Protein 3SZE (pdb70)

Structure (mmCIF, N/CA/C/O backbone):
data_3SZE
#
_entry.id   3SZE
#
_cell.length_a   88.340
_cell.length_b   88.340
_cell.length_c   311.533
_cell.angle_alpha   90.00
_cell.angle_beta   90.00
_cell.angle_gamma   90.00
#
_symmetry.space_group_name_H-M   'P 43 21 2'
#
loop_
_entity.id
_entity.type
_entity.pdbx_description
1 polymer 'Serine protease espP'
2 water water
#
loop_
_atom_site.group_PDB
_atom_site.id
_atom_site.type_symbol
_atom_site.label_atom_id
_atom_site.label_alt_id
_atom_site.label_comp_id
_atom_site.label_asym_id
_atom_site.label_entity_id
_atom_site.label_seq_id
_atom_site.pdbx_PDB_ins_code
_atom_site.Cartn_x
_atom_site.Cartn_y
_atom_site.Cartn_z
_atom_site.occupancy
_atom_site.B_iso_or_equiv
_atom_site.auth_seq_id
_atom_site.auth_comp_id
_atom_site.auth_asym_id
_atom_site.auth_atom_id
_atom_site.pdbx_PDB_model_num
ATOM 1 N N . SER A 1 1 ? -72.606 -8.077 19.728 1.00 25.12 56 SER A N 1
ATOM 2 C CA . SER A 1 1 ? -71.425 -8.342 18.862 1.00 25.21 56 SER A CA 1
ATOM 3 C C . SER A 1 1 ? -71.601 -9.581 17.954 1.00 26.09 56 SER A C 1
ATOM 4 O O . SER A 1 1 ? -70.637 -10.308 17.713 1.00 26.54 56 SER A O 1
ATOM 7 N N . GLN A 1 2 ? -72.824 -9.820 17.468 1.00 26.32 57 GLN A N 1
ATOM 8 C CA . GLN A 1 2 ? -73.074 -10.824 16.422 1.00 27.01 57 GLN A CA 1
ATOM 9 C C . GLN A 1 2 ? -73.130 -10.147 15.041 1.00 26.24 57 GLN A C 1
ATOM 10 O O . GLN A 1 2 ? -74.158 -9.591 14.648 1.00 25.94 57 GLN A O 1
ATOM 16 N N . MET A 1 3 ? -72.025 -10.236 14.304 1.00 25.73 58 MET A N 1
ATOM 17 C CA . MET A 1 3 ? -71.806 -9.419 13.108 1.00 25.06 58 MET A CA 1
ATOM 18 C C . MET A 1 3 ? -72.090 -10.200 11.833 1.00 25.69 58 MET A C 1
ATOM 19 O O . MET A 1 3 ? -71.532 -11.268 11.630 1.00 26.40 58 MET A O 1
ATOM 24 N N . ASP A 1 4 ? -72.959 -9.664 10.977 1.00 25.50 59 ASP A N 1
ATOM 25 C CA . ASP A 1 4 ? -73.264 -10.312 9.716 1.00 26.19 59 ASP A CA 1
ATOM 26 C C . ASP A 1 4 ? -72.178 -9.945 8.718 1.00 25.63 59 ASP A C 1
ATOM 27 O O . ASP A 1 4 ? -72.168 -8.856 8.156 1.00 25.36 59 ASP A O 1
ATOM 32 N N . ILE A 1 5 ? -71.262 -10.873 8.501 1.00 25.76 60 ILE A N 1
ATOM 33 C CA . ILE A 1 5 ? -70.127 -10.625 7.635 1.00 25.46 60 ILE A CA 1
ATOM 34 C C . ILE A 1 5 ? -70.384 -11.145 6.216 1.00 26.21 60 ILE A C 1
ATOM 35 O O . ILE A 1 5 ? -69.441 -11.388 5.459 1.00 26.39 60 ILE A O 1
ATOM 40 N N . SER A 1 6 ? -71.658 -11.302 5.860 1.00 26.58 61 SER A N 1
ATOM 41 C CA . SER A 1 6 ? -72.027 -11.777 4.530 1.00 27.82 61 SER A CA 1
ATOM 42 C C . SER A 1 6 ? -71.556 -10.822 3.452 1.00 27.25 61 SER A C 1
ATOM 43 O O . SER A 1 6 ? -71.024 -11.249 2.437 1.00 27.90 61 SER A O 1
ATOM 46 N N . ASN A 1 7 ? -71.768 -9.531 3.677 1.00 26.43 62 ASN A N 1
ATOM 47 C CA . ASN A 1 7 ? -71.385 -8.511 2.713 1.00 26.43 62 ASN A CA 1
ATOM 48 C C . ASN A 1 7 ? -70.494 -7.417 3.307 1.00 25.18 62 ASN A C 1
ATOM 49 O O . ASN A 1 7 ? -70.166 -6.466 2.612 1.00 24.98 62 ASN A O 1
ATOM 54 N N . PHE A 1 8 ? -70.105 -7.556 4.579 1.00 24.43 63 PHE A N 1
ATOM 55 C CA . PHE A 1 8 ? -69.173 -6.630 5.229 1.00 23.31 63 PHE A CA 1
ATOM 56 C C . PHE A 1 8 ? -68.101 -7.393 5.987 1.00 23.05 63 PHE A C 1
ATOM 57 O O . PHE A 1 8 ? -68.268 -8.578 6.279 1.00 23.58 63 PHE A O 1
ATOM 65 N N . TYR A 1 9 ? -67.006 -6.701 6.302 1.00 22.02 64 TYR A N 1
ATOM 66 C CA . TYR A 1 9 ? -65.892 -7.301 7.023 1.00 21.78 64 TYR A CA 1
ATOM 67 C C . TYR A 1 9 ? -66.080 -7.112 8.520 1.00 21.01 64 TYR A C 1
ATOM 68 O O . TYR A 1 9 ? -66.712 -6.141 8.960 1.00 20.36 64 TYR A O 1
ATOM 77 N N . ILE A 1 10 ? -65.517 -8.032 9.304 1.00 20.84 65 ILE A N 1
ATOM 78 C CA . ILE A 1 10 ? -65.529 -7.909 10.765 1.00 20.17 65 ILE A CA 1
ATOM 79 C C . ILE A 1 10 ? -64.848 -6.592 11.165 1.00 19.30 65 ILE A C 1
ATOM 80 O O . ILE A 1 10 ? -65.306 -5.881 12.055 1.00 18.37 65 ILE A O 1
ATOM 85 N N . ARG A 1 11 ? -63.758 -6.269 10.479 1.00 19.41 66 ARG A N 1
ATOM 86 C CA . ARG A 1 11 ? -63.027 -5.050 10.759 1.00 19.04 66 ARG A CA 1
ATOM 87 C C . ARG A 1 11 ? -63.850 -3.781 10.513 1.00 18.58 66 ARG A C 1
ATOM 88 O O . ARG A 1 11 ? -63.591 -2.753 11.146 1.00 17.92 66 ARG A O 1
ATOM 96 N N . ASP A 1 12 ? -64.837 -3.839 9.620 1.00 19.05 67 ASP A N 1
ATOM 97 C CA . ASP A 1 12 ? -65.719 -2.677 9.406 1.00 18.83 67 ASP A CA 1
ATOM 98 C C . ASP A 1 12 ? -66.491 -2.339 10.668 1.00 18.34 67 ASP A C 1
ATOM 99 O O . ASP A 1 12 ? -66.552 -1.180 11.083 1.00 18.00 67 ASP A O 1
ATOM 104 N N . TYR A 1 13 ? -67.058 -3.365 11.289 1.00 18.77 68 TYR A N 1
ATOM 105 C CA . TYR A 1 13 ? -67.827 -3.190 12.521 1.00 18.69 68 TYR A CA 1
ATOM 106 C C . TYR A 1 13 ? -66.939 -2.727 13.681 1.00 18.30 68 TYR A C 1
ATOM 107 O O . TYR A 1 13 ? -67.412 -2.054 14.597 1.00 17.88 68 TYR A O 1
ATOM 116 N N . MET A 1 14 ? -65.661 -3.101 13.646 1.00 18.45 69 MET A N 1
ATOM 117 C CA . MET A 1 14 ? -64.705 -2.681 14.670 1.00 18.42 69 MET A CA 1
ATOM 118 C C . MET A 1 14 ? -64.270 -1.215 14.469 1.00 18.21 69 MET A C 1
ATOM 119 O O . MET A 1 14 ? -64.328 -0.400 15.401 1.00 18.01 69 MET A O 1
ATOM 124 N N . ASP A 1 15 ? -63.831 -0.903 13.250 1.00 18.37 70 ASP A N 1
ATOM 125 C CA . ASP A 1 15 ? -63.485 0.453 12.846 1.00 18.28 70 ASP A CA 1
ATOM 126 C C . ASP A 1 15 ? -64.595 1.447 13.225 1.00 18.11 70 ASP A C 1
ATOM 127 O O . ASP A 1 15 ? -64.323 2.544 13.717 1.00 17.83 70 ASP A O 1
ATOM 132 N N . PHE A 1 16 ? -65.840 1.035 12.996 1.00 18.53 71 PHE A N 1
ATOM 133 C CA . PHE A 1 16 ? -67.026 1.827 13.305 1.00 18.19 71 PHE A CA 1
ATOM 134 C C . PHE A 1 16 ? -67.033 2.248 14.768 1.00 17.77 71 PHE A C 1
ATOM 135 O O . PHE A 1 16 ? -67.130 3.440 15.087 1.00 17.26 71 PHE A O 1
ATOM 143 N N . ALA A 1 17 ? -66.933 1.260 15.653 1.00 17.66 72 ALA A N 1
ATOM 144 C CA . ALA A 1 17 ? -66.957 1.515 17.092 1.00 17.55 72 ALA A CA 1
ATOM 145 C C . ALA A 1 17 ? -65.718 2.262 17.561 1.00 17.35 72 ALA A C 1
ATOM 146 O O . ALA A 1 17 ? -65.790 3.015 18.529 1.00 17.08 72 ALA A O 1
ATOM 148 N N . GLN A 1 18 ? -64.592 2.063 16.877 1.00 17.50 73 GLN A N 1
ATOM 149 C CA . GLN A 1 18 ? -63.300 2.554 17.375 1.00 17.68 73 GLN A CA 1
ATOM 150 C C . GLN A 1 18 ? -62.828 3.848 16.717 1.00 17.87 73 GLN A C 1
ATOM 151 O O . GLN A 1 18 ? -61.713 4.294 16.962 1.00 18.09 73 GLN A O 1
ATOM 157 N N . ASN A 1 19 ? -63.690 4.461 15.909 1.00 18.11 74 ASN A N 1
ATOM 158 C CA . ASN A 1 19 ? -63.335 5.662 15.141 1.00 18.59 74 ASN A CA 1
ATOM 159 C C . ASN A 1 19 ? -62.049 5.523 14.336 1.00 19.03 74 ASN A C 1
ATOM 160 O O . ASN A 1 19 ? -61.281 6.468 14.211 1.00 19.47 74 ASN A O 1
ATOM 165 N N . LYS A 1 20 ? -61.833 4.336 13.784 1.00 19.25 75 LYS A N 1
ATOM 166 C CA . LYS A 1 20 ? -60.698 4.083 12.908 1.00 19.67 75 LYS A CA 1
ATOM 167 C C . LYS A 1 20 ? -61.220 3.854 11.483 1.00 19.92 75 LYS A C 1
ATOM 168 O O . LYS A 1 20 ? -62.434 3.822 11.253 1.00 19.79 75 LYS A O 1
ATOM 174 N N . GLY A 1 21 ? -60.301 3.730 10.532 1.00 19.98 76 GLY A N 1
ATOM 175 C CA . GLY A 1 21 ? -60.657 3.597 9.134 1.00 20.46 76 GLY A CA 1
ATOM 176 C C . GLY A 1 21 ? -61.375 4.819 8.586 1.00 20.71 76 GLY A C 1
ATOM 177 O O . GLY A 1 21 ? -60.931 5.957 8.775 1.00 21.19 76 GLY A O 1
ATOM 178 N N . ILE A 1 22 ? -62.492 4.576 7.906 1.00 20.78 77 ILE A N 1
ATOM 179 C CA . ILE A 1 22 ? -63.313 5.644 7.338 1.00 21.12 77 ILE A CA 1
ATOM 180 C C . ILE A 1 22 ? -64.225 6.318 8.377 1.00 20.92 77 ILE A C 1
ATOM 181 O O . ILE A 1 22 ? -64.838 7.336 8.091 1.00 21.17 77 ILE A O 1
ATOM 186 N N . PHE A 1 23 ? -64.299 5.759 9.583 1.00 20.73 78 PHE A N 1
ATOM 187 C CA . PHE A 1 23 ? -65.267 6.204 10.590 1.00 20.57 78 PHE A CA 1
ATOM 188 C C . PHE A 1 23 ? -64.688 7.246 11.552 1.00 20.71 78 PHE A C 1
ATOM 189 O O . PHE A 1 23 ? -64.856 7.154 12.775 1.00 20.32 78 PHE A O 1
ATOM 197 N N . GLN A 1 24 ? -64.031 8.256 10.990 1.00 21.40 79 GLN A N 1
ATOM 198 C CA . GLN A 1 24 ? -63.453 9.334 11.787 1.00 21.55 79 GLN A CA 1
ATOM 199 C C . GLN A 1 24 ? -64.558 10.189 12.400 1.00 21.52 79 GLN A C 1
ATOM 200 O O . GLN A 1 24 ? -65.534 10.527 11.731 1.00 21.85 79 GLN A O 1
ATOM 206 N N . ALA A 1 25 ? -64.399 10.512 13.681 1.00 21.04 80 ALA A N 1
ATOM 207 C CA . ALA A 1 25 ? -65.309 11.410 14.391 1.00 21.13 80 ALA A CA 1
ATOM 208 C C . ALA A 1 25 ? -65.568 12.675 13.565 1.00 21.92 80 ALA A C 1
ATOM 209 O O . ALA A 1 25 ? -64.625 13.321 13.112 1.00 22.48 80 ALA A O 1
ATOM 211 N N . GLY A 1 26 ? -66.843 12.999 13.353 1.00 22.17 81 GLY A N 1
ATOM 212 C CA . GLY A 1 26 ? -67.235 14.206 12.634 1.00 23.26 81 GLY A CA 1
ATOM 213 C C . GLY A 1 26 ? -67.402 14.037 11.136 1.00 23.95 81 GLY A C 1
ATOM 214 O O . GLY A 1 26 ? -67.993 14.898 10.475 1.00 24.83 81 GLY A O 1
ATOM 215 N N . ALA A 1 27 ? -66.896 12.934 10.587 1.00 23.61 82 ALA A N 1
ATOM 216 C CA . ALA A 1 27 ? -66.911 12.745 9.139 1.00 24.56 82 ALA A CA 1
ATOM 217 C C . ALA A 1 27 ? -68.333 12.542 8.640 1.00 25.20 82 ALA A C 1
ATOM 218 O O . ALA A 1 27 ? -69.152 11.897 9.296 1.00 24.66 82 ALA A O 1
ATOM 220 N N . THR A 1 28 ? -68.606 13.121 7.479 1.00 26.64 83 THR A N 1
ATOM 221 C CA . THR A 1 28 ? -69.876 12.987 6.801 1.00 27.37 83 THR A CA 1
ATOM 222 C C . THR A 1 28 ? -69.648 12.315 5.433 1.00 28.28 83 THR A C 1
ATOM 223 O O . THR A 1 28 ? -68.504 12.204 4.950 1.00 28.04 83 THR A O 1
ATOM 227 N N . ASN A 1 29 ? -70.745 11.871 4.819 1.00 28.88 84 ASN A N 1
ATOM 228 C CA . ASN A 1 29 ? -70.705 11.161 3.540 1.00 29.54 84 ASN A CA 1
ATOM 229 C C . ASN A 1 29 ? -69.799 9.916 3.556 1.00 28.31 84 ASN A C 1
ATOM 230 O O . ASN A 1 29 ? -69.100 9.621 2.588 1.00 28.68 84 ASN A O 1
ATOM 235 N N . ILE A 1 30 ? -69.830 9.181 4.667 1.00 26.78 85 ILE A N 1
ATOM 236 C CA . ILE A 1 30 ? -69.089 7.924 4.776 1.00 25.46 85 ILE A CA 1
ATOM 237 C C . ILE A 1 30 ? -69.798 6.858 3.947 1.00 25.65 85 ILE A C 1
ATOM 238 O O . ILE A 1 30 ? -71.037 6.750 3.969 1.00 25.51 85 ILE A O 1
ATOM 243 N N . GLU A 1 31 ? -69.007 6.082 3.211 1.00 25.67 86 GLU A N 1
ATOM 244 C CA . GLU A 1 31 ? -69.516 4.963 2.424 1.00 26.11 86 GLU A CA 1
ATOM 245 C C . GLU A 1 31 ? -68.762 3.697 2.780 1.00 25.02 86 GLU A C 1
ATOM 246 O O . GLU A 1 31 ? -67.549 3.643 2.635 1.00 25.00 86 GLU A O 1
ATOM 252 N N . ILE A 1 32 ? -69.477 2.679 3.243 1.00 24.65 87 ILE A N 1
ATOM 253 C CA . ILE A 1 32 ? -68.856 1.392 3.550 1.00 23.91 87 ILE A CA 1
ATOM 254 C C . ILE A 1 32 ? -68.835 0.593 2.251 1.00 24.89 87 ILE A C 1
ATOM 255 O O . ILE A 1 32 ? -69.872 0.423 1.595 1.00 25.66 87 ILE A O 1
ATOM 260 N N . VAL A 1 33 ? -67.645 0.136 1.869 1.00 24.86 88 VAL A N 1
ATOM 261 C CA . VAL A 1 33 ? -67.479 -0.662 0.671 1.00 25.70 88 VAL A CA 1
ATOM 262 C C . VAL A 1 33 ? -67.830 -2.096 1.014 1.00 25.97 88 VAL A C 1
ATOM 263 O O . VAL A 1 33 ? -67.160 -2.717 1.834 1.00 26.14 88 VAL A O 1
ATOM 267 N N . LYS A 1 34 ? -68.883 -2.612 0.392 1.00 26.64 89 LYS A N 1
ATOM 268 C CA . LYS A 1 34 ? -69.320 -3.981 0.626 1.00 26.87 89 LYS A CA 1
ATOM 269 C C . LYS A 1 34 ? -68.362 -4.985 -0.004 1.00 27.53 89 LYS A C 1
ATOM 270 O O . LYS A 1 34 ? -67.555 -4.637 -0.869 1.00 27.98 89 LYS A O 1
ATOM 276 N N . LYS A 1 35 ? -68.481 -6.239 0.427 1.00 27.77 90 LYS A N 1
ATOM 277 C CA . LYS A 1 35 ? -67.715 -7.346 -0.143 1.00 28.58 90 LYS A CA 1
ATOM 278 C C . LYS A 1 35 ? -68.064 -7.596 -1.610 1.00 29.71 90 LYS A C 1
ATOM 279 O O . LYS A 1 35 ? -67.265 -8.167 -2.336 1.00 30.29 90 LYS A O 1
ATOM 285 N N . ASP A 1 36 ? -69.248 -7.166 -2.044 1.00 30.10 91 ASP A N 1
ATOM 286 C CA . ASP A 1 36 ? -69.635 -7.283 -3.447 1.00 31.43 91 ASP A CA 1
ATOM 287 C C . ASP A 1 36 ? -69.194 -6.107 -4.325 1.00 31.62 91 ASP A C 1
ATOM 288 O O . ASP A 1 36 ? -69.510 -6.081 -5.500 1.00 32.86 91 ASP A O 1
ATOM 293 N N . GLY A 1 37 ? -68.493 -5.126 -3.758 1.00 30.93 92 GLY A N 1
ATOM 294 C CA . GLY A 1 37 ? -67.953 -3.999 -4.537 1.00 31.22 92 GLY A CA 1
ATOM 295 C C . GLY A 1 37 ? -68.797 -2.730 -4.501 1.00 31.38 92 GLY A C 1
ATOM 296 O O . GLY A 1 37 ? -68.281 -1.638 -4.734 1.00 31.47 92 GLY A O 1
ATOM 297 N N . SER A 1 38 ? -70.092 -2.865 -4.220 1.00 31.45 93 SER A N 1
ATOM 298 C CA . SER A 1 38 ? -70.976 -1.712 -4.096 1.00 31.67 93 SER A CA 1
ATOM 299 C C . SER A 1 38 ? -70.763 -1.008 -2.753 1.00 30.35 93 SER A C 1
ATOM 300 O O . SER A 1 38 ? -69.899 -1.383 -1.960 1.00 29.27 93 SER A O 1
ATOM 303 N N . THR A 1 39 ? -71.561 0.021 -2.508 1.00 30.60 94 THR A N 1
ATOM 304 C CA . THR A 1 39 ? -71.342 0.937 -1.398 1.00 29.15 94 THR A CA 1
ATOM 305 C C . THR A 1 39 ? -72.591 1.075 -0.531 1.00 28.55 94 THR A C 1
ATOM 306 O O . THR A 1 39 ? -73.706 1.030 -1.046 1.00 29.58 94 THR A O 1
ATOM 310 N N . LEU A 1 40 ? -72.395 1.219 0.781 1.00 26.67 95 LEU A N 1
ATOM 311 C CA . LEU A 1 40 ? -73.484 1.537 1.706 1.00 25.92 95 LEU A CA 1
ATOM 312 C C . LEU A 1 40 ? -73.260 2.913 2.311 1.00 25.10 95 LEU A C 1
ATOM 313 O O . LEU A 1 40 ? -72.310 3.108 3.056 1.00 23.72 95 LEU A O 1
ATOM 318 N N . LYS A 1 41 ? -74.145 3.858 1.996 1.00 25.73 96 LYS A N 1
ATOM 319 C CA . LYS A 1 41 ? -74.086 5.196 2.577 1.00 25.40 96 LYS A CA 1
ATOM 320 C C . LYS A 1 41 ? -74.582 5.166 4.012 1.00 24.00 96 LYS A C 1
ATOM 321 O O . LYS A 1 41 ? -75.652 4.648 4.283 1.00 23.94 96 LYS A O 1
ATOM 327 N N . LEU A 1 42 ? -73.811 5.731 4.928 1.00 22.83 97 LEU A N 1
ATOM 328 C CA . LEU A 1 42 ? -74.288 5.919 6.288 1.00 22.26 97 LEU A CA 1
ATOM 329 C C . LEU A 1 42 ? -75.377 7.008 6.297 1.00 23.04 97 LEU A C 1
ATOM 330 O O . LEU A 1 42 ? -75.490 7.780 5.349 1.00 23.74 97 LEU A O 1
ATOM 335 N N . PRO A 1 43 ? -76.200 7.047 7.356 1.00 22.77 98 PRO A N 1
ATOM 336 C CA . PRO A 1 43 ? -77.150 8.135 7.531 1.00 23.98 98 PRO A CA 1
ATOM 337 C C . PRO A 1 43 ? -76.474 9.506 7.561 1.00 24.14 98 PRO A C 1
ATOM 338 O O . PRO A 1 43 ? -75.308 9.607 7.916 1.00 22.92 98 PRO A O 1
ATOM 342 N N . GLU A 1 44 ? -77.205 10.552 7.199 1.00 25.95 99 GLU A N 1
ATOM 343 C CA . GLU A 1 44 ? -76.634 11.906 7.152 1.00 26.83 99 GLU A CA 1
ATOM 344 C C . GLU A 1 44 ? -76.485 12.526 8.527 1.00 26.01 99 GLU A C 1
ATOM 345 O O . GLU A 1 44 ? -77.350 13.265 8.969 1.00 26.74 99 GLU A O 1
ATOM 351 N N . VAL A 1 45 ? -75.377 12.213 9.188 1.00 24.92 100 VAL A N 1
ATOM 352 C CA . VAL A 1 45 ? -75.025 12.821 10.463 1.00 24.60 100 VAL A CA 1
ATOM 353 C C . VAL A 1 45 ? -73.510 12.885 10.574 1.00 24.14 100 VAL A C 1
ATOM 354 O O . VAL A 1 45 ? -72.818 12.013 10.053 1.00 23.55 100 VAL A O 1
ATOM 358 N N . PRO A 1 46 ? -72.980 13.914 11.255 1.00 24.41 101 PRO A N 1
ATOM 359 C CA . PRO A 1 46 ? -71.564 13.817 11.606 1.00 23.36 101 PRO A CA 1
ATOM 360 C C . PRO A 1 46 ? -71.359 12.546 12.401 1.00 22.04 101 PRO A C 1
ATOM 361 O O . PRO A 1 46 ? -72.099 12.302 13.335 1.00 21.73 101 PRO A O 1
ATOM 365 N N . PHE A 1 47 ? -70.384 11.730 12.021 1.00 21.59 102 PHE A N 1
ATOM 366 C CA . PHE A 1 47 ? -70.158 10.471 12.709 1.00 20.67 102 PHE A CA 1
ATOM 367 C C . PHE A 1 47 ? -69.815 10.722 14.186 1.00 20.27 102 PHE A C 1
ATOM 368 O O . PHE A 1 47 ? -69.072 11.657 14.497 1.00 20.55 102 PHE A O 1
ATOM 376 N N . PRO A 1 48 ? -70.366 9.895 15.097 1.00 19.83 103 PRO A N 1
ATOM 377 C CA . PRO A 1 48 ? -70.149 10.122 16.521 1.00 19.59 103 PRO A CA 1
ATOM 378 C C . PRO A 1 48 ? -68.734 9.842 16.984 1.00 19.31 103 PRO A C 1
ATOM 379 O O . PRO A 1 48 ? -68.070 8.957 16.458 1.00 18.49 103 PRO A O 1
ATOM 383 N N . ASP A 1 49 ? -68.287 10.613 17.969 1.00 19.91 104 ASP A N 1
ATOM 384 C CA . ASP A 1 49 ? -67.066 10.303 18.684 1.00 19.60 104 ASP A CA 1
ATOM 385 C C . ASP A 1 49 ? -67.400 9.316 19.798 1.00 19.13 104 ASP A C 1
ATOM 386 O O . ASP A 1 49 ? -68.102 9.655 20.744 1.00 19.38 104 ASP A O 1
ATOM 391 N N . PHE A 1 50 ? -66.873 8.106 19.687 1.00 18.76 105 PHE A N 1
ATOM 392 C CA . PHE A 1 50 ? -67.153 7.037 20.630 1.00 18.43 105 PHE A CA 1
ATOM 393 C C . PHE A 1 50 ? -66.155 6.985 21.792 1.00 18.24 105 PHE A C 1
ATOM 394 O O . PHE A 1 50 ? -66.136 6.018 22.555 1.00 18.01 105 PHE A O 1
ATOM 402 N N . SER A 1 51 ? -65.349 8.028 21.961 1.00 18.36 106 SER A N 1
ATOM 403 C CA . SER A 1 51 ? -64.385 8.057 23.068 1.00 18.57 106 SER A CA 1
ATOM 404 C C . SER A 1 51 ? -65.016 8.008 24.478 1.00 18.30 106 SER A C 1
ATOM 405 O O . SER A 1 51 ? -64.358 7.568 25.424 1.00 18.76 106 SER A O 1
ATOM 408 N N . PRO A 1 52 ? -66.283 8.446 24.636 1.00 17.95 107 PRO A N 1
ATOM 409 C CA . PRO A 1 52 ? -66.942 8.183 25.930 1.00 17.96 107 PRO A CA 1
ATOM 410 C C . PRO A 1 52 ? -67.092 6.708 26.308 1.00 17.59 107 PRO A C 1
ATOM 411 O O . PRO A 1 52 ? -67.261 6.401 27.484 1.00 18.38 107 PRO A O 1
ATOM 415 N N . VAL A 1 53 ? -67.067 5.807 25.337 1.00 17.01 108 VAL A N 1
ATOM 416 C CA . VAL A 1 53 ? -67.251 4.392 25.629 1.00 16.83 108 VAL A CA 1
ATOM 417 C C . VAL A 1 53 ? -65.965 3.829 26.247 1.00 16.90 108 VAL A C 1
ATOM 418 O O . VAL A 1 53 ? -64.875 3.994 25.701 1.00 16.16 108 VAL A O 1
ATOM 422 N N . ALA A 1 54 ? -66.112 3.185 27.399 1.00 17.01 109 ALA A N 1
ATOM 423 C CA . ALA A 1 54 ? -64.997 2.589 28.105 1.00 17.50 109 ALA A CA 1
ATOM 424 C C . ALA A 1 54 ? -64.354 1.465 27.285 1.00 17.35 109 ALA A C 1
ATOM 425 O O . ALA A 1 54 ? -65.007 0.822 26.455 1.00 17.07 109 ALA A O 1
ATOM 427 N N . ASN A 1 55 ? -63.074 1.230 27.540 1.00 17.55 110 ASN A N 1
ATOM 428 C CA . ASN A 1 55 ? -62.309 0.181 26.855 1.00 17.98 110 ASN A CA 1
ATOM 429 C C . ASN A 1 55 ? -63.079 -1.131 26.683 1.00 18.39 110 ASN A C 1
ATOM 430 O O . ASN A 1 55 ? -63.029 -1.710 25.608 1.00 18.49 110 ASN A O 1
ATOM 435 N N . LYS A 1 56 ? -63.801 -1.566 27.722 1.00 18.83 111 LYS A N 1
ATOM 436 C CA . LYS A 1 56 ? -64.580 -2.819 27.697 1.00 19.50 111 LYS A CA 1
ATOM 437 C C . LYS A 1 56 ? -66.000 -2.691 27.123 1.00 19.21 111 LYS A C 1
ATOM 438 O O . LYS A 1 56 ? -66.700 -3.698 26.964 1.00 19.84 111 LYS A O 1
ATOM 444 N N . GLY A 1 57 ? -66.448 -1.470 26.848 1.00 18.47 112 GLY A N 1
ATOM 445 C CA . GLY A 1 57 ? -67.724 -1.264 26.154 1.00 18.27 112 GLY A CA 1
ATOM 446 C C . GLY A 1 57 ? -68.984 -1.151 27.006 1.00 18.53 112 GLY A C 1
ATOM 447 O O . GLY A 1 57 ? -69.938 -0.494 26.605 1.00 18.07 112 GLY A O 1
ATOM 448 N N . SER A 1 58 ? -68.994 -1.777 28.180 1.00 19.47 113 SER A N 1
ATOM 449 C CA . SER A 1 58 ? -70.216 -1.913 28.973 1.00 20.04 113 SER A CA 1
ATOM 450 C C . SER A 1 58 ? -70.498 -0.716 29.885 1.00 19.85 113 SER A C 1
ATOM 451 O O . SER A 1 58 ? -71.534 -0.646 30.543 1.00 20.35 113 SER A O 1
ATOM 454 N N . THR A 1 59 ? -69.590 0.245 29.877 1.00 19.33 114 THR A N 1
ATOM 455 C CA . THR A 1 59 ? -69.663 1.422 30.725 1.00 19.15 114 THR A CA 1
ATOM 456 C C . THR A 1 59 ? -69.372 2.622 29.835 1.00 18.39 114 THR A C 1
ATOM 457 O O . THR A 1 59 ? -68.594 2.503 28.886 1.00 18.07 114 THR A O 1
ATOM 461 N N . THR A 1 60 ? -69.988 3.766 30.122 1.00 18.07 115 THR A N 1
ATOM 462 C CA . THR A 1 60 ? -69.771 4.967 29.312 1.00 17.59 115 THR A CA 1
ATOM 463 C C . THR A 1 60 ? -69.639 6.211 30.174 1.00 17.89 115 THR A C 1
ATOM 464 O O . THR A 1 60 ? -70.457 6.434 31.080 1.00 18.81 115 THR A O 1
ATOM 468 N N . SER A 1 61 ? -68.638 7.032 29.867 1.00 17.34 116 SER A N 1
ATOM 469 C CA . SER A 1 61 ? -68.394 8.267 30.612 1.00 17.58 116 SER A CA 1
ATOM 470 C C . SER A 1 61 ? -69.457 9.318 30.308 1.00 17.46 116 SER A C 1
ATOM 471 O O . SER A 1 61 ? -69.849 9.503 29.156 1.00 16.80 116 SER A O 1
ATOM 474 N N . ILE A 1 62 ? -69.915 9.997 31.356 1.00 17.88 117 ILE A N 1
ATOM 475 C CA . ILE A 1 62 ? -70.814 11.130 31.207 1.00 18.31 117 ILE A CA 1
ATOM 476 C C . ILE A 1 62 ? -70.127 12.392 31.726 1.00 18.83 117 ILE A C 1
ATOM 477 O O . ILE A 1 62 ? -70.784 13.375 32.062 1.00 19.21 117 ILE A O 1
ATOM 482 N N . GLY A 1 63 ? -68.797 12.360 31.777 1.00 18.67 118 GLY A N 1
ATOM 483 C CA . GLY A 1 63 ? -68.024 13.522 32.175 1.00 19.40 118 GLY A CA 1
ATOM 484 C C . GLY A 1 63 ? -67.507 13.434 33.594 1.00 19.96 118 GLY A C 1
ATOM 485 O O . GLY A 1 63 ? -68.162 12.889 34.481 1.00 20.12 118 GLY A O 1
ATOM 486 N N . GLY A 1 64 ? -66.306 13.961 33.797 1.00 20.39 119 GLY A N 1
ATOM 487 C CA . GLY A 1 64 ? -65.699 14.028 35.119 1.00 21.28 119 GLY A CA 1
ATOM 488 C C . GLY A 1 64 ? -65.492 12.666 35.739 1.00 21.09 119 GLY A C 1
ATOM 489 O O . GLY A 1 64 ? -64.918 11.783 35.116 1.00 20.92 119 GLY A O 1
ATOM 490 N N . ALA A 1 65 ? -65.971 12.499 36.967 1.00 21.63 120 ALA A N 1
ATOM 491 C CA . ALA A 1 65 ? -65.812 11.242 37.684 1.00 21.88 120 ALA A CA 1
ATOM 492 C C . ALA A 1 65 ? -67.093 10.440 37.623 1.00 21.49 120 ALA A C 1
ATOM 493 O O . ALA A 1 65 ? -67.417 9.740 38.571 1.00 22.24 120 ALA A O 1
ATOM 495 N N . TYR A 1 66 ? -67.822 10.533 36.517 1.00 20.64 121 TYR A N 1
ATOM 496 C CA . TYR A 1 66 ? -69.108 9.867 36.418 1.00 20.83 121 TYR A CA 1
ATOM 497 C C . TYR A 1 66 ? -69.241 9.057 35.135 1.00 20.46 121 TYR A C 1
ATOM 498 O O . TYR A 1 66 ? -68.767 9.458 34.074 1.00 20.24 121 TYR A O 1
ATOM 507 N N . SER A 1 67 ? -69.881 7.901 35.251 1.00 20.90 122 SER A N 1
ATOM 508 C CA . SER A 1 67 ? -70.109 7.027 34.112 1.00 20.50 122 SER A CA 1
ATOM 509 C C . SER A 1 67 ? -71.458 6.353 34.309 1.00 21.03 122 SER A C 1
ATOM 510 O O . SER A 1 67 ? -71.978 6.343 35.413 1.00 22.38 122 SER A O 1
ATOM 513 N N . ILE A 1 68 ? -72.021 5.794 33.245 1.00 20.82 123 ILE A N 1
ATOM 514 C CA . ILE A 1 68 ? -73.326 5.133 33.327 1.00 20.97 123 ILE A CA 1
ATOM 515 C C . ILE A 1 68 ? -73.226 3.711 32.802 1.00 21.12 123 ILE A C 1
ATOM 516 O O . ILE A 1 68 ? -72.354 3.406 31.994 1.00 20.64 123 ILE A O 1
ATOM 521 N N . THR A 1 69 ? -74.123 2.847 33.275 1.00 22.13 124 THR A N 1
ATOM 522 C CA . THR A 1 69 ? -74.106 1.433 32.900 1.00 22.32 124 THR A CA 1
ATOM 523 C C . THR A 1 69 ? -75.448 0.750 33.227 1.00 23.40 124 THR A C 1
ATOM 524 O O . THR A 1 69 ? -76.467 1.431 33.414 1.00 23.18 124 THR A O 1
ATOM 528 N N . ALA A 1 70 ? -75.437 -0.586 33.279 1.00 24.10 125 ALA A N 1
ATOM 529 C CA . ALA A 1 70 ? -76.624 -1.371 33.613 1.00 25.53 125 ALA A CA 1
ATOM 530 C C . ALA A 1 70 ? -76.546 -1.910 35.035 1.00 27.02 125 ALA A C 1
ATOM 531 O O . ALA A 1 70 ? -75.581 -2.581 35.404 1.00 27.36 125 ALA A O 1
ATOM 533 N N . THR A 1 71 ? -77.589 -1.647 35.818 1.00 28.24 126 THR A N 1
ATOM 534 C CA . THR A 1 71 ? -77.661 -2.119 37.198 1.00 29.82 126 THR A CA 1
ATOM 535 C C . THR A 1 71 ? -77.369 -3.614 37.330 1.00 31.20 126 THR A C 1
ATOM 536 O O . THR A 1 71 ? -76.668 -4.022 38.252 1.00 32.20 126 THR A O 1
ATOM 540 N N . HIS A 1 72 ? -77.880 -4.422 36.404 1.00 31.93 127 HIS A N 1
ATOM 541 C CA . HIS A 1 72 ? -77.795 -5.875 36.541 1.00 33.59 127 HIS A CA 1
ATOM 542 C C . HIS A 1 72 ? -76.423 -6.459 36.172 1.00 33.85 127 HIS A C 1
ATOM 543 O O . HIS A 1 72 ? -76.192 -7.644 36.391 1.00 35.29 127 HIS A O 1
ATOM 550 N N . ASN A 1 73 ? -75.515 -5.652 35.619 1.00 33.17 128 ASN A N 1
ATOM 551 C CA . ASN A 1 73 ? -74.085 -6.029 35.589 1.00 33.35 128 ASN A CA 1
ATOM 552 C C . ASN A 1 73 ? -73.573 -6.315 37.005 1.00 35.06 128 ASN A C 1
ATOM 553 O O . ASN A 1 73 ? -72.793 -7.245 37.213 1.00 35.76 128 ASN A O 1
ATOM 558 N N . THR A 1 74 ? -74.029 -5.494 37.958 1.00 35.73 129 THR A N 1
ATOM 559 C CA . THR A 1 74 ? -73.640 -5.545 39.373 1.00 37.12 129 THR A CA 1
ATOM 560 C C . THR A 1 74 ? -72.535 -4.544 39.679 1.00 36.59 129 THR A C 1
ATOM 561 O O . THR A 1 74 ? -71.709 -4.207 38.820 1.00 35.37 129 THR A O 1
ATOM 565 N N . LYS A 1 75 ? -72.553 -4.087 40.928 1.00 37.80 130 LYS A N 1
ATOM 566 C CA . LYS A 1 75 ? -71.506 -3.259 41.534 1.00 37.84 130 LYS A CA 1
ATOM 567 C C . LYS A 1 75 ? -70.117 -3.897 41.394 1.00 38.11 130 LYS A C 1
ATOM 568 O O . LYS A 1 75 ? -69.125 -3.194 41.215 1.00 37.63 130 LYS A O 1
ATOM 574 N N . ASN A 1 76 ? -70.069 -5.228 41.471 1.00 39.30 131 ASN A N 1
ATOM 575 C CA . ASN A 1 76 ? -68.820 -5.999 41.512 1.00 39.96 131 ASN A CA 1
ATOM 576 C C . ASN A 1 76 ? -68.254 -6.418 40.164 1.00 38.73 131 ASN A C 1
ATOM 577 O O . ASN A 1 76 ? -67.134 -6.939 40.101 1.00 39.08 131 ASN A O 1
ATOM 582 N N . HIS A 1 77 ? -69.011 -6.208 39.093 1.00 37.17 132 HIS A N 1
ATOM 583 C CA . HIS A 1 77 ? -68.583 -6.683 37.784 1.00 36.17 132 HIS A CA 1
ATOM 584 C C . HIS A 1 77 ? -67.191 -6.162 37.458 1.00 35.08 132 HIS A C 1
ATOM 585 O O . HIS A 1 77 ? -66.848 -5.039 37.830 1.00 34.52 132 HIS A O 1
ATOM 592 N N . HIS A 1 78 ? -66.387 -6.977 36.780 1.00 34.91 133 HIS A N 1
ATOM 593 C CA . HIS A 1 78 ? -65.015 -6.583 36.447 1.00 34.31 133 HIS A CA 1
ATOM 594 C C . HIS A 1 78 ? -64.964 -5.353 35.529 1.00 32.20 133 HIS A C 1
ATOM 595 O O . HIS A 1 78 ? -63.984 -4.606 35.564 1.00 32.10 133 HIS A O 1
ATOM 602 N N . SER A 1 79 ? -66.008 -5.144 34.720 1.00 30.61 134 SER A N 1
ATOM 603 C CA . SER A 1 79 ? -66.097 -3.956 33.855 1.00 28.62 134 SER A CA 1
ATOM 604 C C . SER A 1 79 ? -66.765 -2.747 34.518 1.00 27.84 134 SER A C 1
ATOM 605 O O . SER A 1 79 ? -66.808 -1.674 33.919 1.00 26.43 134 SER A O 1
ATOM 608 N N . VAL A 1 80 ? -67.298 -2.924 35.727 1.00 28.26 135 VAL A N 1
ATOM 609 C CA . VAL A 1 80 ? -67.928 -1.832 36.470 1.00 28.01 135 VAL A CA 1
ATOM 610 C C . VAL A 1 80 ? -67.082 -1.355 37.665 1.00 28.43 135 VAL A C 1
ATOM 611 O O . VAL A 1 80 ? -66.879 -0.150 37.841 1.00 27.52 135 VAL A O 1
ATOM 615 N N . ALA A 1 81 ? -66.603 -2.298 38.476 1.00 29.44 136 ALA A N 1
ATOM 616 C CA . ALA A 1 81 ? -65.833 -1.972 39.686 1.00 30.24 136 ALA A CA 1
ATOM 617 C C . ALA A 1 81 ? -64.530 -1.283 39.315 1.00 29.62 136 ALA A C 1
ATOM 618 O O . ALA A 1 81 ? -64.077 -0.378 40.020 1.00 29.85 136 ALA A O 1
ATOM 620 N N . THR A 1 82 ? -63.940 -1.729 38.205 1.00 28.86 137 THR A N 1
ATOM 621 C CA . THR A 1 82 ? -62.830 -1.043 37.562 1.00 27.81 137 THR A CA 1
ATOM 622 C C . THR A 1 82 ? -63.241 -0.718 36.131 1.00 26.09 137 THR A C 1
ATOM 623 O O . THR A 1 82 ? -63.792 -1.565 35.429 1.00 25.78 137 THR A O 1
ATOM 627 N N . GLN A 1 83 ? -62.997 0.524 35.724 1.00 24.87 138 GLN A N 1
ATOM 628 C CA . GLN A 1 83 ? -63.367 1.009 34.398 1.00 23.43 138 GLN A CA 1
ATOM 629 C C . GLN A 1 83 ? -62.171 1.738 33.783 1.00 22.64 138 GLN A C 1
ATOM 630 O O . GLN A 1 83 ? -61.544 2.575 34.439 1.00 22.98 138 GLN A O 1
ATOM 636 N N . ASN A 1 84 ? -61.872 1.425 32.526 1.00 21.82 139 ASN A N 1
ATOM 637 C CA . ASN A 1 84 ? -60.701 1.964 31.847 1.00 21.98 139 ASN A CA 1
ATOM 638 C C . ASN A 1 84 ? -61.024 2.794 30.611 1.00 21.03 139 ASN A C 1
ATOM 639 O O . ASN A 1 84 ? -61.923 2.456 29.844 1.00 20.65 139 ASN A O 1
ATOM 644 N N . TRP A 1 85 ? -60.271 3.878 30.440 1.00 20.87 140 TRP A N 1
ATOM 645 C CA . TRP A 1 85 ? -60.238 4.641 29.199 1.00 20.02 140 TRP A CA 1
ATOM 646 C C . TRP A 1 85 ? -58.776 4.919 28.884 1.00 20.37 140 TRP A C 1
ATOM 647 O O . TRP A 1 85 ? -58.045 5.422 29.733 1.00 20.54 140 TRP A O 1
ATOM 658 N N . GLY A 1 86 ? -58.352 4.578 27.669 1.00 20.12 141 GLY A N 1
ATOM 659 C CA . GLY A 1 86 ? -56.959 4.711 27.277 1.00 20.64 141 GLY A CA 1
ATOM 660 C C . GLY A 1 86 ? -56.071 3.922 28.221 1.00 21.64 141 GLY A C 1
ATOM 661 O O . GLY A 1 86 ? -56.379 2.773 28.558 1.00 21.44 141 GLY A O 1
ATOM 662 N N . ASN A 1 87 ? -54.992 4.561 28.670 1.00 22.34 142 ASN A N 1
ATOM 663 C CA . ASN A 1 87 ? -54.066 3.962 29.619 1.00 23.77 142 ASN A CA 1
ATOM 664 C C . ASN A 1 87 ? -54.457 4.162 31.104 1.00 24.39 142 ASN A C 1
ATOM 665 O O . ASN A 1 87 ? -53.680 3.829 31.996 1.00 25.73 142 ASN A O 1
ATOM 670 N N . SER A 1 88 ? -55.647 4.694 31.376 1.00 23.68 143 SER A N 1
ATOM 671 C CA . SER A 1 88 ? -56.023 5.047 32.746 1.00 24.22 143 SER A CA 1
ATOM 672 C C . SER A 1 88 ? -57.007 4.059 33.364 1.00 24.06 143 SER A C 1
ATOM 673 O O . SER A 1 88 ? -57.926 3.600 32.699 1.00 22.92 143 SER A O 1
ATOM 676 N N . THR A 1 89 ? -56.798 3.761 34.648 1.00 25.11 144 THR A N 1
ATOM 677 C CA . THR A 1 89 ? -57.674 2.887 35.441 1.00 25.68 144 THR A CA 1
ATOM 678 C C . THR A 1 89 ? -58.483 3.723 36.435 1.00 25.77 144 THR A C 1
ATOM 679 O O . THR A 1 89 ? -57.929 4.598 37.112 1.00 26.38 144 THR A O 1
ATOM 683 N N . TYR A 1 90 ? -59.783 3.450 36.524 1.00 25.23 145 TYR A N 1
ATOM 684 C CA . TYR A 1 90 ? -60.677 4.187 37.429 1.00 25.33 145 TYR A CA 1
ATOM 685 C C . TYR A 1 90 ? -61.466 3.178 38.257 1.00 25.92 145 TYR A C 1
ATOM 686 O O . TYR A 1 90 ? -61.992 2.217 37.700 1.00 25.78 145 TYR A O 1
ATOM 695 N N . LYS A 1 91 ? -61.525 3.388 39.573 1.00 26.94 146 LYS A N 1
ATOM 696 C CA . LYS A 1 91 ? -62.309 2.550 40.480 1.00 28.17 146 LYS A CA 1
ATOM 697 C C . LYS A 1 91 ? -63.653 3.192 40.787 1.00 27.76 146 LYS A C 1
ATOM 698 O O . LYS A 1 91 ? -63.723 4.395 41.014 1.00 27.40 146 LYS A O 1
ATOM 704 N N . GLN A 1 92 ? -64.712 2.384 40.817 1.00 27.91 147 GLN A N 1
ATOM 705 C CA . GLN A 1 92 ? -66.026 2.835 41.284 1.00 27.98 147 GLN A CA 1
ATOM 706 C C . GLN A 1 92 ? -66.003 2.998 42.801 1.00 29.52 147 GLN A C 1
ATOM 707 O O . GLN A 1 92 ? -65.509 2.121 43.507 1.00 30.44 147 GLN A O 1
ATOM 713 N N . THR A 1 93 ? -66.538 4.115 43.299 1.00 29.72 148 THR A N 1
ATOM 714 C CA . THR A 1 93 ? -66.579 4.390 44.737 1.00 31.10 148 THR A CA 1
ATOM 715 C C . THR A 1 93 ? -67.938 4.016 45.300 1.00 32.03 148 THR A C 1
ATOM 716 O O . THR A 1 93 ? -68.036 3.516 46.417 1.00 33.26 148 THR A O 1
ATOM 720 N N . ASP A 1 94 ? -68.979 4.366 44.552 1.00 31.56 149 ASP A N 1
ATOM 721 C CA . ASP A 1 94 ? -70.261 3.664 44.589 1.00 32.42 149 ASP A CA 1
ATOM 722 C C . ASP A 1 94 ? -71.107 4.136 43.398 1.00 31.27 149 ASP A C 1
ATOM 723 O O . ASP A 1 94 ? -70.565 4.666 42.419 1.00 30.14 149 ASP A O 1
ATOM 728 N N . TRP A 1 95 ? -72.416 3.910 43.464 1.00 31.68 150 TRP A N 1
ATOM 729 C CA . TRP A 1 95 ? -73.292 4.246 42.364 1.00 30.72 150 TRP A CA 1
ATOM 730 C C . TRP A 1 95 ? -74.712 4.501 42.851 1.00 31.45 150 TRP A C 1
ATOM 731 O O . TRP A 1 95 ? -75.016 4.297 44.020 1.00 32.51 150 TRP A O 1
ATOM 742 N N . ASN A 1 96 ? -75.559 4.959 41.941 1.00 31.09 151 ASN A N 1
ATOM 743 C CA . ASN A 1 96 ? -76.959 5.228 42.219 1.00 31.77 151 ASN A CA 1
ATOM 744 C C . ASN A 1 96 ? -77.762 4.561 41.108 1.00 31.36 151 ASN A C 1
ATOM 745 O O . ASN A 1 96 ? -77.482 4.763 39.927 1.00 30.26 151 ASN A O 1
ATOM 750 N N . THR A 1 97 ? -78.744 3.748 41.470 1.00 32.44 152 THR A N 1
ATOM 751 C CA . THR A 1 97 ? -79.499 2.994 40.472 1.00 32.45 152 THR A CA 1
ATOM 752 C C . THR A 1 97 ? -80.992 3.322 40.495 1.00 33.40 152 THR A C 1
ATOM 753 O O . THR A 1 97 ? -81.571 3.527 41.561 1.00 34.83 152 THR A O 1
ATOM 757 N N . SER A 1 98 ? -81.601 3.348 39.310 1.00 33.03 153 SER A N 1
ATOM 758 C CA . SER A 1 98 ? -83.033 3.594 39.161 1.00 34.04 153 SER A CA 1
ATOM 759 C C . SER A 1 98 ? -83.689 2.552 38.237 1.00 34.59 153 SER A C 1
ATOM 760 O O . SER A 1 98 ? -83.067 2.085 37.281 1.00 33.97 153 SER A O 1
ATOM 763 N N . HIS A 1 99 ? -84.941 2.197 38.532 1.00 36.13 154 HIS A N 1
ATOM 764 C CA . HIS A 1 99 ? -85.696 1.199 37.757 1.00 36.79 154 HIS A CA 1
ATOM 765 C C . HIS A 1 99 ? -85.897 1.697 36.322 1.00 35.30 154 HIS A C 1
ATOM 766 O O . HIS A 1 99 ? -86.047 2.900 36.105 1.00 34.73 154 HIS A O 1
ATOM 773 N N . PRO A 1 100 ? -85.880 0.785 35.330 1.00 34.60 155 PRO A N 1
ATOM 774 C CA . PRO A 1 100 ? -85.660 -0.668 35.394 1.00 34.63 155 PRO A CA 1
ATOM 775 C C . PRO A 1 100 ? -84.220 -1.167 35.593 1.00 33.62 155 PRO A C 1
ATOM 776 O O . PRO A 1 100 ? -84.023 -2.106 36.368 1.00 34.80 155 PRO A O 1
ATOM 780 N N . ASP A 1 101 ? -83.230 -0.579 34.924 1.00 31.73 156 ASP A N 1
ATOM 781 C CA . ASP A 1 101 ? -81.864 -1.130 34.974 1.00 30.72 156 ASP A CA 1
ATOM 782 C C . ASP A 1 101 ? -80.755 -0.091 34.788 1.00 29.10 156 ASP A C 1
ATOM 783 O O . ASP A 1 101 ? -79.643 -0.424 34.371 1.00 28.14 156 ASP A O 1
ATOM 788 N N . PHE A 1 102 ? -81.047 1.158 35.128 1.00 28.53 157 PHE A N 1
ATOM 789 C CA . PHE A 1 102 ? -80.135 2.266 34.870 1.00 26.98 157 PHE A CA 1
ATOM 790 C C . PHE A 1 102 ? -79.222 2.498 36.073 1.00 26.53 157 PHE A C 1
ATOM 791 O O . PHE A 1 102 ? -79.694 2.578 37.200 1.00 27.38 157 PHE A O 1
ATOM 799 N N . ALA A 1 103 ? -77.918 2.599 35.830 1.00 25.11 158 ALA A N 1
ATOM 800 C CA . ALA A 1 103 ? -76.954 2.838 36.895 1.00 24.81 158 ALA A CA 1
ATOM 801 C C . ALA A 1 103 ? -76.019 3.970 36.518 1.00 23.67 158 ALA A C 1
ATOM 802 O O . ALA A 1 103 ? -75.595 4.084 35.360 1.00 22.94 158 ALA A O 1
ATOM 804 N N . VAL A 1 104 ? -75.710 4.811 37.505 1.00 23.84 159 VAL A N 1
ATOM 805 C CA . VAL A 1 104 ? -74.738 5.888 37.355 1.00 22.76 159 VAL A CA 1
ATOM 806 C C . VAL A 1 104 ? -73.653 5.644 38.390 1.00 23.23 159 VAL A C 1
ATOM 807 O O . VAL A 1 104 ? -73.956 5.513 39.570 1.00 24.20 159 VAL A O 1
ATOM 811 N N . SER A 1 105 ? -72.399 5.574 37.945 1.00 22.60 160 SER A N 1
ATOM 812 C CA . SER A 1 105 ? -71.269 5.276 38.812 1.00 22.87 160 SER A CA 1
ATOM 813 C C . SER A 1 105 ? -70.493 6.533 39.163 1.00 22.78 160 SER A C 1
ATOM 814 O O . SER A 1 105 ? -70.256 7.376 38.305 1.00 21.54 160 SER A O 1
ATOM 817 N N . ARG A 1 106 ? -70.090 6.633 40.429 1.00 23.56 161 ARG A N 1
ATOM 818 C CA . ARG A 1 106 ? -69.099 7.611 40.865 1.00 23.66 161 ARG A CA 1
ATOM 819 C C . ARG A 1 106 ? -67.713 6.934 40.839 1.00 23.71 161 ARG A C 1
ATOM 820 O O . ARG A 1 106 ? -67.498 5.907 41.482 1.00 24.34 161 ARG A O 1
ATOM 828 N N . LEU A 1 107 ? -66.799 7.527 40.077 1.00 23.16 162 LEU A N 1
ATOM 829 C CA . LEU A 1 107 ? -65.433 7.039 39.898 1.00 23.31 162 LEU A CA 1
ATOM 830 C C . LEU A 1 107 ? -64.518 7.750 40.890 1.00 24.29 162 LEU A C 1
ATOM 831 O O . LEU A 1 107 ? -64.906 8.771 41.459 1.00 24.78 162 LEU A O 1
ATOM 836 N N . ASP A 1 108 ? -63.313 7.215 41.096 1.00 24.54 163 ASP A N 1
ATOM 837 C CA . ASP A 1 108 ? -62.374 7.802 42.047 1.00 25.61 163 ASP A CA 1
ATOM 838 C C . ASP A 1 108 ? -61.514 8.916 41.433 1.00 25.50 163 ASP A C 1
ATOM 839 O O . ASP A 1 108 ? -60.810 9.621 42.154 1.00 26.66 163 ASP A O 1
ATOM 844 N N . LYS A 1 109 ? -61.567 9.083 40.113 1.00 24.61 164 LYS A N 1
ATOM 845 C CA . LYS A 1 109 ? -60.791 10.129 39.437 1.00 24.61 164 LYS A CA 1
ATOM 846 C C . LYS A 1 109 ? -61.524 10.744 38.260 1.00 23.09 164 LYS A C 1
ATOM 847 O O . LYS A 1 109 ? -62.400 10.123 37.661 1.00 22.17 164 LYS A O 1
ATOM 853 N N . PHE A 1 110 ? -61.151 11.976 37.938 1.00 23.07 165 PHE A N 1
ATOM 854 C CA . PHE A 1 110 ? -61.677 12.655 36.758 1.00 22.09 165 PHE A CA 1
ATOM 855 C C . PHE A 1 110 ? -61.100 11.984 35.506 1.00 21.29 165 PHE A C 1
ATOM 856 O O . PHE A 1 110 ? -59.876 11.833 35.375 1.00 21.37 165 PHE A O 1
ATOM 864 N N . VAL A 1 111 ? -61.982 11.560 34.605 1.00 20.26 166 VAL A N 1
ATOM 865 C CA . VAL A 1 111 ? -61.560 10.864 33.401 1.00 19.72 166 VAL A CA 1
ATOM 866 C C . VAL A 1 111 ? -60.988 11.884 32.417 1.00 19.73 166 VAL A C 1
ATOM 867 O O . VAL A 1 111 ? -61.704 12.774 31.967 1.00 19.66 166 VAL A O 1
ATOM 871 N N . VAL A 1 112 ? -59.695 11.757 32.106 1.00 19.93 167 VAL A N 1
ATOM 872 C CA . VAL A 1 112 ? -59.021 12.681 31.186 1.00 19.97 167 VAL A CA 1
ATOM 873 C C . VAL A 1 112 ? -59.136 12.303 29.701 1.00 19.16 167 VAL A C 1
ATOM 874 O O . VAL A 1 112 ? -58.985 13.158 28.828 1.00 18.84 167 VAL A O 1
ATOM 878 N N . GLU A 1 113 ? -59.435 11.039 29.418 1.00 18.58 168 GLU A N 1
ATOM 879 C CA . GLU A 1 113 ? -59.453 10.531 28.033 1.00 18.19 168 GLU A CA 1
ATOM 880 C C . GLU A 1 113 ? -60.587 11.079 27.152 1.00 18.01 168 GLU A C 1
ATOM 881 O O . GLU A 1 113 ? -60.490 11.032 25.930 1.00 17.74 168 GLU A O 1
ATOM 887 N N . THR A 1 114 ? -61.655 11.583 27.769 1.00 18.40 169 THR A N 1
ATOM 888 C CA . THR A 1 114 ? -62.833 11.973 27.024 1.00 18.44 169 THR A CA 1
ATOM 889 C C . THR A 1 114 ? -63.658 12.975 27.801 1.00 19.53 169 THR A C 1
ATOM 890 O O . THR A 1 114 ? -63.711 12.919 29.025 1.00 20.34 169 THR A O 1
ATOM 894 N N . ARG A 1 115 ? -64.311 13.890 27.090 1.00 20.07 170 ARG A N 1
ATOM 895 C CA . ARG A 1 115 ? -65.242 14.807 27.729 1.00 20.86 170 ARG A CA 1
ATOM 896 C C . ARG A 1 115 ? -66.478 14.060 28.213 1.00 20.67 170 ARG A C 1
ATOM 897 O O . ARG A 1 115 ? -67.241 14.588 29.023 1.00 21.64 170 ARG A O 1
ATOM 905 N N . GLY A 1 116 ? -66.680 12.844 27.708 1.00 20.21 171 GLY A N 1
ATOM 906 C CA . GLY A 1 116 ? -67.879 12.064 27.987 1.00 20.26 171 GLY A CA 1
ATOM 907 C C . GLY A 1 116 ? -69.099 12.501 27.187 1.00 20.51 171 GLY A C 1
ATOM 908 O O . GLY A 1 116 ? -69.073 13.524 26.505 1.00 21.08 171 GLY A O 1
ATOM 909 N N . ALA A 1 117 ? -70.165 11.703 27.250 1.00 20.65 172 ALA A N 1
ATOM 910 C CA . ALA A 1 117 ? -71.476 12.123 26.759 1.00 21.05 172 ALA A CA 1
ATOM 911 C C . ALA A 1 117 ? -72.201 12.768 27.939 1.00 21.84 172 ALA A C 1
ATOM 912 O O . ALA A 1 117 ? -72.881 12.087 28.712 1.00 21.96 172 ALA A O 1
ATOM 914 N N . THR A 1 118 ? -72.022 14.082 28.074 1.00 22.64 173 THR A N 1
ATOM 915 C CA . THR A 1 118 ? -72.470 14.839 29.254 1.00 23.51 173 THR A CA 1
ATOM 916 C C . THR A 1 118 ? -73.980 14.915 29.384 1.00 24.06 173 THR A C 1
ATOM 917 O O . THR A 1 118 ? -74.496 15.004 30.488 1.00 24.64 173 THR A O 1
ATOM 921 N N . GLU A 1 119 ? -74.676 14.875 28.253 1.00 24.27 174 GLU A N 1
ATOM 922 C CA . GLU A 1 119 ? -76.116 15.087 28.211 1.00 25.19 174 GLU A CA 1
ATOM 923 C C . GLU A 1 119 ? -76.876 13.878 27.680 1.00 24.71 174 GLU A C 1
ATOM 924 O O . GLU A 1 119 ? -76.382 13.145 26.824 1.00 24.02 174 GLU A O 1
ATOM 930 N N . GLY A 1 120 ? -78.092 13.703 28.190 1.00 25.35 175 GLY A N 1
ATOM 931 C CA . GLY A 1 120 ? -78.995 12.660 27.734 1.00 25.30 175 GLY A CA 1
ATOM 932 C C . GLY A 1 120 ? -80.028 13.169 26.754 1.00 25.97 175 GLY A C 1
ATOM 933 O O . GLY A 1 120 ? -80.212 14.377 26.597 1.00 26.75 175 GLY A O 1
ATOM 934 N N . ALA A 1 121 ? -80.705 12.237 26.095 1.00 25.83 176 ALA A N 1
ATOM 935 C CA . ALA A 1 121 ? -81.838 12.569 25.249 1.00 26.81 176 ALA A CA 1
ATOM 936 C C . ALA A 1 121 ? -83.048 12.908 26.121 1.00 27.70 176 ALA A C 1
ATOM 937 O O . ALA A 1 121 ? -83.192 12.401 27.227 1.00 26.90 176 ALA A O 1
ATOM 939 N N . ASP A 1 122 ? -83.916 13.773 25.610 1.00 29.28 177 ASP A N 1
ATOM 940 C CA . ASP A 1 122 ? -85.159 14.087 26.292 1.00 30.61 177 ASP A CA 1
ATOM 941 C C . ASP A 1 122 ? -86.160 12.959 26.024 1.00 31.25 177 ASP A C 1
ATOM 942 O O . ASP A 1 122 ? -86.883 12.960 25.023 1.00 32.31 177 ASP A O 1
ATOM 947 N N . ILE A 1 123 ? -86.184 11.994 26.937 1.00 30.82 178 ILE A N 1
ATOM 948 C CA . ILE A 1 123 ? -87.052 10.824 26.823 1.00 31.13 178 ILE A CA 1
ATOM 949 C C . ILE A 1 123 ? -88.536 11.137 26.955 1.00 32.55 178 ILE A C 1
ATOM 950 O O . ILE A 1 123 ? -89.368 10.283 26.664 1.00 33.21 178 ILE A O 1
ATOM 955 N N . SER A 1 124 ? -88.870 12.346 27.403 1.00 33.31 179 SER A N 1
ATOM 956 C CA . SER A 1 124 ? -90.278 12.767 27.510 1.00 34.97 179 SER A CA 1
ATOM 957 C C . SER A 1 124 ? -90.873 13.287 26.190 1.00 35.65 179 SER A C 1
ATOM 958 O O . SER A 1 124 ? -92.046 13.653 26.142 1.00 37.23 179 SER A O 1
ATOM 961 N N . LEU A 1 125 ? -90.061 13.338 25.135 1.00 34.67 180 LEU A N 1
ATOM 962 C CA . LEU A 1 125 ? -90.546 13.646 23.793 1.00 35.41 180 LEU A CA 1
ATOM 963 C C . LEU A 1 125 ? -91.409 12.500 23.257 1.00 35.91 180 LEU A C 1
ATOM 964 O O . LEU A 1 125 ? -91.121 11.326 23.488 1.00 34.67 180 LEU A O 1
ATOM 969 N N . SER A 1 126 ? -92.475 12.851 22.547 1.00 37.71 181 SER A N 1
ATOM 970 C CA . SER A 1 126 ? -93.312 11.856 21.887 1.00 38.79 181 SER A CA 1
ATOM 971 C C . SER A 1 126 ? -92.585 11.254 20.679 1.00 37.96 181 SER A C 1
ATOM 972 O O . SER A 1 126 ? -91.599 11.805 20.197 1.00 36.62 181 SER A O 1
ATOM 975 N N . LYS A 1 127 ? -93.095 10.122 20.204 1.00 38.71 182 LYS A N 1
ATOM 976 C CA . LYS A 1 127 ? -92.635 9.499 18.959 1.00 38.56 182 LYS A CA 1
ATOM 977 C C . LYS A 1 127 ? -92.288 10.542 17.893 1.00 38.47 182 LYS A C 1
ATOM 978 O O . LYS A 1 127 ? -91.170 10.581 17.386 1.00 36.63 182 LYS A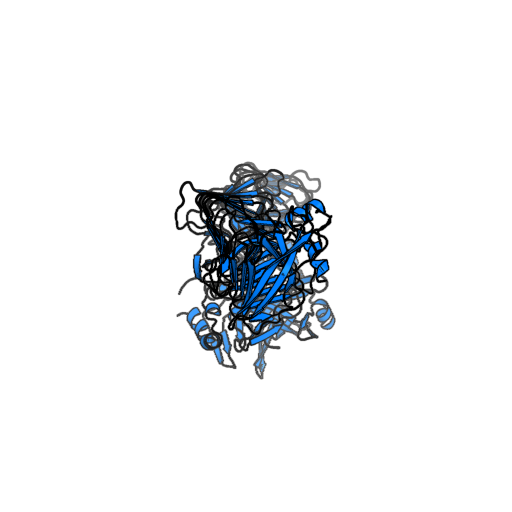 O 1
ATOM 984 N N . GLN A 1 128 ? -93.261 11.394 17.579 1.00 40.06 183 GLN A N 1
ATOM 985 C CA . GLN A 1 128 ? -93.130 12.349 16.485 1.00 40.83 183 GLN A CA 1
ATOM 986 C C . GLN A 1 128 ? -92.098 13.423 16.808 1.00 39.48 183 GLN A C 1
ATOM 987 O O . GLN A 1 128 ? -91.285 13.775 15.957 1.00 38.48 183 GLN A O 1
ATOM 993 N N . GLN A 1 129 ? -92.135 13.938 18.036 1.00 39.13 184 GLN A N 1
ATOM 994 C CA . GLN A 1 129 ? -91.171 14.952 18.475 1.00 38.23 184 GLN A CA 1
ATOM 995 C C . GLN A 1 129 ? -89.744 14.402 18.410 1.00 36.23 184 GLN A C 1
ATOM 996 O O . GLN A 1 129 ? -88.812 15.097 17.989 1.00 35.55 184 GLN A O 1
ATOM 1002 N N . ALA A 1 130 ? -89.595 13.140 18.808 1.00 35.21 185 ALA A N 1
ATOM 1003 C CA . ALA A 1 130 ? -88.304 12.471 18.822 1.00 33.46 185 ALA A CA 1
ATOM 1004 C C . ALA A 1 130 ? -87.766 12.295 17.404 1.00 33.34 185 ALA A C 1
ATOM 1005 O O . ALA A 1 130 ? -86.572 12.463 17.160 1.00 32.25 185 ALA A O 1
ATOM 1007 N N . LEU A 1 131 ? -88.655 11.966 16.477 1.00 34.51 186 LEU A N 1
ATOM 1008 C CA . LEU A 1 131 ? -88.276 11.799 15.080 1.00 34.74 186 LEU A CA 1
ATOM 1009 C C . LEU A 1 131 ? -87.746 13.109 14.501 1.00 35.27 186 LEU A C 1
ATOM 1010 O O . LEU A 1 131 ? -86.770 13.101 13.757 1.00 34.33 186 LEU A O 1
ATOM 1015 N N . GLU A 1 132 ? -88.387 14.224 14.863 1.00 36.89 187 GLU A N 1
ATOM 1016 C CA . GLU A 1 132 ? -87.983 15.559 14.400 1.00 37.42 187 GLU A CA 1
ATOM 1017 C C . GLU A 1 132 ? -86.657 16.001 15.033 1.00 35.65 187 GLU A C 1
ATOM 1018 O O . GLU A 1 132 ? -85.785 16.535 14.352 1.00 35.16 187 GLU A O 1
ATOM 1024 N N . ARG A 1 133 ? -86.523 15.770 16.335 1.00 34.58 188 ARG A N 1
ATOM 1025 C CA . ARG A 1 133 ? -85.339 16.173 17.101 1.00 33.22 188 ARG A CA 1
ATOM 1026 C C . ARG A 1 133 ? -84.111 15.295 16.816 1.00 31.36 188 ARG A C 1
ATOM 1027 O O . ARG A 1 133 ? -82.986 15.794 16.738 1.00 30.41 188 ARG A O 1
ATOM 1035 N N . TYR A 1 134 ? -84.332 13.990 16.680 1.00 30.56 189 TYR A N 1
ATOM 1036 C CA . TYR A 1 134 ? -83.239 13.033 16.574 1.00 28.98 189 TYR A CA 1
ATOM 1037 C C . TYR A 1 134 ? -83.156 12.282 15.243 1.00 28.90 189 TYR A C 1
ATOM 1038 O O . TYR A 1 134 ? -82.186 11.570 14.999 1.00 27.78 189 TYR A O 1
ATOM 1047 N N . GLY A 1 135 ? -84.155 12.437 14.380 1.00 30.22 190 GLY A N 1
ATOM 1048 C CA . GLY A 1 135 ? -84.174 11.716 13.111 1.00 30.20 190 GLY A CA 1
ATOM 1049 C C . GLY A 1 135 ? -83.017 12.100 12.216 1.00 29.61 190 GLY A C 1
ATOM 1050 O O . GLY A 1 135 ? -82.473 13.200 12.325 1.00 29.56 190 GLY A O 1
ATOM 1051 N N . VAL A 1 136 ? -82.642 11.173 11.339 1.00 29.22 191 VAL A N 1
ATOM 1052 C CA . VAL A 1 136 ? -81.542 11.370 10.399 1.00 28.93 191 VAL A CA 1
ATOM 1053 C C . VAL A 1 136 ? -81.918 10.732 9.063 1.00 29.77 191 VAL A C 1
ATOM 1054 O O . VAL A 1 136 ? -82.656 9.745 9.026 1.00 30.03 191 VAL A O 1
ATOM 1058 N N . ASN A 1 137 ? -81.432 11.313 7.970 1.00 30.29 192 ASN A N 1
ATOM 1059 C CA . ASN A 1 137 ? -81.740 10.807 6.638 1.00 31.33 192 ASN A CA 1
ATOM 1060 C C . ASN A 1 137 ? -81.014 9.511 6.318 1.00 30.12 192 ASN A C 1
ATOM 1061 O O . ASN A 1 137 ? -79.803 9.409 6.505 1.00 29.00 192 ASN A O 1
ATOM 1066 N N . TYR A 1 138 ? -81.761 8.526 5.831 1.00 30.38 193 TYR A N 1
ATOM 1067 C CA . TYR A 1 138 ? -81.181 7.246 5.440 1.00 29.94 193 TYR A CA 1
ATOM 1068 C C . TYR A 1 138 ? -81.991 6.672 4.289 1.00 31.38 193 TYR A C 1
ATOM 1069 O O . TYR A 1 138 ? -83.208 6.512 4.385 1.00 32.56 193 TYR A O 1
ATOM 1078 N N . LYS A 1 139 ? -81.314 6.395 3.186 1.00 31.75 194 LYS A N 1
ATOM 1079 C CA . LYS A 1 139 ? -81.987 5.963 1.965 1.00 33.75 194 LYS A CA 1
ATOM 1080 C C . LYS A 1 139 ? -83.169 6.877 1.648 1.00 35.60 194 LYS A C 1
ATOM 1081 O O . LYS A 1 139 ? -84.247 6.413 1.294 1.00 36.93 194 LYS A O 1
ATOM 1087 N N . GLY A 1 140 ? -82.947 8.180 1.789 1.00 36.34 195 GLY A N 1
ATOM 1088 C CA . GLY A 1 140 ? -83.929 9.183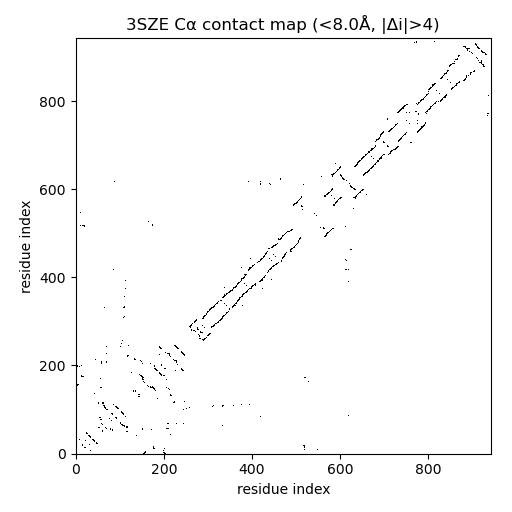 1.405 1.00 38.93 195 GLY A CA 1
ATOM 1089 C C . GLY A 1 140 ? -85.147 9.274 2.305 1.00 40.03 195 GLY A C 1
ATOM 1090 O O . GLY A 1 140 ? -86.240 9.590 1.838 1.00 42.07 195 GLY A O 1
ATOM 1091 N N . GLU A 1 141 ? -84.972 8.995 3.595 1.00 39.12 196 GLU A N 1
ATOM 1092 C CA . GLU A 1 141 ? -86.060 9.163 4.563 1.00 39.56 196 GLU A CA 1
ATOM 1093 C C . GLU A 1 141 ? -85.515 9.490 5.945 1.00 37.79 196 GLU A C 1
ATOM 1094 O O . GLU A 1 141 ? -84.452 9.010 6.331 1.00 36.29 196 GLU A O 1
ATOM 1100 N N . LYS A 1 142 ? -86.258 10.315 6.674 1.00 38.31 197 LYS A N 1
ATOM 1101 C CA . LYS A 1 142 ? -85.965 10.613 8.071 1.00 37.03 197 LYS A CA 1
ATOM 1102 C C . LYS A 1 142 ? -86.379 9.434 8.930 1.00 35.88 197 LYS A C 1
ATOM 1103 O O . LYS A 1 142 ? -87.549 9.066 8.963 1.00 36.94 197 LYS A O 1
ATOM 1109 N N . LYS A 1 143 ? -85.418 8.844 9.624 1.00 33.84 198 LYS A N 1
ATOM 1110 C CA . LYS A 1 143 ? -85.689 7.688 10.464 1.00 32.89 198 LYS A CA 1
ATOM 1111 C C . LYS A 1 143 ? -85.078 7.900 11.826 1.00 30.92 198 LYS A C 1
ATOM 1112 O O . LYS A 1 143 ? -84.039 8.549 11.948 1.00 29.61 198 LYS A O 1
ATOM 1118 N N . LEU A 1 144 ? -85.719 7.346 12.849 1.00 30.42 199 LEU A N 1
ATOM 1119 C CA . LEU A 1 144 ? -85.191 7.417 14.207 1.00 29.08 199 LEU A CA 1
ATOM 1120 C C . LEU A 1 144 ? -84.100 6.365 14.322 1.00 27.35 199 LEU A C 1
ATOM 1121 O O . LEU A 1 144 ? -84.341 5.248 14.783 1.00 27.29 199 LEU A O 1
ATOM 1126 N N . ILE A 1 145 ? -82.905 6.736 13.863 1.00 26.20 200 ILE A N 1
ATOM 1127 C CA . ILE A 1 145 ? -81.741 5.864 13.856 1.00 24.79 200 ILE A CA 1
ATOM 1128 C C . ILE A 1 145 ? -80.747 6.267 14.944 1.00 23.49 200 ILE A C 1
ATOM 1129 O O . ILE A 1 145 ? -80.403 7.444 15.090 1.00 22.77 200 ILE A O 1
ATOM 1134 N N . ALA A 1 146 ? -80.287 5.274 15.697 1.00 22.86 201 ALA A N 1
ATOM 1135 C CA . ALA A 1 146 ? -79.290 5.472 16.736 1.00 22.15 201 ALA A CA 1
ATOM 1136 C C . ALA A 1 146 ? -77.978 4.745 16.395 1.00 21.67 201 ALA A C 1
ATOM 1137 O O . ALA A 1 146 ? -77.949 3.857 15.538 1.00 21.40 201 ALA A O 1
ATOM 1139 N N . PHE A 1 147 ? -76.905 5.142 17.082 1.00 21.21 202 PHE A N 1
ATOM 1140 C CA . PHE A 1 147 ? -75.557 4.603 16.895 1.00 20.42 202 PHE A CA 1
ATOM 1141 C C . PHE A 1 147 ? -75.074 4.038 18.228 1.00 20.25 202 PHE A C 1
ATOM 1142 O O . PHE A 1 147 ? -75.380 4.590 19.281 1.00 20.45 202 PHE A O 1
ATOM 1150 N N . ARG A 1 148 ? -74.298 2.961 18.201 1.00 20.11 203 ARG A N 1
ATOM 1151 C CA . ARG A 1 148 ? -73.778 2.406 19.450 1.00 20.10 203 ARG A CA 1
ATOM 1152 C C . ARG A 1 148 ? -72.585 1.495 19.239 1.00 19.85 203 ARG A C 1
ATOM 1153 O O . ARG A 1 148 ? -72.271 1.126 18.114 1.00 19.76 203 ARG A O 1
ATOM 1161 N N . ALA A 1 149 ? -71.925 1.161 20.346 1.00 19.91 204 ALA A N 1
ATOM 1162 C CA . ALA A 1 149 ? -70.744 0.298 20.353 1.00 19.85 204 ALA A CA 1
ATOM 1163 C C . ALA A 1 149 ? -70.704 -0.511 21.646 1.00 20.35 204 ALA A C 1
ATOM 1164 O O . ALA A 1 149 ? -71.224 -0.076 22.679 1.00 20.37 204 ALA A O 1
ATOM 1166 N N . GLY A 1 150 ? -70.078 -1.681 21.580 1.00 20.49 205 GLY A N 1
ATOM 1167 C CA . GLY A 1 150 ? -69.877 -2.517 22.757 1.00 21.01 205 GLY A CA 1
ATOM 1168 C C . GLY A 1 150 ? -68.979 -3.688 22.420 1.00 21.34 205 GLY A C 1
ATOM 1169 O O . GLY A 1 150 ? -68.570 -3.849 21.274 1.00 21.26 205 GLY A O 1
ATOM 1170 N N . SER A 1 151 ? -68.662 -4.508 23.409 1.00 21.89 206 SER A N 1
ATOM 1171 C CA . SER A 1 151 ? -67.874 -5.700 23.140 1.00 22.69 206 SER A CA 1
ATOM 1172 C C . SER A 1 151 ? -68.362 -6.894 23.965 1.00 23.50 206 SER A C 1
ATOM 1173 O O . SER A 1 151 ? -67.635 -7.478 24.765 1.00 23.78 206 SER A O 1
ATOM 1176 N N . GLY A 1 152 ? -69.630 -7.237 23.737 1.00 23.84 207 GLY A N 1
ATOM 1177 C CA . GLY A 1 152 ? -70.200 -8.505 24.190 1.00 25.10 207 GLY A CA 1
ATOM 1178 C C . GLY A 1 152 ? -69.558 -9.645 23.429 1.00 25.69 207 GLY A C 1
ATOM 1179 O O . GLY A 1 152 ? -68.839 -9.416 22.460 1.00 25.13 207 GLY A O 1
ATOM 1180 N N . VAL A 1 153 ? -69.812 -10.874 23.862 1.00 27.20 208 VAL A N 1
ATOM 1181 C CA . VAL A 1 153 ? -69.202 -12.047 23.235 1.00 28.19 208 VAL A CA 1
ATOM 1182 C C . VAL A 1 153 ? -69.318 -11.959 21.705 1.00 27.93 208 VAL A C 1
ATOM 1183 O O . VAL A 1 153 ? -70.405 -11.712 21.169 1.00 27.88 208 VAL A O 1
ATOM 1187 N N . VAL A 1 154 ? -68.191 -12.142 21.016 1.00 27.77 209 VAL A N 1
ATOM 1188 C CA . VAL A 1 154 ? -68.159 -12.031 19.564 1.00 27.37 209 VAL A CA 1
ATOM 1189 C C . VAL A 1 154 ? -68.633 -13.311 18.881 1.00 28.50 209 VAL A C 1
ATOM 1190 O O . VAL A 1 154 ? -68.250 -14.413 19.267 1.00 29.38 209 VAL A O 1
ATOM 1194 N N . SER A 1 155 ? -69.491 -13.140 17.878 1.00 28.46 210 SER A N 1
ATOM 1195 C CA . SER A 1 155 ? -69.788 -14.193 16.898 1.00 29.78 210 SER A CA 1
ATOM 1196 C C . SER A 1 155 ? -70.008 -13.538 15.533 1.00 28.92 210 SER A C 1
ATOM 1197 O O . SER A 1 155 ? -70.212 -12.320 15.455 1.00 27.75 210 SER A O 1
ATOM 1200 N N . VAL A 1 156 ? -69.934 -14.335 14.470 1.00 29.58 211 VAL A N 1
ATOM 1201 C CA . VAL A 1 156 ? -70.110 -13.824 13.106 1.00 29.33 211 VAL A CA 1
ATOM 1202 C C . VAL A 1 156 ? -71.113 -14.669 12.341 1.00 30.72 211 VAL A C 1
ATOM 1203 O O . VAL A 1 156 ? -71.227 -15.880 12.567 1.00 32.02 211 VAL A O 1
ATOM 1207 N N . LYS A 1 157 ? -71.845 -14.022 11.442 1.00 30.74 212 LYS A N 1
ATOM 1208 C CA . LYS A 1 157 ? -72.887 -14.688 10.678 1.00 32.15 212 LYS A CA 1
ATOM 1209 C C . LYS A 1 157 ? -72.644 -14.494 9.201 1.00 32.29 212 LYS A C 1
ATOM 1210 O O . LYS A 1 157 ? -72.519 -13.371 8.731 1.00 31.09 212 LYS A O 1
ATOM 1216 N N . LYS A 1 158 ? -72.564 -15.598 8.472 1.00 34.00 213 LYS A N 1
ATOM 1217 C CA . LYS A 1 158 ? -72.378 -15.546 7.039 1.00 34.55 213 LYS A CA 1
ATOM 1218 C C . LYS A 1 158 ? -73.476 -16.374 6.368 1.00 36.27 213 LYS A C 1
ATOM 1219 O O . LYS A 1 158 ? -73.464 -17.607 6.416 1.00 37.19 213 LYS A O 1
ATOM 1225 N N . ASN A 1 159 ? -74.437 -15.671 5.769 1.00 36.52 214 ASN A N 1
ATOM 1226 C CA . ASN A 1 159 ? -75.524 -16.287 5.018 1.00 38.18 214 ASN A CA 1
ATOM 1227 C C . ASN A 1 159 ? -76.260 -17.353 5.831 1.00 39.62 214 ASN A C 1
ATOM 1228 O O . ASN A 1 159 ? -76.610 -18.408 5.304 1.00 41.45 214 ASN A O 1
ATOM 1233 N N . GLY A 1 160 ? -76.478 -17.080 7.115 1.00 39.31 215 GLY A N 1
ATOM 1234 C CA . GLY A 1 160 ? -77.160 -18.023 8.009 1.00 40.61 215 GLY A CA 1
ATOM 1235 C C . GLY A 1 160 ? -76.259 -18.740 9.005 1.00 40.90 215 GLY A C 1
ATOM 1236 O O . GLY A 1 160 ? -76.601 -18.853 10.176 1.00 41.18 215 GLY A O 1
ATOM 1237 N N . ARG A 1 161 ? -75.116 -19.239 8.538 1.00 41.33 216 ARG A N 1
ATOM 1238 C CA . ARG A 1 161 ? -74.151 -19.937 9.398 1.00 41.64 216 ARG A CA 1
ATOM 1239 C C . ARG A 1 161 ? -73.505 -19.009 10.420 1.00 39.75 216 ARG A C 1
ATOM 1240 O O . ARG A 1 161 ? -72.823 -18.054 10.054 1.00 38.42 216 ARG A O 1
ATOM 1248 N N . ILE A 1 162 ? -73.706 -19.321 11.697 1.00 39.79 217 ILE A N 1
ATOM 1249 C CA . ILE A 1 162 ? -73.078 -18.601 12.791 1.00 38.31 217 ILE A CA 1
ATOM 1250 C C . ILE A 1 162 ? -71.798 -19.300 13.241 1.00 38.32 217 ILE A C 1
ATOM 1251 O O . ILE A 1 162 ? -71.769 -20.512 13.405 1.00 39.61 217 ILE A O 1
ATOM 1256 N N . THR A 1 163 ? -70.739 -18.520 13.429 1.00 36.71 218 THR A N 1
ATOM 1257 C CA . THR A 1 163 ? -69.517 -19.012 14.052 1.00 36.89 218 THR A CA 1
ATOM 1258 C C . THR A 1 163 ? -69.256 -18.207 15.323 1.00 35.65 218 THR A C 1
ATOM 1259 O O . THR A 1 163 ? -69.076 -16.987 15.265 1.00 34.08 218 THR A O 1
ATOM 1263 N N . PRO A 1 164 ? -69.255 -18.882 16.480 1.00 36.31 219 PRO A N 1
ATOM 1264 C CA . PRO A 1 164 ? -69.067 -18.187 17.736 1.00 35.63 219 PRO A CA 1
ATOM 1265 C C . PRO A 1 164 ? -67.593 -18.118 18.117 1.00 35.42 219 PRO A C 1
ATOM 1266 O O . PRO A 1 164 ? -66.825 -19.011 17.767 1.00 36.56 219 PRO A O 1
ATOM 1270 N N . PHE A 1 165 ? -67.207 -17.067 18.827 1.00 34.16 220 PHE A N 1
ATOM 1271 C CA . PHE A 1 165 ? -65.884 -17.001 19.433 1.00 34.49 220 PHE A CA 1
ATOM 1272 C C . PHE A 1 165 ? -66.089 -16.800 20.936 1.00 34.79 220 PHE A C 1
ATOM 1273 O O . PHE A 1 165 ? -66.014 -15.687 21.453 1.00 33.59 220 PHE A O 1
ATOM 1281 N N . ASN A 1 166 ? -66.348 -17.907 21.626 1.00 36.75 221 ASN A N 1
ATOM 1282 C CA . ASN A 1 166 ? -66.929 -17.883 22.971 1.00 37.51 221 ASN A CA 1
ATOM 1283 C C . ASN A 1 166 ? -66.079 -17.214 24.041 1.00 37.45 221 ASN A C 1
ATOM 1284 O O . ASN A 1 166 ? -66.615 -16.711 25.026 1.00 37.43 221 ASN A O 1
ATOM 1289 N N . GLU A 1 167 ? -64.764 -17.212 23.859 1.00 37.81 222 GLU A N 1
ATOM 1290 C CA . GLU A 1 167 ? -63.872 -16.598 24.838 1.00 37.88 222 GLU A CA 1
ATOM 1291 C C . GLU A 1 167 ? -63.836 -15.081 24.703 1.00 35.59 222 GLU A C 1
ATOM 1292 O O . GLU A 1 167 ? -63.484 -14.385 25.653 1.00 35.67 222 GLU A O 1
ATOM 1298 N N . VAL A 1 168 ? -64.226 -14.576 23.535 1.00 33.82 223 VAL A N 1
ATOM 1299 C CA . VAL A 1 168 ? -63.995 -13.182 23.163 1.00 31.64 223 VAL A CA 1
ATOM 1300 C C . VAL A 1 168 ? -65.089 -12.201 23.622 1.00 30.24 223 VAL A C 1
ATOM 1301 O O . VAL A 1 168 ? -65.920 -11.759 22.827 1.00 29.43 223 VAL A O 1
ATOM 1305 N N . SER A 1 169 ? -65.066 -11.836 24.900 1.00 30.09 224 SER A N 1
ATOM 1306 C CA . SER A 1 169 ? -65.968 -10.799 25.424 1.00 28.89 224 SER A CA 1
ATOM 1307 C C . SER A 1 169 ? -65.186 -9.770 26.230 1.00 27.87 224 SER A C 1
ATOM 1308 O O . SER A 1 169 ? -64.187 -10.096 26.855 1.00 28.73 224 SER A O 1
ATOM 1311 N N . TYR A 1 170 ? -65.643 -8.523 26.206 1.00 26.39 225 TYR A N 1
ATOM 1312 C CA . TYR A 1 170 ? -64.961 -7.420 26.902 1.00 25.85 225 TYR A CA 1
ATOM 1313 C C . TYR A 1 170 ? -63.510 -7.214 26.437 1.00 25.85 225 TYR A C 1
ATOM 1314 O O . TYR A 1 170 ? -62.664 -6.738 27.202 1.00 26.39 225 TYR A O 1
ATOM 1323 N N . LYS A 1 171 ? -63.239 -7.588 25.188 1.00 25.63 226 LYS A N 1
ATOM 1324 C CA . LYS A 1 171 ? -61.940 -7.403 24.576 1.00 25.36 226 LYS A CA 1
ATOM 1325 C C . LYS A 1 171 ? -61.941 -6.008 23.986 1.00 23.93 226 LYS A C 1
ATOM 1326 O O . LYS A 1 171 ? -62.671 -5.739 23.026 1.00 23.04 226 LYS A O 1
ATOM 1332 N N . PRO A 1 172 ? -61.146 -5.102 24.575 1.00 23.49 227 PRO A N 1
ATOM 1333 C CA . PRO A 1 172 ? -61.106 -3.728 24.076 1.00 22.29 227 PRO A CA 1
ATOM 1334 C C . PRO A 1 172 ? -60.848 -3.653 22.577 1.00 21.79 227 PRO A C 1
ATOM 1335 O O . PRO A 1 172 ? -61.489 -2.858 21.875 1.00 20.88 227 PRO A O 1
ATOM 1339 N N . GLU A 1 173 ? -59.929 -4.493 22.100 1.00 22.30 228 GLU A N 1
ATOM 1340 C CA . GLU A 1 173 ? -59.560 -4.517 20.690 1.00 22.05 228 GLU A CA 1
ATOM 1341 C C . GLU A 1 173 ? -60.755 -4.859 19.816 1.00 21.32 228 GLU A C 1
ATOM 1342 O O . GLU A 1 173 ? -60.819 -4.426 18.671 1.00 20.80 228 GLU A O 1
ATOM 1348 N N . MET A 1 174 ? -61.694 -5.635 20.358 1.00 21.37 229 MET A N 1
ATOM 1349 C CA . MET A 1 174 ? -62.873 -6.086 19.601 1.00 21.43 229 MET A CA 1
ATOM 1350 C C . MET A 1 174 ? -64.106 -5.176 19.707 1.00 20.16 229 MET A C 1
ATOM 1351 O O . MET A 1 174 ? -65.161 -5.521 19.179 1.00 19.92 229 MET A O 1
ATOM 1356 N N . LEU A 1 175 ? -63.979 -4.025 20.363 1.00 19.35 230 LEU A N 1
ATOM 1357 C CA . LEU A 1 175 ? -65.092 -3.079 20.435 1.00 18.76 230 LEU A CA 1
ATOM 1358 C C . LEU A 1 175 ? -65.693 -2.884 19.038 1.00 18.31 230 LEU A C 1
ATOM 1359 O O . LEU A 1 175 ? -64.979 -2.603 18.065 1.00 17.83 230 LEU A O 1
ATOM 1364 N N . ASN A 1 176 ? -67.006 -3.053 18.953 1.00 18.04 231 ASN A N 1
ATOM 1365 C CA . ASN A 1 176 ? -67.684 -3.108 17.671 1.00 18.30 231 ASN A CA 1
ATOM 1366 C C . ASN A 1 176 ? -69.074 -2.534 17.797 1.00 18.51 231 ASN A C 1
ATOM 1367 O O . ASN A 1 176 ? -69.624 -2.470 18.893 1.00 19.42 231 ASN A O 1
ATOM 1372 N N . GLY A 1 177 ? -69.647 -2.111 16.681 1.00 18.46 232 GLY A N 1
ATOM 1373 C CA . GLY A 1 177 ? -70.932 -1.456 16.725 1.00 18.21 232 GLY A CA 1
ATOM 1374 C C . GLY A 1 177 ? -71.596 -1.311 15.385 1.00 18.32 232 GLY A C 1
ATOM 1375 O O . GLY A 1 177 ? -71.195 -1.935 14.413 1.00 18.49 232 GLY A O 1
ATOM 1376 N N . SER A 1 178 ? -72.599 -0.438 15.346 1.00 18.46 233 SER A N 1
ATOM 1377 C CA . SER A 1 178 ? -73.618 -0.458 14.304 1.00 19.08 233 SER A CA 1
ATOM 1378 C C . SER A 1 178 ? -74.460 0.797 14.426 1.00 19.06 233 SER A C 1
ATOM 1379 O O . SER A 1 178 ? -74.481 1.431 15.490 1.00 19.02 233 SER A O 1
ATOM 1382 N N . PHE A 1 179 ? -75.152 1.162 13.353 1.00 19.06 234 PHE A N 1
ATOM 1383 C CA . PHE A 1 179 ? -76.286 2.064 13.483 1.00 19.33 234 PHE A CA 1
ATOM 1384 C C . PHE A 1 179 ? -77.550 1.220 13.399 1.00 20.01 234 PHE A C 1
ATOM 1385 O O . PHE A 1 179 ? -77.617 0.266 12.629 1.00 20.15 234 PHE A O 1
ATOM 1393 N N . VAL A 1 180 ? -78.527 1.564 14.232 1.00 20.59 235 VAL A N 1
ATOM 1394 C CA . VAL A 1 180 ? -79.707 0.746 14.460 1.00 21.67 235 VAL A CA 1
ATOM 1395 C C . VAL A 1 180 ? -80.959 1.607 14.405 1.00 22.89 235 VAL A C 1
ATOM 1396 O O . VAL A 1 180 ? -80.898 2.832 14.552 1.00 22.53 235 VAL A O 1
ATOM 1400 N N . HIS A 1 181 ? -82.100 0.960 14.193 1.00 24.56 236 HIS A N 1
ATOM 1401 C CA . HIS A 1 181 ? -83.380 1.655 14.156 1.00 25.68 236 HIS A CA 1
ATOM 1402 C C . HIS A 1 181 ? -84.087 1.492 15.490 1.00 26.17 236 HIS A C 1
ATOM 1403 O O . HIS A 1 181 ? -84.127 0.395 16.042 1.00 26.22 236 HIS A O 1
ATOM 1410 N N . ILE A 1 182 ? -84.635 2.587 16.008 1.00 26.50 237 ILE A N 1
ATOM 1411 C CA . ILE A 1 182 ? -85.447 2.532 17.211 1.00 27.10 237 ILE A CA 1
ATOM 1412 C C . ILE A 1 182 ? -86.865 2.211 16.799 1.00 28.55 237 ILE A C 1
ATOM 1413 O O . ILE A 1 182 ? -87.563 3.079 16.288 1.00 29.47 237 ILE A O 1
ATOM 1418 N N . ASP A 1 183 ? -87.272 0.959 17.000 1.00 29.36 238 ASP A N 1
ATOM 1419 C CA . ASP A 1 183 ? -88.653 0.524 16.734 1.00 31.16 238 ASP A CA 1
ATOM 1420 C C . ASP A 1 183 ? -89.639 1.076 17.768 1.00 32.09 238 ASP A C 1
ATOM 1421 O O . ASP A 1 183 ? -90.775 1.393 17.433 1.00 33.23 238 ASP A O 1
ATOM 1426 N N . ASP A 1 184 ? -89.202 1.174 19.024 1.00 31.61 239 ASP A N 1
ATOM 1427 C CA . ASP A 1 184 ? -90.056 1.655 20.109 1.00 32.16 239 ASP A CA 1
ATOM 1428 C C . ASP A 1 184 ? -89.306 2.722 20.894 1.00 30.96 239 ASP A C 1
ATOM 1429 O O . ASP A 1 184 ? -88.247 2.443 21.463 1.00 29.57 239 ASP A O 1
ATOM 1434 N N . TRP A 1 185 ? -89.858 3.936 20.912 1.00 31.33 240 TRP A N 1
ATOM 1435 C CA . TRP A 1 185 ? -89.254 5.071 21.604 1.00 30.51 240 TRP A CA 1
ATOM 1436 C C . TRP A 1 185 ? -89.996 5.401 22.887 1.00 31.29 240 TRP A C 1
ATOM 1437 O O . TRP A 1 185 ? -89.377 5.571 23.932 1.00 31.04 240 TRP A O 1
ATOM 1448 N N . SER A 1 186 ? -91.317 5.506 22.805 1.00 33.07 241 SER A N 1
ATOM 1449 C CA . SER A 1 186 ? -92.130 5.963 23.943 1.00 34.04 241 SER A CA 1
ATOM 1450 C C . SER A 1 186 ? -92.560 4.839 24.887 1.00 34.70 241 SER A C 1
ATOM 1451 O O . SER A 1 186 ? -93.108 5.103 25.959 1.00 35.87 241 SER A O 1
ATOM 1454 N N . GLY A 1 187 ? -92.324 3.592 24.492 1.00 34.49 242 GLY A N 1
ATOM 1455 C CA . GLY A 1 187 ? -92.593 2.452 25.360 1.00 34.85 242 GLY A CA 1
ATOM 1456 C C . GLY A 1 187 ? -91.718 2.441 26.601 1.00 33.87 242 GLY A C 1
ATOM 1457 O O . GLY A 1 187 ? -90.860 3.303 26.792 1.00 32.75 242 GLY A O 1
ATOM 1458 N N . TRP A 1 188 ? -91.945 1.447 27.446 1.00 34.54 243 TRP A N 1
ATOM 1459 C CA . TRP A 1 188 ? -91.290 1.347 28.746 1.00 33.75 243 TRP A CA 1
ATOM 1460 C C . TRP A 1 188 ? -89.775 1.259 28.621 1.00 31.73 243 TRP A C 1
ATOM 1461 O O . TRP A 1 188 ? -89.054 1.888 29.382 1.00 31.16 243 TRP A O 1
ATOM 1472 N N . LEU A 1 189 ? -89.309 0.467 27.662 1.00 31.06 244 LEU A N 1
ATOM 1473 C CA . LEU A 1 189 ? -87.892 0.399 27.301 1.00 29.39 244 LEU A CA 1
ATOM 1474 C C . LEU A 1 189 ? -87.758 0.826 25.852 1.00 28.62 244 LEU A C 1
ATOM 1475 O O . LEU A 1 189 ? -88.648 0.559 25.047 1.00 29.64 244 LEU A O 1
ATOM 1480 N N . ILE A 1 190 ? -86.658 1.487 25.513 1.00 27.06 245 ILE A N 1
ATOM 1481 C CA . ILE A 1 190 ? -86.375 1.771 24.116 1.00 26.55 245 ILE A CA 1
ATOM 1482 C C . ILE A 1 190 ? -85.953 0.462 23.452 1.00 26.35 245 ILE A C 1
ATOM 1483 O O . ILE A 1 190 ? -85.152 -0.290 24.011 1.00 25.69 245 ILE A O 1
ATOM 1488 N N . LEU A 1 191 ? -86.518 0.176 22.280 1.00 27.09 246 LEU A N 1
ATOM 1489 C CA . LEU A 1 191 ? -86.250 -1.077 21.571 1.00 27.31 246 LEU A CA 1
ATOM 1490 C C . LEU A 1 191 ? -85.640 -0.792 20.216 1.00 26.85 246 LEU A C 1
ATOM 1491 O O . LEU A 1 191 ? -86.249 -0.091 19.402 1.00 27.75 246 LEU A O 1
ATOM 1496 N N . THR A 1 192 ? -84.458 -1.351 19.967 1.00 25.87 247 THR A N 1
ATOM 1497 C CA . THR A 1 192 ? -83.739 -1.112 18.711 1.00 25.33 247 THR A CA 1
ATOM 1498 C C . THR A 1 192 ? -83.683 -2.370 17.846 1.00 26.03 247 THR A C 1
ATOM 1499 O O . THR A 1 192 ? -83.445 -3.468 18.359 1.00 26.42 247 THR A O 1
ATOM 1503 N N . ASN A 1 193 ? -83.911 -2.208 16.541 1.00 26.42 248 ASN A N 1
ATOM 1504 C CA . ASN A 1 193 ? -83.711 -3.293 15.579 1.00 26.74 248 ASN A CA 1
ATOM 1505 C C . ASN A 1 193 ? -82.336 -3.127 14.949 1.00 25.86 248 ASN A C 1
ATOM 1506 O O . ASN A 1 193 ? -82.094 -2.163 14.222 1.00 25.26 248 ASN A O 1
ATOM 1511 N N . ASN A 1 194 ? -81.446 -4.075 15.246 1.00 25.61 249 ASN A N 1
ATOM 1512 C CA . ASN A 1 194 ? -80.065 -4.038 14.775 1.00 24.53 249 ASN A CA 1
ATOM 1513 C C . ASN A 1 194 ? -79.896 -4.757 13.437 1.00 25.03 249 ASN A C 1
ATOM 1514 O O . ASN A 1 194 ? -78.780 -4.905 12.942 1.00 24.64 249 ASN A O 1
ATOM 1519 N N . GLN A 1 195 ? -80.997 -5.220 12.856 1.00 26.26 250 GLN A N 1
ATOM 1520 C CA . GLN A 1 195 ? -80.955 -5.852 11.538 1.00 26.90 250 GLN A CA 1
ATOM 1521 C C . GLN A 1 195 ? -82.124 -5.345 10.705 1.00 27.82 250 GLN A C 1
ATOM 1522 O O . GLN A 1 195 ? -82.798 -6.107 10.030 1.00 29.27 250 GLN A O 1
ATOM 1528 N N . PHE A 1 196 ? -82.348 -4.037 10.755 1.00 27.79 251 PHE A N 1
ATOM 1529 C CA . PHE A 1 196 ? -83.421 -3.408 9.986 1.00 29.13 251 PHE A CA 1
ATOM 1530 C C . PHE A 1 196 ? -83.051 -3.245 8.510 1.00 29.78 251 PHE A C 1
ATOM 1531 O O . PHE A 1 196 ? -83.944 -3.120 7.667 1.00 30.87 251 PHE A O 1
ATOM 1539 N N . ASP A 1 197 ? -81.747 -3.266 8.202 1.00 29.36 252 ASP A N 1
ATOM 1540 C CA . ASP A 1 197 ? -81.272 -3.092 6.825 1.00 29.80 252 ASP A CA 1
ATOM 1541 C C . ASP A 1 197 ? -80.048 -3.985 6.528 1.00 29.55 252 ASP A C 1
ATOM 1542 O O . ASP A 1 197 ? -80.205 -5.198 6.463 1.00 30.37 252 ASP A O 1
ATOM 1547 N N . GLU A 1 198 ? -78.846 -3.421 6.378 1.00 28.86 253 GLU A N 1
ATOM 1548 C CA . GLU A 1 198 ? -77.687 -4.181 5.869 1.00 28.76 253 GLU A CA 1
ATOM 1549 C C . GLU A 1 198 ? -76.511 -4.326 6.838 1.00 27.35 253 GLU A C 1
ATOM 1550 O O . GLU A 1 198 ? -75.954 -5.410 6.982 1.00 27.05 253 GLU A O 1
ATOM 1556 N N . PHE A 1 199 ? -76.111 -3.228 7.469 1.00 26.45 254 PHE A N 1
ATOM 1557 C CA . PHE A 1 199 ? -74.957 -3.242 8.373 1.00 25.24 254 PHE A CA 1
ATOM 1558 C C . PHE A 1 199 ? -75.421 -3.788 9.725 1.00 24.83 254 PHE A C 1
ATOM 1559 O O . PHE A 1 199 ? -75.734 -3.028 10.644 1.00 24.23 254 PHE A O 1
ATOM 1567 N N . ASN A 1 200 ? -75.470 -5.115 9.825 1.00 25.01 255 ASN A N 1
ATOM 1568 C CA . ASN A 1 200 ? -76.218 -5.794 10.886 1.00 25.15 255 ASN A CA 1
ATOM 1569 C C . ASN A 1 200 ? -75.332 -6.393 11.979 1.00 24.73 255 ASN A C 1
ATOM 1570 O O . ASN A 1 200 ? -74.586 -7.349 11.734 1.00 24.96 255 ASN A O 1
ATOM 1575 N N . ASN A 1 201 ? -75.435 -5.833 13.184 1.00 23.96 256 ASN A N 1
ATOM 1576 C CA . ASN A 1 201 ? -74.657 -6.284 14.325 1.00 23.56 256 ASN A CA 1
ATOM 1577 C C . ASN A 1 201 ? -75.539 -6.373 15.569 1.00 23.76 256 ASN A C 1
ATOM 1578 O O . ASN A 1 201 ? -75.844 -5.364 16.183 1.00 22.77 256 ASN A O 1
ATOM 1583 N N . ILE A 1 202 ? -75.958 -7.584 15.929 1.00 25.14 257 ILE A N 1
ATOM 1584 C CA . ILE A 1 202 ? -76.894 -7.775 17.036 1.00 25.89 257 ILE A CA 1
ATOM 1585 C C . ILE A 1 202 ? -76.147 -7.761 18.372 1.00 25.79 257 ILE A C 1
ATOM 1586 O O . ILE A 1 202 ? -74.997 -8.197 18.456 1.00 25.70 257 ILE A O 1
ATOM 1591 N N . ALA A 1 203 ? -76.808 -7.243 19.409 1.00 25.90 258 ALA A N 1
ATOM 1592 C CA . ALA A 1 203 ? -76.242 -7.218 20.750 1.00 25.70 258 ALA A CA 1
ATOM 1593 C C . ALA A 1 203 ? -76.164 -8.640 21.266 1.00 26.78 258 ALA A C 1
ATOM 1594 O O . ALA A 1 203 ? -77.097 -9.412 21.071 1.00 27.85 258 ALA A O 1
ATOM 1596 N N . SER A 1 204 ? -75.047 -8.981 21.904 1.00 26.82 259 SER A N 1
ATOM 1597 C CA . SER A 1 204 ? -74.863 -10.294 22.535 1.00 28.29 259 SER A CA 1
ATOM 1598 C C . SER A 1 204 ? -74.494 -10.130 24.015 1.00 28.52 259 SER A C 1
ATOM 1599 O O . SER A 1 204 ? -74.327 -9.004 24.512 1.00 27.41 259 SER A O 1
ATOM 1602 N N . GLN A 1 205 ? -74.384 -11.253 24.721 1.00 29.89 260 GLN A N 1
ATOM 1603 C CA . GLN A 1 205 ? -74.081 -11.224 26.142 1.00 30.25 260 GLN A CA 1
ATOM 1604 C C . GLN A 1 205 ? -72.785 -10.470 26.423 1.00 28.84 260 GLN A C 1
ATOM 1605 O O . GLN A 1 205 ? -71.738 -10.796 25.884 1.00 28.78 260 GLN A O 1
ATOM 1611 N N . GLY A 1 206 ? -72.871 -9.469 27.289 1.00 27.92 261 GLY A N 1
ATOM 1612 C CA . GLY A 1 206 ? -71.732 -8.632 27.608 1.00 26.77 261 GLY A CA 1
ATOM 1613 C C . GLY A 1 206 ? -71.911 -7.235 27.057 1.00 25.08 261 GLY A C 1
ATOM 1614 O O . GLY A 1 206 ? -71.204 -6.309 27.467 1.00 24.38 261 GLY A O 1
ATOM 1615 N N . ASP A 1 207 ? -72.845 -7.072 26.121 1.00 24.46 262 ASP A N 1
ATOM 1616 C CA . ASP A 1 207 ? -73.196 -5.737 25.648 1.00 23.40 262 ASP A CA 1
ATOM 1617 C C . ASP A 1 207 ? -74.045 -4.967 26.668 1.00 23.04 262 ASP A C 1
ATOM 1618 O O . ASP A 1 207 ? -74.208 -3.757 26.537 1.00 22.48 262 ASP A O 1
ATOM 1623 N N . ALA A 1 208 ? -74.560 -5.656 27.684 1.00 23.64 263 ALA A N 1
ATOM 1624 C CA . ALA A 1 208 ? -75.345 -5.012 28.745 1.00 23.98 263 ALA A CA 1
ATOM 1625 C C . ALA A 1 208 ? -74.633 -3.783 29.339 1.00 23.05 263 ALA A C 1
ATOM 1626 O O . ALA A 1 208 ? -73.447 -3.832 29.695 1.00 22.49 263 ALA A O 1
ATOM 1628 N N . GLY A 1 209 ? -75.369 -2.677 29.423 1.00 22.60 264 GLY A N 1
ATOM 1629 C CA . GLY A 1 209 ? -74.830 -1.429 29.945 1.00 21.89 264 GLY A CA 1
ATOM 1630 C C . GLY A 1 209 ? -74.363 -0.469 28.872 1.00 20.76 264 GLY A C 1
ATOM 1631 O O . GLY A 1 209 ? -74.369 0.740 29.093 1.00 20.47 264 GLY A O 1
ATOM 1632 N N . SER A 1 210 ? -73.971 -0.991 27.709 1.00 20.41 265 SER A N 1
ATOM 1633 C CA . SER A 1 210 ? -73.444 -0.146 26.634 1.00 19.45 265 SER A CA 1
ATOM 1634 C C . SER A 1 210 ? -74.481 0.885 26.190 1.00 19.35 265 SER A C 1
ATOM 1635 O O . SER A 1 210 ? -75.690 0.630 26.233 1.00 19.95 265 SER A O 1
ATOM 1638 N N . ALA A 1 211 ? -73.996 2.049 25.765 1.00 18.82 266 ALA A N 1
ATOM 1639 C CA . ALA A 1 211 ? -74.853 3.216 25.566 1.00 18.83 266 ALA A CA 1
ATOM 1640 C C . ALA A 1 211 ? -75.491 3.240 24.180 1.00 18.69 266 ALA A C 1
ATOM 1641 O O . ALA A 1 211 ? -74.951 2.674 23.237 1.00 18.17 266 ALA A O 1
ATOM 1643 N N . LEU A 1 212 ? -76.656 3.886 24.088 1.00 19.13 267 LEU A N 1
ATOM 1644 C CA . LEU A 1 212 ? -77.323 4.175 22.812 1.00 19.25 267 LEU A CA 1
ATOM 1645 C C . LEU A 1 212 ? -77.192 5.673 22.560 1.00 19.08 267 LEU A C 1
ATOM 1646 O O . LEU A 1 212 ? -77.567 6.465 23.414 1.00 19.64 267 LEU A O 1
ATOM 1651 N N . PHE A 1 213 ? -76.657 6.066 21.411 1.00 18.87 268 PHE A N 1
ATOM 1652 C CA . PHE A 1 213 ? -76.514 7.473 21.083 1.00 19.34 268 PHE A CA 1
ATOM 1653 C C . PHE A 1 213 ? -77.462 7.877 19.966 1.00 20.31 268 PHE A C 1
ATOM 1654 O O . PHE A 1 213 ? -77.646 7.148 18.987 1.00 20.60 268 PHE A O 1
ATOM 1662 N N . VAL A 1 214 ? -78.052 9.054 20.127 1.00 21.27 269 VAL A N 1
ATOM 1663 C CA . VAL A 1 214 ? -78.883 9.688 19.109 1.00 22.32 269 VAL A CA 1
ATOM 1664 C C . VAL A 1 214 ? -78.380 11.107 18.925 1.00 22.99 269 VAL A C 1
ATOM 1665 O O . VAL A 1 214 ? -77.808 11.683 19.842 1.00 22.85 269 VAL A O 1
ATOM 1669 N N . TYR A 1 215 ? -78.602 11.668 17.744 1.00 24.33 270 TYR A N 1
ATOM 1670 C CA . TYR A 1 215 ? -78.068 12.974 17.396 1.00 25.00 270 TYR A CA 1
ATOM 1671 C C . TYR A 1 215 ? -79.136 14.055 17.475 1.00 26.62 270 TYR A C 1
ATOM 1672 O O . TYR A 1 215 ? -80.133 13.997 16.770 1.00 27.32 270 TYR A O 1
ATOM 1681 N N . ASP A 1 216 ? -78.896 15.054 18.322 1.00 27.71 271 ASP A N 1
ATOM 1682 C CA . ASP A 1 216 ? -79.796 16.195 18.495 1.00 29.58 271 ASP A CA 1
ATOM 1683 C C . ASP A 1 216 ? -79.600 17.242 17.383 1.00 31.19 271 ASP A C 1
ATOM 1684 O O . ASP A 1 216 ? -78.521 17.810 17.261 1.00 31.21 271 ASP A O 1
ATOM 1689 N N . ASN A 1 217 ? -80.644 17.465 16.577 1.00 33.22 272 ASN A N 1
ATOM 1690 C CA . ASN A 1 217 ? -80.689 18.517 15.526 1.00 35.22 272 ASN A CA 1
ATOM 1691 C C . ASN A 1 217 ? -80.259 19.894 15.984 1.00 36.40 272 ASN A C 1
ATOM 1692 O O . ASN A 1 217 ? -79.433 20.549 15.349 1.00 37.11 272 ASN A O 1
ATOM 1697 N N . GLN A 1 218 ? -80.893 20.329 17.071 1.00 36.95 273 GLN A N 1
ATOM 1698 C CA . GLN A 1 218 ? -80.786 21.686 17.572 1.00 38.10 273 GLN A CA 1
ATOM 1699 C C . GLN A 1 218 ? -79.448 21.894 18.263 1.00 36.98 273 GLN A C 1
ATOM 1700 O O . GLN A 1 218 ? -78.736 22.857 17.977 1.00 37.75 273 GLN A O 1
ATOM 1706 N N . LYS A 1 219 ? -79.107 20.979 19.163 1.00 35.37 274 LYS A N 1
ATOM 1707 C CA . LYS A 1 219 ? -77.859 21.069 19.907 1.00 34.61 274 LYS A CA 1
ATOM 1708 C C . LYS A 1 219 ? -76.656 20.675 19.061 1.00 33.60 274 LYS A C 1
ATOM 1709 O O . LYS A 1 219 ? -75.529 20.984 19.425 1.00 33.21 274 LYS A O 1
ATOM 1715 N N . LYS A 1 220 ? -76.900 19.989 17.945 1.00 33.38 275 LYS A N 1
ATOM 1716 C CA . LYS A 1 220 ? -75.844 19.544 17.026 1.00 32.84 275 LYS A CA 1
ATOM 1717 C C . LYS A 1 220 ? -74.803 18.754 17.804 1.00 30.92 275 LYS A C 1
ATOM 1718 O O . LYS A 1 220 ? -73.632 19.100 17.829 1.00 30.80 275 LYS A O 1
ATOM 1724 N N . LYS A 1 221 ? -75.253 17.670 18.422 1.00 29.94 276 LYS A N 1
ATOM 1725 C CA . LYS A 1 221 ? -74.510 17.022 19.482 1.00 28.46 276 LYS A CA 1
ATOM 1726 C C . LYS A 1 221 ? -75.083 15.630 19.722 1.00 27.34 276 LYS A C 1
ATOM 1727 O O . LYS A 1 221 ? -76.313 15.460 19.791 1.00 27.47 276 LYS A O 1
ATOM 1733 N N . TRP A 1 222 ? -74.204 14.635 19.855 1.00 25.60 277 TRP A N 1
ATOM 1734 C CA . TRP A 1 222 ? -74.644 13.284 20.194 1.00 24.51 277 TRP A CA 1
ATOM 1735 C C . TRP A 1 222 ? -74.965 13.206 21.684 1.00 24.13 277 TRP A C 1
ATOM 1736 O O . TRP A 1 222 ? -74.171 13.653 22.512 1.00 24.17 277 TRP A O 1
ATOM 1747 N N . VAL A 1 223 ? -76.133 12.653 22.009 1.00 23.95 278 VAL A N 1
ATOM 1748 C CA . VAL A 1 223 ? -76.605 12.536 23.390 1.00 23.71 278 VAL A CA 1
ATOM 1749 C C . VAL A 1 223 ? -76.992 11.088 23.658 1.00 23.11 278 VAL A C 1
ATOM 1750 O O . VAL A 1 223 ? -77.276 10.348 22.720 1.00 22.87 278 VAL A O 1
ATOM 1754 N N . VAL A 1 224 ? -76.994 10.685 24.930 1.00 22.78 279 VAL A N 1
ATOM 1755 C CA . VAL A 1 224 ? -77.278 9.292 25.300 1.00 22.44 279 VAL A CA 1
ATOM 1756 C C . VAL A 1 224 ? -78.771 9.075 25.592 1.00 23.16 279 VAL A C 1
ATOM 1757 O O . VAL A 1 224 ? -79.381 9.817 26.371 1.00 23.44 279 VAL A O 1
ATOM 1761 N N . ALA A 1 225 ? -79.338 8.042 24.967 1.00 23.11 280 ALA A N 1
ATOM 1762 C CA . ALA A 1 225 ? -80.753 7.707 25.106 1.00 24.04 280 ALA A CA 1
ATOM 1763 C C . ALA A 1 225 ? -80.997 6.670 26.197 1.00 24.22 280 ALA A C 1
ATOM 1764 O O . ALA A 1 225 ? -82.018 6.725 26.890 1.00 24.85 280 ALA A O 1
ATOM 1766 N N . GLY A 1 226 ? -80.082 5.712 26.330 1.00 23.62 281 GLY A N 1
ATOM 1767 C CA . GLY A 1 226 ? -80.225 4.673 27.339 1.00 24.14 281 GLY A CA 1
ATOM 1768 C C . GLY A 1 226 ? -79.062 3.701 27.420 1.00 23.92 281 GLY A C 1
ATOM 1769 O O . GLY A 1 226 ? -78.048 3.852 26.728 1.00 23.52 281 GLY A O 1
ATOM 1770 N N . THR A 1 227 ? -79.222 2.696 28.278 1.00 24.55 282 THR A N 1
ATOM 1771 C CA . THR A 1 227 ? -78.211 1.670 28.495 1.00 24.25 282 THR A CA 1
ATOM 1772 C C . THR A 1 227 ? -78.835 0.305 28.270 1.00 24.91 282 THR A C 1
ATOM 1773 O O . THR A 1 227 ? -80.013 0.124 28.546 1.00 25.94 282 THR A O 1
ATOM 1777 N N . VAL A 1 228 ? -78.056 -0.650 27.764 1.00 24.71 283 VAL A N 1
ATOM 1778 C CA . VAL A 1 228 ? -78.610 -1.949 27.370 1.00 25.64 283 VAL A CA 1
ATOM 1779 C C . VAL A 1 228 ? -79.111 -2.726 28.595 1.00 26.83 28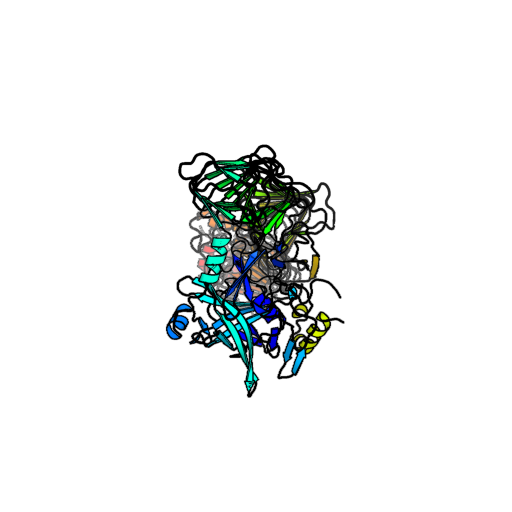3 VAL A C 1
ATOM 1780 O O . VAL A 1 228 ? -78.350 -3.028 29.514 1.00 26.66 283 VAL A O 1
ATOM 1784 N N . TRP A 1 229 ? -80.409 -3.012 28.577 1.00 28.22 284 TRP A N 1
ATOM 1785 C CA . TRP A 1 229 ? -81.116 -3.751 29.613 1.00 29.84 284 TRP A CA 1
ATOM 1786 C C . TRP A 1 229 ? -81.019 -5.245 29.315 1.00 30.83 284 TRP A C 1
ATOM 1787 O O . TRP A 1 229 ? -80.699 -6.044 30.187 1.00 31.60 284 TRP A O 1
ATOM 1798 N N . GLY A 1 230 ? -81.298 -5.607 28.067 1.00 30.82 285 GLY A N 1
ATOM 1799 C CA . GLY A 1 230 ? -81.284 -6.998 27.640 1.00 31.68 285 GLY A CA 1
ATOM 1800 C C . GLY A 1 230 ? -81.642 -7.139 26.176 1.00 31.51 285 GLY A C 1
ATOM 1801 O O . GLY A 1 230 ? -81.596 -6.173 25.416 1.00 30.23 285 GLY A O 1
ATOM 1802 N N . ILE A 1 231 ? -82.006 -8.355 25.789 1.00 32.89 286 ILE A N 1
ATOM 1803 C CA . ILE A 1 231 ? -82.241 -8.695 24.389 1.00 33.02 286 ILE A CA 1
ATOM 1804 C C . ILE A 1 231 ? -83.500 -9.539 24.285 1.00 34.66 286 ILE A C 1
ATOM 1805 O O . ILE A 1 231 ? -83.720 -10.406 25.120 1.00 35.95 286 ILE A O 1
ATOM 1810 N N . TYR A 1 232 ? -84.336 -9.259 23.286 1.00 35.00 287 TYR A N 1
ATOM 1811 C CA . TYR A 1 232 ? -85.546 -10.055 23.022 1.00 36.69 287 TYR A CA 1
ATOM 1812 C C . TYR A 1 232 ? -85.393 -10.762 21.689 1.00 36.93 287 TYR A C 1
ATOM 1813 O O . TYR A 1 232 ? -84.903 -10.168 20.728 1.00 35.67 287 TYR A O 1
ATOM 1822 N N . ASN A 1 233 ? -85.813 -12.020 21.629 1.00 38.73 288 ASN A N 1
ATOM 1823 C CA . ASN A 1 233 ? -85.940 -12.737 20.356 1.00 39.67 288 ASN A CA 1
ATOM 1824 C C . ASN A 1 233 ? -87.375 -13.165 20.126 1.00 41.61 288 ASN A C 1
ATOM 1825 O O . ASN A 1 233 ? -87.998 -13.768 20.999 1.00 43.07 288 ASN A O 1
ATOM 1830 N N . TYR A 1 234 ? -87.888 -12.856 18.943 1.00 42.11 289 TYR A N 1
ATOM 1831 C CA . TYR A 1 234 ? -89.274 -13.137 18.590 1.00 44.37 289 TYR A CA 1
ATOM 1832 C C . TYR A 1 234 ? -89.311 -14.274 17.565 1.00 45.92 289 TYR A C 1
ATOM 1833 O O . TYR A 1 234 ? -88.267 -14.716 17.080 1.00 45.16 289 TYR A O 1
ATOM 1842 N N . ALA A 1 235 ? -90.515 -14.737 17.236 1.00 48.31 290 ALA A N 1
ATOM 1843 C CA . ALA A 1 235 ? -90.696 -15.766 16.212 1.00 50.18 290 ALA A CA 1
ATOM 1844 C C . ALA A 1 235 ? -90.177 -15.267 14.860 1.00 49.66 290 ALA A C 1
ATOM 1845 O O . ALA A 1 235 ? -90.257 -14.074 14.558 1.00 49.05 290 ALA A O 1
ATOM 1847 N N . ASN A 1 236 ? -89.626 -16.183 14.066 1.00 50.35 291 ASN A N 1
ATOM 1848 C CA . ASN A 1 236 ? -89.119 -15.869 12.724 1.00 49.67 291 ASN A CA 1
ATOM 1849 C C . ASN A 1 236 ? -87.924 -14.904 12.720 1.00 47.24 291 ASN A C 1
ATOM 1850 O O . ASN A 1 236 ? -87.794 -14.060 11.827 1.00 46.44 291 ASN A O 1
ATOM 1855 N N . GLY A 1 237 ? -87.063 -15.028 13.729 1.00 46.13 292 GLY A N 1
ATOM 1856 C CA . GLY A 1 237 ? -85.742 -14.386 13.718 1.00 43.92 292 GLY A CA 1
ATOM 1857 C C . GLY A 1 237 ? -85.654 -12.897 14.018 1.00 42.27 292 GLY A C 1
ATOM 1858 O O . GLY A 1 237 ? -84.570 -12.319 13.928 1.00 40.66 292 GLY A O 1
ATOM 1859 N N . LYS A 1 238 ? -86.771 -12.270 14.387 1.00 42.76 293 LYS A N 1
ATOM 1860 C CA . LYS A 1 238 ? -86.772 -10.843 14.742 1.00 41.18 293 LYS A CA 1
ATOM 1861 C C . LYS A 1 238 ? -86.138 -10.690 16.120 1.00 39.81 293 LYS A C 1
ATOM 1862 O O . LYS A 1 238 ? -86.182 -11.605 16.943 1.00 40.64 293 LYS A O 1
ATOM 1868 N N . ASN A 1 239 ? -85.566 -9.521 16.363 1.00 37.71 294 ASN A N 1
ATOM 1869 C CA . ASN A 1 239 ? -84.696 -9.305 17.495 1.00 36.16 294 ASN A CA 1
ATOM 1870 C C . ASN A 1 239 ? -84.707 -7.822 17.850 1.00 34.71 294 ASN A C 1
ATOM 1871 O O . ASN A 1 239 ? -84.704 -6.966 16.958 1.00 33.95 294 ASN A O 1
ATOM 1876 N N . HIS A 1 240 ? -84.740 -7.529 19.149 1.00 33.96 295 HIS A N 1
ATOM 1877 C CA . HIS A 1 240 ? -84.546 -6.177 19.648 1.00 32.47 295 HIS A CA 1
ATOM 1878 C C . HIS A 1 240 ? -83.502 -6.189 20.753 1.00 31.18 295 HIS A C 1
ATOM 1879 O O . HIS A 1 240 ? -83.439 -7.121 21.554 1.00 31.72 295 HIS A O 1
ATOM 1886 N N . ALA A 1 241 ? -82.688 -5.143 20.792 1.00 29.39 296 ALA A N 1
ATOM 1887 C CA . ALA A 1 241 ? -81.964 -4.792 21.997 1.00 28.49 296 ALA A CA 1
ATOM 1888 C C . ALA A 1 241 ? -82.856 -3.829 22.797 1.00 28.55 296 ALA A C 1
ATOM 1889 O O . ALA A 1 241 ? -83.397 -2.873 22.238 1.00 28.35 296 ALA A O 1
ATOM 1891 N N . ALA A 1 242 ? -83.023 -4.103 24.091 1.00 28.81 297 ALA A N 1
ATOM 1892 C CA . ALA A 1 242 ? -83.884 -3.299 24.963 1.00 29.11 297 ALA A CA 1
ATOM 1893 C C . ALA A 1 242 ? -83.038 -2.365 25.834 1.00 28.00 297 ALA A C 1
ATOM 1894 O O . ALA A 1 242 ? -82.018 -2.781 26.383 1.00 27.54 297 ALA A O 1
ATOM 1896 N N . TYR A 1 243 ? -83.476 -1.113 25.973 1.00 27.61 298 TYR A N 1
ATOM 1897 C CA . TYR A 1 243 ? -82.678 -0.083 26.646 1.00 26.56 298 TYR A CA 1
ATOM 1898 C C . TYR A 1 243 ? -83.410 0.586 27.805 1.00 26.97 298 TYR A C 1
ATOM 1899 O O . TYR A 1 243 ? -84.572 0.997 27.668 1.00 27.76 298 TYR A O 1
ATOM 1908 N N . SER A 1 244 ? -82.707 0.706 28.932 1.00 26.21 299 SER A N 1
ATOM 1909 C CA . SER A 1 244 ? -83.188 1.449 30.083 1.00 26.50 299 SER A CA 1
ATOM 1910 C C . SER A 1 244 ? -82.865 2.926 29.831 1.00 25.58 299 SER A C 1
ATOM 1911 O O . SER A 1 244 ? -81.710 3.290 29.590 1.00 24.16 299 SER A O 1
ATOM 1914 N N . LYS A 1 245 ? -83.894 3.766 29.875 1.00 25.97 300 LYS A N 1
ATOM 1915 C CA . LYS A 1 245 ? -83.766 5.160 29.483 1.00 25.60 300 LYS A CA 1
ATOM 1916 C C . LYS A 1 245 ? -82.853 5.948 30.422 1.00 25.47 300 LYS A C 1
ATOM 1917 O O . LYS A 1 245 ? -82.808 5.691 31.635 1.00 26.26 300 LYS A O 1
ATOM 1923 N N . TRP A 1 246 ? -82.119 6.896 29.840 1.00 24.61 301 TRP A N 1
ATOM 1924 C CA . TRP A 1 246 ? -81.415 7.927 30.588 1.00 24.31 301 TRP A CA 1
ATOM 1925 C C . TRP A 1 246 ? -82.353 8.502 31.636 1.00 25.30 301 TRP A C 1
ATOM 1926 O O . TRP A 1 246 ? -83.461 8.922 31.319 1.00 26.14 301 TRP A O 1
ATOM 1937 N N . ASN A 1 247 ? -81.911 8.478 32.888 1.00 25.76 302 ASN A N 1
ATOM 1938 C CA . ASN A 1 247 ? -82.638 9.090 33.995 1.00 26.85 302 ASN A CA 1
ATOM 1939 C C . ASN A 1 247 ? -81.818 10.243 34.556 1.00 26.85 302 ASN A C 1
ATOM 1940 O O . ASN A 1 247 ? -80.876 10.037 35.334 1.00 26.66 302 ASN A O 1
ATOM 1945 N N . GLN A 1 248 ? -82.184 11.455 34.151 1.00 27.18 303 GLN A N 1
ATOM 1946 C CA . GLN A 1 248 ? -81.454 12.658 34.543 1.00 27.41 303 GLN A CA 1
ATOM 1947 C C . GLN A 1 248 ? -81.364 12.830 36.057 1.00 28.12 303 GLN A C 1
ATOM 1948 O O . GLN A 1 248 ? -80.348 13.284 36.587 1.00 27.71 303 GLN A O 1
ATOM 1954 N N . THR A 1 249 ? -82.435 12.471 36.748 1.00 29.42 304 THR A N 1
ATOM 1955 C CA . THR A 1 249 ? -82.536 12.774 38.164 1.00 30.51 304 THR A CA 1
ATOM 1956 C C . THR A 1 249 ? -81.641 11.821 38.973 1.00 30.19 304 THR A C 1
ATOM 1957 O O . THR A 1 249 ? -81.055 12.226 39.974 1.00 30.64 304 THR A O 1
ATOM 1961 N N . THR A 1 250 ? -81.514 10.573 38.522 1.00 29.53 305 THR A N 1
ATOM 1962 C CA . THR A 1 250 ? -80.593 9.618 39.143 1.00 29.25 305 THR A CA 1
ATOM 1963 C C . THR A 1 250 ? -79.156 10.129 39.063 1.00 28.77 305 THR A C 1
ATOM 1964 O O . THR A 1 250 ? -78.373 9.975 40.005 1.00 29.46 305 THR A O 1
ATOM 1968 N N . ILE A 1 251 ? -78.823 10.725 37.920 1.00 27.71 306 ILE A N 1
ATOM 1969 C CA . ILE A 1 251 ? -77.522 11.345 37.695 1.00 26.80 306 ILE A CA 1
ATOM 1970 C C . ILE A 1 251 ? -77.320 12.558 38.597 1.00 27.50 306 ILE A C 1
ATOM 1971 O O . ILE A 1 251 ? -76.298 12.672 39.280 1.00 27.02 306 ILE A O 1
ATOM 1976 N N . ASP A 1 252 ? -78.301 13.458 38.594 1.00 28.20 307 ASP A N 1
ATOM 1977 C CA . ASP A 1 252 ? -78.179 14.729 39.307 1.00 28.93 307 ASP A CA 1
ATOM 1978 C C . ASP A 1 252 ? -78.078 14.546 40.811 1.00 29.50 307 ASP A C 1
ATOM 1979 O O . ASP A 1 252 ? -77.350 15.290 41.477 1.00 29.52 307 ASP A O 1
ATOM 1984 N N . ASN A 1 253 ? -78.807 13.559 41.336 1.00 29.80 308 ASN A N 1
ATOM 1985 C CA . ASN A 1 253 ? -78.766 13.227 42.763 1.00 30.76 308 ASN A CA 1
ATOM 1986 C C . ASN A 1 253 ? -77.406 12.657 43.177 1.00 30.57 308 ASN A C 1
ATOM 1987 O O . ASN A 1 253 ? -76.913 12.956 44.261 1.00 31.52 308 ASN A O 1
ATOM 1992 N N . LEU A 1 254 ? -76.807 11.833 42.319 1.00 29.76 309 LEU A N 1
ATOM 1993 C CA . LEU A 1 254 ? -75.497 11.241 42.612 1.00 29.73 309 LEU A CA 1
ATOM 1994 C C . LEU A 1 254 ? -74.398 12.313 42.536 1.00 29.67 309 LEU A C 1
ATOM 1995 O O . LEU A 1 254 ? -73.537 12.412 43.418 1.00 29.76 309 LEU A O 1
ATOM 2000 N N . LYS A 1 255 ? -74.459 13.129 41.491 1.00 29.23 310 LYS A N 1
ATOM 2001 C CA . LYS A 1 255 ? -73.549 14.249 41.334 1.00 29.53 310 LYS A CA 1
ATOM 2002 C C . LYS A 1 255 ? -73.581 15.195 42.529 1.00 30.88 310 LYS A C 1
ATOM 2003 O O . LYS A 1 255 ? -72.536 15.522 43.090 1.00 31.00 310 LYS A O 1
ATOM 2009 N N . ASN A 1 256 ? -74.777 15.628 42.918 1.00 31.96 311 ASN A N 1
ATOM 2010 C CA . ASN A 1 256 ? -74.918 16.558 44.038 1.00 33.62 311 ASN A CA 1
ATOM 2011 C C . ASN A 1 256 ? -74.439 15.960 45.361 1.00 34.65 311 ASN A C 1
ATOM 2012 O O . ASN A 1 256 ? -73.761 16.637 46.145 1.00 34.94 311 ASN A O 1
ATOM 2017 N N . LYS A 1 257 ? -74.780 14.689 45.583 1.00 35.13 312 LYS A N 1
ATOM 2018 C CA . LYS A 1 257 ? -74.312 13.930 46.746 1.00 36.17 312 LYS A CA 1
ATOM 2019 C C . LYS A 1 257 ? -72.783 13.854 46.831 1.00 35.92 312 LYS A C 1
ATOM 2020 O O . LYS A 1 257 ? -72.223 13.840 47.924 1.00 37.03 312 LYS A O 1
ATOM 2026 N N . TYR A 1 258 ? -72.112 13.804 45.683 1.00 34.72 313 TYR A N 1
ATOM 2027 C CA . TYR A 1 258 ? -70.647 13.745 45.653 1.00 34.50 313 TYR A CA 1
ATOM 2028 C C . TYR A 1 258 ? -69.998 15.105 45.356 1.00 34.65 313 TYR A C 1
ATOM 2029 O O . TYR A 1 258 ? -68.841 15.181 44.927 1.00 34.60 313 TYR A O 1
ATOM 2038 N N . SER A 1 259 ? -70.745 16.171 45.629 1.00 38.49 314 SER A N 1
ATOM 2039 C CA . SER A 1 259 ? -70.278 17.535 45.466 1.00 38.13 314 SER A CA 1
ATOM 2040 C C . SER A 1 259 ? -70.495 18.261 46.769 1.00 39.38 314 SER A C 1
ATOM 2041 O O . SER A 1 259 ? -71.412 17.930 47.520 1.00 40.54 314 SER A O 1
ATOM 2044 N N . TYR A 1 260 ? -69.654 19.254 47.030 1.00 39.38 315 TYR A N 1
ATOM 2045 C CA . TYR A 1 260 ? -69.823 20.123 48.179 1.00 40.63 315 TYR A CA 1
ATOM 2046 C C . TYR A 1 260 ? -69.414 21.526 47.782 1.00 40.78 315 TYR A C 1
ATOM 2047 O O . TYR A 1 260 ? -68.248 21.771 47.466 1.00 39.98 315 TYR A O 1
ATOM 2056 N N . ASN A 1 261 ? -70.376 22.442 47.795 1.00 42.17 316 ASN A N 1
ATOM 2057 C CA . ASN A 1 261 ? -70.119 23.816 47.390 1.00 42.66 316 ASN A CA 1
ATOM 2058 C C . ASN A 1 261 ? -69.360 24.559 48.469 1.00 43.33 316 ASN A C 1
ATOM 2059 O O . ASN A 1 261 ? -69.698 24.467 49.650 1.00 44.11 316 ASN A O 1
ATOM 2064 N N . VAL A 1 262 ? -68.323 25.275 48.048 1.00 43.13 317 VAL A N 1
ATOM 2065 C CA . VAL A 1 262 ? -67.575 26.151 48.924 1.00 44.12 317 VAL A CA 1
ATOM 2066 C C . VAL A 1 262 ? -67.677 27.567 48.366 1.00 45.35 317 VAL A C 1
ATOM 2067 O O . VAL A 1 262 ? -67.116 27.885 47.322 1.00 44.38 317 VAL A O 1
ATOM 2071 N N . ASP A 1 263 ? -68.433 28.398 49.071 1.00 48.05 318 ASP A N 1
ATOM 2072 C CA . ASP A 1 263 ? -68.666 29.779 48.687 1.00 49.49 318 ASP A CA 1
ATOM 2073 C C . ASP A 1 263 ? -67.583 30.656 49.317 1.00 50.27 318 ASP A C 1
ATOM 2074 O O . ASP A 1 263 ? -67.524 30.782 50.538 1.00 51.20 318 ASP A O 1
ATOM 2079 N N . MET A 1 264 ? -66.732 31.246 48.478 1.00 50.26 319 MET A N 1
ATOM 2080 C CA . MET A 1 264 ? -65.657 32.130 48.931 1.00 51.35 319 MET A CA 1
ATOM 2081 C C . MET A 1 264 ? -65.869 33.555 48.449 1.00 52.85 319 MET A C 1
ATOM 2082 O O . MET A 1 264 ? -64.914 34.325 48.314 1.00 53.18 319 MET A O 1
ATOM 2087 N N . SER A 1 265 ? -67.120 33.898 48.170 1.00 54.31 320 SER A N 1
ATOM 2088 C CA . SER A 1 265 ? -67.470 35.265 47.829 1.00 56.17 320 SER A CA 1
ATOM 2089 C C . SER A 1 265 ? -67.139 36.158 49.024 1.00 57.87 320 SER A C 1
ATOM 2090 O O . SER A 1 265 ? -67.816 36.100 50.057 1.00 58.83 320 SER A O 1
ATOM 2093 N N . GLY A 1 266 ? -66.068 36.942 48.895 1.00 58.37 321 GLY A N 1
ATOM 2094 C CA . GLY A 1 266 ? -65.665 37.899 49.935 1.00 60.00 321 GLY A CA 1
ATOM 2095 C C . GLY A 1 266 ? -65.028 37.277 51.173 1.00 59.84 321 GLY A C 1
ATOM 2096 O O . GLY A 1 266 ? -64.355 37.980 51.940 1.00 60.87 321 GLY A O 1
ATOM 2097 N N . ALA A 1 267 ? -65.220 35.963 51.357 1.00 58.41 322 ALA A N 1
ATOM 2098 C CA . ALA A 1 267 ? -64.806 35.256 52.576 1.00 57.97 322 ALA A CA 1
ATOM 2099 C C . ALA A 1 267 ? -63.314 34.872 52.531 1.00 56.85 322 ALA A C 1
ATOM 2100 O O . ALA A 1 267 ? -62.956 33.695 52.682 1.00 55.75 322 ALA A O 1
ATOM 2102 N N . GLN A 1 268 ? -62.463 35.878 52.305 1.00 57.05 323 GLN A N 1
ATOM 2103 C CA . GLN A 1 268 ? -61.009 35.754 52.422 1.00 55.89 323 GLN A CA 1
ATOM 2104 C C . GLN A 1 268 ? -60.447 34.379 51.993 1.00 53.33 323 GLN A C 1
ATOM 2105 O O . GLN A 1 268 ? -60.427 34.065 50.794 1.00 52.06 323 GLN A O 1
ATOM 2111 N N . VAL A 1 269 ? -60.024 33.565 52.968 1.00 52.16 324 VAL A N 1
ATOM 2112 C CA . VAL A 1 269 ? -59.181 32.389 52.721 1.00 49.71 324 VAL A CA 1
ATOM 2113 C C . VAL A 1 269 ? -59.852 31.086 53.160 1.00 48.14 324 VAL A C 1
ATOM 2114 O O . VAL A 1 269 ? -60.277 30.953 54.302 1.00 49.04 324 VAL A O 1
ATOM 2118 N N . ALA A 1 270 ? -59.924 30.126 52.245 1.00 45.66 325 ALA A N 1
ATOM 2119 C CA . ALA A 1 270 ? -60.362 28.774 52.566 1.00 44.29 325 ALA A CA 1
ATOM 2120 C C . ALA A 1 270 ? -59.181 27.980 53.111 1.00 43.37 325 ALA A C 1
ATOM 2121 O O . ALA A 1 270 ? -58.218 27.712 52.380 1.00 42.54 325 ALA A O 1
ATOM 2123 N N . THR A 1 271 ? -59.250 27.603 54.386 1.00 43.21 326 THR A N 1
ATOM 2124 C CA . THR A 1 271 ? -58.203 26.793 55.007 1.00 42.68 326 THR A CA 1
ATOM 2125 C C . THR A 1 271 ? -58.671 25.357 55.226 1.00 41.43 326 THR A C 1
ATOM 2126 O O . THR A 1 271 ? -59.775 25.124 55.692 1.00 41.77 326 THR A O 1
ATOM 2130 N N . ILE A 1 272 ? -57.815 24.402 54.889 1.00 40.20 327 ILE A N 1
ATOM 2131 C CA . ILE A 1 272 ? -58.110 22.991 55.081 1.00 39.90 327 ILE A CA 1
ATOM 2132 C C . ILE A 1 272 ? -57.036 22.397 55.964 1.00 40.34 327 ILE A C 1
ATOM 2133 O O . ILE A 1 272 ? -55.853 22.524 55.668 1.00 40.08 327 ILE A O 1
ATOM 2138 N N . GLU A 1 273 ? -57.450 21.764 57.055 1.00 41.44 328 GLU A N 1
ATOM 2139 C CA . GLU A 1 273 ? -56.519 21.158 57.999 1.00 42.64 328 GLU A CA 1
ATOM 2140 C C . GLU A 1 273 ? -57.109 19.878 58.580 1.00 43.26 328 GLU A C 1
ATOM 2141 O O . GLU A 1 273 ? -58.112 19.915 59.292 1.00 43.99 328 GLU A O 1
ATOM 2147 N N . ASN A 1 274 ? -56.485 18.749 58.259 1.00 43.38 329 ASN A N 1
ATOM 2148 C CA . ASN A 1 274 ? -56.926 17.445 58.741 1.00 44.37 329 ASN A CA 1
ATOM 2149 C C . ASN A 1 274 ? -58.430 17.238 58.530 1.00 44.54 329 ASN A C 1
ATOM 2150 O O . ASN A 1 274 ? -59.177 16.999 59.476 1.00 45.35 329 ASN A O 1
ATOM 2155 N N . GLY A 1 275 ? -58.854 17.370 57.272 1.00 43.80 330 GLY A N 1
ATOM 2156 C CA . GLY A 1 275 ? -60.239 17.126 56.870 1.00 44.00 330 GLY A CA 1
ATOM 2157 C C . GLY A 1 275 ? -61.271 18.171 57.275 1.00 45.29 330 GLY A C 1
ATOM 2158 O O . GLY A 1 275 ? -62.473 17.946 57.097 1.00 45.66 330 GLY A O 1
ATOM 2159 N N . LYS A 1 276 ? -60.819 19.307 57.809 1.00 46.35 331 LYS A N 1
ATOM 2160 C CA . LYS A 1 276 ? -61.716 20.371 58.257 1.00 47.55 331 LYS A CA 1
ATOM 2161 C C . LYS A 1 276 ? -61.533 21.636 57.412 1.00 47.23 331 LYS A C 1
ATOM 2162 O O . LYS A 1 276 ? -60.417 22.149 57.282 1.00 46.87 331 LYS A O 1
ATOM 2168 N N . LEU A 1 277 ? -62.644 22.125 56.849 1.00 47.50 332 LEU A N 1
ATOM 2169 C CA . LEU A 1 277 ? -62.670 23.320 55.994 1.00 47.24 332 LEU A CA 1
ATOM 2170 C C . LEU A 1 277 ? -63.200 24.517 56.784 1.00 48.85 332 LEU A C 1
ATOM 2171 O O . LEU A 1 277 ? -64.357 24.524 57.204 1.00 49.91 332 LEU A O 1
ATOM 2176 N N . THR A 1 278 ? -62.347 25.517 56.992 1.00 49.45 333 THR A N 1
ATOM 2177 C CA . THR A 1 278 ? -62.714 26.709 57.746 1.00 51.19 333 THR A CA 1
ATOM 2178 C C . THR A 1 278 ? -62.459 27.974 56.937 1.00 51.30 333 THR A C 1
ATOM 2179 O O . THR A 1 278 ? -61.744 27.951 55.939 1.00 50.02 333 THR A O 1
ATOM 2183 N N . GLY A 1 279 ? -63.050 29.075 57.382 1.00 53.08 334 GLY A N 1
ATOM 2184 C CA . GLY A 1 279 ? -62.805 30.389 56.793 1.00 54.02 334 GLY A CA 1
ATOM 2185 C C . GLY A 1 279 ? -63.659 30.753 55.591 1.00 53.97 334 GLY A C 1
ATOM 2186 O O . GLY A 1 279 ? -63.318 31.677 54.854 1.00 54.14 334 GLY A O 1
ATOM 2187 N N . THR A 1 280 ? -64.776 30.050 55.403 1.00 54.34 335 THR A N 1
ATOM 2188 C CA . THR A 1 280 ? -65.649 30.256 54.245 1.00 54.46 335 THR A CA 1
ATOM 2189 C C . THR A 1 280 ? -67.114 30.396 54.656 1.00 56.30 335 THR A C 1
ATOM 2190 O O . THR A 1 280 ? -67.448 30.341 55.841 1.00 57.54 335 THR A O 1
ATOM 2194 N N . GLY A 1 281 ? -67.988 30.568 53.666 1.00 56.90 336 GLY A N 1
ATOM 2195 C CA . GLY A 1 281 ? -69.434 30.529 53.897 1.00 58.49 336 GLY A CA 1
ATOM 2196 C C . GLY A 1 281 ? -70.017 29.122 53.972 1.00 58.30 336 GLY A C 1
ATOM 2197 O O . GLY A 1 281 ? -71.219 28.962 54.155 1.00 59.30 336 GLY A O 1
ATOM 2198 N N . SER A 1 282 ? -69.168 28.103 53.844 1.00 57.49 337 SER A N 1
ATOM 2199 C CA . SER A 1 282 ? -69.610 26.712 53.784 1.00 57.27 337 SER A CA 1
ATOM 2200 C C . SER A 1 282 ? -68.757 25.810 54.685 1.00 57.31 337 SER A C 1
ATOM 2201 O O . SER A 1 282 ? -68.300 24.745 54.255 1.00 56.29 337 SER A O 1
ATOM 2204 N N . ASP A 1 283 ? -68.551 26.228 55.935 1.00 58.91 338 ASP A N 1
ATOM 2205 C CA . ASP A 1 283 ? -67.646 25.508 56.852 1.00 59.02 338 ASP A CA 1
ATOM 2206 C C . ASP A 1 283 ? -68.237 24.162 57.307 1.00 59.46 338 ASP A C 1
ATOM 2207 O O . ASP A 1 283 ? -69.456 24.023 57.450 1.00 60.25 338 ASP A O 1
ATOM 2212 N N . THR A 1 284 ? -67.360 23.175 57.506 1.00 59.14 339 THR A N 1
ATOM 2213 C CA . THR A 1 284 ? -67.766 21.820 57.916 1.00 59.61 339 THR A CA 1
ATOM 2214 C C . THR A 1 284 ? -66.535 20.997 58.368 1.00 59.43 339 THR A C 1
ATOM 2215 O O . THR A 1 284 ? -65.392 21.383 58.088 1.00 58.79 339 THR A O 1
ATOM 2219 N N . THR A 1 285 ? -66.775 19.875 59.059 1.00 60.11 340 THR A N 1
ATOM 2220 C CA . THR A 1 285 ? -65.690 18.995 59.557 1.00 59.95 340 THR A CA 1
ATOM 2221 C C . THR A 1 285 ? -65.530 17.662 58.764 1.00 58.87 340 THR A C 1
ATOM 2222 O O . THR A 1 285 ? -64.920 16.711 59.255 1.00 58.88 340 THR A O 1
ATOM 2226 N N . ASP A 1 286 ? -66.110 17.628 57.558 1.00 57.93 341 ASP A N 1
ATOM 2227 C CA . ASP A 1 286 ? -65.788 16.687 56.435 1.00 56.80 341 ASP A CA 1
ATOM 2228 C C . ASP A 1 286 ? -67.025 16.613 55.494 1.00 56.03 341 ASP A C 1
ATOM 2229 O O . ASP A 1 286 ? -68.160 16.451 55.990 1.00 57.09 341 ASP A O 1
ATOM 2234 N N . ILE A 1 287 ? -66.869 16.769 54.170 1.00 53.94 342 ILE A N 1
ATOM 2235 C CA . ILE A 1 287 ? -65.601 16.986 53.405 1.00 51.61 342 ILE A CA 1
ATOM 2236 C C . ILE A 1 287 ? -64.583 15.827 53.423 1.00 50.70 342 ILE A C 1
ATOM 2237 O O . ILE A 1 287 ? -63.481 15.919 53.992 1.00 50.89 342 ILE A O 1
ATOM 2242 N N . LYS A 1 288 ? -64.990 14.754 52.756 1.00 49.03 343 LYS A N 1
ATOM 2243 C CA . LYS A 1 288 ? -64.104 13.679 52.351 1.00 47.57 343 LYS A CA 1
ATOM 2244 C C . LYS A 1 288 ? -64.915 12.883 51.340 1.00 46.24 343 LYS A C 1
ATOM 2245 O O . LYS A 1 288 ? -66.109 12.677 51.538 1.00 47.00 343 LYS A O 1
ATOM 2251 N N . ASN A 1 289 ? -64.280 12.469 50.250 1.00 43.96 344 ASN A N 1
ATOM 2252 C CA . ASN A 1 289 ? -64.966 11.767 49.156 1.00 42.65 344 ASN A CA 1
ATOM 2253 C C . ASN A 1 289 ? -65.974 12.651 48.408 1.00 41.40 344 ASN A C 1
ATOM 2254 O O . ASN A 1 289 ? -66.932 12.146 47.840 1.00 41.71 344 ASN A O 1
ATOM 2259 N N . LYS A 1 290 ? -65.756 13.964 48.407 1.00 39.75 345 LYS A N 1
ATOM 2260 C CA . LYS A 1 290 ? -66.625 14.878 47.682 1.00 38.72 345 LYS A CA 1
ATOM 2261 C C . LYS A 1 290 ? -65.816 15.883 46.894 1.00 36.67 345 LYS A C 1
ATOM 2262 O O . LYS A 1 290 ? -64.841 16.439 47.401 1.00 36.27 345 LYS A O 1
ATOM 2268 N N . ASP A 1 291 ? -66.227 16.113 45.650 1.00 35.11 346 ASP A N 1
ATOM 2269 C CA . ASP A 1 291 ? -65.686 17.213 44.864 1.00 33.74 346 ASP A CA 1
ATOM 2270 C C . ASP A 1 291 ? -65.980 18.523 45.593 1.00 33.75 346 ASP A C 1
ATOM 2271 O O . ASP A 1 291 ? -67.141 18.860 45.818 1.00 34.14 346 ASP A O 1
ATOM 2276 N N . LEU A 1 292 ? -64.931 19.241 45.983 1.00 32.89 347 LEU A N 1
ATOM 2277 C CA . LEU A 1 292 ? -65.101 20.594 46.494 1.00 33.31 347 LEU A CA 1
ATOM 2278 C C . LEU A 1 292 ? -65.310 21.506 45.293 1.00 32.55 347 LEU A C 1
ATOM 2279 O O . LEU A 1 292 ? -64.499 21.520 44.360 1.00 31.15 347 LEU A O 1
ATOM 2284 N N . ILE A 1 293 ? -66.409 22.247 45.318 1.00 33.08 348 ILE A N 1
ATOM 2285 C CA . ILE A 1 293 ? -66.795 23.097 44.211 1.00 33.20 348 ILE A CA 1
ATOM 2286 C C . ILE A 1 293 ? -66.683 24.561 44.643 1.00 33.72 348 ILE A C 1
ATOM 2287 O O . ILE A 1 293 ? -67.579 25.105 45.284 1.00 35.11 348 ILE A O 1
ATOM 2292 N N . PHE A 1 294 ? -65.564 25.181 44.277 1.00 33.05 349 PHE A N 1
ATOM 2293 C CA . PHE A 1 294 ? -65.223 26.538 44.702 1.00 33.91 349 PHE A CA 1
ATOM 2294 C C . PHE A 1 294 ? -65.789 27.606 43.763 1.00 34.38 349 PHE A C 1
ATOM 2295 O O . PHE A 1 294 ? -65.622 27.513 42.551 1.00 33.62 349 PHE A O 1
ATOM 2303 N N . THR A 1 295 ? -66.437 28.621 44.332 1.00 35.77 350 THR A N 1
ATOM 2304 C CA . THR A 1 295 ? -66.821 29.827 43.595 1.00 36.67 350 THR A CA 1
ATOM 2305 C C . THR A 1 295 ? -66.387 31.089 44.360 1.00 37.76 350 THR A C 1
ATOM 2306 O O . THR A 1 295 ? -66.184 31.052 45.576 1.00 37.72 350 THR A O 1
ATOM 2310 N N . GLY A 1 296 ? -66.254 32.199 43.634 1.00 38.52 351 GLY A N 1
ATOM 2311 C CA . GLY A 1 296 ? -65.976 33.511 44.233 1.00 39.94 351 GLY A CA 1
ATOM 2312 C C . GLY A 1 296 ? -64.528 33.977 44.187 1.00 39.57 351 GLY A C 1
ATOM 2313 O O . GLY A 1 296 ? -64.231 35.107 44.570 1.00 41.12 351 GLY A O 1
ATOM 2314 N N . GLY A 1 297 ? -63.624 33.112 43.738 1.00 37.92 352 GLY A N 1
ATOM 2315 C CA . GLY A 1 297 ? -62.200 33.441 43.682 1.00 37.52 352 GLY A CA 1
ATOM 2316 C C . GLY A 1 297 ? -61.518 33.414 45.039 1.00 37.91 352 GLY A C 1
ATOM 2317 O O . GLY A 1 297 ? -62.181 33.326 46.079 1.00 38.71 352 GLY A O 1
ATOM 2318 N N . GLY A 1 298 ? -60.186 33.469 45.025 1.00 37.32 353 GLY A N 1
ATOM 2319 C CA . GLY A 1 298 ? -59.411 33.656 46.253 1.00 37.95 353 GLY A CA 1
ATOM 2320 C C . GLY A 1 298 ? -58.374 32.589 46.567 1.00 36.88 353 GLY A C 1
ATOM 2321 O O . GLY A 1 298 ? -57.943 31.829 45.697 1.00 35.81 353 GLY A O 1
ATOM 2322 N N . ASP A 1 299 ? -57.981 32.539 47.834 1.00 37.24 354 ASP A N 1
ATOM 2323 C CA . ASP A 1 299 ? -56.899 31.681 48.283 1.00 36.34 354 ASP A CA 1
ATOM 2324 C C . ASP A 1 299 ? -57.409 30.434 48.992 1.00 35.24 354 ASP A C 1
ATOM 2325 O O . ASP A 1 299 ? -58.369 30.497 49.759 1.00 35.32 354 ASP A O 1
ATOM 2330 N N . ILE A 1 300 ? -56.748 29.309 48.718 1.00 33.46 355 ILE A N 1
ATOM 2331 C CA . ILE A 1 300 ? -56.944 28.071 49.463 1.00 33.04 355 ILE A CA 1
ATOM 2332 C C . ILE A 1 300 ? -55.630 27.780 50.180 1.00 33.09 355 ILE A C 1
ATOM 2333 O O . ILE A 1 300 ? -54.572 27.851 49.569 1.00 33.02 355 ILE A O 1
ATOM 2338 N N . LEU A 1 301 ? -55.701 27.494 51.478 1.00 33.47 356 LEU A N 1
ATOM 2339 C CA . LEU A 1 301 ? -54.515 27.227 52.286 1.00 33.71 356 LEU A CA 1
ATOM 2340 C C . LEU A 1 301 ? -54.617 25.856 52.938 1.00 33.13 356 LEU A C 1
ATOM 2341 O O . LEU A 1 301 ? -55.531 25.607 53.703 1.00 33.63 356 LEU A O 1
ATOM 2346 N N . LEU A 1 302 ? -53.676 24.971 52.637 1.00 32.27 357 LEU A N 1
ATOM 2347 C CA . LEU A 1 302 ? -53.565 23.706 53.344 1.00 32.35 357 LEU A CA 1
ATOM 2348 C C . LEU A 1 302 ? -52.670 23.917 54.555 1.00 33.81 357 LEU A C 1
ATOM 2349 O O . LEU A 1 302 ? -51.536 24.358 54.401 1.00 34.71 357 LEU A O 1
ATOM 2354 N N . LYS A 1 303 ? -53.163 23.628 55.755 1.00 34.76 358 LYS A N 1
ATOM 2355 C CA . LYS A 1 303 ? -52.300 23.622 56.946 1.00 36.20 358 LYS A CA 1
ATOM 2356 C C . LYS A 1 303 ? -51.883 22.199 57.294 1.00 36.04 358 LYS A C 1
ATOM 2357 O O . LYS A 1 303 ? -51.226 21.963 58.302 1.00 37.14 358 LYS A O 1
ATOM 2363 N N . SER A 1 304 ? -52.273 21.253 56.443 1.00 34.89 359 SER A N 1
ATOM 2364 C CA . SER A 1 304 ? -51.808 19.872 56.531 1.00 34.75 359 SER A CA 1
ATOM 2365 C C . SER A 1 304 ? -51.916 19.258 55.149 1.00 32.98 359 SER A C 1
ATOM 2366 O O . SER A 1 304 ? -52.426 19.887 54.232 1.00 31.57 359 SER A O 1
ATOM 2369 N N . SER A 1 305 ? -51.444 18.027 55.000 1.00 33.09 360 SER A N 1
ATOM 2370 C CA . SER A 1 305 ? -51.689 17.288 53.771 1.00 31.82 360 SER A CA 1
ATOM 2371 C C . SER A 1 305 ? -53.187 17.039 53.663 1.00 31.41 360 SER A C 1
ATOM 2372 O O . SER A 1 305 ? -53.884 16.961 54.681 1.00 32.25 360 SER A O 1
ATOM 2375 N N . PHE A 1 306 ? -53.682 16.978 52.428 1.00 30.25 361 PHE A N 1
ATOM 2376 C CA . PHE A 1 306 ? -55.108 16.786 52.178 1.00 29.88 361 PHE A CA 1
ATOM 2377 C C . PHE A 1 306 ? -55.325 15.619 51.242 1.00 28.90 361 PHE A C 1
ATOM 2378 O O . PHE A 1 306 ? -55.043 15.706 50.046 1.00 27.77 361 PHE A O 1
ATOM 2386 N N . ASP A 1 307 ? -55.811 14.521 51.808 1.00 29.62 362 ASP A N 1
ATOM 2387 C CA . ASP A 1 307 ? -56.303 13.393 51.034 1.00 29.01 362 ASP A CA 1
ATOM 2388 C C . ASP A 1 307 ? -57.823 13.498 51.049 1.00 29.00 362 ASP A C 1
ATOM 2389 O O . ASP A 1 307 ? -58.450 13.334 52.097 1.00 30.02 362 ASP A O 1
ATOM 2394 N N . ASN A 1 308 ? -58.415 13.798 49.895 1.00 27.98 363 ASN A N 1
ATOM 2395 C CA . ASN A 1 308 ? -59.863 13.973 49.810 1.00 28.01 363 ASN A CA 1
ATOM 2396 C C . ASN A 1 308 ? -60.561 12.714 49.330 1.00 28.03 363 ASN A C 1
ATOM 2397 O O . ASN A 1 308 ? -61.744 12.761 48.966 1.00 28.53 363 ASN A O 1
ATOM 2402 N N . GLY A 1 309 ? -59.837 11.594 49.333 1.00 27.88 364 GLY A N 1
ATOM 2403 C CA . GLY A 1 309 ? -60.394 10.300 48.963 1.00 27.99 364 GLY A CA 1
ATOM 2404 C C . GLY A 1 309 ? -60.755 10.262 47.497 1.00 26.89 364 GLY A C 1
ATOM 2405 O O . GLY A 1 309 ? -59.919 10.528 46.640 1.00 25.87 364 GLY A O 1
ATOM 2406 N N . ALA A 1 310 ? -62.014 9.945 47.210 1.00 27.34 365 ALA A N 1
ATOM 2407 C CA . ALA A 1 310 ? -62.510 9.916 45.835 1.00 26.42 365 ALA A CA 1
ATOM 2408 C C . ALA A 1 310 ? -62.850 11.318 45.319 1.00 25.82 365 ALA A C 1
ATOM 2409 O O . ALA A 1 310 ? -63.157 11.478 44.143 1.00 25.43 365 ALA A O 1
ATOM 2411 N N . GLY A 1 311 ? -62.785 12.325 46.187 1.00 25.93 366 GLY A N 1
ATOM 2412 C CA . GLY A 1 311 ? -63.167 13.683 45.826 1.00 25.39 366 GLY A CA 1
ATOM 2413 C C . GLY A 1 311 ? -62.040 14.485 45.207 1.00 24.27 366 GLY A C 1
ATOM 2414 O O . GLY A 1 311 ? -60.886 14.309 45.556 1.00 23.99 366 GLY A O 1
ATOM 2415 N N . GLY A 1 312 ? -62.389 15.376 44.288 1.00 23.61 367 GLY A N 1
ATOM 2416 C CA . GLY A 1 312 ? -61.434 16.241 43.639 1.00 22.91 367 GLY A CA 1
ATOM 2417 C C . GLY A 1 312 ? -61.677 17.697 43.965 1.00 23.45 367 GLY A C 1
ATOM 2418 O O . GLY A 1 312 ? -62.486 18.034 44.828 1.00 24.36 367 GLY A O 1
ATOM 2419 N N . LEU A 1 313 ? -60.947 18.554 43.264 1.00 23.12 368 LEU A N 1
ATOM 2420 C CA . LEU A 1 313 ? -60.969 19.994 43.469 1.00 23.66 368 LEU A CA 1
ATOM 2421 C C . LEU A 1 313 ? -61.562 20.598 42.206 1.00 23.55 368 LEU A C 1
ATOM 2422 O O . LEU A 1 313 ? -60.987 20.463 41.125 1.00 22.65 368 LEU A O 1
ATOM 2427 N N . VAL A 1 314 ? -62.711 21.250 42.344 1.00 24.64 369 VAL A N 1
ATOM 2428 C CA . VAL A 1 314 ? -63.425 21.817 41.210 1.00 24.93 369 VAL A CA 1
ATOM 2429 C C . VAL A 1 314 ? -63.555 23.330 41.368 1.00 26.24 369 VAL A C 1
ATOM 2430 O O . VAL A 1 314 ? -63.894 23.829 42.443 1.00 27.38 369 VAL A O 1
ATOM 2434 N N . PHE A 1 315 ? -63.290 24.053 40.287 1.00 26.52 370 PHE A N 1
ATOM 2435 C CA . PHE A 1 315 ? -63.375 25.510 40.274 1.00 27.61 370 PHE A CA 1
ATOM 2436 C C . PHE A 1 315 ? -64.345 25.922 39.177 1.00 28.29 370 PHE A C 1
ATOM 2437 O O . PHE A 1 315 ? -64.120 25.623 38.003 1.00 27.36 370 PHE A O 1
ATOM 2445 N N . ASN A 1 316 ? -65.416 26.609 39.571 1.00 29.97 371 ASN A N 1
ATOM 2446 C CA . ASN A 1 316 ? -66.641 26.689 38.770 1.00 31.11 371 ASN A CA 1
ATOM 2447 C C . ASN A 1 316 ? -67.053 28.082 38.275 1.00 32.94 371 ASN A C 1
ATOM 2448 O O . ASN A 1 316 ? -68.150 28.229 37.748 1.00 34.28 371 ASN A O 1
ATOM 2453 N N . ASP A 1 317 ? -66.195 29.094 38.422 1.00 33.81 372 ASP A N 1
ATOM 2454 C CA . ASP A 1 317 ? -66.420 30.400 37.768 1.00 35.25 372 ASP A CA 1
ATOM 2455 C C . ASP A 1 317 ? -65.144 30.906 37.085 1.00 35.12 372 ASP A C 1
ATOM 2456 O O . ASP A 1 317 ? -64.080 30.308 37.241 1.00 33.39 372 ASP A O 1
ATOM 2461 N N . LYS A 1 318 ? -65.240 32.012 36.341 1.00 36.67 373 LYS A N 1
ATOM 2462 C CA . LYS A 1 318 ? -64.075 32.518 35.594 1.00 36.75 373 LYS A CA 1
ATOM 2463 C C . LYS A 1 318 ? -63.106 33.358 36.457 1.00 37.43 373 LYS A C 1
ATOM 2464 O O . LYS A 1 318 ? -62.414 34.232 35.940 1.00 38.44 373 LYS A O 1
ATOM 2470 N N . LYS A 1 319 ? -63.030 33.055 37.755 1.00 37.26 374 LYS A N 1
ATOM 2471 C CA . LYS A 1 319 ? -62.135 33.754 38.687 1.00 37.54 374 LYS A CA 1
ATOM 2472 C C . LYS A 1 319 ? -60.786 33.035 38.847 1.00 35.90 374 LYS A C 1
ATOM 2473 O O . LYS A 1 319 ? -60.599 31.924 38.356 1.00 34.05 374 LYS A O 1
ATOM 2479 N N . THR A 1 320 ? -59.861 33.691 39.548 1.00 36.18 375 THR A N 1
ATOM 2480 C CA . THR A 1 320 ? -58.536 33.144 39.841 1.00 35.20 375 THR A CA 1
ATOM 2481 C C . THR A 1 320 ? -58.458 32.619 41.272 1.00 34.86 375 THR A C 1
ATOM 2482 O O . THR A 1 320 ? -59.024 33.197 42.192 1.00 35.84 375 THR A O 1
ATOM 2486 N N . TYR A 1 321 ? -57.764 31.501 41.439 1.00 33.69 376 TYR A N 1
ATOM 2487 C CA . TYR A 1 321 ? -57.575 30.880 42.745 1.00 33.64 376 TYR A CA 1
ATOM 2488 C C . TYR A 1 321 ? -56.104 30.574 42.941 1.00 33.34 376 TYR A C 1
ATOM 2489 O O . TYR A 1 321 ? -55.353 30.417 41.972 1.00 32.66 376 TYR A O 1
ATOM 2498 N N . ARG A 1 322 ? -55.702 30.496 44.202 1.00 34.16 377 ARG A N 1
ATOM 2499 C CA . ARG A 1 322 ? -54.352 30.118 44.567 1.00 34.26 377 ARG A CA 1
ATOM 2500 C C . ARG A 1 322 ? -54.403 29.028 45.618 1.00 33.71 377 ARG A C 1
ATOM 2501 O O . ARG A 1 322 ? -55.117 29.148 46.611 1.00 34.59 377 ARG A O 1
ATOM 2509 N N . VAL A 1 323 ? -53.645 27.964 45.393 1.00 32.47 378 VAL A N 1
ATOM 2510 C CA . VAL A 1 323 ? -53.535 26.899 46.368 1.00 32.15 378 VAL A CA 1
ATOM 2511 C C . VAL A 1 323 ? -52.116 26.924 46.924 1.00 32.53 378 VAL A C 1
ATOM 2512 O O . VAL A 1 323 ? -51.142 26.693 46.201 1.00 31.81 378 VAL A O 1
ATOM 2516 N N . ASN A 1 324 ? -52.020 27.250 48.210 1.00 33.46 379 ASN A N 1
ATOM 2517 C CA . ASN A 1 324 ? -50.761 27.273 48.936 1.00 34.17 379 ASN A CA 1
ATOM 2518 C C . ASN A 1 324 ? -50.826 26.315 50.108 1.00 34.40 379 ASN A C 1
ATOM 2519 O O . ASN A 1 324 ? -51.910 25.918 50.539 1.00 34.23 379 ASN A O 1
ATOM 2524 N N . GLY A 1 325 ? -49.664 25.941 50.629 1.00 34.86 380 GLY A N 1
ATOM 2525 C CA . GLY A 1 325 ? -49.614 25.066 51.787 1.00 35.38 380 GLY A CA 1
ATOM 2526 C C . GLY A 1 325 ? -48.262 24.438 52.016 1.00 35.71 380 GLY A C 1
ATOM 2527 O O . GLY A 1 325 ? -48.084 23.250 51.779 1.00 34.98 380 GLY A O 1
ATOM 2528 N N . ASP A 1 326 ? -47.307 25.244 52.472 1.00 37.05 381 ASP A N 1
ATOM 2529 C CA . ASP A 1 326 ? -46.040 24.731 52.963 1.00 37.90 381 ASP A CA 1
ATOM 2530 C C . ASP A 1 326 ? -45.484 23.694 51.964 1.00 36.84 381 ASP A C 1
ATOM 2531 O O . ASP A 1 326 ? -45.457 23.956 50.752 1.00 35.73 381 ASP A O 1
ATOM 2536 N N . ASP A 1 327 ? -45.059 22.528 52.458 1.00 37.23 382 ASP A N 1
ATOM 2537 C CA . ASP A 1 327 ? -44.687 21.402 51.608 1.00 36.06 382 ASP A CA 1
ATOM 2538 C C . ASP A 1 327 ? -45.730 20.274 51.739 1.00 35.11 382 ASP A C 1
ATOM 2539 O O . ASP A 1 327 ? -45.419 19.093 51.583 1.00 34.89 382 ASP A O 1
ATOM 2544 N N . PHE A 1 328 ? -46.975 20.648 52.030 1.00 34.53 383 PHE A N 1
ATOM 2545 C CA . PHE A 1 328 ? -48.063 19.680 52.134 1.00 33.57 383 PHE A CA 1
ATOM 2546 C C . PHE A 1 328 ? -48.554 19.309 50.736 1.00 31.70 383 PHE A C 1
ATOM 2547 O O . PHE A 1 328 ? -48.258 20.011 49.762 1.00 31.22 383 PHE A O 1
ATOM 2555 N N . THR A 1 329 ? -49.299 18.210 50.644 1.00 30.78 384 THR A N 1
ATOM 2556 C CA . THR A 1 329 ? -49.698 17.660 49.355 1.00 29.39 384 THR A CA 1
ATOM 2557 C C . THR A 1 329 ? -51.200 17.430 49.247 1.00 28.62 384 THR A C 1
ATOM 2558 O O . THR A 1 329 ? -51.909 17.328 50.246 1.00 29.10 384 THR A O 1
ATOM 2562 N N . PHE A 1 330 ? -51.671 17.343 48.012 1.00 27.25 385 PHE A N 1
ATOM 2563 C CA . PHE A 1 330 ? -53.051 17.002 47.758 1.00 27.02 385 PHE A CA 1
ATOM 2564 C C . PHE A 1 330 ? -53.133 15.656 47.060 1.00 26.54 385 PHE A C 1
ATOM 2565 O O . PHE A 1 330 ? -52.286 15.315 46.222 1.00 25.76 385 PHE A O 1
ATOM 2573 N N . LYS A 1 331 ? -54.163 14.903 47.434 1.00 27.11 386 LYS A N 1
ATOM 2574 C CA . LYS A 1 331 ? -54.523 13.671 46.760 1.00 26.72 386 LYS A CA 1
ATOM 2575 C C . LYS A 1 331 ? -56.035 13.620 46.627 1.00 26.48 386 LYS A C 1
ATOM 2576 O O . LYS A 1 331 ? -56.759 13.990 47.552 1.00 27.04 386 LYS A O 1
ATOM 2582 N N . GLY A 1 332 ? -56.495 13.161 45.470 1.00 25.65 387 GLY A N 1
ATOM 2583 C CA . GLY A 1 332 ? -57.914 13.042 45.189 1.00 25.55 387 GLY A CA 1
ATOM 2584 C C . GLY A 1 332 ? -58.188 12.738 43.723 1.00 24.79 387 GLY A C 1
ATOM 2585 O O . GLY A 1 332 ? -57.319 12.231 43.001 1.00 24.45 387 GLY A O 1
ATOM 2586 N N . ALA A 1 333 ? -59.399 13.073 43.284 1.00 24.58 388 ALA A N 1
ATOM 2587 C CA . ALA A 1 333 ? -59.859 12.761 41.936 1.00 23.83 388 ALA A CA 1
ATOM 2588 C C . ALA A 1 333 ? -59.149 13.580 40.875 1.00 22.71 388 ALA A C 1
ATOM 2589 O O . ALA A 1 333 ? -59.169 13.216 39.697 1.00 22.18 388 ALA A O 1
ATOM 2591 N N . GLY A 1 334 ? -58.542 14.691 41.288 1.00 22.60 389 GLY A N 1
ATOM 2592 C CA . GLY A 1 334 ? -57.852 15.581 40.365 1.00 21.87 389 GLY A CA 1
ATOM 2593 C C . GLY A 1 334 ? -58.265 17.027 40.526 1.00 21.99 389 GLY A C 1
ATOM 2594 O O . GLY A 1 334 ? -58.730 17.434 41.589 1.00 22.31 389 GLY A O 1
ATOM 2595 N N . VAL A 1 335 ? -58.071 17.798 39.457 1.00 21.56 390 VAL A N 1
ATOM 2596 C CA . VAL A 1 335 ? -58.430 19.207 39.416 1.00 21.71 390 VAL A CA 1
ATOM 2597 C C . VAL A 1 335 ? -59.266 19.470 38.172 1.00 21.54 390 VAL A C 1
ATOM 2598 O O . VAL A 1 335 ? -58.807 19.233 37.066 1.00 20.85 390 VAL A O 1
ATOM 2602 N N . ASP A 1 336 ? -60.489 19.955 38.368 1.00 22.34 391 ASP A N 1
ATOM 2603 C CA . ASP A 1 336 ? -61.389 20.301 37.280 1.00 22.21 391 ASP A CA 1
ATOM 2604 C C . ASP A 1 336 ? -61.542 21.829 37.250 1.00 22.68 391 ASP A C 1
ATOM 2605 O O . ASP A 1 336 ? -62.307 22.413 38.029 1.00 23.26 391 ASP A O 1
ATOM 2610 N N . THR A 1 337 ? -60.803 22.470 36.354 1.00 21.83 392 THR A N 1
ATOM 2611 C CA . THR A 1 337 ? -60.911 23.901 36.154 1.00 22.41 392 THR A CA 1
ATOM 2612 C C . THR A 1 337 ? -62.027 24.213 35.150 1.00 22.86 392 THR A C 1
ATOM 2613 O O . THR A 1 337 ? -61.798 24.166 33.947 1.00 22.50 392 THR A O 1
ATOM 2617 N N . ARG A 1 338 ? -63.221 24.547 35.639 1.00 23.75 393 ARG A N 1
ATOM 2618 C CA . ARG A 1 338 ? -64.359 24.857 34.768 1.00 24.76 393 ARG A CA 1
ATOM 2619 C C . ARG A 1 338 ? -64.553 26.345 34.512 1.00 26.18 393 ARG A C 1
ATOM 2620 O O . ARG A 1 338 ? -64.073 27.188 35.273 1.00 26.89 393 ARG A O 1
ATOM 2628 N N . ASN A 1 339 ? -65.307 26.656 33.458 1.00 27.12 394 ASN A N 1
ATOM 2629 C CA . ASN A 1 339 ? -65.775 28.029 33.177 1.00 28.61 394 ASN A CA 1
ATOM 2630 C C . ASN A 1 339 ? -64.659 29.079 33.108 1.00 28.68 394 ASN A C 1
ATOM 2631 O O . ASN A 1 339 ? -64.847 30.220 33.499 1.00 29.65 394 ASN A O 1
ATOM 2636 N N . GLY A 1 340 ? -63.502 28.677 32.595 1.00 27.72 395 GLY A N 1
ATOM 2637 C CA . GLY A 1 340 ? -62.371 29.575 32.456 1.00 28.05 395 GLY A CA 1
ATOM 2638 C C . GLY A 1 340 ? -61.662 29.926 33.751 1.00 28.46 395 GLY A C 1
ATOM 2639 O O . GLY A 1 340 ? -60.908 30.896 33.789 1.00 29.81 395 GLY A O 1
ATOM 2640 N N . SER A 1 341 ? -61.887 29.152 34.811 1.00 27.92 396 SER A N 1
ATOM 2641 C CA . SER A 1 341 ? -61.194 29.385 36.070 1.00 28.00 396 SER A CA 1
ATOM 2642 C C . SER A 1 341 ? -59.679 29.290 35.864 1.00 27.44 396 SER A C 1
ATOM 2643 O O . SER A 1 341 ? -59.203 28.580 34.975 1.00 26.49 396 SER A O 1
ATOM 2646 N N . THR A 1 342 ? -58.932 30.024 36.679 1.00 28.23 397 THR A N 1
ATOM 2647 C CA . THR A 1 342 ? -57.474 29.983 36.659 1.00 27.90 397 THR A CA 1
ATOM 2648 C C . THR A 1 342 ? -56.998 29.601 38.056 1.00 28.10 397 THR A C 1
ATOM 2649 O O . THR A 1 342 ? -57.311 30.280 39.034 1.00 29.30 397 THR A O 1
ATOM 2653 N N . VAL A 1 343 ? -56.273 28.493 38.152 1.00 27.27 398 VAL A N 1
ATOM 2654 C CA . VAL A 1 343 ? -55.759 28.024 39.435 1.00 27.43 398 VAL A CA 1
ATOM 2655 C C . VAL A 1 343 ? -54.230 28.099 39.424 1.00 27.34 398 VAL A C 1
ATOM 2656 O O . VAL A 1 343 ? -53.560 27.468 38.595 1.00 25.77 398 VAL A O 1
ATOM 2660 N N . GLU A 1 344 ? -53.700 28.914 40.329 1.00 28.59 399 GLU A N 1
ATOM 2661 C CA . GLU A 1 344 ? -52.267 29.007 40.535 1.00 29.29 399 GLU A CA 1
ATOM 2662 C C . GLU A 1 344 ? -51.917 27.955 41.555 1.00 28.94 399 GLU A C 1
ATOM 2663 O O . GLU A 1 344 ? -52.215 28.099 42.731 1.00 29.48 399 GLU A O 1
ATOM 2669 N N . TRP A 1 345 ? -51.320 26.873 41.072 1.00 28.55 400 TRP A N 1
ATOM 2670 C CA . TRP A 1 345 ? -51.077 25.685 41.875 1.00 28.40 400 TRP A CA 1
ATOM 2671 C C . TRP A 1 345 ? -49.690 25.787 42.478 1.00 29.15 400 TRP A C 1
ATOM 2672 O O . TRP A 1 345 ? -48.689 25.631 41.778 1.00 28.84 400 TRP A O 1
ATOM 2683 N N . ASN A 1 346 ? -49.641 26.073 43.776 1.00 30.16 401 ASN A N 1
ATOM 2684 C CA . ASN A 1 346 ? -48.385 26.268 44.469 1.00 31.10 401 ASN A CA 1
ATOM 2685 C C . ASN A 1 346 ? -48.222 25.250 45.592 1.00 31.15 401 ASN A C 1
ATOM 2686 O O . ASN A 1 346 ? -47.658 25.539 46.635 1.00 32.22 401 ASN A O 1
ATOM 2691 N N . ILE A 1 347 ? -48.726 24.048 45.357 1.00 30.25 402 ILE A N 1
ATOM 2692 C CA . ILE A 1 347 ? -48.486 22.917 46.241 1.00 30.80 402 ILE A CA 1
ATOM 2693 C C . ILE A 1 347 ? -48.078 21.730 45.374 1.00 30.20 402 ILE A C 1
ATOM 2694 O O . ILE A 1 347 ? -48.091 21.815 44.146 1.00 29.61 402 ILE A O 1
ATOM 2699 N N . ARG A 1 348 ? -47.701 20.629 46.010 1.00 30.82 403 ARG A N 1
ATOM 2700 C CA . ARG A 1 348 ? -47.385 19.407 45.285 1.00 30.22 403 ARG A CA 1
ATOM 2701 C C . ARG A 1 348 ? -48.583 18.471 45.307 1.00 29.62 403 ARG A C 1
ATOM 2702 O O . ARG A 1 348 ? -49.216 18.291 46.345 1.00 30.08 403 ARG A O 1
ATOM 2710 N N . TYR A 1 349 ? -48.888 17.859 44.171 1.00 28.73 404 TYR A N 1
ATOM 2711 C CA . TYR A 1 349 ? -49.778 16.713 44.189 1.00 28.64 404 TYR A CA 1
ATOM 2712 C C . TYR A 1 349 ? -49.012 15.514 44.763 1.00 29.40 404 TYR A C 1
ATOM 2713 O O . TYR A 1 349 ? -47.782 15.477 44.718 1.00 29.33 404 TYR A O 1
ATOM 2722 N N . ASP A 1 350 ? -49.751 14.552 45.317 1.00 30.00 405 ASP A N 1
ATOM 2723 C CA . ASP A 1 350 ? -49.163 13.361 45.937 1.00 31.01 405 ASP A CA 1
ATOM 2724 C C . ASP A 1 350 ? -48.105 12.715 45.040 1.00 30.99 405 ASP A C 1
ATOM 2725 O O . ASP A 1 350 ? -48.340 12.488 43.856 1.00 30.24 405 ASP A O 1
ATOM 2730 N N . ASN A 1 351 ? -46.946 12.416 45.618 1.00 32.17 406 ASN A N 1
ATOM 2731 C CA . ASN A 1 351 ? -45.792 11.919 44.849 1.00 32.28 406 ASN A CA 1
ATOM 2732 C C . ASN A 1 351 ? -45.884 10.475 44.346 1.00 32.23 406 ASN A C 1
ATOM 2733 O O . ASN A 1 351 ? -45.055 10.060 43.529 1.00 31.89 406 ASN A O 1
ATOM 2738 N N . LYS A 1 352 ? -46.877 9.720 44.829 1.00 32.42 407 LYS A N 1
ATOM 2739 C CA . LYS A 1 352 ? -47.082 8.330 44.406 1.00 32.37 407 LYS A CA 1
ATOM 2740 C C . LYS A 1 352 ? -48.408 8.131 43.670 1.00 31.11 407 LYS A C 1
ATOM 2741 O O . LYS A 1 352 ? -48.929 7.024 43.625 1.00 31.82 407 LYS A O 1
ATOM 2747 N N . ASP A 1 353 ? -48.940 9.198 43.073 1.00 29.68 408 ASP A N 1
ATOM 2748 C CA . ASP A 1 353 ? -50.263 9.165 42.433 1.00 28.31 408 ASP A CA 1
ATOM 2749 C C . ASP A 1 353 ? -50.289 10.197 41.332 1.00 26.69 408 ASP A C 1
ATOM 2750 O O . ASP A 1 353 ? -49.585 11.198 41.418 1.00 26.72 408 ASP A O 1
ATOM 2755 N N . ASN A 1 354 ? -51.098 9.960 40.304 1.00 25.41 409 ASN A N 1
ATOM 2756 C CA . ASN A 1 354 ? -51.147 10.852 39.147 1.00 24.04 409 ASN A CA 1
ATOM 2757 C C . ASN A 1 354 ? -52.173 11.968 39.329 1.00 23.39 409 ASN A C 1
ATOM 2758 O O . ASN A 1 354 ? -53.303 11.719 39.758 1.00 23.36 409 ASN A O 1
ATOM 2763 N N . LEU A 1 355 ? -51.773 13.195 39.000 1.00 22.91 410 LEU A N 1
ATOM 2764 C CA . LEU A 1 355 ? -52.687 14.335 38.984 1.00 22.67 410 LEU A CA 1
ATOM 2765 C C . LEU A 1 355 ? -53.491 14.313 37.684 1.00 21.99 410 LEU A C 1
ATOM 2766 O O . LEU A 1 355 ? -52.919 14.280 36.592 1.00 21.52 410 LEU A O 1
ATOM 2771 N N . HIS A 1 356 ? -54.816 14.318 37.808 1.00 22.00 411 HIS A N 1
ATOM 2772 C CA . HIS A 1 356 ? -55.707 14.358 36.647 1.00 21.49 411 HIS A CA 1
ATOM 2773 C C . HIS A 1 356 ? -56.265 15.764 36.513 1.00 21.48 411 HIS A C 1
ATOM 2774 O O . HIS A 1 356 ? -56.859 16.288 37.464 1.00 21.71 411 HIS A O 1
ATOM 2781 N N . LYS A 1 357 ? -56.067 16.369 35.343 1.00 20.87 412 LYS A N 1
ATOM 2782 C CA . LYS A 1 357 ? -56.565 17.707 35.076 1.00 21.31 412 LYS A CA 1
ATOM 2783 C C . LYS A 1 357 ? -57.576 17.668 33.948 1.00 21.31 412 LYS A C 1
ATOM 2784 O O . LYS A 1 357 ? -57.271 17.186 32.864 1.00 20.49 412 LYS A O 1
ATOM 2790 N N . ILE A 1 358 ? -58.775 18.180 34.212 1.00 22.13 413 ILE A N 1
ATOM 2791 C CA . ILE A 1 358 ? -59.772 18.386 33.173 1.00 22.33 413 ILE A CA 1
ATOM 2792 C C . ILE A 1 358 ? -60.333 19.800 33.315 1.00 23.32 413 ILE A C 1
ATOM 2793 O O . ILE A 1 358 ? -59.842 20.577 34.137 1.00 23.61 413 ILE A O 1
ATOM 2798 N N . GLY A 1 359 ? -61.335 20.135 32.502 1.00 24.01 414 GLY A N 1
ATOM 2799 C CA . GLY A 1 359 ? -61.958 21.453 32.530 1.00 25.15 414 GLY A CA 1
ATOM 2800 C C . GLY A 1 359 ? -61.342 22.402 31.516 1.00 25.45 414 GLY A C 1
ATOM 2801 O O . GLY A 1 359 ? -60.148 22.297 31.192 1.00 24.60 414 GLY A O 1
ATOM 2802 N N . ASP A 1 360 ? -62.143 23.347 31.021 1.00 26.66 415 ASP A N 1
ATOM 2803 C CA . ASP A 1 360 ? -61.665 24.243 29.963 1.00 27.24 415 ASP A CA 1
ATOM 2804 C C . ASP A 1 360 ? -60.727 25.344 30.476 1.00 27.61 415 ASP A C 1
ATOM 2805 O O . ASP A 1 360 ? -60.098 26.026 29.673 1.00 28.84 415 ASP A O 1
ATOM 2810 N N . GLY A 1 361 ? -60.616 25.503 31.795 1.00 27.38 416 GLY A N 1
ATOM 2811 C CA . GLY A 1 361 ? -59.770 26.536 32.388 1.00 27.16 416 GLY A CA 1
ATOM 2812 C C . GLY A 1 361 ? -58.289 26.202 32.434 1.00 26.00 416 GLY A C 1
ATOM 2813 O O . GLY A 1 361 ? -57.820 25.319 31.704 1.00 24.83 416 GLY A O 1
ATOM 2814 N N . THR A 1 362 ? -57.571 26.904 33.318 1.00 25.90 417 THR A N 1
ATOM 2815 C CA . THR A 1 362 ? -56.108 26.845 33.405 1.00 25.51 417 THR A CA 1
ATOM 2816 C C . THR A 1 362 ? -55.557 26.383 34.753 1.00 25.09 417 THR A C 1
ATOM 2817 O O . THR A 1 362 ? -55.962 26.873 35.799 1.00 25.40 417 THR A O 1
ATOM 2821 N N . LEU A 1 363 ? -54.603 25.458 34.697 1.00 24.36 418 LEU A N 1
ATOM 2822 C CA . LEU A 1 363 ? -53.825 25.033 35.854 1.00 24.63 418 LEU A CA 1
ATOM 2823 C C . LEU A 1 363 ? -52.417 25.608 35.682 1.00 25.12 418 LEU A C 1
ATOM 2824 O O . LEU A 1 363 ? -51.686 25.181 34.790 1.00 25.12 418 LEU A O 1
ATOM 2829 N N . ASP A 1 364 ? -52.051 26.570 36.524 1.00 26.06 419 ASP A N 1
ATOM 2830 C CA . ASP A 1 364 ? -50.771 27.268 36.431 1.00 26.58 419 ASP A CA 1
ATOM 2831 C C . ASP A 1 364 ? -49.863 26.745 37.551 1.00 26.74 419 ASP A C 1
ATOM 2832 O O . ASP A 1 364 ? -49.932 27.204 38.685 1.00 27.43 419 ASP A O 1
ATOM 2837 N N . VAL A 1 365 ? -49.023 25.767 37.229 1.00 26.30 420 VAL A N 1
ATOM 2838 C CA . VAL A 1 365 ? -48.231 25.059 38.245 1.00 26.66 420 VAL A CA 1
ATOM 2839 C C . VAL A 1 365 ? -46.950 25.829 38.526 1.00 27.90 420 VAL A C 1
ATOM 2840 O O . VAL A 1 365 ? -46.120 26.001 37.637 1.00 27.86 420 VAL A O 1
ATOM 2844 N N . ARG A 1 366 ? -46.793 26.271 39.771 1.00 29.13 421 ARG A N 1
ATOM 2845 C CA . ARG A 1 366 ? -45.736 27.205 40.149 1.00 30.73 421 ARG A CA 1
ATOM 2846 C C . ARG A 1 366 ? -44.538 26.550 40.814 1.00 31.27 421 ARG A C 1
ATOM 2847 O O . ARG A 1 366 ? -43.527 27.209 41.026 1.00 32.43 421 ARG A O 1
ATOM 2855 N N . LYS A 1 367 ? -44.647 25.283 41.190 1.00 30.80 422 LYS A N 1
ATOM 2856 C CA . LYS A 1 367 ? -43.501 24.592 41.753 1.00 31.53 422 LYS A CA 1
ATOM 2857 C C . LYS A 1 367 ? -43.376 23.171 41.223 1.00 30.45 422 LYS A C 1
ATOM 2858 O O . LYS A 1 367 ? -44.354 22.580 40.735 1.00 29.64 422 LYS A O 1
ATOM 2864 N N . THR A 1 368 ? -42.151 22.652 41.305 1.00 30.70 423 THR A N 1
ATOM 2865 C CA . THR A 1 368 ? -41.819 21.289 40.893 1.00 29.94 423 THR A CA 1
ATOM 2866 C C . THR A 1 368 ? -42.686 20.310 41.672 1.00 29.25 423 THR A C 1
ATOM 2867 O O . THR A 1 368 ? -42.797 20.417 42.894 1.00 29.97 423 THR A O 1
ATOM 2871 N N . GLN A 1 369 ? -43.314 19.376 40.968 1.00 27.85 424 GLN A N 1
ATOM 2872 C CA . GLN A 1 369 ? -44.286 18.486 41.593 1.00 27.64 424 GLN A CA 1
ATOM 2873 C C . GLN A 1 369 ? -43.688 17.158 42.047 1.00 28.00 424 GLN A C 1
ATOM 2874 O O . GLN A 1 369 ? -44.157 16.571 43.021 1.00 28.20 424 GLN A O 1
ATOM 2880 N N . ASN A 1 370 ? -42.641 16.706 41.364 1.00 28.14 425 ASN A N 1
ATOM 2881 C CA . ASN A 1 370 ? -42.084 15.368 41.573 1.00 28.77 425 ASN A CA 1
ATOM 2882 C C . ASN A 1 370 ? -43.170 14.278 41.538 1.00 28.17 425 ASN A C 1
ATOM 2883 O O . ASN A 1 370 ? -43.217 13.380 42.389 1.00 28.75 425 ASN A O 1
ATOM 2888 N N . THR A 1 371 ? -44.038 14.378 40.538 1.00 26.80 426 THR A N 1
ATOM 2889 C CA . THR A 1 371 ? -45.068 13.386 40.297 1.00 26.39 426 THR A CA 1
ATOM 2890 C C . THR A 1 371 ? -45.557 13.570 38.857 1.00 25.49 426 THR A C 1
ATOM 2891 O O . THR A 1 371 ? -45.026 14.420 38.129 1.00 26.23 426 THR A O 1
ATOM 2895 N N . ASN A 1 372 ? -46.538 12.781 38.432 1.00 24.46 427 ASN A N 1
ATOM 2896 C CA . ASN A 1 372 ? -46.995 12.829 37.047 1.00 23.14 427 ASN A CA 1
ATOM 2897 C C . ASN A 1 372 ? -48.301 13.583 36.863 1.00 22.41 427 ASN A C 1
ATOM 2898 O O . ASN A 1 372 ? -49.170 13.570 37.745 1.00 22.47 427 ASN A O 1
ATOM 2903 N N . LEU A 1 373 ? -48.439 14.199 35.687 1.00 21.33 428 LEU A N 1
ATOM 2904 C CA . LEU A 1 373 ? -49.693 14.790 35.240 1.00 20.52 428 LEU A CA 1
ATOM 2905 C C . LEU A 1 373 ? -50.345 13.920 34.159 1.00 19.98 428 LEU A C 1
ATOM 2906 O O . LEU A 1 373 ? -49.675 13.427 33.250 1.00 19.68 428 LEU A O 1
ATOM 2911 N N . LYS A 1 374 ? -51.657 13.733 34.280 1.00 20.19 429 LYS A N 1
ATOM 2912 C CA . LYS A 1 374 ? -52.501 13.275 33.173 1.00 19.82 429 LYS A CA 1
ATOM 2913 C C . LYS A 1 374 ? -53.480 14.400 32.857 1.00 19.59 429 LYS A C 1
ATOM 2914 O O . LYS A 1 374 ? -54.256 14.809 33.714 1.00 19.96 429 LYS A O 1
ATOM 2920 N N . THR A 1 375 ? -53.442 14.907 31.632 1.00 19.28 430 THR A N 1
ATOM 2921 C CA . THR A 1 375 ? -54.288 16.030 31.261 1.00 19.45 430 THR A CA 1
ATOM 2922 C C . THR A 1 375 ? -55.042 15.745 29.963 1.00 19.30 430 THR A C 1
ATOM 2923 O O . THR A 1 375 ? -54.493 15.156 29.032 1.00 19.36 430 THR A O 1
ATOM 2927 N N . GLY A 1 376 ? -56.307 16.154 29.933 1.00 19.44 431 GLY A N 1
ATOM 2928 C CA . GLY A 1 376 ? -57.177 15.958 28.791 1.00 19.28 431 GLY A CA 1
ATOM 2929 C C . GLY A 1 376 ? -57.850 17.206 28.247 1.00 19.49 431 GLY A C 1
ATOM 2930 O O . GLY A 1 376 ? -58.426 17.158 27.160 1.00 19.23 431 GLY A O 1
ATOM 2931 N N . GLU A 1 377 ? -57.782 18.325 28.977 1.00 19.89 432 GLU A N 1
ATOM 2932 C CA . GLU A 1 377 ? -58.568 19.510 28.617 1.00 20.42 432 GLU A CA 1
ATOM 2933 C C . GLU A 1 377 ? -57.957 20.816 29.115 1.00 20.70 432 GLU A C 1
ATOM 2934 O O . GLU A 1 377 ? -57.261 20.855 30.136 1.00 20.49 432 GLU A O 1
ATOM 2940 N N . GLY A 1 378 ? -58.232 21.891 28.379 1.00 21.32 433 GLY A N 1
ATOM 2941 C CA . GLY A 1 378 ? -57.875 23.235 28.809 1.00 21.73 433 GLY A CA 1
ATOM 2942 C C . GLY A 1 378 ? -56.385 23.448 28.812 1.00 21.34 433 GLY A C 1
ATOM 2943 O O . GLY A 1 378 ? -55.676 22.874 27.999 1.00 21.33 433 GLY A O 1
ATOM 2944 N N . LEU A 1 379 ? -55.902 24.269 29.736 1.00 21.81 434 LEU A N 1
ATOM 2945 C CA . LEU A 1 379 ? -54.511 24.702 29.714 1.00 21.75 434 LEU A CA 1
ATOM 2946 C C . LEU A 1 379 ? -53.768 24.264 30.968 1.00 21.72 434 LEU A C 1
ATOM 2947 O O . LEU A 1 379 ? -54.297 24.345 32.067 1.00 22.28 434 LEU A O 1
ATOM 2952 N N . VAL A 1 380 ? -52.542 23.791 30.791 1.00 21.52 435 VAL A N 1
ATOM 2953 C CA . VAL A 1 380 ? -51.606 23.638 31.909 1.00 21.62 435 VAL A CA 1
ATOM 2954 C C . VAL A 1 380 ? -50.338 24.419 31.605 1.00 21.93 435 VAL A C 1
ATOM 2955 O O . VAL A 1 380 ? -49.670 24.179 30.597 1.00 21.41 435 VAL A O 1
ATOM 2959 N N . ILE A 1 381 ? -50.032 25.367 32.480 1.00 22.83 436 ILE A N 1
ATOM 2960 C CA . ILE A 1 381 ? -48.819 26.151 32.393 1.00 23.41 436 ILE A CA 1
ATOM 2961 C C . ILE A 1 381 ? -47.787 25.472 33.287 1.00 23.63 436 ILE A C 1
ATOM 2962 O O . ILE A 1 381 ? -48.011 25.299 34.488 1.00 23.63 436 ILE A O 1
ATOM 2967 N N . LEU A 1 382 ? -46.674 25.061 32.689 1.00 23.60 437 LEU A N 1
ATOM 2968 C CA . LEU A 1 382 ? -45.538 24.526 33.438 1.00 24.09 437 LEU A CA 1
ATOM 2969 C C . LEU A 1 382 ? -44.637 25.686 33.850 1.00 25.50 437 LEU A C 1
ATOM 2970 O O . LEU A 1 382 ? -43.841 26.177 33.049 1.00 26.06 437 LEU A O 1
ATOM 2975 N N . GLY A 1 383 ? -44.773 26.124 35.098 1.00 26.53 438 GLY A N 1
ATOM 2976 C CA . GLY A 1 383 ? -44.101 27.335 35.580 1.00 28.10 438 GLY A CA 1
ATOM 2977 C C . GLY A 1 383 ? -42.847 27.138 36.423 1.00 29.06 438 GLY A C 1
ATOM 2978 O O . GLY A 1 383 ? -42.273 28.111 36.906 1.00 30.00 438 GLY A O 1
ATOM 2979 N N . ALA A 1 384 ? -42.433 25.886 36.605 1.00 28.85 439 ALA A N 1
ATOM 2980 C CA . ALA A 1 384 ? -41.248 25.552 37.397 1.00 30.10 439 ALA A CA 1
ATOM 2981 C C . ALA A 1 384 ? -40.361 24.618 36.589 1.00 30.02 439 ALA A C 1
ATOM 2982 O O . ALA A 1 384 ? -40.835 23.950 35.668 1.00 28.86 439 ALA A O 1
ATOM 2984 N N . GLU A 1 385 ? -39.073 24.572 36.921 1.00 31.58 440 GLU A N 1
ATOM 2985 C CA . GLU A 1 385 ? -38.180 23.618 36.271 1.00 31.77 440 GLU A CA 1
ATOM 2986 C C . GLU A 1 385 ? -38.591 22.200 36.665 1.00 30.96 440 GLU A C 1
ATOM 2987 O O . GLU A 1 385 ? -38.922 21.941 37.824 1.00 31.17 440 GLU A O 1
ATOM 2993 N N . LYS A 1 386 ? -38.595 21.305 35.676 1.00 30.14 441 LYS A N 1
ATOM 2994 C CA . LYS A 1 386 ? -39.051 19.937 35.858 1.00 29.28 441 LYS A CA 1
ATOM 2995 C C . LYS A 1 386 ? -40.431 19.907 36.531 1.00 28.23 441 LYS A C 1
ATOM 2996 O O . LYS A 1 386 ? -40.634 19.202 37.526 1.00 28.62 441 LYS A O 1
ATOM 3002 N N . THR A 1 387 ? -41.379 20.666 35.986 1.00 26.82 442 THR A N 1
ATOM 3003 C CA . THR A 1 387 ? -42.685 20.813 36.630 1.00 26.26 442 THR A CA 1
ATOM 3004 C C . THR A 1 387 ? -43.275 19.464 37.017 1.00 25.61 442 THR A C 1
ATOM 3005 O O . THR A 1 387 ? -43.688 19.280 38.162 1.00 26.42 442 THR A O 1
ATOM 3009 N N . PHE A 1 388 ? -43.305 18.528 36.069 1.00 24.76 443 PHE A N 1
ATOM 3010 C CA . PHE A 1 388 ? -43.732 17.152 36.332 1.00 24.19 443 PHE A CA 1
ATOM 3011 C C . PHE A 1 388 ? -42.674 16.172 35.869 1.00 24.51 443 PHE A C 1
ATOM 3012 O O . PHE A 1 388 ? -41.914 16.466 34.941 1.00 25.12 443 PHE A O 1
ATOM 3020 N N . ASN A 1 389 ? -42.628 15.008 36.511 1.00 24.61 444 ASN A N 1
ATOM 3021 C CA . ASN A 1 389 ? -41.731 13.930 36.091 1.00 24.66 444 ASN A CA 1
ATOM 3022 C C . ASN A 1 389 ? -42.130 13.389 34.716 1.00 23.87 444 ASN A C 1
ATOM 3023 O O . ASN A 1 389 ? -41.282 13.235 33.831 1.00 23.64 444 ASN A O 1
ATOM 3028 N N . ASN A 1 390 ? -43.425 13.106 34.547 1.00 23.28 445 ASN A N 1
ATOM 3029 C CA . ASN A 1 390 ? -43.992 12.740 33.246 1.00 22.21 445 ASN A CA 1
ATOM 3030 C C . ASN A 1 390 ? -45.334 13.415 33.028 1.00 21.71 445 ASN A C 1
ATOM 3031 O O . ASN A 1 390 ? -46.026 13.777 33.985 1.00 22.22 445 ASN A O 1
ATOM 3036 N N . ILE A 1 391 ? -45.698 13.576 31.758 1.00 20.85 446 ILE A N 1
ATOM 3037 C CA . ILE A 1 391 ? -46.972 14.180 31.376 1.00 20.10 446 ILE A CA 1
ATOM 3038 C C . ILE A 1 391 ? -47.623 13.282 30.325 1.00 19.81 446 ILE A C 1
ATOM 3039 O O . ILE A 1 391 ? -46.972 12.866 29.367 1.00 19.67 446 ILE A O 1
ATOM 3044 N N . TYR A 1 392 ? -48.903 12.986 30.526 1.00 19.65 447 TYR A N 1
ATOM 3045 C CA . TYR A 1 392 ? -49.708 12.207 29.589 1.00 19.46 447 TYR A CA 1
ATOM 3046 C C . TYR A 1 392 ? -50.824 13.119 29.081 1.00 19.24 447 TYR A C 1
ATOM 3047 O O . TYR A 1 392 ? -51.654 13.572 29.862 1.00 19.42 447 TYR A O 1
ATOM 3056 N N . ILE A 1 393 ? -50.794 13.418 27.779 1.00 19.32 448 ILE A N 1
ATOM 3057 C CA . ILE A 1 393 ? -51.745 14.323 27.114 1.00 19.32 448 ILE A CA 1
ATOM 3058 C C . ILE A 1 393 ? -52.624 13.505 26.172 1.00 19.28 448 ILE A C 1
ATOM 3059 O O . ILE A 1 393 ? -52.123 12.881 25.243 1.00 19.37 448 ILE A O 1
ATOM 3064 N N . THR A 1 394 ? -53.933 13.514 26.403 1.00 19.54 449 THR A N 1
ATOM 3065 C CA . THR A 1 394 ? -54.859 12.682 25.635 1.00 19.43 449 THR A CA 1
ATOM 3066 C C . THR A 1 394 ? -56.133 13.448 25.284 1.00 19.65 449 THR A C 1
ATOM 3067 O O . THR A 1 394 ? -56.482 14.417 25.953 1.00 19.44 449 THR A O 1
ATOM 3071 N N . SER A 1 395 ? -56.798 13.011 24.215 1.00 19.94 450 SER A N 1
ATOM 3072 C CA . SER A 1 395 ? -58.134 13.485 23.806 1.00 20.69 450 SER A CA 1
ATOM 3073 C C . SER A 1 395 ? -58.144 14.622 22.790 1.00 21.05 450 SER A C 1
ATOM 3074 O O . SER A 1 395 ? -59.165 14.846 22.143 1.00 22.26 450 SER A O 1
ATOM 3077 N N . GLY A 1 396 ? -57.054 15.375 22.684 1.00 20.70 451 GLY A N 1
ATOM 3078 C CA . GLY A 1 396 ? -56.991 16.492 21.748 1.00 20.78 451 GLY A CA 1
ATOM 3079 C C . GLY A 1 396 ? -57.356 17.860 22.312 1.00 21.40 451 GLY A C 1
ATOM 3080 O O . GLY A 1 396 ? -57.014 18.883 21.708 1.00 21.78 451 GLY A O 1
ATOM 3081 N N . ASP A 1 397 ? -58.032 17.904 23.460 1.00 21.34 452 ASP A N 1
ATOM 3082 C CA . ASP A 1 397 ? -58.569 19.172 23.972 1.00 21.98 452 ASP A CA 1
ATOM 3083 C C . ASP A 1 397 ? -57.638 19.958 24.904 1.00 21.85 452 ASP A C 1
ATOM 3084 O O . ASP A 1 397 ? -57.957 21.092 25.281 1.00 22.28 452 ASP A O 1
ATOM 3089 N N . GLY A 1 398 ? -56.500 19.365 25.255 1.00 21.02 453 GLY A N 1
ATOM 3090 C CA . GLY A 1 398 ? -55.610 19.931 26.249 1.00 21.21 453 GLY A CA 1
ATOM 3091 C C . GLY A 1 398 ? -54.355 20.556 25.666 1.00 21.31 453 GLY A C 1
ATOM 3092 O O . GLY A 1 398 ? -53.853 20.131 24.621 1.00 20.98 453 GLY A O 1
ATOM 3093 N N . THR A 1 399 ? -53.849 21.567 26.367 1.00 21.60 454 THR A N 1
ATOM 3094 C CA . THR A 1 399 ? -52.640 22.274 25.975 1.00 21.66 454 THR A CA 1
ATOM 3095 C C . THR A 1 399 ? -51.710 22.368 27.177 1.00 21.73 454 THR A C 1
ATOM 3096 O O . THR A 1 399 ? -52.154 22.656 28.290 1.00 21.80 454 THR A O 1
ATOM 3100 N N . VAL A 1 400 ? -50.427 22.109 26.941 1.00 21.69 455 VAL A N 1
ATOM 3101 C CA . VAL A 1 400 ? -49.390 22.274 27.942 1.00 22.05 455 VAL A CA 1
ATOM 3102 C C . VAL A 1 400 ? -48.422 23.346 27.453 1.00 23.21 455 VAL A C 1
ATOM 3103 O O . VAL A 1 400 ? -47.826 23.195 26.384 1.00 23.28 455 VAL A O 1
ATOM 3107 N N . ARG A 1 401 ? -48.281 24.427 28.224 1.00 24.03 456 ARG A N 1
ATOM 3108 C CA . ARG A 1 401 ? -47.416 25.539 27.853 1.00 24.68 456 ARG A CA 1
ATOM 3109 C C . ARG A 1 401 ? -46.226 25.632 28.794 1.00 24.93 456 ARG A C 1
ATOM 3110 O O . ARG A 1 401 ? -46.397 25.691 30.009 1.00 24.89 456 ARG A O 1
ATOM 3118 N N . LEU A 1 402 ? -45.026 25.661 28.219 1.00 25.22 457 LEU A N 1
ATOM 3119 C CA . LEU A 1 402 ? -43.810 25.905 28.980 1.00 26.12 457 LEU A CA 1
ATOM 3120 C C . LEU A 1 402 ? -43.788 27.367 29.390 1.00 27.43 457 LEU A C 1
ATOM 3121 O O . LEU A 1 402 ? -43.947 28.253 28.549 1.00 28.16 457 LEU A O 1
ATOM 3126 N N . ASN A 1 403 ? -43.608 27.622 30.682 1.00 27.98 458 ASN A N 1
ATOM 3127 C CA . ASN A 1 403 ? -43.490 28.987 31.179 1.00 29.30 458 ASN A CA 1
ATOM 3128 C C . ASN A 1 403 ? -42.311 29.122 32.137 1.00 30.35 458 ASN A C 1
ATOM 3129 O O . ASN A 1 403 ? -42.322 29.953 33.040 1.00 31.27 458 ASN A O 1
ATOM 3134 N N . ALA A 1 404 ? -41.291 28.300 31.926 1.00 30.37 459 ALA A N 1
ATOM 3135 C CA . ALA A 1 404 ? -40.067 28.381 32.708 1.00 31.85 459 ALA A CA 1
ATOM 3136 C C . ALA A 1 404 ? -38.931 27.694 31.979 1.00 32.02 459 ALA A C 1
ATOM 3137 O O . ALA A 1 404 ? -39.139 26.815 31.148 1.00 30.87 459 ALA A O 1
ATOM 3139 N N . GLU A 1 405 ? -37.718 28.105 32.303 1.00 34.11 460 GLU A N 1
ATOM 3140 C CA . GLU A 1 405 ? -36.536 27.485 31.741 1.00 34.45 460 GLU A CA 1
ATOM 3141 C C . GLU A 1 405 ? -36.468 26.054 32.273 1.00 33.81 460 GLU A C 1
ATOM 3142 O O . GLU A 1 405 ? -36.790 25.813 33.437 1.00 34.09 460 GLU A O 1
ATOM 3148 N N . ASN A 1 406 ? -36.109 25.103 31.415 1.00 33.36 461 ASN A N 1
ATOM 3149 C CA . ASN A 1 406 ? -35.884 23.724 31.842 1.00 33.26 461 ASN A CA 1
ATOM 3150 C C . ASN A 1 406 ? -37.142 23.063 32.438 1.00 32.07 461 ASN A C 1
ATOM 3151 O O . ASN A 1 406 ? -37.072 22.314 33.415 1.00 31.89 461 ASN A O 1
ATOM 3156 N N . ALA A 1 407 ? -38.292 23.337 31.832 1.00 31.23 462 ALA A N 1
ATOM 3157 C CA . ALA A 1 407 ? -39.584 22.966 32.421 1.00 30.66 462 ALA A CA 1
ATOM 3158 C C . ALA A 1 407 ? -39.939 21.478 32.346 1.00 29.85 462 ALA A C 1
ATOM 3159 O O . ALA A 1 407 ? -40.749 21.014 33.142 1.00 29.62 462 ALA A O 1
ATOM 3161 N N . LEU A 1 408 ? -39.351 20.738 31.404 1.00 29.82 463 LEU A N 1
ATOM 3162 C CA . LEU A 1 408 ? -39.657 19.299 31.238 1.00 29.19 463 LEU A CA 1
ATOM 3163 C C . LEU A 1 408 ? -38.615 18.444 31.929 1.00 29.97 463 LEU A C 1
ATOM 3164 O O . LEU A 1 408 ? -37.606 18.956 32.398 1.00 31.19 463 LEU A O 1
ATOM 3169 N N . SER A 1 409 ? -38.854 17.140 31.976 1.00 29.86 464 SER A N 1
ATOM 3170 C CA . SER A 1 409 ? -37.909 16.203 32.592 1.00 31.27 464 SER A CA 1
ATOM 3171 C C . SER A 1 409 ? -36.953 15.625 31.544 1.00 31.56 464 SER A C 1
ATOM 3172 O O . SER A 1 409 ? -36.901 16.112 30.419 1.00 31.22 464 SER A O 1
ATOM 3175 N N . GLY A 1 410 ? -36.188 14.600 31.919 1.00 32.87 465 GLY A N 1
ATOM 3176 C CA . GLY A 1 410 ? -35.172 14.005 31.036 1.00 33.34 465 GLY A CA 1
ATOM 3177 C C . GLY A 1 410 ? -35.618 12.726 30.351 1.00 32.88 465 GLY A C 1
ATOM 3178 O O . GLY A 1 410 ? -36.808 12.492 30.159 1.00 32.04 465 GLY A O 1
ATOM 3179 N N . GLY A 1 411 ? -34.649 11.902 29.967 1.00 33.83 466 GLY A N 1
ATOM 3180 C CA . GLY A 1 411 ? -34.922 10.639 29.297 1.00 33.58 466 GLY A CA 1
ATOM 3181 C C . GLY A 1 411 ? -35.123 10.801 27.806 1.00 32.83 466 GLY A C 1
ATOM 3182 O O . GLY A 1 411 ? -34.942 11.890 27.251 1.00 32.23 466 GLY A O 1
ATOM 3183 N N . GLU A 1 412 ? -35.508 9.698 27.165 1.00 32.83 467 GLU A N 1
ATOM 3184 C CA . GLU A 1 412 ? -35.704 9.650 25.713 1.00 32.48 467 GLU A CA 1
ATOM 3185 C C . GLU A 1 412 ? -36.816 10.577 25.230 1.00 30.77 467 GLU A C 1
ATOM 3186 O O . GLU A 1 412 ? -36.760 11.068 24.105 1.00 30.57 467 GLU A O 1
ATOM 3192 N N . TYR A 1 413 ? -37.823 10.814 26.066 1.00 29.55 468 TYR A N 1
ATOM 3193 C CA . TYR A 1 413 ? -39.007 11.535 25.625 1.00 28.32 468 TYR A CA 1
ATOM 3194 C C . TYR A 1 413 ? -39.254 12.896 26.290 1.00 27.96 468 TYR A C 1
ATOM 3195 O O . TYR A 1 413 ? -40.243 13.561 25.972 1.00 27.24 468 TYR A O 1
ATOM 3204 N N . ASN A 1 414 ? -38.353 13.323 27.174 1.00 28.55 469 ASN A N 1
ATOM 3205 C CA . ASN A 1 414 ? -38.585 14.492 28.031 1.00 28.67 469 ASN A CA 1
ATOM 3206 C C . ASN A 1 414 ? -39.863 14.362 28.880 1.00 28.07 469 ASN A C 1
ATOM 3207 O O . ASN A 1 414 ? -40.427 15.365 29.307 1.00 27.64 469 ASN A O 1
ATOM 3212 N N . GLY A 1 415 ? -40.301 13.125 29.130 1.00 27.99 470 GLY A N 1
ATOM 3213 C CA . GLY A 1 415 ? -41.461 12.851 29.971 1.00 27.63 470 GLY A CA 1
ATOM 3214 C C . GLY A 1 415 ? -42.768 13.368 29.415 1.00 26.71 470 GLY A C 1
ATOM 3215 O O . GLY A 1 415 ? -43.661 13.724 30.170 1.00 26.74 470 GLY A O 1
ATOM 3216 N N . ILE A 1 416 ? -42.884 13.418 28.093 1.00 26.31 471 ILE A N 1
ATOM 3217 C CA . ILE A 1 416 ? -44.125 13.840 27.444 1.00 25.56 471 ILE A CA 1
ATOM 3218 C C . ILE A 1 416 ? -44.632 12.713 26.569 1.00 24.81 471 ILE A C 1
ATOM 3219 O O . ILE A 1 416 ? -43.901 12.208 25.713 1.00 24.62 471 ILE A O 1
ATOM 3224 N N . PHE A 1 417 ? -45.888 12.334 26.786 1.00 24.02 472 PHE A N 1
ATOM 3225 C CA . PHE A 1 417 ? -46.491 11.220 26.081 1.00 23.55 472 PHE A CA 1
ATOM 3226 C C . PHE A 1 417 ? -47.842 11.643 25.547 1.00 22.72 472 PHE A C 1
ATOM 3227 O O . PHE A 1 417 ? -48.727 11.993 26.324 1.00 22.69 472 PHE A O 1
ATOM 3235 N N . PHE A 1 418 ? -47.979 11.649 24.221 1.00 21.93 473 PHE A N 1
ATOM 3236 C CA . PHE A 1 418 ? -49.234 11.990 23.576 1.00 21.67 473 PHE A CA 1
ATOM 3237 C C . PHE A 1 418 ? -49.986 10.703 23.245 1.00 21.77 473 PHE A C 1
ATOM 3238 O O . PHE A 1 418 ? -49.585 9.958 22.349 1.00 21.25 473 PHE A O 1
ATOM 3246 N N . ALA A 1 419 ? -51.079 10.452 23.961 1.00 21.87 474 ALA A N 1
ATOM 3247 C CA . ALA A 1 419 ? -51.898 9.276 23.716 1.00 22.34 474 ALA A CA 1
ATOM 3248 C C . ALA A 1 419 ? -52.958 9.616 22.666 1.00 22.41 474 ALA A C 1
ATOM 3249 O O . ALA A 1 419 ? -52.753 10.524 21.856 1.00 22.05 474 ALA A O 1
ATOM 3251 N N . LYS A 1 420 ? -54.074 8.885 22.671 1.00 23.13 475 LYS A N 1
ATOM 3252 C CA . LYS A 1 420 ? -55.055 8.963 21.596 1.00 23.28 475 LYS A CA 1
ATOM 3253 C C . LYS A 1 420 ? -55.523 10.401 21.369 1.00 22.90 475 LYS A C 1
ATOM 3254 O O . LYS A 1 420 ? -55.936 11.079 22.312 1.00 22.76 475 LYS A O 1
ATOM 3260 N N . ASN A 1 421 ? -55.437 10.858 20.118 1.00 22.50 476 ASN A N 1
ATOM 3261 C CA . ASN A 1 421 ? -55.786 12.234 19.716 1.00 22.12 476 ASN A CA 1
ATOM 3262 C C . ASN A 1 421 ? -54.939 13.360 20.332 1.00 21.40 476 ASN A C 1
ATOM 3263 O O . ASN A 1 421 ? -55.186 14.541 20.070 1.00 21.48 476 ASN A O 1
ATOM 3268 N N . GLY A 1 422 ? -53.941 12.984 21.125 1.00 20.73 477 GLY A N 1
ATOM 3269 C CA . GLY A 1 422 ? -52.915 13.893 21.612 1.00 20.59 477 GLY A CA 1
ATOM 3270 C C . GLY A 1 422 ? -53.382 15.208 22.208 1.00 20.76 477 GLY A C 1
ATOM 3271 O O . GLY A 1 422 ? -54.303 15.249 23.032 1.00 20.94 477 GLY A O 1
ATOM 3272 N N . GLY A 1 423 ? -52.731 16.284 21.768 1.00 20.55 478 GLY A N 1
ATOM 3273 C CA . GLY A 1 423 ? -52.901 17.618 22.336 1.00 20.56 478 GLY A CA 1
ATOM 3274 C C . GLY A 1 423 ? -51.702 18.460 21.943 1.00 20.36 478 GLY A C 1
ATOM 3275 O O . GLY A 1 423 ? -50.868 18.015 21.155 1.00 19.99 478 GLY A O 1
ATOM 3276 N N . THR A 1 424 ? -51.606 19.663 22.501 1.00 20.38 479 THR A N 1
ATOM 3277 C CA . THR A 1 424 ? -50.605 20.628 22.083 1.00 20.71 479 THR A CA 1
ATOM 3278 C C . THR A 1 424 ? -49.596 20.915 23.189 1.00 20.91 479 THR A C 1
ATOM 3279 O O . THR A 1 424 ? -49.964 21.217 24.318 1.00 21.04 479 THR A O 1
ATOM 3283 N N . LEU A 1 425 ? -48.316 20.801 22.852 1.00 21.00 480 LEU A N 1
ATOM 3284 C CA . LEU A 1 425 ? -47.232 21.275 23.707 1.00 21.12 480 LEU A CA 1
ATOM 3285 C C . LEU A 1 425 ? -46.762 22.615 23.121 1.00 21.67 480 LEU A C 1
ATOM 3286 O O . LEU A 1 425 ? -46.316 22.651 21.980 1.00 22.11 480 LEU A O 1
ATOM 3291 N N . ASP A 1 426 ? -46.896 23.706 23.874 1.00 22.14 481 ASP A N 1
ATOM 3292 C CA . ASP A 1 426 ? -46.434 25.033 23.433 1.00 22.55 481 ASP A CA 1
ATOM 3293 C C . ASP A 1 426 ? -45.089 25.392 24.073 1.00 22.47 481 ASP A C 1
ATOM 3294 O O . ASP A 1 426 ? -45.019 25.692 25.260 1.00 22.34 481 ASP A O 1
ATOM 3299 N N . LEU A 1 427 ? -44.034 25.390 23.268 1.00 22.52 482 LEU A N 1
ATOM 3300 C CA . LEU A 1 427 ? -42.663 25.682 23.743 1.00 23.26 482 LEU A CA 1
ATOM 3301 C C . LEU A 1 427 ? -42.506 27.125 24.209 1.00 24.29 482 LEU A C 1
ATOM 3302 O O . LEU A 1 427 ? -41.642 27.428 25.027 1.00 25.07 482 LEU A O 1
ATOM 3307 N N . ASN A 1 428 ? -43.319 28.017 23.658 1.00 24.60 483 ASN A N 1
ATOM 3308 C CA . ASN A 1 428 ? -43.491 29.352 24.215 1.00 25.87 483 ASN A CA 1
ATOM 3309 C C . ASN A 1 428 ? -42.156 30.032 24.478 1.00 27.24 483 ASN A C 1
ATOM 3310 O O . ASN A 1 428 ? -41.842 30.400 25.613 1.00 28.27 483 ASN A O 1
ATOM 3315 N N . GLY A 1 429 ? -41.363 30.184 23.422 1.00 27.76 484 GLY A N 1
ATOM 3316 C CA . GLY A 1 429 ? -40.094 30.914 23.506 1.00 28.95 484 GLY A CA 1
ATOM 3317 C C . GLY A 1 429 ? -38.910 30.130 24.046 1.00 28.71 484 GLY A C 1
ATOM 3318 O O . GLY A 1 429 ? -37.794 30.613 23.972 1.00 30.08 484 GLY A O 1
ATOM 3319 N N . TYR A 1 430 ? -39.143 28.930 24.580 1.00 27.66 485 TYR A N 1
ATOM 3320 C CA . TYR A 1 430 ? -38.067 28.073 25.096 1.00 27.92 485 TYR A CA 1
ATOM 3321 C C . TYR A 1 430 ? -37.691 27.022 24.073 1.00 27.24 485 TYR A C 1
ATOM 3322 O O . TYR A 1 430 ? -38.532 26.569 23.324 1.00 26.79 485 TYR A O 1
ATOM 3331 N N . ASN A 1 431 ? -36.422 26.631 24.062 1.00 28.46 486 ASN A N 1
ATOM 3332 C CA . ASN A 1 431 ? -35.927 25.561 23.197 1.00 28.17 486 ASN A CA 1
ATOM 3333 C C . ASN A 1 431 ? -36.038 24.224 23.909 1.00 27.80 486 ASN A C 1
ATOM 3334 O O . ASN A 1 431 ? -35.896 24.164 25.128 1.00 28.16 486 ASN A O 1
ATOM 3339 N N . GLN A 1 432 ? -36.300 23.159 23.153 1.00 27.40 487 GLN A N 1
ATOM 3340 C CA . GLN A 1 432 ? -36.280 21.798 23.695 1.00 27.11 487 GLN A CA 1
ATOM 3341 C C . GLN A 1 432 ? -35.566 20.819 22.757 1.00 27.27 487 GLN A C 1
ATOM 3342 O O . GLN A 1 432 ? -35.709 20.892 21.526 1.00 26.79 487 GLN A O 1
ATOM 3348 N N . SER A 1 433 ? -34.811 19.903 23.367 1.00 27.71 488 SER A N 1
ATOM 3349 C CA . SER A 1 433 ? -34.174 18.790 22.669 1.00 27.76 488 SER A CA 1
ATOM 3350 C C . SER A 1 433 ? -34.826 17.488 23.086 1.00 26.99 488 SER A C 1
ATOM 3351 O O . SER A 1 433 ? -34.878 17.172 24.273 1.00 26.97 488 SER A O 1
ATOM 3354 N N . PHE A 1 434 ? -35.327 16.740 22.111 1.00 26.31 489 PHE A N 1
ATOM 3355 C CA . PHE A 1 434 ? -35.888 15.425 22.361 1.00 25.82 489 PHE A CA 1
ATOM 3356 C C . PHE A 1 434 ? -35.027 14.440 21.631 1.00 26.62 489 PHE A C 1
ATOM 3357 O O . PHE A 1 434 ? -34.580 14.720 20.519 1.00 27.09 489 PHE A O 1
ATOM 3365 N N . ASN A 1 435 ? -34.796 13.284 22.241 1.00 27.23 490 ASN A N 1
ATOM 3366 C CA . ASN A 1 435 ? -34.316 12.135 21.493 1.00 27.64 490 ASN A CA 1
ATOM 3367 C C . ASN A 1 435 ? -35.455 11.618 20.625 1.00 26.27 490 ASN A C 1
ATOM 3368 O O . ASN A 1 435 ? -35.270 11.427 19.431 1.00 26.62 490 ASN A O 1
ATOM 3373 N N . LYS A 1 436 ? -36.634 11.433 21.215 1.00 24.80 491 LYS A N 1
ATOM 3374 C CA . LYS A 1 436 ? -37.848 11.061 20.468 1.00 23.73 491 LYS A CA 1
ATOM 3375 C C . LYS A 1 436 ? -39.063 11.730 21.094 1.00 22.50 491 LYS A C 1
ATOM 3376 O O . LYS A 1 436 ? -39.132 11.867 22.302 1.00 22.08 491 LYS A O 1
ATOM 3382 N N . ILE A 1 437 ? -40.027 12.135 20.276 1.00 21.73 492 ILE A N 1
ATOM 3383 C CA . ILE A 1 437 ? -41.301 12.625 20.793 1.00 21.10 492 ILE A CA 1
ATOM 3384 C C . ILE A 1 437 ? -42.244 11.434 20.865 1.00 20.50 492 ILE A C 1
ATOM 3385 O O . ILE A 1 437 ? -42.618 10.877 19.848 1.00 20.21 492 ILE A O 1
ATOM 3390 N N . ALA A 1 438 ? -42.616 11.033 22.073 1.00 20.77 493 ALA A N 1
ATOM 3391 C CA . ALA A 1 438 ? -43.512 9.892 22.249 1.00 20.89 493 ALA A CA 1
ATOM 3392 C C . ALA A 1 438 ? -44.935 10.310 21.892 1.00 20.51 493 ALA A C 1
ATOM 3393 O O . ALA A 1 438 ? -45.715 10.674 22.768 1.00 20.79 493 ALA A O 1
ATOM 3395 N N . ALA A 1 439 ? -45.257 10.281 20.596 1.00 20.20 494 ALA A N 1
ATOM 3396 C CA . ALA A 1 439 ? -46.610 10.609 20.117 1.00 19.32 494 ALA A CA 1
ATOM 3397 C C . ALA A 1 439 ? -47.184 9.426 19.349 1.00 19.03 494 ALA A C 1
ATOM 3398 O O . ALA A 1 439 ? -46.463 8.777 18.597 1.00 19.27 494 ALA A O 1
ATOM 3400 N N . THR A 1 440 ? -48.475 9.153 19.541 1.00 18.55 495 THR A N 1
ATOM 3401 C CA . THR A 1 440 ? -49.116 7.979 18.935 1.00 18.93 495 THR A CA 1
ATOM 3402 C C . THR A 1 440 ? -49.923 8.289 17.672 1.00 18.80 495 THR A C 1
ATOM 3403 O O . THR A 1 440 ? -50.224 7.382 16.905 1.00 19.08 495 THR A O 1
ATOM 3407 N N . ASP A 1 441 ? -50.289 9.552 17.475 1.00 18.57 496 ASP A N 1
ATOM 3408 C CA . ASP A 1 441 ? -50.984 9.973 16.258 1.00 18.89 496 ASP A CA 1
ATOM 3409 C C . ASP A 1 441 ? -50.823 11.472 15.933 1.00 18.56 496 ASP A C 1
ATOM 3410 O O . ASP A 1 441 ? -50.152 12.218 16.653 1.00 18.10 496 ASP A O 1
ATOM 3415 N N . SER A 1 442 ? -51.456 11.887 14.840 1.00 18.82 497 SER A N 1
ATOM 3416 C CA . SER A 1 442 ? -51.379 13.260 14.336 1.00 19.22 497 SER A CA 1
ATOM 3417 C C . SER A 1 442 ? -52.049 14.330 15.221 1.00 19.15 497 SER A C 1
ATOM 3418 O O . SER A 1 442 ? -51.916 15.523 14.958 1.00 19.67 497 SER A O 1
ATOM 3421 N N . GLY A 1 443 ? -52.762 13.919 16.264 1.00 19.34 498 GLY A N 1
ATOM 3422 C CA . GLY A 1 443 ? -53.293 14.883 17.240 1.00 19.25 498 GLY A CA 1
ATOM 3423 C C . GLY A 1 443 ? -52.211 15.524 18.115 1.00 18.79 498 GLY A C 1
ATOM 3424 O O . GLY A 1 443 ? -52.451 16.546 18.753 1.00 18.95 498 GLY A O 1
ATOM 3425 N N . ALA A 1 444 ? -51.027 14.913 18.153 1.00 18.56 499 ALA A N 1
ATOM 3426 C CA . ALA A 1 444 ? -49.878 15.467 18.869 1.00 18.21 499 ALA A CA 1
ATOM 3427 C C . ALA A 1 444 ? -49.334 16.645 18.093 1.00 18.47 499 ALA A C 1
ATOM 3428 O O . ALA A 1 444 ? -49.006 16.519 16.921 1.00 19.27 499 ALA A O 1
ATOM 3430 N N . VAL A 1 445 ? -49.260 17.796 18.748 1.00 18.59 500 VAL A N 1
ATOM 3431 C CA . VAL A 1 445 ? -48.736 19.010 18.142 1.00 18.62 500 VAL A CA 1
ATOM 3432 C C . VAL A 1 445 ? -47.670 19.561 19.045 1.00 18.52 500 VAL A C 1
ATOM 3433 O O . VAL A 1 445 ? -47.899 19.714 20.227 1.00 18.64 500 VAL A O 1
ATOM 3437 N N . ILE A 1 446 ? -46.492 19.830 18.503 1.00 19.04 501 ILE A N 1
ATOM 3438 C CA . ILE A 1 446 ? -45.533 20.700 19.184 1.00 19.55 501 ILE A CA 1
ATOM 3439 C C . ILE A 1 446 ? -45.548 22.023 18.455 1.00 19.76 501 ILE A C 1
ATOM 3440 O O . ILE A 1 446 ? -45.486 22.055 17.232 1.00 20.40 501 ILE A O 1
ATOM 3445 N N . THR A 1 447 ? -45.666 23.112 19.202 1.00 19.99 502 THR A N 1
ATOM 3446 C CA . THR A 1 447 ? -45.778 24.445 18.604 1.00 20.50 502 THR A CA 1
ATOM 3447 C C . THR A 1 447 ? -45.070 25.509 19.437 1.00 20.99 502 THR A C 1
ATOM 3448 O O . THR A 1 447 ? -44.498 25.220 20.474 1.00 20.68 502 THR A O 1
ATOM 3452 N N . ASN A 1 448 ? -45.100 26.741 18.947 1.00 22.07 503 ASN A N 1
ATOM 3453 C CA . ASN A 1 448 ? -44.611 27.885 19.691 1.00 23.11 503 ASN A CA 1
ATOM 3454 C C . ASN A 1 448 ? -45.426 29.108 19.313 1.00 24.17 503 ASN A C 1
ATOM 3455 O O . ASN A 1 448 ? -45.341 29.600 18.181 1.00 24.62 503 ASN A O 1
ATOM 3460 N N . THR A 1 449 ? -46.201 29.589 20.280 1.00 24.35 504 THR A N 1
ATOM 3461 C CA . THR A 1 449 ? -47.043 30.751 20.102 1.00 25.39 504 THR A CA 1
ATOM 3462 C C . THR A 1 449 ? -46.344 32.031 20.525 1.00 27.00 504 THR A C 1
ATOM 3463 O O . THR A 1 449 ? -46.906 33.108 20.360 1.00 28.30 504 THR A O 1
ATOM 3467 N N . SER A 1 450 ? -45.137 31.938 21.082 1.00 27.22 505 SER A N 1
ATOM 3468 C CA . SER A 1 450 ? -44.439 33.144 21.504 1.00 28.92 505 SER A CA 1
ATOM 3469 C C . SER A 1 450 ? -43.909 33.886 20.291 1.00 30.28 505 SER A C 1
ATOM 3470 O O . SER A 1 450 ? -43.662 33.285 19.252 1.00 30.07 505 SER A O 1
ATOM 3473 N N . THR A 1 451 ? -43.743 35.197 20.429 1.00 32.18 506 THR A N 1
ATOM 3474 C CA . THR A 1 451 ? -43.102 35.988 19.395 1.00 33.81 506 THR A CA 1
ATOM 3475 C C . THR A 1 451 ? -41.593 35.749 19.426 1.00 34.20 506 THR A C 1
ATOM 3476 O O . THR A 1 451 ? -40.903 36.014 18.447 1.00 34.65 506 THR A O 1
ATOM 3480 N N . LYS A 1 452 ? -41.086 35.272 20.560 1.00 34.25 507 LYS A N 1
ATOM 3481 C CA . LYS A 1 452 ? -39.708 34.829 20.633 1.00 34.71 507 LYS A CA 1
ATOM 3482 C C . LYS A 1 452 ? -39.603 33.447 20.006 1.00 33.32 507 LYS A C 1
ATOM 3483 O O . LYS A 1 452 ? -40.401 32.544 20.297 1.00 31.36 507 LYS A O 1
ATOM 3489 N N . LYS A 1 453 ? -38.604 33.288 19.146 1.00 34.27 508 LYS A N 1
ATOM 3490 C CA . LYS A 1 453 ? -38.405 32.037 18.420 1.00 33.37 508 LYS A CA 1
ATOM 3491 C C . LYS A 1 453 ? -37.903 30.935 19.344 1.00 32.40 508 LYS A C 1
ATOM 3492 O O . LYS A 1 453 ? -37.098 31.190 20.233 1.00 33.37 508 LYS A O 1
ATOM 3498 N N . SER A 1 454 ? -38.385 29.716 19.145 1.00 31.02 509 SER A N 1
ATOM 3499 C CA . SER A 1 454 ? -37.782 28.564 19.809 1.00 30.53 509 SER A CA 1
ATOM 3500 C C . SER A 1 454 ? -37.334 27.502 18.819 1.00 29.75 509 SER A C 1
ATOM 3501 O O . SER A 1 454 ? -37.876 27.377 17.726 1.00 28.90 509 SER A O 1
ATOM 3504 N N . ILE A 1 455 ? -36.317 26.757 19.239 1.00 29.83 510 ILE A N 1
ATOM 3505 C CA . ILE A 1 455 ? -35.680 25.736 18.439 1.00 29.43 510 ILE A CA 1
ATOM 3506 C C . ILE A 1 455 ? -36.009 24.363 19.013 1.00 28.32 510 ILE A C 1
ATOM 3507 O O . ILE A 1 455 ? -35.745 24.099 20.182 1.00 28.54 510 ILE A O 1
ATOM 3512 N N . LEU A 1 456 ? -36.589 23.504 18.182 1.00 27.33 511 LEU A N 1
ATOM 3513 C CA . LEU A 1 456 ? -36.875 22.118 18.529 1.00 26.27 511 LEU A CA 1
ATOM 3514 C C . LEU A 1 456 ? -35.817 21.216 17.895 1.00 26.67 511 LEU A C 1
ATOM 3515 O O . LEU A 1 456 ? -35.806 21.045 16.675 1.00 26.25 511 LEU A O 1
ATOM 3520 N N . SER A 1 457 ? -34.925 20.664 18.719 1.00 27.26 512 SER A N 1
ATOM 3521 C CA . SER A 1 457 ? -33.900 19.729 18.252 1.00 27.77 512 SER A CA 1
ATOM 3522 C C . SER A 1 457 ? -34.416 18.309 18.390 1.00 26.88 512 SER A C 1
ATOM 3523 O O . SER A 1 457 ? -34.912 17.938 19.450 1.00 27.00 512 SER A O 1
ATOM 3526 N N . LEU A 1 458 ? -34.281 17.515 17.334 1.00 26.52 513 LEU A N 1
ATOM 3527 C CA . LEU A 1 458 ? -34.649 16.103 17.370 1.00 25.76 513 LEU A CA 1
ATOM 3528 C C . LEU A 1 458 ? -33.395 15.273 17.179 1.00 26.72 513 LEU A C 1
ATOM 3529 O O . LEU A 1 458 ? -32.708 15.415 16.173 1.00 27.87 513 LEU A O 1
ATOM 3534 N N . ASN A 1 459 ? -33.091 14.410 18.139 1.00 26.96 514 ASN A N 1
ATOM 3535 C CA . ASN A 1 459 ? -31.810 13.695 18.150 1.00 28.20 514 ASN A CA 1
ATOM 3536 C C . ASN A 1 459 ? -31.994 12.192 18.301 1.00 27.83 514 ASN A C 1
ATOM 3537 O O . ASN A 1 459 ? -31.353 11.562 19.145 1.00 28.11 514 ASN A O 1
ATOM 3542 N N . ASN A 1 460 ? -32.877 11.622 17.488 1.00 26.81 515 ASN A N 1
ATOM 3543 C CA . ASN A 1 460 ? -33.177 10.192 17.600 1.00 26.81 515 ASN A CA 1
ATOM 3544 C C . ASN A 1 460 ? -31.974 9.330 17.257 1.00 28.09 515 ASN A C 1
ATOM 3545 O O . ASN A 1 460 ? -31.239 9.578 16.292 1.00 28.74 515 ASN A O 1
ATOM 3550 N N . THR A 1 461 ? -31.794 8.309 18.084 1.00 28.64 516 THR A N 1
ATOM 3551 C CA . THR A 1 461 ? -30.590 7.506 18.098 1.00 29.85 516 THR A CA 1
ATOM 3552 C C . THR A 1 461 ? -30.732 6.255 17.232 1.00 29.76 516 THR A C 1
ATOM 3553 O O . THR A 1 461 ? -29.743 5.596 16.932 1.00 31.04 516 THR A O 1
ATOM 3557 N N . ALA A 1 462 ? -31.968 5.937 16.848 1.00 28.36 517 ALA A N 1
ATOM 3558 C CA . ALA A 1 462 ? -32.271 4.816 15.954 1.00 28.49 517 ALA A CA 1
ATOM 3559 C C . ALA A 1 462 ? -33.407 5.244 15.037 1.00 26.85 517 ALA A C 1
ATOM 3560 O O . ALA A 1 462 ? -33.967 6.318 15.226 1.00 25.62 517 ALA A O 1
ATOM 3562 N N . ASP A 1 463 ? -33.757 4.424 14.051 1.00 27.07 518 ASP A N 1
ATOM 3563 C CA . ASP A 1 463 ? -34.906 4.751 13.183 1.00 26.32 518 ASP A CA 1
ATOM 3564 C C . ASP A 1 463 ? -36.134 5.043 14.048 1.00 25.21 518 ASP A C 1
ATOM 3565 O O . ASP A 1 463 ? -36.356 4.400 15.080 1.00 25.25 518 ASP A O 1
ATOM 3570 N N . TYR A 1 464 ? -36.912 6.038 13.640 1.00 24.30 519 TYR A N 1
ATOM 3571 C CA . TYR A 1 464 ? -38.029 6.505 14.448 1.00 23.51 519 TYR A CA 1
ATOM 3572 C C . TYR A 1 464 ? -38.981 7.325 13.601 1.00 22.82 519 TYR A C 1
ATOM 3573 O O . TYR A 1 464 ? -38.538 8.124 12.780 1.00 23.09 519 TYR A O 1
ATOM 3582 N N . ILE A 1 465 ? -40.284 7.095 13.784 1.00 22.33 520 ILE A N 1
ATOM 3583 C CA . ILE A 1 465 ? -41.331 7.851 13.096 1.00 21.57 520 ILE A CA 1
ATOM 3584 C C . ILE A 1 465 ? -42.006 8.784 14.093 1.00 20.98 520 ILE A C 1
ATOM 3585 O O . ILE A 1 465 ? -42.500 8.336 15.121 1.00 20.56 520 ILE A O 1
ATOM 3590 N N . TYR A 1 466 ? -42.024 10.077 13.781 1.00 20.95 521 TYR A N 1
ATOM 3591 C CA . TYR A 1 466 ? -42.845 11.034 14.516 1.00 20.30 521 TYR A CA 1
ATOM 3592 C C . TYR A 1 466 ? -44.184 11.195 13.797 1.00 19.70 521 TYR A C 1
ATOM 3593 O O . TYR A 1 466 ? -44.230 11.593 12.629 1.00 19.41 521 TYR A O 1
ATOM 3602 N N . HIS A 1 467 ? -45.266 10.866 14.503 1.00 19.20 522 HIS A N 1
ATOM 3603 C CA . HIS A 1 467 ? -46.605 10.901 13.938 1.00 19.05 522 HIS A CA 1
ATOM 3604 C C . HIS A 1 467 ? -47.279 12.261 14.066 1.00 18.62 522 HIS A C 1
ATOM 3605 O O . HIS A 1 467 ? -48.333 12.493 13.462 1.00 18.33 522 HIS A O 1
ATOM 3612 N N . GLY A 1 468 ? -46.693 13.152 14.856 1.00 18.53 523 GLY A N 1
ATOM 3613 C CA . GLY A 1 468 ? -47.369 14.394 15.220 1.00 18.70 523 GLY A CA 1
ATOM 3614 C C . GLY A 1 468 ? -47.136 15.544 14.256 1.00 19.11 523 GLY A C 1
ATOM 3615 O O . GLY A 1 468 ? -46.712 15.350 13.111 1.00 18.84 523 GLY A O 1
ATOM 3616 N N . ASN A 1 469 ? -47.434 16.751 14.731 1.00 19.53 524 ASN A N 1
ATOM 3617 C CA . ASN A 1 469 ? -47.198 17.950 13.963 1.00 20.17 524 ASN A CA 1
ATOM 3618 C C . ASN A 1 469 ? -46.170 18.845 14.634 1.00 20.71 524 ASN A C 1
ATOM 3619 O O . ASN A 1 469 ? -45.968 18.787 15.854 1.00 20.67 524 ASN A O 1
ATOM 3624 N N . ILE A 1 470 ? -45.494 19.636 13.804 1.00 21.40 525 ILE A N 1
ATOM 3625 C CA . ILE A 1 470 ? -44.633 20.712 14.252 1.00 21.81 525 ILE A CA 1
ATOM 3626 C C . ILE A 1 470 ? -45.180 21.993 13.621 1.00 22.63 525 ILE A C 1
ATOM 3627 O O . ILE A 1 470 ? -45.122 22.148 12.397 1.00 22.98 525 ILE A O 1
ATOM 3632 N N . ASN A 1 471 ? -45.726 22.889 14.446 1.00 22.95 526 ASN A N 1
ATOM 3633 C CA . ASN A 1 471 ? -46.357 24.128 13.968 1.00 23.90 526 ASN A CA 1
ATOM 3634 C C . ASN A 1 471 ? -45.730 25.377 14.587 1.00 24.57 526 ASN A C 1
ATOM 3635 O O . ASN A 1 471 ? -44.912 25.290 15.499 1.00 24.28 526 ASN A O 1
ATOM 3640 N N . GLY A 1 472 ? -46.152 26.538 14.100 1.00 25.28 527 GLY A N 1
ATOM 3641 C CA . GLY A 1 472 ? -45.905 27.787 14.790 1.00 26.20 527 GLY A CA 1
ATOM 3642 C C . GLY A 1 472 ? -44.512 28.337 14.618 1.00 26.94 527 GLY A C 1
ATOM 3643 O O . GLY A 1 472 ? -43.842 28.080 13.618 1.00 27.13 527 GLY A O 1
ATOM 3644 N N . ASN A 1 473 ? -44.076 29.096 15.613 1.00 27.59 528 ASN A N 1
ATOM 3645 C CA . ASN A 1 473 ? -42.843 29.867 15.520 1.00 28.79 528 ASN A CA 1
ATOM 3646 C C . ASN A 1 473 ? -41.651 29.058 16.023 1.00 28.43 528 ASN A C 1
ATOM 3647 O O . ASN A 1 473 ? -41.005 29.428 17.004 1.00 28.68 528 ASN A O 1
ATOM 3652 N N . LEU A 1 474 ? -41.365 27.943 15.358 1.00 28.04 529 LEU A N 1
ATOM 3653 C CA . LEU A 1 474 ? -40.171 27.182 15.695 1.00 28.34 529 LEU A CA 1
ATOM 3654 C C . LEU A 1 474 ? -39.349 26.706 14.496 1.00 28.59 529 LEU A C 1
ATOM 3655 O O . LEU A 1 474 ? -39.888 26.289 13.480 1.00 28.35 529 LEU A O 1
ATOM 3660 N N . ASP A 1 475 ? -38.030 26.817 14.634 1.00 29.60 530 ASP A N 1
ATOM 3661 C CA . ASP A 1 475 ? -37.079 26.189 13.725 1.00 29.93 530 ASP A CA 1
ATOM 3662 C C . ASP A 1 475 ? -36.877 24.757 14.208 1.00 28.82 530 ASP A C 1
ATOM 3663 O O . ASP A 1 475 ? -36.923 24.503 15.410 1.00 28.16 530 ASP A O 1
ATOM 3668 N N . VAL A 1 476 ? -36.651 23.831 13.278 1.00 28.47 531 VAL A N 1
ATOM 3669 C CA . VAL A 1 476 ? -36.331 22.442 13.615 1.00 27.76 531 VAL A CA 1
ATOM 3670 C C . VAL A 1 476 ? -34.875 22.145 13.269 1.00 28.77 531 VAL A C 1
ATOM 3671 O O . VAL A 1 476 ? -34.349 22.635 12.268 1.00 29.29 531 VAL A O 1
ATOM 3675 N N . LEU A 1 477 ? -34.218 21.363 14.119 1.00 29.16 532 LEU A N 1
ATOM 3676 C CA . LEU A 1 477 ? -32.797 21.035 13.944 1.00 30.57 532 LEU A CA 1
ATOM 3677 C C . LEU A 1 477 ? -32.566 19.552 14.164 1.00 30.30 532 LEU A C 1
ATOM 3678 O O . LEU A 1 477 ? -32.969 19.013 15.191 1.00 29.69 532 LEU A O 1
ATOM 3683 N N . GLN A 1 478 ? -31.929 18.890 13.203 1.00 31.04 533 GLN A N 1
ATOM 3684 C CA . GLN A 1 478 ? -31.383 17.559 13.449 1.00 31.33 533 GLN A CA 1
ATOM 3685 C C . GLN A 1 478 ? -29.960 17.497 12.952 1.00 32.52 533 GLN A C 1
ATOM 3686 O O . GLN A 1 478 ? -29.714 17.312 11.766 1.00 32.72 533 GLN A O 1
ATOM 3692 N N . HIS A 1 479 ? -29.030 17.664 13.880 1.00 33.50 534 HIS A N 1
ATOM 3693 C CA . HIS A 1 479 ? -27.616 17.645 13.583 1.00 35.15 534 HIS A CA 1
ATOM 3694 C C . HIS A 1 479 ? -26.972 16.467 14.314 1.00 35.66 534 HIS A C 1
ATOM 3695 O O . HIS A 1 479 ? -27.266 16.231 15.481 1.00 35.70 534 HIS A O 1
ATOM 3702 N N . HIS A 1 480 ? -26.139 15.703 13.613 1.00 36.41 535 HIS A N 1
ATOM 3703 C CA . HIS A 1 480 ? -25.303 14.665 14.226 1.00 37.24 535 HIS A CA 1
ATOM 3704 C C . HIS A 1 480 ? -23.875 15.008 13.866 1.00 39.11 535 HIS A C 1
ATOM 3705 O O . HIS A 1 480 ? -23.653 15.722 12.892 1.00 39.48 535 HIS A O 1
ATOM 3712 N N . GLU A 1 481 ? -22.903 14.501 14.625 1.00 40.64 536 GLU A N 1
ATOM 3713 C CA . GLU A 1 481 ? -21.491 14.816 14.357 1.00 42.43 536 GLU A CA 1
ATOM 3714 C C . GLU A 1 481 ? -20.954 13.968 13.208 1.00 42.78 536 GLU A C 1
ATOM 3715 O O . GLU A 1 481 ? -20.088 14.410 12.460 1.00 44.07 536 GLU A O 1
ATOM 3721 N N . THR A 1 482 ? -21.460 12.746 13.090 1.00 41.88 537 THR A N 1
ATOM 3722 C CA . THR A 1 482 ? -21.098 11.846 12.003 1.00 42.41 537 THR A CA 1
ATOM 3723 C C . THR A 1 482 ? -22.372 11.377 11.327 1.00 40.54 537 THR A C 1
ATOM 3724 O O . THR A 1 482 ? -23.402 11.276 11.973 1.00 38.90 537 THR A O 1
ATOM 3728 N N . LYS A 1 483 ? -22.303 11.108 10.028 1.00 40.78 538 LYS A N 1
ATOM 3729 C CA . LYS A 1 483 ? -23.428 10.513 9.317 1.00 39.58 538 LYS A CA 1
ATOM 3730 C C . LYS A 1 483 ? -23.325 8.998 9.441 1.00 40.14 538 LYS A C 1
ATOM 3731 O O . LYS A 1 483 ? -22.359 8.383 8.980 1.00 41.34 538 LYS A O 1
ATOM 3737 N N . LYS A 1 484 ? -24.318 8.411 10.095 1.00 39.22 539 LYS A N 1
ATOM 3738 C CA . LYS A 1 484 ? -24.378 6.978 10.292 1.00 39.84 539 LYS A CA 1
ATOM 3739 C C . LYS A 1 484 ? -25.643 6.472 9.654 1.00 38.62 539 LYS A C 1
ATOM 3740 O O . LYS A 1 484 ? -26.600 7.219 9.459 1.00 36.84 539 LYS A O 1
ATOM 3746 N N . GLU A 1 485 ? -25.645 5.184 9.350 1.00 39.67 540 GLU A N 1
ATOM 3747 C CA . GLU A 1 485 ? -26.830 4.525 8.847 1.00 39.04 540 GLU A CA 1
ATOM 3748 C C . GLU A 1 485 ? -27.731 4.179 10.034 1.00 37.99 540 GLU A C 1
ATOM 3749 O O . GLU A 1 485 ? -27.306 4.230 11.189 1.00 38.18 540 GLU A O 1
ATOM 3755 N N . ASN A 1 486 ? -28.986 3.861 9.738 1.00 36.76 541 ASN A N 1
ATOM 3756 C CA . ASN A 1 486 ? -29.924 3.319 10.726 1.00 35.91 541 ASN A CA 1
ATOM 3757 C C . ASN A 1 486 ? -30.332 4.272 11.840 1.00 34.66 541 ASN A C 1
ATOM 3758 O O . ASN A 1 486 ? -30.576 3.856 12.972 1.00 34.90 541 ASN A O 1
ATOM 3763 N N . ARG A 1 487 ? -30.438 5.552 11.524 1.00 33.56 542 ARG A N 1
ATOM 3764 C CA . ARG A 1 487 ? -31.146 6.451 12.418 1.00 32.31 542 ARG A CA 1
ATOM 3765 C C . ARG A 1 487 ? -31.896 7.518 11.631 1.00 31.00 542 ARG A C 1
ATOM 3766 O O . ARG A 1 487 ? -31.726 8.714 11.840 1.00 31.27 542 ARG A O 1
ATOM 3774 N N . ARG A 1 488 ? -32.752 7.055 10.728 1.00 30.19 543 ARG A N 1
ATOM 3775 C CA . ARG A 1 488 ? -33.593 7.936 9.931 1.00 28.88 543 ARG A CA 1
ATOM 3776 C C . ARG A 1 488 ? -34.705 8.494 10.796 1.00 27.38 543 ARG A C 1
ATOM 3777 O O . ARG A 1 488 ? -35.279 7.777 11.614 1.00 27.02 543 ARG A O 1
ATOM 3785 N N . LEU A 1 489 ? -34.984 9.782 10.616 1.00 26.52 544 LEU A N 1
ATOM 3786 C CA . LEU A 1 489 ? -36.135 10.437 11.222 1.00 25.13 544 LEU A CA 1
ATOM 3787 C C . LEU A 1 489 ? -37.236 10.424 10.167 1.00 24.14 544 LEU A C 1
ATOM 3788 O O . LEU A 1 489 ? -37.042 10.941 9.064 1.00 24.12 544 LEU A O 1
ATOM 3793 N N . ILE A 1 490 ? -38.375 9.818 10.495 1.00 22.87 545 ILE A N 1
ATOM 3794 C CA . ILE A 1 490 ? -39.516 9.808 9.591 1.00 22.32 545 ILE A CA 1
ATOM 3795 C C . ILE A 1 490 ? -40.653 10.666 10.158 1.00 21.36 545 ILE A C 1
ATOM 3796 O O . ILE A 1 490 ? -41.110 10.469 11.284 1.00 21.00 545 ILE A O 1
ATOM 3801 N N . LEU A 1 491 ? -41.078 11.639 9.366 1.00 20.68 546 LEU A N 1
ATOM 3802 C CA . LEU A 1 491 ? -42.213 12.475 9.693 1.00 20.07 546 LEU A CA 1
ATOM 3803 C C . LEU A 1 491 ? -43.364 11.981 8.835 1.00 20.01 546 LEU A C 1
ATOM 3804 O O . LEU A 1 491 ? -43.274 12.008 7.604 1.00 20.85 546 LEU A O 1
ATOM 3809 N N . ASP A 1 492 ? -44.422 11.482 9.461 1.00 19.49 547 ASP A N 1
ATOM 3810 C CA . ASP A 1 492 ? -45.618 11.103 8.711 1.00 19.48 547 ASP A CA 1
ATOM 3811 C C . ASP A 1 492 ? -46.883 11.767 9.260 1.00 19.06 547 ASP A C 1
ATOM 3812 O O . ASP A 1 492 ? -47.987 11.309 9.001 1.00 18.85 547 ASP A O 1
ATOM 3817 N N . GLY A 1 493 ? -46.703 12.857 10.009 1.00 18.67 548 GLY A N 1
ATOM 3818 C CA . GLY A 1 493 ? -47.807 13.657 10.507 1.00 18.35 548 GLY A CA 1
ATOM 3819 C C . GLY A 1 493 ? -47.879 14.928 9.687 1.00 18.69 548 GLY A C 1
ATOM 3820 O O . GLY A 1 493 ? -48.514 14.962 8.637 1.00 19.04 548 GLY A O 1
ATOM 3821 N N . GLY A 1 494 ? -47.212 15.978 10.150 1.00 18.66 549 GLY A N 1
ATOM 3822 C CA . GLY A 1 494 ? -47.167 17.209 9.381 1.00 19.06 549 GLY A CA 1
ATOM 3823 C C . GLY A 1 494 ? -46.294 18.287 9.978 1.00 19.04 549 GLY A C 1
ATOM 3824 O O . GLY A 1 494 ? -45.941 18.245 11.141 1.00 18.24 549 GLY A O 1
ATOM 3825 N N . VAL A 1 495 ? -45.949 19.256 9.146 1.00 19.74 550 VAL A N 1
ATOM 3826 C CA . VAL A 1 495 ? -45.268 20.450 9.589 1.00 20.12 550 VAL A CA 1
ATOM 3827 C C . VAL A 1 495 ? -45.971 21.649 8.968 1.00 20.78 550 VAL A C 1
ATOM 3828 O O . VAL A 1 495 ? -46.379 21.604 7.806 1.00 20.35 550 VAL A O 1
ATOM 3832 N N . ASP A 1 496 ? -46.115 22.714 9.749 1.00 21.63 551 ASP A N 1
ATOM 3833 C CA . ASP A 1 496 ? -46.735 23.941 9.261 1.00 22.97 551 ASP A CA 1
ATOM 3834 C C . ASP A 1 496 ? -46.121 25.172 9.922 1.00 23.93 551 ASP A C 1
ATOM 3835 O O . ASP A 1 496 ? -46.622 25.663 10.935 1.00 24.15 551 ASP A O 1
ATOM 3840 N N . THR A 1 497 ? -45.033 25.665 9.336 1.00 24.98 552 THR A N 1
ATOM 3841 C CA . THR A 1 497 ? -44.340 26.855 9.841 1.00 26.17 552 THR A CA 1
ATOM 3842 C C . THR A 1 497 ? -43.974 27.804 8.694 1.00 27.71 552 THR A C 1
ATOM 3843 O O . THR A 1 497 ? -44.179 27.487 7.514 1.00 27.88 552 THR A O 1
ATOM 3847 N N . THR A 1 498 ? -43.458 28.976 9.054 1.00 28.90 553 THR A N 1
ATOM 3848 C CA . THR A 1 498 ? -42.780 29.849 8.095 1.00 30.39 553 THR A CA 1
ATOM 3849 C C . THR A 1 498 ? -41.286 29.908 8.432 1.00 30.84 553 THR A C 1
ATOM 3850 O O . THR A 1 498 ? -40.575 30.773 7.953 1.00 32.13 553 THR A O 1
ATOM 3854 N N . ASN A 1 499 ? -40.832 28.946 9.231 1.00 29.98 554 ASN A N 1
ATOM 3855 C CA . ASN A 1 499 ? -39.464 28.869 9.724 1.00 30.31 554 ASN A CA 1
ATOM 3856 C C . ASN A 1 499 ? -38.668 27.757 9.014 1.00 29.72 554 ASN A C 1
ATOM 3857 O O . ASN A 1 499 ? -39.169 27.128 8.083 1.00 28.72 554 ASN A O 1
ATOM 3862 N N . ASP A 1 500 ? -37.430 27.526 9.452 1.00 29.64 555 ASP A N 1
ATOM 3863 C CA . ASP A 1 500 ? -36.528 26.618 8.755 1.00 29.31 555 ASP A CA 1
ATOM 3864 C C . ASP A 1 500 ? -36.426 25.257 9.422 1.00 27.70 555 ASP A C 1
ATOM 3865 O O . ASP A 1 500 ? -36.781 25.097 10.586 1.00 26.93 555 ASP A O 1
ATOM 3870 N N . ILE A 1 501 ? -35.969 24.280 8.647 1.00 27.06 556 ILE A N 1
ATOM 3871 C CA . ILE A 1 501 ? -35.567 22.972 9.158 1.00 26.36 556 ILE A CA 1
ATOM 3872 C C . ILE A 1 501 ? -34.113 22.779 8.730 1.00 27.40 556 ILE A C 1
ATOM 3873 O O . ILE A 1 501 ? -33.787 22.961 7.556 1.00 28.10 556 ILE A O 1
ATOM 3878 N N . SER A 1 502 ? -33.245 22.430 9.679 1.00 27.47 557 SER A N 1
ATOM 3879 C CA . SER A 1 502 ? -31.810 22.310 9.411 1.00 28.48 557 SER A CA 1
ATOM 3880 C C . SER A 1 502 ? -31.367 20.874 9.657 1.00 27.97 557 SER A C 1
ATOM 3881 O O . SER A 1 502 ? -31.581 20.320 10.738 1.00 27.73 557 SER A O 1
ATOM 3884 N N . LEU A 1 503 ? -30.771 20.268 8.638 1.00 28.10 558 LEU A N 1
ATOM 3885 C CA . LEU A 1 503 ? -30.299 18.894 8.729 1.00 27.82 558 LEU A CA 1
ATOM 3886 C C . LEU A 1 503 ? -28.814 18.857 8.463 1.00 29.15 558 LEU A C 1
ATOM 3887 O O . LEU A 1 503 ? -28.333 19.482 7.527 1.00 29.71 558 LEU A O 1
ATOM 3892 N N . ARG A 1 504 ? -28.097 18.117 9.296 1.00 29.97 559 ARG A N 1
ATOM 3893 C CA . ARG A 1 504 ? -26.652 18.024 9.206 1.00 31.68 559 ARG A CA 1
ATOM 3894 C C . ARG A 1 504 ? -26.234 16.595 9.548 1.00 31.22 559 ARG A C 1
ATOM 3895 O O . ARG A 1 504 ? -26.550 16.101 10.632 1.00 30.50 559 ARG A O 1
ATOM 3903 N N . ASN A 1 505 ? -25.558 15.934 8.602 1.00 31.77 560 ASN A N 1
ATOM 3904 C CA . ASN A 1 505 ? -25.064 14.554 8.763 1.00 31.80 560 ASN A CA 1
ATOM 3905 C C . ASN A 1 505 ? -26.152 13.566 9.170 1.00 30.01 560 ASN A C 1
ATOM 3906 O O . ASN A 1 505 ? -25.957 12.767 10.083 1.00 30.01 560 ASN A O 1
ATOM 3911 N N . THR A 1 506 ? -27.288 13.619 8.481 1.00 28.53 561 THR A N 1
ATOM 3912 C CA . THR A 1 506 ? -28.473 12.865 8.898 1.00 27.40 561 THR A CA 1
ATOM 3913 C C . THR A 1 506 ? -29.336 12.390 7.720 1.00 26.60 561 THR A C 1
ATOM 3914 O O . THR A 1 506 ? -28.993 12.605 6.561 1.00 27.01 561 THR A O 1
ATOM 3918 N N . GLN A 1 507 ? -30.440 11.721 8.034 1.00 25.63 562 GLN A N 1
ATOM 3919 C CA . GLN A 1 507 ? -31.378 11.224 7.025 1.00 25.17 562 GLN A CA 1
ATOM 3920 C C . GLN A 1 507 ? -32.808 11.539 7.449 1.00 24.09 562 GLN A C 1
ATOM 3921 O O . GLN A 1 507 ? -33.189 11.217 8.572 1.00 23.74 562 GLN A O 1
ATOM 3927 N N . LEU A 1 508 ? -33.590 12.166 6.566 1.00 23.88 563 LEU A N 1
ATOM 3928 C CA . LEU A 1 508 ? -34.974 12.572 6.886 1.00 22.84 563 LEU A CA 1
ATOM 3929 C C . LEU A 1 508 ? -35.931 12.124 5.796 1.00 22.53 563 LEU A C 1
ATOM 3930 O O . LEU A 1 508 ? -35.633 12.250 4.609 1.00 23.01 563 LEU A O 1
ATOM 3935 N N . SER A 1 509 ? -37.079 11.592 6.202 1.00 21.69 564 SER A N 1
ATOM 3936 C CA . SER A 1 509 ? -38.134 11.240 5.261 1.00 21.48 564 SER A CA 1
ATOM 3937 C C . SER A 1 509 ? -39.406 11.981 5.624 1.00 20.75 564 SER A C 1
ATOM 3938 O O . SER A 1 509 ? -39.802 11.996 6.783 1.00 20.24 564 SER A O 1
ATOM 3941 N N . MET A 1 510 ? -40.018 12.624 4.638 1.00 20.87 565 MET A N 1
ATOM 3942 C CA . MET A 1 510 ? -41.353 13.166 4.794 1.00 20.72 565 MET A CA 1
ATOM 3943 C C . MET A 1 510 ? -42.284 12.298 3.985 1.00 20.85 565 MET A C 1
ATOM 3944 O O . MET A 1 510 ? -41.932 11.828 2.897 1.00 21.38 565 MET A O 1
ATOM 3949 N N . GLN A 1 511 ? -43.481 12.096 4.524 1.00 20.47 566 GLN A N 1
ATOM 3950 C CA . GLN A 1 511 ? -44.323 11.000 4.094 1.00 20.69 566 GLN A CA 1
ATOM 3951 C C . GLN A 1 511 ? -45.732 11.175 4.599 1.00 20.02 566 GLN A C 1
ATOM 3952 O O . GLN A 1 511 ? -45.952 11.774 5.636 1.00 19.20 566 GLN A O 1
ATOM 3958 N N . GLY A 1 512 ? -46.690 10.628 3.869 1.00 20.71 567 GLY A N 1
ATOM 3959 C CA . GLY A 1 512 ? -48.046 10.487 4.386 1.00 20.71 567 GLY A CA 1
ATOM 3960 C C . GLY A 1 512 ? -48.144 9.362 5.411 1.00 20.44 567 GLY A C 1
ATOM 3961 O O . GLY A 1 512 ? -47.172 8.661 5.685 1.00 19.92 567 GLY A O 1
ATOM 3962 N N . HIS A 1 513 ? -49.340 9.179 5.957 1.00 20.68 568 HIS A N 1
ATOM 3963 C CA . HIS A 1 513 ? -49.572 8.219 7.017 1.00 20.70 568 HIS A CA 1
ATOM 3964 C C . HIS A 1 513 ? -50.559 7.139 6.586 1.00 21.50 568 HIS A C 1
ATOM 3965 O O . HIS A 1 513 ? -51.666 7.450 6.139 1.00 22.08 568 HIS A O 1
ATOM 3972 N N . ALA A 1 514 ? -50.176 5.874 6.723 1.00 25.92 569 ALA A N 1
ATOM 3973 C CA . ALA A 1 514 ? -51.127 4.783 6.507 1.00 25.33 569 ALA A CA 1
ATOM 3974 C C . ALA A 1 514 ? -52.230 4.888 7.554 1.00 24.19 569 ALA A C 1
ATOM 3975 O O . ALA A 1 514 ? -51.934 4.929 8.746 1.00 24.00 569 ALA A O 1
ATOM 3977 N N . THR A 1 515 ? -53.488 4.952 7.112 1.00 23.85 570 THR A N 1
ATOM 3978 C CA . THR A 1 515 ? -54.622 5.044 8.031 1.00 23.04 570 THR A CA 1
ATOM 3979 C C . THR A 1 515 ? -54.626 3.821 8.933 1.00 22.64 570 THR A C 1
ATOM 3980 O O . THR A 1 515 ? -54.395 2.708 8.473 1.00 22.79 570 THR A O 1
ATOM 3984 N N . GLU A 1 516 ? -54.885 4.055 10.218 1.00 22.74 571 GLU A N 1
ATOM 3985 C CA . GLU A 1 516 ? -54.915 3.007 11.244 1.00 22.82 571 GLU A CA 1
ATOM 3986 C C . GLU A 1 516 ? -56.264 2.322 11.244 1.00 21.99 571 GLU A C 1
ATOM 3987 O O . GLU A 1 516 ? -57.298 2.971 11.057 1.00 21.03 571 GLU A O 1
ATOM 3993 N N . HIS A 1 517 ? -56.250 1.019 11.484 1.00 22.12 572 HIS A N 1
ATOM 3994 C CA . HIS A 1 517 ? -57.486 0.256 11.600 1.00 21.99 572 HIS A CA 1
ATOM 3995 C C . HIS A 1 517 ? -57.499 -0.526 12.906 1.00 21.72 572 HIS A C 1
ATOM 3996 O O . HIS A 1 517 ? -56.453 -0.755 13.510 1.00 21.96 572 HIS A O 1
ATOM 4003 N N . ALA A 1 518 ? -58.693 -0.912 13.339 1.00 21.39 573 ALA A N 1
ATOM 4004 C CA . ALA A 1 518 ? -58.851 -1.845 14.444 1.00 21.81 573 ALA A CA 1
ATOM 4005 C C . ALA A 1 518 ? -58.131 -3.158 14.138 1.00 22.76 573 ALA A C 1
ATOM 4006 O O . ALA A 1 518 ? -58.035 -3.575 12.986 1.00 22.59 573 ALA A O 1
ATOM 4008 N N . ILE A 1 519 ? -57.616 -3.787 15.188 1.00 23.73 574 ILE A N 1
ATOM 4009 C CA . ILE A 1 519 ? -57.011 -5.108 15.100 1.00 24.97 574 ILE A CA 1
ATOM 4010 C C . ILE A 1 519 ? -57.751 -6.056 16.041 1.00 25.45 574 ILE A C 1
ATOM 4011 O O . ILE A 1 519 ? -58.442 -5.616 16.960 1.00 24.79 574 ILE A O 1
ATOM 4016 N N . TYR A 1 520 ? -57.600 -7.356 15.819 1.00 26.95 575 TYR A N 1
ATOM 4017 C CA . TYR A 1 520 ? -58.329 -8.348 16.607 1.00 27.93 575 TYR A CA 1
ATOM 4018 C C . TYR A 1 520 ? -57.746 -8.512 18.016 1.00 29.09 575 TYR A C 1
ATOM 4019 O O . TYR A 1 520 ? -58.490 -8.571 19.000 1.00 29.37 575 TYR A O 1
ATOM 4028 N N . ARG A 1 521 ? -56.418 -8.596 18.092 1.00 30.51 576 ARG A N 1
ATOM 4029 C CA . ARG A 1 521 ? -55.690 -8.814 19.343 1.00 31.75 576 ARG A CA 1
ATOM 4030 C C . ARG A 1 521 ? -54.401 -8.018 19.309 1.00 32.24 576 ARG A C 1
ATOM 4031 O O . ARG A 1 521 ? -53.705 -8.013 18.300 1.00 32.36 576 ARG A O 1
ATOM 4039 N N . ASP A 1 522 ? -54.082 -7.359 20.417 1.00 32.94 577 ASP A N 1
ATOM 4040 C CA . ASP A 1 522 ? -52.852 -6.595 20.526 1.00 33.64 577 ASP A CA 1
ATOM 4041 C C . ASP A 1 522 ? -51.775 -7.504 21.111 1.00 35.71 577 ASP A C 1
ATOM 4042 O O . ASP A 1 522 ? -51.671 -7.656 22.318 1.00 36.98 577 ASP A O 1
ATOM 4047 N N . GLY A 1 523 ? -50.977 -8.116 20.252 1.00 36.94 578 GLY A N 1
ATOM 4048 C CA . GLY A 1 523 ? -49.985 -9.083 20.699 1.00 39.14 578 GLY A CA 1
ATOM 4049 C C . GLY A 1 523 ? -50.252 -10.456 20.116 1.00 40.40 578 GLY A C 1
ATOM 4050 O O . GLY A 1 523 ? -51.361 -10.747 19.652 1.00 39.78 578 GLY A O 1
ATOM 4051 N N . ALA A 1 524 ? -49.223 -11.295 20.143 1.00 42.46 579 ALA A N 1
ATOM 4052 C CA . ALA A 1 524 ? -49.301 -12.643 19.596 1.00 43.79 579 ALA A CA 1
ATOM 4053 C C . ALA A 1 524 ? -50.024 -13.606 20.544 1.00 44.80 579 ALA A C 1
ATOM 4054 O O . ALA A 1 524 ? -50.353 -13.268 21.691 1.00 44.38 579 ALA A O 1
ATOM 4056 N N . PHE A 1 525 ? -50.270 -14.810 20.034 1.00 46.01 580 PHE A N 1
ATOM 4057 C CA . PHE A 1 525 ? -50.934 -15.866 20.790 1.00 47.04 580 PHE A CA 1
ATOM 4058 C C . PHE A 1 525 ? -49.974 -16.451 21.826 1.00 48.95 580 PHE A C 1
ATOM 4059 O O . PHE A 1 525 ? -50.041 -16.103 23.004 1.00 48.92 580 PHE A O 1
ATOM 4067 N N . SER A 1 539 ? -56.918 -21.986 22.388 1.00 50.68 594 SER A N 1
ATOM 4068 C CA . SER A 1 539 ? -56.538 -21.839 20.980 1.00 50.09 594 SER A CA 1
ATOM 4069 C C . SER A 1 539 ? -56.955 -20.469 20.366 1.00 47.56 594 SER A C 1
ATOM 4070 O O . SER A 1 539 ? -57.622 -19.659 21.021 1.00 46.49 594 SER A O 1
ATOM 4073 N N . ASP A 1 540 ? -56.569 -20.237 19.107 1.00 46.65 595 ASP A N 1
ATOM 4074 C CA . ASP A 1 540 ? -56.310 -18.880 18.590 1.00 44.23 595 ASP A CA 1
ATOM 4075 C C . ASP A 1 540 ? -57.470 -18.208 17.858 1.00 42.23 595 ASP A C 1
ATOM 4076 O O . ASP A 1 540 ? -57.784 -18.561 16.723 1.00 42.38 595 ASP A O 1
ATOM 4081 N N . TYR A 1 541 ? -58.061 -17.188 18.473 1.00 40.25 596 TYR A N 1
ATOM 4082 C CA . TYR A 1 541 ? -59.225 -16.544 17.875 1.00 38.28 596 TYR A CA 1
ATOM 4083 C C . TYR A 1 541 ? -58.893 -15.654 16.676 1.00 36.76 596 TYR A C 1
ATOM 4084 O O . TYR A 1 541 ? -59.687 -15.561 15.745 1.00 36.24 596 TYR A O 1
ATOM 4093 N N . VAL A 1 542 ? -57.723 -15.018 16.682 1.00 36.24 597 VAL A N 1
ATOM 4094 C CA . VAL A 1 542 ? -57.289 -14.210 15.540 1.00 35.03 597 VAL A CA 1
ATOM 4095 C C . VAL A 1 542 ? -57.214 -15.079 14.287 1.00 35.87 597 VAL A C 1
ATOM 4096 O O . VAL A 1 542 ? -57.625 -14.653 13.213 1.00 35.70 597 VAL A O 1
ATOM 4100 N N . ALA A 1 543 ? -56.710 -16.302 14.433 1.00 37.05 598 ALA A N 1
ATOM 4101 C CA . ALA A 1 543 ? -56.591 -17.227 13.305 1.00 37.77 598 ALA A CA 1
ATOM 4102 C C . ALA A 1 543 ? -57.966 -17.660 12.821 1.00 37.28 598 ALA A C 1
ATOM 4103 O O . ALA A 1 543 ? -58.224 -17.698 11.618 1.00 36.91 598 ALA A O 1
ATOM 4105 N N . GLY A 1 544 ? -58.847 -17.979 13.765 1.00 37.28 599 GLY A N 1
ATOM 4106 C CA . GLY A 1 544 ? -60.215 -18.363 13.442 1.00 37.38 599 GLY A CA 1
ATOM 4107 C C . GLY A 1 544 ? -60.958 -17.276 12.684 1.00 35.80 599 GLY A C 1
ATOM 4108 O O . GLY A 1 544 ? -61.576 -17.548 11.651 1.00 36.06 599 GLY A O 1
ATOM 4109 N N . MET A 1 545 ? -60.887 -16.044 13.188 1.00 34.21 600 MET A N 1
ATOM 4110 C CA . MET A 1 545 ? -61.563 -14.905 12.554 1.00 32.80 600 MET A CA 1
ATOM 4111 C C . MET A 1 545 ? -61.045 -14.670 11.142 1.00 32.74 600 MET A C 1
ATOM 4112 O O . MET A 1 545 ? -61.814 -14.392 10.225 1.00 32.24 600 MET A O 1
ATOM 4117 N N . GLN A 1 546 ? -59.733 -14.795 10.986 1.00 33.32 601 GLN A N 1
ATOM 4118 C CA . GLN A 1 546 ? -59.084 -14.677 9.685 1.00 33.69 601 GLN A CA 1
ATOM 4119 C C . GLN A 1 546 ? -59.603 -15.700 8.684 1.00 34.66 601 GLN A C 1
ATOM 4120 O O . GLN A 1 546 ? -59.889 -15.349 7.544 1.00 34.10 601 GLN A O 1
ATOM 4126 N N . ASN A 1 547 ? -59.722 -16.957 9.122 1.00 36.17 602 ASN A N 1
ATOM 4127 C CA . ASN A 1 547 ? -60.265 -18.053 8.295 1.00 37.44 602 ASN A CA 1
ATOM 4128 C C . ASN A 1 547 ? -61.736 -17.891 7.875 1.00 36.97 602 ASN A C 1
ATOM 4129 O O . ASN A 1 547 ? -62.158 -18.432 6.852 1.00 37.79 602 ASN A O 1
ATOM 4134 N N . THR A 1 548 ? -62.507 -17.154 8.663 1.00 35.78 603 THR A N 1
ATOM 4135 C CA . THR A 1 548 ? -63.899 -16.883 8.337 1.00 35.52 603 THR A CA 1
ATOM 4136 C C . THR A 1 548 ? -64.055 -16.014 7.096 1.00 34.65 603 THR A C 1
ATOM 4137 O O . THR A 1 548 ? -65.100 -16.030 6.448 1.00 34.49 603 THR A O 1
ATOM 4141 N N . GLU A 1 549 ? -63.022 -15.244 6.778 1.00 34.05 604 GLU A N 1
ATOM 4142 C CA . GLU A 1 549 ? -63.077 -14.324 5.657 1.00 33.74 604 GLU A CA 1
ATOM 4143 C C . GLU A 1 549 ? -61.963 -14.579 4.646 1.00 34.65 604 GLU A C 1
ATOM 4144 O O . GLU A 1 549 ? -61.659 -13.715 3.829 1.00 34.31 604 GLU A O 1
ATOM 4150 N N . ALA A 1 550 ? -61.373 -15.773 4.678 1.00 36.25 605 ALA A N 1
ATOM 4151 C CA . ALA A 1 550 ? -60.373 -16.149 3.673 1.00 37.43 605 ALA A CA 1
ATOM 4152 C C . ALA A 1 550 ? -60.999 -16.180 2.274 1.00 38.09 605 ALA A C 1
ATOM 4153 O O . ALA A 1 550 ? -60.324 -15.890 1.289 1.00 38.07 605 ALA A O 1
ATOM 4155 N N . ASP A 1 551 ? -62.293 -16.498 2.196 1.00 38.91 606 ASP A N 1
ATOM 4156 C CA . ASP A 1 551 ? -63.019 -16.463 0.915 1.00 40.12 606 ASP A CA 1
ATOM 4157 C C . ASP A 1 551 ? -63.064 -15.052 0.320 1.00 39.45 606 ASP A C 1
ATOM 4158 O O . ASP A 1 551 ? -62.794 -14.873 -0.861 1.00 40.26 606 ASP A O 1
ATOM 4163 N N . ALA A 1 552 ? -63.383 -14.060 1.143 1.00 38.65 607 ALA A N 1
ATOM 4164 C CA . ALA A 1 552 ? -63.515 -12.686 0.666 1.00 38.19 607 ALA A CA 1
ATOM 4165 C C . ALA A 1 552 ? -62.145 -12.119 0.289 1.00 38.50 607 ALA A C 1
ATOM 4166 O O . ALA A 1 552 ? -61.997 -11.483 -0.751 1.00 38.63 607 ALA A O 1
ATOM 4168 N N . VAL A 1 553 ? -61.150 -12.368 1.137 1.00 38.85 608 VAL A N 1
ATOM 4169 C CA . VAL A 1 553 ? -59.788 -11.903 0.896 1.00 39.32 608 VAL A CA 1
ATOM 4170 C C . VAL A 1 553 ? -59.223 -12.518 -0.386 1.00 41.25 608 VAL A C 1
ATOM 4171 O O . VAL A 1 553 ? -58.616 -11.815 -1.195 1.00 41.71 608 VAL A O 1
ATOM 4175 N N . LYS A 1 554 ? -59.436 -13.821 -0.568 1.00 42.98 609 LYS A N 1
ATOM 4176 C CA . LYS A 1 554 ? -59.026 -14.522 -1.794 1.00 44.76 609 LYS A CA 1
ATOM 4177 C C . LYS A 1 554 ? -59.621 -13.897 -3.060 1.00 44.97 609 LYS A C 1
ATOM 4178 O O . LYS A 1 554 ? -58.949 -13.826 -4.093 1.00 45.89 609 LYS A O 1
ATOM 4184 N N . GLN A 1 555 ? -60.879 -13.466 -2.975 1.00 44.19 610 GLN A N 1
ATOM 4185 C CA . GLN A 1 555 ? -61.585 -12.889 -4.118 1.00 44.53 610 GLN A CA 1
ATOM 4186 C C . GLN A 1 555 ? -61.123 -11.462 -4.412 1.00 43.59 610 GLN A C 1
ATOM 4187 O O . GLN A 1 555 ? -60.957 -11.091 -5.570 1.00 44.53 610 GLN A O 1
ATOM 4193 N N . ASN A 1 556 ? -60.915 -10.671 -3.362 1.00 41.97 611 ASN A N 1
ATOM 4194 C CA . ASN A 1 556 ? -60.595 -9.250 -3.505 1.00 40.93 611 ASN A CA 1
ATOM 4195 C C . ASN A 1 556 ? -59.106 -8.912 -3.404 1.00 40.57 611 ASN A C 1
ATOM 4196 O O . ASN A 1 556 ? -58.742 -7.749 -3.510 1.00 40.06 611 ASN A O 1
ATOM 4201 N N . GLY A 1 557 ? -58.248 -9.912 -3.200 1.00 40.68 612 GLY A N 1
ATOM 4202 C CA . GLY A 1 557 ? -56.803 -9.684 -3.113 1.00 40.52 612 GLY A CA 1
ATOM 4203 C C . GLY A 1 557 ? -56.411 -8.596 -2.126 1.00 39.11 612 GLY A C 1
ATOM 4204 O O . GLY A 1 557 ? -55.697 -7.656 -2.467 1.00 39.74 612 GLY A O 1
ATOM 4205 N N . ASN A 1 558 ? -56.861 -8.741 -0.891 1.00 37.59 613 ASN A N 1
ATOM 4206 C CA . ASN A 1 558 ? -56.695 -7.707 0.121 1.00 35.94 613 ASN A CA 1
ATOM 4207 C C . ASN A 1 558 ? -56.426 -8.333 1.492 1.00 34.98 613 ASN A C 1
ATOM 4208 O O . ASN A 1 558 ? -57.193 -8.162 2.440 1.00 34.30 613 ASN A O 1
ATOM 4213 N N . ALA A 1 559 ? -55.314 -9.061 1.571 1.00 34.97 614 ALA A N 1
ATOM 4214 C CA . ALA A 1 559 ? -54.893 -9.742 2.789 1.00 34.33 614 ALA A CA 1
ATOM 4215 C C . ALA A 1 559 ? -54.579 -8.765 3.925 1.00 32.74 614 ALA A C 1
ATOM 4216 O O . ALA A 1 559 ? -54.703 -9.118 5.092 1.00 32.36 614 ALA A O 1
ATOM 4218 N N . TYR A 1 560 ? -54.178 -7.543 3.588 1.00 31.68 615 TYR A N 1
ATOM 4219 C CA . TYR A 1 560 ? -53.965 -6.499 4.596 1.00 30.65 615 TYR A CA 1
ATOM 4220 C C . TYR A 1 560 ? -55.199 -6.270 5.498 1.00 29.10 615 TYR A C 1
ATOM 4221 O O . TYR A 1 560 ? -55.064 -5.852 6.653 1.00 28.05 615 TYR A O 1
ATOM 4230 N N . LYS A 1 561 ? -56.389 -6.545 4.964 1.00 28.21 616 LYS A N 1
ATOM 4231 C CA . LYS A 1 561 ? -57.636 -6.200 5.643 1.00 26.79 616 LYS A CA 1
ATOM 4232 C C . LYS A 1 561 ? -57.922 -7.059 6.873 1.00 25.72 616 LYS A C 1
ATOM 4233 O O . LYS A 1 561 ? -58.625 -6.626 7.780 1.00 24.09 616 LYS A O 1
ATOM 4239 N N . THR A 1 562 ? -57.350 -8.262 6.902 1.00 25.97 617 THR A N 1
ATOM 4240 C CA . THR A 1 562 ? -57.610 -9.223 7.970 1.00 25.57 617 THR A CA 1
ATOM 4241 C C . THR A 1 562 ? -56.328 -9.743 8.636 1.00 25.73 617 THR A C 1
ATOM 4242 O O . THR A 1 562 ? -56.376 -10.714 9.381 1.00 26.24 617 THR A O 1
ATOM 4246 N N . ASN A 1 563 ? -55.198 -9.077 8.401 1.00 25.24 618 ASN A N 1
ATOM 4247 C CA . ASN A 1 563 ? -53.890 -9.546 8.887 1.00 25.80 618 ASN A CA 1
ATOM 4248 C C . ASN A 1 563 ? -53.568 -9.183 10.347 1.00 25.01 618 ASN A C 1
ATOM 4249 O O . ASN A 1 563 ? -52.451 -9.388 10.808 1.00 25.71 618 ASN A O 1
ATOM 4254 N N . ASN A 1 564 ? -54.539 -8.638 11.069 1.00 23.68 619 ASN A N 1
ATOM 4255 C CA . ASN A 1 564 ? -54.352 -8.271 12.470 1.00 23.29 619 ASN A CA 1
ATOM 4256 C C . ASN A 1 564 ? -53.206 -7.280 12.676 1.00 23.22 619 ASN A C 1
ATOM 4257 O O . ASN A 1 564 ? -52.487 -7.341 13.676 1.00 23.37 619 ASN A O 1
ATOM 4262 N N . ALA A 1 565 ? -53.047 -6.373 11.713 1.00 22.81 620 ALA A N 1
ATOM 4263 C CA . ALA A 1 565 ? -52.049 -5.304 11.792 1.00 22.86 620 ALA A CA 1
ATOM 4264 C C . ALA A 1 565 ? -52.787 -3.983 11.625 1.00 21.52 620 ALA A C 1
ATOM 4265 O O . ALA A 1 565 ? -53.692 -3.881 10.819 1.00 21.04 620 ALA A O 1
ATOM 4267 N N . VAL A 1 566 ? -52.406 -2.982 12.403 1.00 21.28 621 VAL A N 1
ATOM 4268 C CA . VAL A 1 566 ? -53.086 -1.690 12.380 1.00 20.61 621 VAL A CA 1
ATOM 4269 C C . VAL A 1 566 ? -53.078 -1.056 10.976 1.00 20.65 621 VAL A C 1
ATOM 4270 O O . VAL A 1 566 ? -54.035 -0.378 10.578 1.00 20.13 621 VAL A O 1
ATOM 4274 N N . SER A 1 567 ? -51.998 -1.300 10.238 1.00 21.39 622 SER A N 1
ATOM 4275 C CA . SER A 1 567 ? -51.811 -0.791 8.885 1.00 21.48 622 SER A CA 1
ATOM 4276 C C . SER A 1 567 ? -50.886 -1.729 8.126 1.00 22.71 622 SER A C 1
ATOM 4277 O O . SER A 1 567 ? -50.282 -2.651 8.706 1.00 22.95 622 SER A O 1
ATOM 4280 N N . ASP A 1 568 ? -50.759 -1.481 6.829 1.00 23.32 623 ASP A N 1
ATOM 4281 C CA . ASP A 1 568 ? -49.990 -2.355 5.959 1.00 24.15 623 ASP A CA 1
ATOM 4282 C C . ASP A 1 568 ? -49.456 -1.593 4.744 1.00 24.85 623 ASP A C 1
ATOM 4283 O O . ASP A 1 568 ? -50.147 -0.758 4.160 1.00 24.34 623 ASP A O 1
ATOM 4288 N N . LEU A 1 569 ? -48.227 -1.901 4.349 1.00 25.83 624 LEU A N 1
ATOM 4289 C CA . LEU A 1 569 ? -47.616 -1.230 3.213 1.00 26.58 624 LEU A CA 1
ATOM 4290 C C . LEU A 1 569 ? -48.462 -1.329 1.938 1.00 26.51 624 LEU A C 1
ATOM 4291 O O . LEU A 1 569 ? -48.375 -0.453 1.075 1.00 27.08 624 LEU A O 1
ATOM 4296 N N . SER A 1 570 ? -49.284 -2.375 1.832 1.00 25.91 625 SER A N 1
ATOM 4297 C CA . SER A 1 570 ? -50.036 -2.663 0.608 1.00 26.19 625 SER A CA 1
ATOM 4298 C C . SER A 1 570 ? -51.461 -2.107 0.614 1.00 24.67 625 SER A C 1
ATOM 4299 O O . SER A 1 570 ? -52.205 -2.294 -0.336 1.00 24.50 625 SER A O 1
ATOM 4302 N N . GLN A 1 571 ? -51.846 -1.435 1.686 1.00 23.76 626 GLN A N 1
ATOM 4303 C CA . GLN A 1 571 ? -53.204 -0.926 1.804 1.00 22.91 626 GLN A CA 1
ATOM 4304 C C . GLN A 1 571 ? -53.330 0.373 0.972 1.00 23.23 626 GLN A C 1
ATOM 4305 O O . GLN A 1 571 ? -52.357 1.100 0.819 1.00 23.58 626 GLN A O 1
ATOM 4311 N N . PRO A 1 572 ? -54.521 0.653 0.418 1.00 23.08 627 PRO A N 1
ATOM 4312 C CA . PRO A 1 572 ? -54.700 1.834 -0.433 1.00 23.62 627 PRO A CA 1
ATOM 4313 C C . PRO A 1 572 ? -55.009 3.157 0.302 1.00 23.09 627 PRO A C 1
ATOM 4314 O O . PRO A 1 572 ? -54.862 4.230 -0.278 1.00 23.76 627 PRO A O 1
ATOM 4318 N N . ASP A 1 573 ? -55.425 3.090 1.561 1.00 22.04 628 ASP A N 1
ATOM 4319 C CA . ASP A 1 573 ? -55.866 4.292 2.294 1.00 21.54 628 ASP A CA 1
ATOM 4320 C C . ASP A 1 573 ? -54.739 4.906 3.126 1.00 21.66 628 ASP A C 1
ATOM 4321 O O . ASP A 1 573 ? -54.350 4.373 4.170 1.00 21.33 628 ASP A O 1
ATOM 4326 N N . TRP A 1 574 ? -54.224 6.029 2.647 1.00 22.45 629 TRP A N 1
ATOM 4327 C CA . TRP A 1 574 ? -53.210 6.788 3.348 1.00 22.88 629 TRP A CA 1
ATOM 4328 C C . TRP A 1 574 ? -53.718 8.191 3.592 1.00 23.21 629 TRP A C 1
ATOM 4329 O O . TRP A 1 574 ? -54.622 8.647 2.918 1.00 24.29 629 TRP A O 1
ATOM 4340 N N . GLU A 1 575 ? -53.145 8.867 4.575 1.00 26.54 630 GLU A N 1
ATOM 4341 C CA . GLU A 1 575 ? -53.485 10.244 4.880 1.00 26.39 630 GLU A CA 1
ATOM 4342 C C . GLU A 1 575 ? -52.329 11.142 4.438 1.00 25.09 630 GLU A C 1
ATOM 4343 O O . GLU A 1 575 ? -51.177 10.926 4.833 1.00 23.88 630 GLU A O 1
ATOM 4349 N N . THR A 1 576 ? -52.638 12.148 3.620 1.00 25.18 631 THR A N 1
ATOM 4350 C CA . THR A 1 576 ? -51.630 13.078 3.119 1.00 24.00 631 THR A CA 1
ATOM 4351 C C . THR A 1 576 ? -50.881 13.783 4.250 1.00 23.49 631 THR A C 1
ATOM 4352 O O . THR A 1 576 ? -51.485 14.253 5.202 1.00 24.52 631 THR A O 1
ATOM 4356 N N . GLY A 1 577 ? -49.561 13.841 4.144 1.00 22.47 632 GLY A N 1
ATOM 4357 C CA . GLY A 1 577 ? -48.757 14.599 5.087 1.00 22.16 632 GLY A CA 1
ATOM 4358 C C . GLY A 1 577 ? -48.421 15.911 4.421 1.00 22.22 632 GLY A C 1
ATOM 4359 O O . GLY A 1 577 ? -47.704 15.933 3.415 1.00 21.59 632 GLY A O 1
ATOM 4360 N N . THR A 1 578 ? -48.972 16.999 4.941 1.00 23.07 633 THR A N 1
ATOM 4361 C CA . THR A 1 578 ? -48.627 18.310 4.436 1.00 23.41 633 THR A CA 1
ATOM 4362 C C . THR A 1 578 ? -47.446 18.839 5.256 1.00 23.20 633 THR A C 1
ATOM 4363 O O . THR A 1 578 ? -47.506 18.915 6.493 1.00 23.39 633 THR A O 1
ATOM 4367 N N . PHE A 1 579 ? -46.364 19.171 4.556 1.00 22.58 634 PHE A N 1
ATOM 4368 C CA . PHE A 1 579 ? -45.160 19.687 5.193 1.00 22.78 634 PHE A CA 1
ATOM 4369 C C . PHE A 1 579 ? -44.844 21.050 4.611 1.00 23.18 634 PHE A C 1
ATOM 4370 O O . PHE A 1 579 ? -44.301 21.154 3.512 1.00 22.58 634 PHE A O 1
ATOM 4378 N N . ARG A 1 580 ? -45.234 22.084 5.349 1.00 24.34 635 ARG A N 1
ATOM 4379 C CA . ARG A 1 580 ? -45.038 23.464 4.943 1.00 25.35 635 ARG A CA 1
ATOM 4380 C C . ARG A 1 580 ? -44.016 24.121 5.868 1.00 25.46 635 ARG A C 1
ATOM 4381 O O . ARG A 1 580 ? -44.120 24.026 7.085 1.00 25.89 635 ARG A O 1
ATOM 4389 N N . PHE A 1 581 ? -43.025 24.779 5.274 1.00 25.15 636 PHE A N 1
ATOM 4390 C CA . PHE A 1 581 ? -41.925 25.392 6.019 1.00 25.44 636 PHE A CA 1
ATOM 4391 C C . PHE A 1 581 ? -41.261 26.444 5.142 1.00 25.51 636 PHE A C 1
ATOM 4392 O O . PHE A 1 581 ? -41.571 26.542 3.962 1.00 25.04 636 PHE A O 1
ATOM 4400 N N . GLY A 1 582 ? -40.350 27.222 5.719 1.00 26.53 637 GLY A N 1
ATOM 4401 C CA . GLY A 1 582 ? -39.659 28.288 4.990 1.00 27.06 637 GLY A CA 1
ATOM 4402 C C . GLY A 1 582 ? -38.570 27.732 4.098 1.00 25.77 637 GLY A C 1
ATOM 4403 O O . GLY A 1 582 ? -38.734 27.662 2.884 1.00 24.69 637 GLY A O 1
ATOM 4404 N N . THR A 1 583 ? -37.455 27.336 4.707 1.00 25.72 638 THR A N 1
ATOM 4405 C CA . THR A 1 583 ? -36.386 26.654 3.981 1.00 25.02 638 THR A CA 1
ATOM 4406 C C . THR A 1 583 ? -35.911 25.399 4.711 1.00 24.15 638 THR A C 1
ATOM 4407 O O . THR A 1 583 ? -35.733 25.403 5.928 1.00 24.65 638 THR A O 1
ATOM 4411 N N . LEU A 1 584 ? -35.716 24.332 3.941 1.00 23.05 639 LEU A N 1
ATOM 4412 C CA . LEU A 1 584 ? -35.117 23.099 4.431 1.00 23.06 639 LEU A CA 1
ATOM 4413 C C . LEU A 1 584 ? -33.637 23.101 4.058 1.00 24.01 639 LEU A C 1
ATOM 4414 O O . LEU A 1 584 ? -33.292 23.082 2.883 1.00 23.66 639 LEU A O 1
ATOM 4419 N N . HIS A 1 585 ? -32.772 23.141 5.067 1.00 25.85 640 HIS A N 1
ATOM 4420 C CA . HIS A 1 585 ? -31.328 23.238 4.869 1.00 27.05 640 HIS A CA 1
ATOM 4421 C C . HIS A 1 585 ? -30.713 21.858 4.994 1.00 26.80 640 HIS A C 1
ATOM 4422 O O . HIS A 1 585 ? -30.848 21.211 6.029 1.00 26.70 640 HIS A O 1
ATOM 4429 N N . LEU A 1 586 ? -30.021 21.431 3.939 1.00 26.86 641 LEU A N 1
ATOM 4430 C CA . LEU A 1 586 ? -29.421 20.109 3.860 1.00 26.64 641 LEU A CA 1
ATOM 4431 C C . LEU A 1 586 ? -27.901 20.222 3.765 1.00 28.16 641 LEU A C 1
ATOM 4432 O O . LEU A 1 586 ? -27.376 20.749 2.792 1.00 28.46 641 LEU A O 1
ATOM 4437 N N . GLU A 1 587 ? -27.209 19.737 4.795 1.00 29.44 642 GLU A N 1
ATOM 4438 C CA . GLU A 1 587 ? -25.752 19.588 4.799 1.00 31.32 642 GLU A CA 1
ATOM 4439 C C . GLU A 1 587 ? -25.395 18.119 4.997 1.00 30.68 642 GLU A C 1
ATOM 4440 O O . GLU A 1 587 ? -25.806 17.516 5.988 1.00 30.13 642 GLU A O 1
ATOM 4446 N N . ASN A 1 588 ? -24.614 17.568 4.064 1.00 30.69 643 ASN A N 1
ATOM 4447 C CA . ASN A 1 588 ? -24.234 16.144 4.049 1.00 30.54 643 ASN A CA 1
ATOM 4448 C C . ASN A 1 588 ? -25.338 15.220 4.563 1.00 29.04 643 ASN A C 1
ATOM 4449 O O . ASN A 1 588 ? -25.126 14.464 5.512 1.00 29.27 643 ASN A O 1
ATOM 4454 N N . SER A 1 589 ? -26.509 15.289 3.924 1.00 27.16 644 SER A N 1
ATOM 4455 C CA . SER A 1 589 ? -27.688 14.591 4.404 1.00 26.14 644 SER A CA 1
ATOM 4456 C C . SER A 1 589 ? -28.511 13.979 3.275 1.00 25.00 644 SER A C 1
ATOM 4457 O O . SER A 1 589 ? -28.369 14.359 2.108 1.00 24.55 644 SER A O 1
ATOM 4460 N N . ASP A 1 590 ? -29.378 13.037 3.656 1.00 24.37 645 ASP A N 1
ATOM 4461 C CA . ASP A 1 590 ? -30.329 12.391 2.754 1.00 23.53 645 ASP A CA 1
ATOM 4462 C C . ASP A 1 590 ? -31.740 12.863 3.080 1.00 22.61 645 ASP A C 1
ATOM 4463 O O . ASP A 1 590 ? -32.166 12.777 4.224 1.00 23.11 645 ASP A O 1
ATOM 4468 N N . PHE A 1 591 ? -32.458 13.363 2.084 1.00 21.59 646 PHE A N 1
ATOM 4469 C CA . PHE A 1 591 ? -33.817 13.840 2.281 1.00 20.90 646 PHE A CA 1
ATOM 4470 C C . PHE A 1 591 ? -34.704 13.126 1.290 1.00 20.50 646 PHE A C 1
ATOM 4471 O O . PHE A 1 591 ? -34.407 13.116 0.099 1.00 20.69 646 PHE A O 1
ATOM 4479 N N . SER A 1 592 ? -35.783 12.525 1.785 1.00 20.14 647 SER A N 1
ATOM 4480 C CA . SER A 1 592 ? -36.676 11.739 0.950 1.00 19.74 647 SER A CA 1
ATOM 4481 C C . SER A 1 592 ? -38.112 12.131 1.175 1.00 19.04 647 SER A C 1
ATOM 4482 O O . SER A 1 592 ? -38.522 12.306 2.309 1.00 19.14 647 SER A O 1
ATOM 4485 N N . VAL A 1 593 ? -38.859 12.270 0.084 1.00 18.44 648 VAL A N 1
ATOM 4486 C CA . VAL A 1 593 ? -40.300 12.475 0.135 1.00 18.33 648 VAL A CA 1
ATOM 4487 C C . VAL A 1 593 ? -40.960 11.204 -0.394 1.00 18.57 648 VAL A C 1
ATOM 4488 O O . VAL A 1 593 ? -40.877 10.904 -1.586 1.00 18.63 648 VAL A O 1
ATOM 4492 N N . GLY A 1 594 ? -41.584 10.445 0.502 1.00 18.61 649 GLY A N 1
ATOM 4493 C CA . GLY A 1 594 ? -42.282 9.227 0.115 1.00 19.00 649 GLY A CA 1
ATOM 4494 C C . GLY A 1 594 ? -43.719 9.502 -0.274 1.00 19.28 649 GLY A C 1
ATOM 4495 O O . GLY A 1 594 ? -44.127 10.650 -0.458 1.00 19.16 649 GLY A O 1
ATOM 4496 N N . ARG A 1 595 ? -44.499 8.432 -0.366 1.00 20.04 650 ARG A N 1
ATOM 4497 C CA . ARG A 1 595 ? -45.862 8.513 -0.873 1.00 20.48 650 ARG A CA 1
ATOM 4498 C C . ARG A 1 595 ? -46.768 9.412 -0.061 1.00 20.67 650 ARG A C 1
ATOM 4499 O O . ARG A 1 595 ? -46.597 9.561 1.143 1.00 20.19 650 ARG A O 1
ATOM 4507 N N . ASN A 1 596 ? -47.743 9.993 -0.758 1.00 21.34 651 ASN A N 1
ATOM 4508 C CA . ASN A 1 596 ? -48.813 10.795 -0.169 1.00 21.63 651 ASN A CA 1
ATOM 4509 C C . ASN A 1 596 ? -48.318 11.946 0.687 1.00 20.99 651 ASN A C 1
ATOM 4510 O O . ASN A 1 596 ? -48.871 12.218 1.755 1.00 21.38 651 ASN A O 1
ATOM 4515 N N . ALA A 1 597 ? -47.279 12.622 0.201 1.00 19.87 652 ALA A N 1
ATOM 4516 C CA . ALA A 1 597 ? -46.812 13.858 0.817 1.00 19.63 652 ALA A CA 1
ATOM 4517 C C . ALA A 1 597 ? -47.213 15.070 -0.023 1.00 19.75 652 ALA A C 1
ATOM 4518 O O . ALA A 1 597 ? -47.451 14.971 -1.223 1.00 20.13 652 ALA A O 1
ATOM 4520 N N . ASN A 1 598 ? -47.314 16.211 0.643 1.00 19.97 653 ASN A N 1
ATOM 4521 C CA . ASN A 1 598 ? -47.468 17.499 -0.018 1.00 19.97 653 ASN A CA 1
ATOM 4522 C C . ASN A 1 598 ? -46.474 18.470 0.624 1.00 19.20 653 ASN A C 1
ATOM 4523 O O . ASN A 1 598 ? -46.796 19.169 1.574 1.00 19.30 653 ASN A O 1
ATOM 4528 N N . VAL A 1 599 ? -45.250 18.459 0.107 1.00 18.30 654 VAL A N 1
ATOM 4529 C CA . VAL A 1 599 ? -44.162 19.248 0.660 1.00 18.30 654 VAL A CA 1
ATOM 4530 C C . VAL A 1 599 ? -44.161 20.606 -0.020 1.00 18.66 654 VAL A C 1
ATOM 4531 O O . VAL A 1 599 ? -44.112 20.679 -1.240 1.00 18.28 654 VAL A O 1
ATOM 4535 N N . ILE A 1 600 ? -44.226 21.666 0.784 1.00 19.68 655 ILE A N 1
ATOM 4536 C CA . ILE A 1 600 ? -44.343 23.030 0.288 1.00 20.79 655 ILE A CA 1
ATOM 4537 C C . ILE A 1 600 ? -43.284 23.912 0.959 1.00 21.45 655 ILE A C 1
ATOM 4538 O O . ILE A 1 600 ? -43.468 24.366 2.089 1.00 21.95 655 ILE A O 1
ATOM 4543 N N . GLY A 1 601 ? -42.173 24.151 0.265 1.00 21.30 656 GLY A N 1
ATOM 4544 C CA . GLY A 1 601 ? -41.097 24.968 0.827 1.00 22.02 656 GLY A CA 1
ATOM 4545 C C . GLY A 1 601 ? -39.868 24.961 -0.045 1.00 21.80 656 GLY A C 1
ATOM 4546 O O . GLY A 1 601 ? -39.820 24.247 -1.039 1.00 21.10 656 GLY A O 1
ATOM 4547 N N . ASP A 1 602 ? -38.879 25.773 0.319 1.00 22.85 657 ASP A N 1
ATOM 4548 C CA . ASP A 1 602 ? -37.607 25.804 -0.399 1.00 22.70 657 ASP A CA 1
ATOM 4549 C C . ASP A 1 602 ? -36.619 24.816 0.216 1.00 22.48 657 ASP A C 1
ATOM 4550 O O . ASP A 1 602 ? -36.700 24.501 1.407 1.00 22.63 657 ASP A O 1
ATOM 4555 N N . ILE A 1 603 ? -35.682 24.347 -0.608 1.00 22.16 658 ILE A N 1
ATOM 4556 C CA . ILE A 1 603 ? -34.586 23.492 -0.167 1.00 21.99 658 ILE A CA 1
ATOM 4557 C C . ILE A 1 603 ? -33.245 24.154 -0.512 1.00 23.40 658 ILE A C 1
ATOM 4558 O O . ILE A 1 603 ? -33.072 24.697 -1.609 1.00 23.46 658 ILE A O 1
ATOM 4563 N N . GLN A 1 604 ? -32.322 24.150 0.449 1.00 24.28 659 GLN A N 1
ATOM 4564 C CA . GLN A 1 604 ? -30.941 24.533 0.216 1.00 25.32 659 GLN A CA 1
ATOM 4565 C C . GLN A 1 604 ? -30.103 23.346 0.600 1.00 25.09 659 GLN A C 1
ATOM 4566 O O . GLN A 1 604 ? -30.074 22.970 1.770 1.00 25.19 659 GLN A O 1
ATOM 4572 N N . ALA A 1 605 ? -29.428 22.764 -0.394 1.00 24.68 660 ALA A N 1
ATOM 4573 C CA . ALA A 1 605 ? -28.737 21.485 -0.251 1.00 24.02 660 ALA A CA 1
ATOM 4574 C C . ALA A 1 605 ? -27.257 21.623 -0.563 1.00 25.29 660 ALA A C 1
ATOM 4575 O O . ALA A 1 605 ? -26.863 22.256 -1.544 1.00 25.74 660 ALA A O 1
ATOM 4577 N N . SER A 1 606 ? -26.441 21.010 0.284 1.00 25.96 661 SER A N 1
ATOM 4578 C CA . SER A 1 606 ? -25.008 20.952 0.089 1.00 27.18 661 SER A CA 1
ATOM 4579 C C . SER A 1 606 ? -24.540 19.534 0.402 1.00 27.03 661 SER A C 1
ATOM 4580 O O . SER A 1 606 ? -24.808 19.021 1.489 1.00 26.60 661 SER A O 1
ATOM 4583 N N . LYS A 1 607 ? -23.858 18.909 -0.558 1.00 27.21 662 LYS A N 1
ATOM 4584 C CA . LYS A 1 607 ? -23.334 17.549 -0.412 1.00 27.81 662 LYS A CA 1
ATOM 4585 C C . LYS A 1 607 ? -24.420 16.590 0.054 1.00 26.44 662 LYS A C 1
ATOM 4586 O O . LYS A 1 607 ? -24.206 15.785 0.945 1.00 26.84 662 LYS A O 1
ATOM 4592 N N . SER A 1 608 ? -25.580 16.677 -0.584 1.00 25.29 663 SER A N 1
ATOM 4593 C CA . SER A 1 608 ? -26.792 16.039 -0.095 1.00 24.54 663 SER A CA 1
ATOM 4594 C C . SER A 1 608 ? -27.525 15.299 -1.195 1.00 23.79 663 SER A C 1
ATOM 4595 O O . SER A 1 608 ? -27.333 15.570 -2.374 1.00 23.51 663 SER A O 1
ATOM 4598 N N . ASN A 1 609 ? -28.372 14.363 -0.787 1.00 23.58 664 ASN A N 1
ATOM 4599 C CA . ASN A 1 609 ? -29.142 13.562 -1.717 1.00 23.28 664 ASN A CA 1
ATOM 4600 C C . ASN A 1 609 ? -30.623 13.831 -1.512 1.00 22.28 664 ASN A C 1
ATOM 4601 O O . ASN A 1 609 ? -31.143 13.663 -0.415 1.00 22.63 664 ASN A O 1
ATOM 4606 N N . ILE A 1 610 ? -31.296 14.286 -2.558 1.00 21.86 665 ILE A N 1
ATOM 4607 C CA . ILE A 1 610 ? -32.723 14.591 -2.477 1.00 21.28 665 ILE A CA 1
ATOM 4608 C C . ILE A 1 610 ? -33.456 13.608 -3.369 1.00 21.12 665 ILE A C 1
ATOM 4609 O O . ILE A 1 610 ? -33.117 13.474 -4.542 1.00 21.43 665 ILE A O 1
ATOM 4614 N N . THR A 1 611 ? -34.445 12.920 -2.808 1.00 21.10 666 THR A N 1
ATOM 4615 C CA . THR A 1 611 ? -35.278 11.991 -3.557 1.00 21.23 666 THR A CA 1
ATOM 4616 C C . THR A 1 611 ? -36.745 12.363 -3.399 1.00 21.21 666 THR A C 1
ATOM 4617 O O . THR A 1 611 ? -37.271 12.301 -2.300 1.00 21.42 666 THR A O 1
ATOM 4621 N N . ILE A 1 612 ? -37.384 12.789 -4.491 1.00 21.25 667 ILE A N 1
ATOM 4622 C CA . ILE A 1 612 ? -38.833 13.033 -4.509 1.00 21.29 667 ILE A CA 1
ATOM 4623 C C . ILE A 1 612 ? -39.514 11.846 -5.202 1.00 21.74 667 ILE A C 1
ATOM 4624 O O . ILE A 1 612 ? -39.287 11.601 -6.396 1.00 21.46 667 ILE A O 1
ATOM 4629 N N . GLY A 1 613 ? -40.332 11.110 -4.451 1.00 22.00 668 GLY A N 1
ATOM 4630 C CA . GLY A 1 613 ? -41.025 9.924 -4.976 1.00 22.77 668 GLY A CA 1
ATOM 4631 C C . GLY A 1 613 ? -40.395 8.593 -4.576 1.00 23.36 668 GLY A C 1
ATOM 4632 O O . GLY A 1 613 ? -40.507 7.593 -5.297 1.00 24.10 668 GLY A O 1
ATOM 4633 N N . ASP A 1 614 ? -39.747 8.582 -3.415 1.00 23.07 669 ASP A N 1
ATOM 4634 C CA . ASP A 1 614 ? -39.184 7.370 -2.829 1.00 23.45 669 ASP A CA 1
ATOM 4635 C C . ASP A 1 614 ? -40.260 6.285 -2.741 1.00 24.18 669 ASP A C 1
ATOM 4636 O O . ASP A 1 614 ? -41.358 6.528 -2.225 1.00 24.17 669 ASP A O 1
ATOM 4641 N N . THR A 1 615 ? -39.943 5.097 -3.252 1.00 24.84 670 THR A N 1
ATOM 4642 C CA . THR A 1 615 ? -40.877 3.961 -3.233 1.00 25.77 670 THR A CA 1
ATOM 4643 C C . THR A 1 615 ? -40.907 3.271 -1.866 1.00 25.72 670 THR A C 1
ATOM 4644 O O . THR A 1 615 ? -41.823 2.511 -1.577 1.00 26.19 670 THR A O 1
ATOM 4648 N N . THR A 1 616 ? -39.892 3.526 -1.039 1.00 27.48 671 THR A N 1
ATOM 4649 C CA . THR A 1 616 ? -39.870 3.022 0.330 1.00 26.98 671 THR A CA 1
ATOM 4650 C C . THR A 1 616 ? -40.767 3.886 1.213 1.00 25.83 671 THR A C 1
ATOM 4651 O O . THR A 1 616 ? -40.628 5.115 1.245 1.00 24.96 671 THR A O 1
ATOM 4655 N N . ALA A 1 617 ? -41.688 3.234 1.912 1.00 25.30 672 ALA A N 1
ATOM 4656 C CA . ALA A 1 617 ? -42.511 3.897 2.896 1.00 24.42 672 ALA A CA 1
ATOM 4657 C C . ALA A 1 617 ? -42.372 3.182 4.227 1.00 24.38 672 ALA A C 1
ATOM 4658 O O . ALA A 1 617 ? -41.921 2.040 4.285 1.00 25.36 672 ALA A O 1
ATOM 4660 N N . TYR A 1 618 ? -42.791 3.862 5.288 1.00 23.68 673 TYR A N 1
ATOM 4661 C CA . TYR A 1 618 ? -42.623 3.396 6.656 1.00 23.47 673 TYR A CA 1
ATOM 4662 C C . TYR A 1 618 ? -43.977 3.400 7.343 1.00 22.88 673 TYR A C 1
ATOM 4663 O O . TYR A 1 618 ? -44.745 4.350 7.202 1.00 22.55 673 TYR A O 1
ATOM 4672 N N . ILE A 1 619 ? -44.285 2.322 8.050 1.00 23.40 674 ILE A N 1
ATOM 4673 C CA . ILE A 1 619 ? -45.479 2.268 8.897 1.00 22.91 674 ILE A CA 1
ATOM 4674 C C . ILE A 1 619 ? -45.088 1.729 10.268 1.00 22.71 674 ILE A C 1
ATOM 4675 O O . ILE A 1 619 ? -44.099 0.999 10.410 1.00 23.28 674 ILE A O 1
ATOM 4680 N N . ASP A 1 620 ? -45.872 2.121 11.260 1.00 21.70 675 ASP A N 1
ATOM 4681 C CA . ASP A 1 620 ? -45.656 1.790 12.651 1.00 21.68 675 ASP A CA 1
ATOM 4682 C C . ASP A 1 620 ? -46.743 0.796 13.057 1.00 21.98 675 ASP A C 1
ATOM 4683 O O . ASP A 1 620 ? -47.913 1.150 13.110 1.00 21.34 675 ASP A O 1
ATOM 4688 N N . LEU A 1 621 ? -46.369 -0.442 13.354 1.00 22.85 676 LEU A N 1
ATOM 4689 C CA . LEU A 1 621 ? -47.359 -1.435 13.742 1.00 23.58 676 LEU A CA 1
ATOM 4690 C C . LEU A 1 621 ? -48.051 -1.126 15.086 1.00 23.31 676 LEU A C 1
ATOM 4691 O O . LEU A 1 621 ? -49.037 -1.775 15.437 1.00 23.65 676 LEU A O 1
ATOM 4696 N N . HIS A 1 622 ? -47.532 -0.145 15.826 1.00 22.69 677 HIS A N 1
ATOM 4697 C CA . HIS A 1 622 ? -48.182 0.346 17.044 1.00 22.30 677 HIS A CA 1
ATOM 4698 C C . HIS A 1 622 ? -48.783 1.747 16.878 1.00 21.29 677 HIS A C 1
ATOM 4699 O O . HIS A 1 622 ? -49.110 2.396 17.873 1.00 20.62 677 HIS A O 1
ATOM 4706 N N . ALA A 1 623 ? -48.928 2.213 15.634 1.00 21.10 678 ALA A N 1
ATOM 4707 C CA . ALA A 1 623 ? -49.602 3.489 15.362 1.00 20.38 678 ALA A CA 1
ATOM 4708 C C . ALA A 1 623 ? -50.946 3.546 16.087 1.00 20.17 678 ALA A C 1
ATOM 4709 O O . ALA A 1 623 ? -51.751 2.615 16.011 1.00 20.49 678 ALA A O 1
ATOM 4711 N N . GLY A 1 624 ? -51.164 4.628 16.820 1.00 19.82 679 GLY A N 1
ATOM 4712 C CA . GLY A 1 624 ? -52.390 4.792 17.592 1.00 19.98 679 GLY A CA 1
ATOM 4713 C C . GLY A 1 624 ? -52.379 4.111 18.950 1.00 20.49 679 GLY A C 1
ATOM 4714 O O . GLY A 1 624 ? -53.167 4.464 19.812 1.00 21.14 679 GLY A O 1
ATOM 4715 N N . LYS A 1 625 ? -51.498 3.133 19.146 1.00 21.00 680 LYS A N 1
ATOM 4716 C CA . LYS A 1 625 ? -51.393 2.428 20.418 1.00 21.25 680 LYS A CA 1
ATOM 4717 C C . LYS A 1 625 ? -49.938 2.413 20.892 1.00 21.19 680 LYS A C 1
ATOM 4718 O O . LYS A 1 625 ? -49.455 1.419 21.409 1.00 21.86 680 LYS A O 1
ATOM 4724 N N . ASN A 1 626 ? -49.259 3.549 20.727 1.00 20.38 681 ASN A N 1
ATOM 4725 C CA . ASN A 1 626 ? -47.853 3.689 21.116 1.00 20.29 681 ASN A CA 1
ATOM 4726 C C . ASN A 1 626 ? -47.629 3.866 22.616 1.00 20.16 681 ASN A C 1
ATOM 4727 O O . ASN A 1 626 ? -46.584 3.475 23.128 1.00 20.53 681 ASN A O 1
ATOM 4732 N N . ILE A 1 627 ? -48.602 4.439 23.323 1.00 19.54 682 ILE A N 1
ATOM 4733 C CA . ILE A 1 627 ? -48.425 4.737 24.744 1.00 19.74 682 ILE A CA 1
ATOM 4734 C C . ILE A 1 627 ? -48.729 3.519 25.605 1.00 20.74 682 ILE A C 1
ATOM 4735 O O . ILE A 1 627 ? -49.811 2.963 25.532 1.00 21.07 682 ILE A O 1
ATOM 4740 N N . THR A 1 628 ? -47.768 3.116 26.429 1.00 21.71 683 THR A N 1
ATOM 4741 C CA . THR A 1 628 ? -47.860 1.858 27.171 1.00 23.04 683 THR A CA 1
ATOM 4742 C C . THR A 1 628 ? -48.116 2.089 28.660 1.00 23.71 683 THR A C 1
ATOM 4743 O O . THR A 1 628 ? -48.003 3.216 29.161 1.00 23.15 683 THR A O 1
ATOM 4747 N N . GLY A 1 629 ? -48.476 1.007 29.349 1.00 24.95 684 GLY A N 1
ATOM 4748 C CA . GLY A 1 629 ? -48.667 1.009 30.793 1.00 25.72 684 GLY A CA 1
ATOM 4749 C C . GLY A 1 629 ? -49.727 1.965 31.305 1.00 25.47 684 GLY A C 1
ATOM 4750 O O . GLY A 1 629 ? -50.858 1.986 30.826 1.00 25.09 684 GLY A O 1
ATOM 4751 N N . ASP A 1 630 ? -49.339 2.765 32.289 1.00 26.02 685 ASP A N 1
ATOM 4752 C CA . ASP A 1 630 ? -50.233 3.712 32.925 1.00 25.56 685 ASP A CA 1
ATOM 4753 C C . ASP A 1 630 ? -50.269 5.050 32.166 1.00 24.67 685 ASP A C 1
ATOM 4754 O O . ASP A 1 630 ? -50.964 5.973 32.581 1.00 24.47 685 ASP A O 1
ATOM 4759 N N . GLY A 1 631 ? -49.524 5.148 31.063 1.00 24.10 686 GLY A N 1
ATOM 4760 C CA . GLY A 1 631 ? -49.489 6.354 30.245 1.00 22.98 686 GLY A CA 1
ATOM 4761 C C . GLY A 1 631 ? -48.117 6.988 30.039 1.00 22.81 686 GLY A C 1
ATOM 4762 O O . GLY A 1 631 ? -48.022 8.034 29.388 1.00 22.39 686 GLY A O 1
ATOM 4763 N N . PHE A 1 632 ? -47.054 6.370 30.556 1.00 23.20 687 PHE A N 1
ATOM 4764 C CA . PHE A 1 632 ? -45.718 6.997 30.538 1.00 23.18 687 PHE A CA 1
ATOM 4765 C C . PHE A 1 632 ? -44.608 6.115 29.959 1.00 23.55 687 PHE A C 1
ATOM 4766 O O . PHE A 1 632 ? -43.463 6.171 30.403 1.00 24.33 687 PHE A O 1
ATOM 4774 N N . GLY A 1 633 ? -44.959 5.307 28.970 1.00 23.16 688 GLY A N 1
ATOM 4775 C CA . GLY A 1 633 ? -43.994 4.546 28.188 1.00 23.16 688 GLY A CA 1
ATOM 4776 C C . GLY A 1 633 ? -44.375 4.650 26.723 1.00 22.22 688 GLY A C 1
ATOM 4777 O O . GLY A 1 633 ? -45.501 5.033 26.390 1.00 21.41 688 GLY A O 1
ATOM 4778 N N . PHE A 1 634 ? -43.436 4.310 25.850 1.00 22.25 689 PHE A N 1
ATOM 4779 C CA . PHE A 1 634 ? -43.609 4.465 24.408 1.00 21.41 689 PHE A CA 1
ATOM 4780 C C . PHE A 1 634 ? -43.050 3.244 23.712 1.00 22.03 689 PHE A C 1
ATOM 4781 O O . PHE A 1 634 ? -41.963 2.787 24.035 1.00 23.47 689 PHE A O 1
ATOM 4789 N N . ARG A 1 635 ? -43.804 2.717 22.761 1.00 21.71 690 ARG A N 1
ATOM 4790 C CA . ARG A 1 635 ? -43.390 1.579 21.972 1.00 22.04 690 ARG A CA 1
ATOM 4791 C C . ARG A 1 635 ? -43.600 1.956 20.497 1.00 21.24 690 ARG A C 1
ATOM 4792 O O . ARG A 1 635 ? -44.440 2.798 20.177 1.00 20.21 690 ARG A O 1
ATOM 4800 N N . GLN A 1 636 ? -42.823 1.344 19.616 1.00 21.93 691 GLN A N 1
ATOM 4801 C CA . GLN A 1 636 ? -42.890 1.607 18.188 1.00 21.59 691 GLN A CA 1
ATOM 4802 C C . GLN A 1 636 ? -42.221 0.472 17.449 1.00 22.57 691 GLN A C 1
ATOM 4803 O O . GLN A 1 636 ? -41.141 0.043 17.822 1.00 23.70 691 GLN A O 1
ATOM 4809 N N . ASN A 1 637 ? -42.860 -0.005 16.395 1.00 22.49 692 ASN A N 1
ATOM 4810 C CA . ASN A 1 637 ? -42.338 -1.108 15.624 1.00 23.81 692 ASN A CA 1
ATOM 4811 C C . ASN A 1 637 ? -42.408 -0.739 14.153 1.00 23.61 692 ASN A C 1
ATOM 4812 O O . ASN A 1 637 ? -43.459 -0.856 13.534 1.00 22.93 692 ASN A O 1
ATOM 4817 N N . ILE A 1 638 ? -41.285 -0.274 13.609 1.00 24.14 693 ILE A N 1
ATOM 4818 C CA . ILE A 1 638 ? -41.243 0.213 12.234 1.00 24.14 693 ILE A CA 1
ATOM 4819 C C . ILE A 1 638 ? -41.166 -0.937 11.253 1.00 25.50 693 ILE A C 1
ATOM 4820 O O . ILE A 1 638 ? -40.358 -1.844 11.423 1.00 26.94 693 ILE A O 1
ATOM 4825 N N . VAL A 1 639 ? -42.015 -0.898 10.233 1.00 25.73 694 VAL A N 1
ATOM 4826 C CA . VAL A 1 639 ? -41.920 -1.820 9.113 1.00 26.88 694 VAL A CA 1
ATOM 4827 C C . VAL A 1 639 ? -41.727 -0.967 7.872 1.00 26.80 694 VAL A C 1
ATOM 4828 O O . VAL A 1 639 ? -42.365 0.080 7.720 1.00 25.44 694 VAL A O 1
ATOM 4832 N N . ARG A 1 640 ? -40.830 -1.412 6.997 1.00 28.41 695 ARG A N 1
ATOM 4833 C CA . ARG A 1 640 ? -40.538 -0.692 5.763 1.00 28.77 695 ARG A CA 1
ATOM 4834 C C . ARG A 1 640 ? -40.524 -1.617 4.556 1.00 29.97 695 ARG A C 1
ATOM 4835 O O . ARG A 1 640 ? -40.260 -2.811 4.664 1.00 31.16 695 ARG A O 1
ATOM 4843 N N . GLY A 1 641 ? -40.796 -1.034 3.400 1.00 30.13 696 GLY A N 1
ATOM 4844 C CA . GLY A 1 641 ? -40.869 -1.782 2.167 1.00 31.31 696 GLY A CA 1
ATOM 4845 C C . GLY A 1 641 ? -41.420 -0.939 1.038 1.00 31.13 696 GLY A C 1
ATOM 4846 O O . GLY A 1 641 ? -41.728 0.239 1.215 1.00 30.36 696 GLY A O 1
ATOM 4847 N N . ASN A 1 642 ? -41.553 -1.564 -0.122 1.00 32.31 697 ASN A N 1
ATOM 4848 C CA . ASN A 1 642 ? -42.059 -0.905 -1.299 1.00 32.45 697 ASN A CA 1
ATOM 4849 C C . ASN A 1 642 ? -43.526 -0.513 -1.127 1.00 31.70 697 ASN A C 1
ATOM 4850 O O . ASN A 1 642 ? -44.361 -1.321 -0.752 1.00 32.15 697 ASN A O 1
ATOM 4855 N N . SER A 1 643 ? -43.828 0.750 -1.376 1.00 31.23 698 SER A N 1
ATOM 4856 C CA . SER A 1 643 ? -45.191 1.256 -1.307 1.00 31.19 698 SER A CA 1
ATOM 4857 C C . SER A 1 643 ? -45.202 2.550 -2.091 1.00 29.95 698 SER A C 1
ATOM 4858 O O . SER A 1 643 ? -44.830 3.596 -1.584 1.00 28.30 698 SER A O 1
ATOM 4861 N N . GLN A 1 644 ? -45.588 2.457 -3.354 1.00 31.03 699 GLN A N 1
ATOM 4862 C CA . GLN A 1 644 ? -45.583 3.601 -4.253 1.00 30.24 699 GLN A CA 1
ATOM 4863 C C . GLN A 1 644 ? -46.921 4.329 -4.202 1.00 30.41 699 GLN A C 1
ATOM 4864 O O . GLN A 1 644 ? -47.969 3.711 -4.019 1.00 31.77 699 GLN A O 1
ATOM 4870 N N . GLY A 1 645 ? -46.871 5.644 -4.360 1.00 29.23 700 GLY A N 1
ATOM 4871 C CA . GLY A 1 645 ? -48.072 6.455 -4.465 1.00 29.82 700 GLY A CA 1
ATOM 48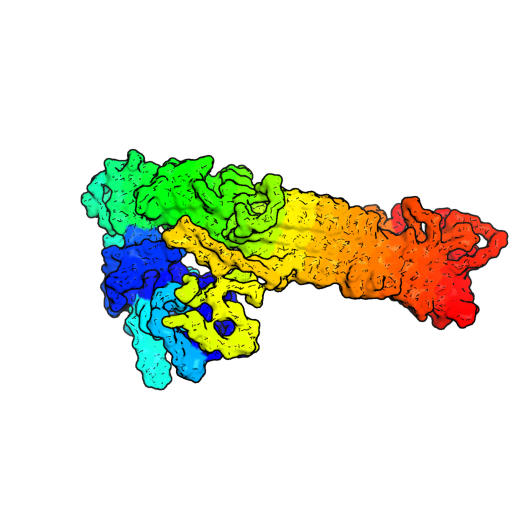72 C C . GLY A 1 645 ? -47.720 7.857 -4.914 1.00 28.83 700 GLY A C 1
ATOM 4873 O O . GLY A 1 645 ? -46.567 8.276 -4.811 1.00 27.65 700 GLY A O 1
ATOM 4874 N N . GLU A 1 646 ? -48.710 8.591 -5.410 1.00 29.73 701 GLU A N 1
ATOM 4875 C CA . GLU A 1 646 ? -48.475 9.949 -5.895 1.00 29.09 701 GLU A CA 1
ATOM 4876 C C . GLU A 1 646 ? -47.959 10.807 -4.767 1.00 27.34 701 GLU A C 1
ATOM 4877 O O . GLU A 1 646 ? -48.341 10.606 -3.615 1.00 27.43 701 GLU A O 1
ATOM 4883 N N . THR A 1 647 ? -47.070 11.736 -5.098 1.00 25.84 702 THR A N 1
ATOM 4884 C CA . THR A 1 647 ? -46.547 12.670 -4.116 1.00 24.91 702 THR A CA 1
ATOM 4885 C C . THR A 1 647 ? -46.120 14.006 -4.752 1.00 24.19 702 THR A C 1
ATOM 4886 O O . THR A 1 647 ? -45.847 14.074 -5.951 1.00 23.88 702 THR A O 1
ATOM 4890 N N . LEU A 1 648 ? -46.097 15.067 -3.945 1.00 23.79 703 LEU A N 1
ATOM 4891 C CA . LEU A 1 648 ? -45.874 16.431 -4.446 1.00 23.62 703 LEU A CA 1
ATOM 4892 C C . LEU A 1 648 ? -44.779 17.195 -3.705 1.00 22.60 703 LEU A C 1
ATOM 4893 O O . LEU A 1 648 ? -44.693 17.164 -2.479 1.00 22.02 703 LEU A O 1
ATOM 4898 N N . PHE A 1 649 ? -43.941 17.886 -4.465 1.00 22.26 704 PHE A N 1
ATOM 4899 C CA . PHE A 1 649 ? -43.077 18.906 -3.908 1.00 22.17 704 PHE A CA 1
ATOM 4900 C C . PHE A 1 649 ? -43.403 20.201 -4.622 1.00 22.63 704 PHE A C 1
ATOM 4901 O O . PHE A 1 649 ? -43.672 20.193 -5.817 1.00 22.53 704 PHE A O 1
ATOM 4909 N N . THR A 1 650 ? -43.371 21.314 -3.895 1.00 23.41 705 THR A N 1
ATOM 4910 C CA . THR A 1 650 ? -43.606 22.634 -4.499 1.00 24.09 705 THR A CA 1
ATOM 4911 C C . THR A 1 650 ? -42.724 23.708 -3.858 1.00 24.56 705 THR A C 1
ATOM 4912 O O . THR A 1 650 ? -42.835 23.980 -2.663 1.00 24.95 705 THR A O 1
ATOM 4916 N N . GLY A 1 651 ? -41.857 24.318 -4.665 1.00 24.53 706 GLY A N 1
ATOM 4917 C CA . GLY A 1 651 ? -40.964 25.368 -4.188 1.00 25.01 706 GLY A CA 1
ATOM 4918 C C . GLY A 1 651 ? -39.689 25.441 -5.000 1.00 24.67 706 GLY A C 1
ATOM 4919 O O . GLY A 1 651 ? -39.654 25.006 -6.149 1.00 24.26 706 GLY A O 1
ATOM 4920 N N . GLY A 1 652 ? -38.644 26.000 -4.404 1.00 24.99 707 GLY A N 1
ATOM 4921 C CA . GLY A 1 652 ? -37.365 26.160 -5.084 1.00 25.20 707 GLY A CA 1
ATOM 4922 C C . GLY A 1 652 ? -36.311 25.230 -4.533 1.00 24.64 707 GLY A C 1
ATOM 4923 O O . GLY A 1 652 ? -36.470 24.672 -3.450 1.00 24.15 707 GLY A O 1
ATOM 4924 N N . ILE A 1 653 ? -35.238 25.053 -5.292 1.00 24.70 708 ILE A N 1
ATOM 4925 C CA . ILE A 1 653 ? -34.101 24.268 -4.828 1.00 24.96 708 ILE A CA 1
ATOM 4926 C C . ILE A 1 653 ? -32.809 24.946 -5.212 1.00 25.93 708 ILE A C 1
ATOM 4927 O O . ILE A 1 653 ? -32.646 25.367 -6.354 1.00 26.06 708 ILE A O 1
ATOM 4932 N N . THR A 1 654 ? -31.901 25.055 -4.244 1.00 27.09 709 THR A N 1
ATOM 4933 C CA . THR A 1 654 ? -30.526 25.479 -4.485 1.00 28.13 709 THR A CA 1
ATOM 4934 C C . THR A 1 654 ? -29.658 24.340 -4.005 1.00 28.40 709 THR A C 1
ATOM 4935 O O . THR A 1 654 ? -29.717 23.982 -2.830 1.00 28.55 709 THR A O 1
ATOM 4939 N N . ALA A 1 655 ? -28.872 23.760 -4.916 1.00 28.43 710 ALA A N 1
ATOM 4940 C CA . ALA A 1 655 ? -28.118 22.543 -4.621 1.00 28.43 710 ALA A CA 1
ATOM 4941 C C . ALA A 1 655 ? -26.666 22.657 -5.062 1.00 29.85 710 ALA A C 1
ATOM 4942 O O . ALA A 1 655 ? -26.377 23.097 -6.174 1.00 30.09 710 ALA A O 1
ATOM 4944 N N . GLU A 1 656 ? -25.766 22.246 -4.175 1.00 30.74 711 GLU A N 1
ATOM 4945 C CA . GLU A 1 656 ? -24.342 22.187 -4.452 1.00 32.28 711 GLU A CA 1
ATOM 4946 C C . GLU A 1 656 ? -23.840 20.781 -4.175 1.00 31.87 711 GLU A C 1
ATOM 4947 O O . GLU A 1 656 ? -24.138 20.219 -3.119 1.00 31.41 711 GLU A O 1
ATOM 4953 N N . ASP A 1 657 ? -23.091 20.219 -5.126 1.00 31.88 712 ASP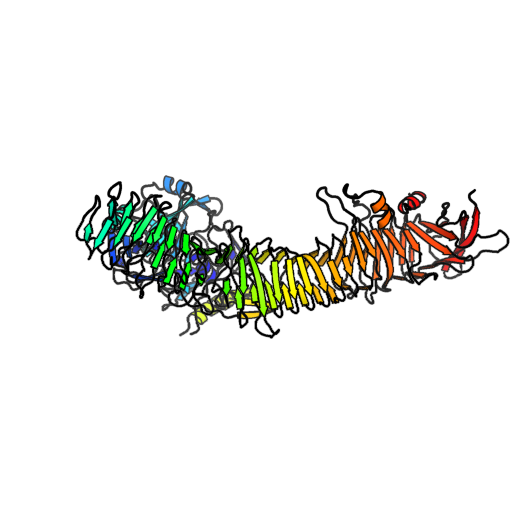 A N 1
ATOM 4954 C CA . ASP A 1 657 ? -22.425 18.925 -4.949 1.00 32.26 712 ASP A CA 1
ATOM 4955 C C . ASP A 1 657 ? -23.401 17.891 -4.419 1.00 30.59 712 ASP A C 1
ATOM 4956 O O . ASP A 1 657 ? -23.063 17.070 -3.575 1.00 30.80 712 ASP A O 1
ATOM 4961 N N . SER A 1 658 ? -24.618 17.945 -4.942 1.00 28.95 713 SER A N 1
ATOM 4962 C CA . SER A 1 658 ? -25.719 17.135 -4.454 1.00 27.84 713 SER A CA 1
ATOM 4963 C C . SER A 1 658 ? -26.241 16.258 -5.583 1.00 26.89 713 SER A C 1
ATOM 4964 O O . SER A 1 658 ? -25.770 16.359 -6.720 1.00 26.91 713 SER A O 1
ATOM 4967 N N . THR A 1 659 ? -27.171 15.364 -5.262 1.00 26.16 714 THR A N 1
ATOM 4968 C CA . THR A 1 659 ? -27.921 14.650 -6.290 1.00 25.83 714 THR A CA 1
ATOM 4969 C C . THR A 1 659 ? -29.416 14.782 -6.004 1.00 24.64 714 THR A C 1
ATOM 4970 O O . THR A 1 659 ? -29.837 14.763 -4.851 1.00 24.50 714 THR A O 1
ATOM 4974 N N . ILE A 1 660 ? -30.196 14.947 -7.066 1.00 24.24 715 ILE A N 1
ATOM 4975 C CA . ILE A 1 660 ? -31.639 15.088 -6.987 1.00 23.45 715 ILE A CA 1
ATOM 4976 C C . ILE A 1 660 ? -32.253 14.042 -7.902 1.00 23.28 715 ILE A C 1
ATOM 4977 O O . ILE A 1 660 ? -31.877 13.957 -9.069 1.00 23.35 715 ILE A O 1
ATOM 4982 N N . VAL A 1 661 ? -33.195 13.256 -7.388 1.00 22.85 716 VAL A N 1
ATOM 4983 C CA . VAL A 1 661 ? -33.938 12.328 -8.230 1.00 23.00 716 VAL A CA 1
ATOM 4984 C C . VAL A 1 661 ? -35.435 12.550 -8.046 1.00 22.59 716 VAL A C 1
ATOM 4985 O O . VAL A 1 661 ? -35.923 12.598 -6.919 1.00 22.62 716 VAL A O 1
ATOM 4989 N N . ILE A 1 662 ? -36.154 12.721 -9.149 1.00 22.56 717 ILE A N 1
ATOM 4990 C CA . ILE A 1 662 ? -37.608 12.798 -9.105 1.00 22.85 717 ILE A CA 1
ATOM 4991 C C . ILE A 1 662 ? -38.130 11.527 -9.775 1.00 23.62 717 ILE A C 1
ATOM 4992 O O . ILE A 1 662 ? -37.805 11.258 -10.937 1.00 24.12 717 ILE A O 1
ATOM 4997 N N . LYS A 1 663 ? -38.907 10.743 -9.027 1.00 23.62 718 LYS A N 1
ATOM 4998 C CA . LYS A 1 663 ? -39.236 9.378 -9.424 1.00 24.74 718 LYS A CA 1
ATOM 4999 C C . LYS A 1 663 ? -40.698 9.244 -9.827 1.00 25.21 718 LYS A C 1
ATOM 5000 O O . LYS A 1 663 ? -41.465 10.210 -9.755 1.00 24.88 718 LYS A O 1
ATOM 5006 N N . ASP A 1 664 ? -41.051 8.030 -10.250 1.00 26.24 719 ASP A N 1
ATOM 5007 C CA . ASP A 1 664 ? -42.374 7.676 -10.759 1.00 27.12 719 ASP A CA 1
ATOM 5008 C C . ASP A 1 664 ? -43.476 8.094 -9.793 1.00 26.76 719 ASP A C 1
ATOM 5009 O O . ASP A 1 664 ? -43.326 7.952 -8.578 1.00 25.06 719 ASP A O 1
ATOM 5014 N N . LYS A 1 665 ? -44.565 8.621 -10.365 1.00 27.57 720 LYS A N 1
ATOM 5015 C CA . LYS A 1 665 ? -45.744 9.121 -9.639 1.00 27.85 720 LYS A CA 1
ATOM 5016 C C . LYS A 1 665 ? -45.532 10.440 -8.887 1.00 26.69 720 LYS A C 1
ATOM 5017 O O . LYS A 1 665 ? -46.492 10.995 -8.349 1.00 27.08 720 LYS A O 1
ATOM 5023 N N . ALA A 1 666 ? -44.304 10.950 -8.861 1.00 25.40 721 ALA A N 1
ATOM 5024 C CA . ALA A 1 666 ? -44.006 12.188 -8.145 1.00 24.69 721 ALA A CA 1
ATOM 5025 C C . ALA A 1 666 ? -44.210 13.387 -9.070 1.00 24.52 721 ALA A C 1
ATOM 5026 O O . ALA A 1 666 ? -43.868 13.324 -10.246 1.00 24.44 721 ALA A O 1
ATOM 5028 N N . LYS A 1 667 ? -44.786 14.463 -8.535 1.00 24.86 722 LYS A N 1
ATOM 5029 C CA . LYS A 1 667 ? -44.941 15.730 -9.271 1.00 25.33 722 LYS A CA 1
ATOM 5030 C C . LYS A 1 667 ? -44.194 16.807 -8.527 1.00 24.40 722 LYS A C 1
ATOM 5031 O O . LYS A 1 667 ? -44.468 17.046 -7.353 1.00 24.71 722 LYS A O 1
ATOM 5037 N N . ALA A 1 668 ? -43.248 17.449 -9.199 1.00 23.75 723 ALA A N 1
ATOM 5038 C CA . ALA A 1 668 ? -42.480 18.528 -8.596 1.00 23.14 723 ALA A CA 1
ATOM 5039 C C . ALA A 1 668 ? -42.814 19.808 -9.339 1.00 23.40 723 ALA A C 1
ATOM 5040 O O . ALA A 1 668 ? -42.534 19.910 -10.531 1.00 23.77 723 ALA A O 1
ATOM 5042 N N . LEU A 1 669 ? -43.424 20.770 -8.653 1.00 23.59 724 LEU A N 1
ATOM 5043 C CA . LEU A 1 669 ? -43.654 22.093 -9.234 1.00 23.97 724 LEU A CA 1
ATOM 5044 C C . LEU A 1 669 ? -42.621 23.088 -8.700 1.00 23.81 724 LEU A C 1
ATOM 5045 O O . LEU A 1 669 ? -42.731 23.555 -7.569 1.00 23.99 724 LEU A O 1
ATOM 5050 N N . PHE A 1 670 ? -41.614 23.403 -9.512 1.00 23.56 725 PHE A N 1
ATOM 5051 C CA . PHE A 1 670 ? -40.584 24.342 -9.097 1.00 23.83 725 PHE A CA 1
ATOM 5052 C C . PHE A 1 670 ? -41.096 25.764 -9.327 1.00 24.85 725 PHE A C 1
ATOM 5053 O O . PHE A 1 670 ? -40.854 26.373 -10.371 1.00 25.13 725 PHE A O 1
ATOM 5061 N N . SER A 1 671 ? -41.827 26.274 -8.338 1.00 25.51 726 SER A N 1
ATOM 5062 C CA . SER A 1 671 ? -42.436 27.593 -8.410 1.00 26.74 726 SER A CA 1
ATOM 5063 C C . SER A 1 671 ? -41.464 28.681 -7.969 1.00 27.46 726 SER A C 1
ATOM 5064 O O . SER A 1 671 ? -41.786 29.871 -8.046 1.00 28.52 726 SER A O 1
ATOM 5067 N N . ASN A 1 672 ? -40.285 28.274 -7.505 1.00 27.09 727 ASN A N 1
ATOM 5068 C CA . ASN A 1 672 ? -39.167 29.202 -7.303 1.00 28.20 727 ASN A CA 1
ATOM 5069 C C . ASN A 1 672 ? -37.924 28.737 -8.053 1.00 27.87 727 ASN A C 1
ATOM 5070 O O . ASN A 1 672 ? -37.917 27.669 -8.667 1.00 26.75 727 ASN A O 1
ATOM 5075 N N . TYR A 1 673 ? -36.879 29.561 -8.019 1.00 29.52 728 TYR A N 1
ATOM 5076 C CA . TYR A 1 673 ? -35.670 29.330 -8.807 1.00 29.29 728 TYR A CA 1
ATOM 5077 C C . TYR A 1 673 ? -35.025 28.000 -8.446 1.00 28.56 728 TYR A C 1
ATOM 5078 O O . TYR A 1 673 ? -35.006 27.609 -7.279 1.00 28.40 728 TYR A O 1
ATOM 5087 N N . VAL A 1 674 ? -34.533 27.294 -9.460 1.00 28.21 729 VAL A N 1
ATOM 5088 C CA . VAL A 1 674 ? -33.728 26.089 -9.262 1.00 27.77 729 VAL A CA 1
ATOM 5089 C C . VAL A 1 674 ? -32.278 26.381 -9.673 1.00 28.87 729 VAL A C 1
ATOM 5090 O O . VAL A 1 674 ? -32.019 26.861 -10.777 1.00 28.96 729 VAL A O 1
ATOM 5094 N N . TYR A 1 675 ? -31.349 26.090 -8.769 1.00 29.75 730 TYR A N 1
ATOM 5095 C CA . TYR A 1 675 ? -29.934 26.372 -8.967 1.00 30.68 730 TYR A CA 1
ATOM 5096 C C . TYR A 1 675 ? -29.160 25.089 -8.677 1.00 30.32 730 TYR A C 1
ATOM 5097 O O . TYR A 1 675 ? -29.093 24.642 -7.534 1.00 30.48 730 TYR A O 1
ATOM 5106 N N . LEU A 1 676 ? -28.612 24.480 -9.722 1.00 29.85 731 LEU A N 1
ATOM 5107 C CA . LEU A 1 676 ? -27.943 23.185 -9.606 1.00 29.52 731 LEU A CA 1
ATOM 5108 C C . LEU A 1 676 ? -26.454 23.351 -9.877 1.00 30.61 731 LEU A C 1
ATOM 5109 O O . LEU A 1 676 ? -26.035 23.389 -11.030 1.00 30.68 731 LEU A O 1
ATOM 5114 N N . LEU A 1 677 ? -25.674 23.471 -8.802 1.00 31.71 732 LEU A N 1
ATOM 5115 C CA . LEU A 1 677 ? -24.228 23.687 -8.883 1.00 33.45 732 LEU A CA 1
ATOM 5116 C C . LEU A 1 677 ? -23.521 22.346 -8.703 1.00 33.53 732 LEU A C 1
ATOM 5117 O O . LEU A 1 677 ? -23.529 21.780 -7.616 1.00 33.32 732 LEU A O 1
ATOM 5122 N N . ASN A 1 678 ? -22.924 21.843 -9.782 1.00 34.02 733 ASN A N 1
ATOM 5123 C CA . ASN A 1 678 ? -22.263 20.539 -9.788 1.00 34.83 733 ASN A CA 1
ATOM 5124 C C . ASN A 1 678 ? -23.122 19.471 -9.116 1.00 33.57 733 ASN A C 1
ATOM 5125 O O . ASN A 1 678 ? -22.668 18.724 -8.246 1.00 33.82 733 ASN A O 1
ATOM 5130 N N . THR A 1 679 ? -24.376 19.420 -9.540 1.00 32.15 734 THR A N 1
ATOM 5131 C CA . THR A 1 679 ? -25.354 18.525 -8.971 1.00 31.39 734 THR A CA 1
ATOM 5132 C C . THR A 1 679 ? -25.905 17.643 -10.078 1.00 31.15 734 THR A C 1
ATOM 5133 O O . THR A 1 679 ? -26.235 18.129 -11.154 1.00 31.28 734 THR A O 1
ATOM 5137 N N . LYS A 1 680 ? -25.978 16.344 -9.806 1.00 31.41 735 LYS A N 1
ATOM 5138 C CA . LYS A 1 680 ? -26.576 15.376 -10.721 1.00 30.62 735 LYS A CA 1
ATOM 5139 C C . LYS A 1 680 ? -28.094 15.368 -10.534 1.00 28.86 735 LYS A C 1
ATOM 5140 O O . LYS A 1 680 ? -28.572 15.045 -9.452 1.00 28.42 735 LYS A O 1
ATOM 5146 N N . ALA A 1 681 ? -28.840 15.732 -11.581 1.00 27.76 736 ALA A N 1
ATOM 5147 C CA . ALA A 1 681 ? -30.307 15.758 -11.546 1.00 26.26 736 ALA A CA 1
ATOM 5148 C C . ALA A 1 681 ? -30.880 14.735 -12.525 1.00 25.90 736 ALA A C 1
ATOM 5149 O O . ALA A 1 681 ? -30.465 14.680 -13.683 1.00 26.42 736 ALA A O 1
ATOM 5151 N N . THR A 1 682 ? -31.833 13.937 -12.050 1.00 24.99 737 THR A N 1
ATOM 5152 C CA . THR A 1 682 ? -32.482 12.916 -12.853 1.00 25.03 737 THR A CA 1
ATOM 5153 C C . THR A 1 682 ? -33.998 12.964 -12.638 1.00 24.34 737 THR A C 1
ATOM 5154 O O . THR A 1 682 ? -34.465 12.982 -11.505 1.00 23.98 737 THR A O 1
ATOM 5158 N N . ILE A 1 683 ? -34.750 13.033 -13.734 1.00 24.07 738 ILE A N 1
ATOM 5159 C CA . ILE A 1 683 ? -36.201 12.920 -13.712 1.00 23.83 738 ILE A CA 1
ATOM 5160 C C . ILE A 1 683 ? -36.521 11.580 -14.376 1.00 24.60 738 ILE A C 1
ATOM 5161 O O . ILE A 1 683 ? -36.261 11.408 -15.566 1.00 24.95 738 ILE A O 1
ATOM 5166 N N . GLU A 1 684 ? -37.050 10.628 -13.610 1.00 24.68 739 GLU A N 1
ATOM 5167 C CA . GLU A 1 684 ? -37.224 9.250 -14.098 1.00 25.99 739 GLU A CA 1
ATOM 5168 C C . GLU A 1 684 ? -38.558 9.044 -14.796 1.00 26.37 739 GLU A C 1
ATOM 5169 O O . GLU A 1 684 ? -39.430 9.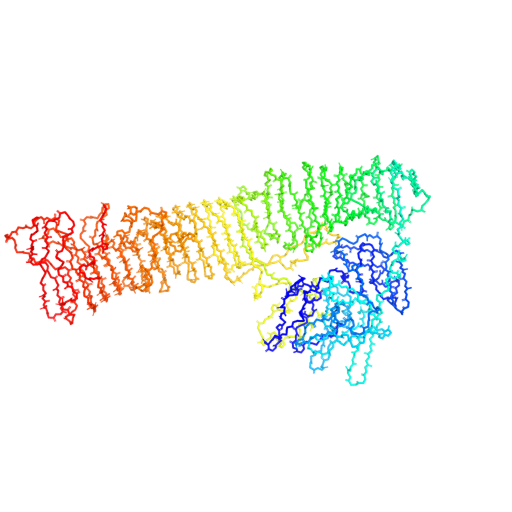909 -14.740 1.00 25.83 739 GLU A O 1
ATOM 5175 N N . ASN A 1 685 ? -38.705 7.900 -15.463 1.00 27.79 740 ASN A N 1
ATOM 5176 C CA . ASN A 1 685 ? -39.972 7.542 -16.122 1.00 28.91 740 ASN A CA 1
ATOM 5177 C C . ASN A 1 685 ? -41.132 7.687 -15.157 1.00 28.53 740 ASN A C 1
ATOM 5178 O O . ASN A 1 685 ? -41.067 7.189 -14.035 1.00 27.66 740 ASN A O 1
ATOM 5183 N N . GLY A 1 686 ? -42.181 8.374 -15.605 1.00 28.73 741 GLY A N 1
ATOM 5184 C CA . GLY A 1 686 ? -43.376 8.583 -14.805 1.00 28.94 741 GLY A CA 1
ATOM 5185 C C . GLY A 1 686 ? -43.300 9.747 -13.839 1.00 27.77 741 GLY A C 1
ATOM 5186 O O . GLY A 1 686 ? -44.288 10.077 -13.202 1.00 28.04 741 GLY A O 1
ATOM 5187 N N . ALA A 1 687 ? -42.128 10.365 -13.714 1.00 27.15 742 ALA A N 1
ATOM 5188 C CA . ALA A 1 687 ? -41.973 11.552 -12.892 1.00 26.12 742 ALA A CA 1
ATOM 5189 C C . ALA A 1 687 ? -42.349 12.749 -13.746 1.00 26.30 742 ALA A C 1
ATOM 5190 O O . ALA A 1 687 ? -42.159 12.733 -14.965 1.00 26.17 742 ALA A O 1
ATOM 5192 N N . ASP A 1 688 ? -42.895 13.777 -13.099 1.00 26.64 743 ASP A N 1
ATOM 5193 C CA . ASP A 1 688 ? -43.383 14.970 -13.787 1.00 27.18 743 ASP A CA 1
ATOM 5194 C C . ASP A 1 688 ? -42.848 16.219 -13.103 1.00 26.39 743 ASP A C 1
ATOM 5195 O O . ASP A 1 688 ? -43.150 16.463 -11.931 1.00 26.55 743 ASP A O 1
ATOM 5200 N N . VAL A 1 689 ? -42.033 16.990 -13.824 1.00 25.58 744 VAL A N 1
ATOM 5201 C CA . VAL A 1 689 ? -41.443 18.218 -13.292 1.00 24.65 744 VAL A CA 1
ATOM 5202 C C . VAL A 1 689 ? -41.873 19.408 -14.142 1.00 25.01 744 VAL A C 1
ATOM 5203 O O . VAL A 1 689 ? -41.738 19.398 -15.371 1.00 24.89 744 VAL A O 1
ATOM 5207 N N . THR A 1 690 ? -42.406 20.430 -13.482 1.00 25.08 745 THR A N 1
ATOM 5208 C CA . THR A 1 690 ? -42.672 21.701 -14.126 1.00 25.43 745 THR A CA 1
ATOM 5209 C C . THR A 1 690 ? -41.876 22.770 -13.398 1.00 25.29 745 THR A C 1
ATOM 5210 O O . THR A 1 690 ? -42.018 22.938 -12.189 1.00 25.57 745 THR A O 1
ATOM 5214 N N . THR A 1 691 ? -41.014 23.465 -14.130 1.00 25.30 746 THR A N 1
ATOM 5215 C CA . THR A 1 691 ? -40.243 24.582 -13.583 1.00 25.50 746 THR A CA 1
ATOM 5216 C C . THR A 1 691 ? -40.710 25.863 -14.257 1.00 26.33 746 THR A C 1
ATOM 5217 O O . THR A 1 691 ? -40.742 25.940 -15.470 1.00 26.37 746 THR A O 1
ATOM 5221 N N . GLN A 1 692 ? -41.089 26.862 -13.472 1.00 27.38 747 GLN A N 1
ATOM 5222 C CA . GLN A 1 692 ? -41.708 28.063 -14.034 1.00 28.78 747 GLN A CA 1
ATOM 5223 C C . GLN A 1 692 ? -41.060 29.381 -13.589 1.00 29.71 747 GLN A C 1
ATOM 5224 O O . GLN A 1 692 ? -41.446 30.451 -14.062 1.00 30.73 747 GLN A O 1
ATOM 5230 N N . SER A 1 693 ? -40.056 29.308 -12.716 1.00 29.75 748 SER A N 1
ATOM 5231 C CA . SER A 1 693 ? -39.433 30.510 -12.152 1.00 30.98 748 SER A CA 1
ATOM 5232 C C . SER A 1 693 ? -37.942 30.605 -12.477 1.00 31.02 748 SER A C 1
ATOM 5233 O O . SER A 1 693 ? -37.215 31.389 -11.866 1.00 31.65 748 SER A O 1
ATOM 5236 N N . GLY A 1 694 ? -37.500 29.812 -13.452 1.00 30.53 749 GLY A N 1
ATOM 5237 C CA . GLY A 1 694 ? -36.124 29.860 -13.931 1.00 30.61 749 GLY A CA 1
ATOM 5238 C C . GLY A 1 694 ? -35.232 28.770 -13.369 1.00 29.94 749 GLY A C 1
ATOM 5239 O O . GLY A 1 694 ? -35.503 28.192 -12.316 1.00 29.28 749 GLY A O 1
ATOM 5240 N N . MET A 1 695 ? -34.162 28.499 -14.105 1.00 30.21 750 MET A N 1
ATOM 5241 C CA . MET A 1 695 ? -33.144 27.537 -13.709 1.00 29.98 750 MET A CA 1
ATOM 5242 C C . MET A 1 695 ? -31.756 27.987 -14.108 1.00 29.98 750 MET A C 1
ATOM 5243 O O . MET A 1 695 ? -31.575 28.691 -15.102 1.00 30.18 750 MET A O 1
ATOM 5248 N N . PHE A 1 696 ? -30.788 27.538 -13.319 1.00 29.66 751 PHE A N 1
ATOM 5249 C CA . PHE A 1 696 ? -29.404 27.446 -13.744 1.00 29.82 751 PHE A CA 1
ATOM 5250 C C . PHE A 1 696 ? -28.909 26.041 -13.424 1.00 28.98 751 PHE A C 1
ATOM 5251 O O . PHE A 1 696 ? -29.166 25.528 -12.342 1.00 28.05 751 PHE A O 1
ATOM 5259 N N . SER A 1 697 ? -28.206 25.428 -14.369 1.00 28.87 752 SER A N 1
ATOM 5260 C CA . SER A 1 697 ? -27.524 24.160 -14.130 1.00 28.86 752 SER A CA 1
ATOM 5261 C C . SER A 1 697 ? -26.128 24.160 -14.749 1.00 29.85 752 SER A C 1
ATOM 5262 O O . SER A 1 697 ? -25.950 24.585 -15.890 1.00 30.18 752 SER A O 1
ATOM 5265 N N . THR A 1 698 ? -25.143 23.681 -13.997 1.00 30.68 753 THR A N 1
ATOM 5266 C CA . THR A 1 698 ? -23.771 23.511 -14.504 1.00 31.89 753 THR A CA 1
ATOM 5267 C C . THR A 1 698 ? -23.551 22.112 -15.083 1.00 31.54 753 THR A C 1
ATOM 5268 O O . THR A 1 698 ? -22.662 21.914 -15.905 1.00 32.18 753 THR A O 1
ATOM 5272 N N . SER A 1 699 ? -24.357 21.150 -14.635 1.00 30.57 754 SER A N 1
ATOM 5273 C CA . SER A 1 699 ? -24.217 19.748 -15.040 1.00 30.59 754 SER A CA 1
ATOM 5274 C C . SER A 1 699 ? -25.454 19.217 -15.775 1.00 29.09 754 SER A C 1
ATOM 5275 O O . SER A 1 699 ? -26.481 19.882 -15.866 1.00 27.92 754 SER A O 1
ATOM 5278 N N . ASP A 1 700 ? -25.316 18.009 -16.308 1.00 29.12 755 ASP A N 1
ATOM 5279 C CA . ASP A 1 700 ? -26.328 17.383 -17.139 1.00 28.16 755 ASP A CA 1
ATOM 5280 C C . ASP A 1 700 ? -27.594 17.096 -16.358 1.00 26.71 755 ASP A C 1
ATOM 5281 O O . ASP A 1 700 ? -27.527 16.667 -15.217 1.00 27.52 755 ASP A O 1
ATOM 5286 N N . ILE A 1 701 ? -28.743 17.338 -16.978 1.00 25.35 756 ILE A N 1
ATOM 5287 C CA . ILE A 1 701 ? -30.032 16.920 -16.442 1.00 24.06 756 ILE A CA 1
ATOM 5288 C C . ILE A 1 701 ? -30.521 15.736 -17.276 1.00 23.83 756 ILE A C 1
ATOM 5289 O O . ILE A 1 701 ? -30.728 15.876 -18.471 1.00 24.14 756 ILE A O 1
ATOM 5294 N N . SER A 1 702 ? -30.664 14.566 -16.663 1.00 23.56 757 SER A N 1
ATOM 5295 C CA . SER A 1 702 ? -31.168 13.392 -17.377 1.00 23.89 757 SER A CA 1
ATOM 5296 C C . SER A 1 702 ? -32.680 13.324 -17.233 1.00 23.10 757 SER A C 1
ATOM 5297 O O . SER A 1 702 ? -33.206 13.365 -16.131 1.00 22.82 757 SER A O 1
ATOM 5300 N N . ILE A 1 703 ? -33.382 13.244 -18.353 1.00 23.13 758 ILE A N 1
ATOM 5301 C CA . ILE A 1 703 ? -34.839 13.259 -18.349 1.00 22.84 758 ILE A CA 1
ATOM 5302 C C . ILE A 1 703 ? -35.379 12.021 -19.042 1.00 23.53 758 ILE A C 1
ATOM 5303 O O . ILE A 1 703 ? -35.284 11.898 -20.258 1.00 24.17 758 ILE A O 1
ATOM 5308 N N . SER A 1 704 ? -35.919 11.096 -18.256 1.00 23.77 759 SER A N 1
ATOM 5309 C CA . SER A 1 704 ? -36.640 9.934 -18.787 1.00 24.91 759 SER A CA 1
ATOM 5310 C C . SER A 1 704 ? -38.155 10.120 -18.691 1.00 24.71 759 SER A C 1
ATOM 5311 O O . SER A 1 704 ? -38.907 9.450 -19.402 1.00 25.51 759 SER A O 1
ATOM 5314 N N . GLY A 1 705 ? -38.589 11.026 -17.816 1.00 23.75 760 GLY A N 1
ATOM 5315 C CA . GLY A 1 705 ? -39.997 11.395 -17.694 1.00 23.97 760 GLY A CA 1
ATOM 5316 C C . GLY A 1 705 ? -40.317 12.723 -18.365 1.00 23.71 760 GLY A C 1
ATOM 5317 O O . GLY A 1 705 ? -39.981 12.938 -19.533 1.00 24.13 760 GLY A O 1
ATOM 5318 N N . ASN A 1 706 ? -40.959 13.617 -17.618 1.00 23.02 761 ASN A N 1
ATOM 5319 C CA . ASN A 1 706 ? -41.461 14.869 -18.172 1.00 23.00 761 ASN A CA 1
ATOM 5320 C C . ASN A 1 706 ? -40.822 16.107 -17.539 1.00 22.05 761 ASN A C 1
ATOM 5321 O O . ASN A 1 706 ? -40.987 16.345 -16.338 1.00 21.57 761 ASN A O 1
ATOM 5326 N N . LEU A 1 707 ? -40.105 16.891 -18.346 1.00 21.72 762 LEU A N 1
ATOM 5327 C CA . LEU A 1 707 ? -39.615 18.197 -17.909 1.00 21.56 762 LEU A CA 1
ATOM 5328 C C . LEU A 1 707 ? -40.298 19.285 -18.720 1.00 22.16 762 LEU A C 1
ATOM 5329 O O . LEU A 1 707 ? -40.162 19.323 -19.936 1.00 23.07 762 LEU A O 1
ATOM 5334 N N . SER A 1 708 ? -41.013 20.174 -18.039 1.00 22.53 763 SER A N 1
ATOM 5335 C CA . SER A 1 708 ? -41.712 21.277 -18.688 1.00 23.16 763 SER A CA 1
ATOM 5336 C C . SER A 1 708 ? -41.192 22.614 -18.162 1.00 23.23 763 SER A C 1
ATOM 5337 O O . SER A 1 708 ? -41.256 22.895 -16.963 1.00 23.05 763 SER A O 1
ATOM 5340 N N . MET A 1 709 ? -40.683 23.435 -19.070 1.00 23.53 764 MET A N 1
ATOM 5341 C CA . MET A 1 709 ? -40.105 24.719 -18.712 1.00 23.64 764 MET A CA 1
ATOM 5342 C C . MET A 1 709 ? -40.973 25.845 -19.258 1.00 24.50 764 MET A C 1
ATOM 5343 O O . MET A 1 709 ? -41.123 25.991 -20.467 1.00 24.80 764 MET A O 1
ATOM 5348 N N . THR A 1 710 ? -41.547 26.640 -18.357 1.00 25.09 765 THR A N 1
ATOM 5349 C CA . THR A 1 710 ? -42.445 27.724 -18.741 1.00 26.09 765 THR A CA 1
ATOM 5350 C C . THR A 1 710 ? -42.056 29.048 -18.074 1.00 26.56 765 THR A C 1
ATOM 5351 O O . THR A 1 710 ? -41.267 29.078 -17.134 1.00 25.31 765 THR A O 1
ATOM 5355 N N . GLY A 1 711 ? -42.617 30.140 -18.584 1.00 27.88 766 GLY A N 1
ATOM 5356 C CA . GLY A 1 711 ? -42.546 31.429 -17.913 1.00 29.31 766 GLY A CA 1
ATOM 5357 C C . GLY A 1 711 ? -43.326 31.418 -16.606 1.00 30.00 766 GLY A C 1
ATOM 5358 O O . GLY A 1 711 ? -44.053 30.462 -16.303 1.00 29.58 766 GLY A O 1
ATOM 5359 N N . ASN A 1 712 ? -43.176 32.487 -15.836 1.00 31.43 767 ASN A N 1
ATOM 5360 C CA . ASN A 1 712 ? -43.745 32.580 -14.501 1.00 32.37 767 ASN A CA 1
ATOM 5361 C C . ASN A 1 712 ? -45.182 33.119 -14.551 1.00 34.23 767 ASN A C 1
ATOM 5362 O O . ASN A 1 712 ? -45.384 34.279 -14.903 1.00 35.36 767 ASN A O 1
ATOM 5367 N N . PRO A 1 713 ? -46.187 32.285 -14.192 1.00 34.71 768 PRO A N 1
ATOM 5368 C CA . PRO A 1 713 ? -47.566 32.756 -14.248 1.00 36.86 768 PRO A CA 1
ATOM 5369 C C . PRO A 1 713 ? -47.812 33.803 -13.178 1.00 38.68 768 PRO A C 1
ATOM 5370 O O . PRO A 1 713 ? -47.540 33.547 -12.008 1.00 38.10 768 PRO A O 1
ATOM 5374 N N . ASP A 1 714 ? -48.282 34.978 -13.588 1.00 41.31 769 ASP A N 1
ATOM 5375 C CA . ASP A 1 714 ? -48.543 36.072 -12.654 1.00 43.73 769 ASP A CA 1
ATOM 5376 C C . ASP A 1 714 ? -49.971 35.955 -12.106 1.00 45.59 769 ASP A C 1
ATOM 5377 O O . ASP A 1 714 ? -50.633 34.939 -12.323 1.00 45.15 769 ASP A O 1
ATOM 5382 N N . LYS A 1 715 ? -50.440 36.978 -11.394 1.00 48.20 770 LYS A N 1
ATOM 5383 C CA . LYS A 1 715 ? -51.782 36.949 -10.806 1.00 50.12 770 LYS A CA 1
ATOM 5384 C C . LYS A 1 715 ? -52.891 37.072 -11.866 1.00 52.07 770 LYS A C 1
ATOM 5385 O O . LYS A 1 715 ? -54.021 36.630 -11.627 1.00 53.42 770 LYS A O 1
ATOM 5387 N N . ASP A 1 716 ? -52.565 37.656 -13.026 1.00 52.40 771 ASP A N 1
ATOM 5388 C CA . ASP A 1 716 ? -53.551 37.965 -14.073 1.00 54.17 771 ASP A CA 1
ATOM 5389 C C . ASP A 1 716 ? -53.501 37.068 -15.327 1.00 52.78 771 ASP A C 1
ATOM 5390 O O . ASP A 1 716 ? -53.572 37.580 -16.444 1.00 53.89 771 ASP A O 1
ATOM 5395 N N . ASN A 1 717 ? -53.390 35.750 -15.167 1.00 50.67 772 ASN A N 1
ATOM 5396 C CA . ASN A 1 717 ? -53.486 34.825 -16.322 1.00 49.45 772 ASN A CA 1
ATOM 5397 C C . ASN A 1 717 ? -52.415 35.018 -17.424 1.00 47.96 772 ASN A C 1
ATOM 5398 O O . ASN A 1 717 ? -52.596 34.571 -18.563 1.00 47.81 772 ASN A O 1
ATOM 5403 N N . LYS A 1 718 ? -51.300 35.659 -17.073 1.00 46.62 773 LYS A N 1
ATOM 5404 C CA . LYS A 1 718 ? -50.224 35.973 -18.023 1.00 45.03 773 LYS A CA 1
ATOM 5405 C C . LYS A 1 718 ? -48.882 35.459 -17.505 1.00 42.28 773 LYS A C 1
ATOM 5406 O O . LYS A 1 718 ? -48.811 34.931 -16.393 1.00 41.36 773 LYS A O 1
ATOM 5412 N N . PHE A 1 719 ? -47.826 35.627 -18.302 1.00 40.69 774 PHE A N 1
ATOM 5413 C CA . PHE A 1 719 ? -46.523 35.039 -17.991 1.00 38.49 774 PHE A CA 1
ATOM 5414 C C . PHE A 1 719 ? -45.363 36.030 -18.024 1.00 38.35 774 PHE A C 1
ATOM 5415 O O . PHE A 1 719 ? -45.185 36.743 -19.015 1.00 39.02 774 PHE A O 1
ATOM 5423 N N . GLU A 1 720 ? -44.584 36.065 -16.936 1.00 37.34 775 GLU A N 1
ATOM 5424 C CA . GLU A 1 720 ? -43.285 36.741 -16.918 1.00 37.12 775 GLU A CA 1
ATOM 5425 C C . GLU A 1 720 ? -42.273 35.808 -17.550 1.00 34.81 775 GLU A C 1
ATOM 5426 O O . GLU A 1 720 ? -42.235 34.635 -17.197 1.00 33.36 775 GLU A O 1
ATOM 5432 N N . PRO A 1 721 ? -41.448 36.317 -18.478 1.00 34.38 776 PRO A N 1
ATOM 5433 C CA . PRO A 1 721 ? -40.408 35.482 -19.058 1.00 32.79 776 PRO A CA 1
ATOM 5434 C C . PRO A 1 721 ? -39.500 34.856 -18.011 1.00 31.43 776 PRO A C 1
ATOM 5435 O O . PRO A 1 721 ? -39.166 35.502 -17.017 1.00 32.23 776 PRO A O 1
ATOM 5439 N N . SER A 1 722 ? -39.139 33.596 -18.233 1.00 29.55 777 SER A N 1
ATOM 5440 C CA . SER A 1 722 ? -38.237 32.862 -17.347 1.00 28.41 777 SER A CA 1
ATOM 5441 C C . SER A 1 722 ? -37.085 32.277 -18.155 1.00 27.35 777 SER A C 1
ATOM 5442 O O . SER A 1 722 ? -37.273 31.859 -19.294 1.00 26.64 777 SER A O 1
ATOM 5445 N N . ILE A 1 723 ? -35.902 32.245 -17.546 1.00 27.17 778 ILE A N 1
ATOM 5446 C CA . ILE A 1 723 ? -34.670 31.851 -18.226 1.00 26.87 778 ILE A CA 1
ATOM 5447 C C . ILE A 1 723 ? -34.204 30.491 -17.720 1.00 25.66 778 ILE A C 1
ATOM 5448 O O . ILE A 1 723 ? -34.024 30.306 -16.515 1.00 25.31 778 ILE A O 1
ATOM 5453 N N . TYR A 1 724 ? -33.996 29.554 -18.645 1.00 24.82 779 TYR A N 1
ATOM 5454 C CA . TYR A 1 724 ? -33.515 28.216 -18.310 1.00 24.11 779 TYR A CA 1
ATOM 5455 C C . TYR A 1 724 ? -32.132 27.983 -18.917 1.00 24.68 779 TYR A C 1
ATOM 5456 O O . TYR A 1 724 ? -31.996 27.656 -20.094 1.00 25.03 779 TYR A O 1
ATOM 5465 N N . LEU A 1 725 ? -31.114 28.163 -18.081 1.00 24.89 780 LEU A N 1
ATOM 5466 C CA . LEU A 1 725 ? -29.744 28.224 -18.516 1.00 25.59 780 LEU A CA 1
ATOM 5467 C C . LEU A 1 725 ? -29.023 26.951 -18.084 1.00 25.35 780 LEU A C 1
ATOM 5468 O O . LEU A 1 725 ? -28.739 26.753 -16.901 1.00 25.70 780 LEU A O 1
ATOM 5473 N N . ASN A 1 726 ? -28.744 26.082 -19.048 1.00 24.92 781 ASN A N 1
ATOM 5474 C CA . ASN A 1 726 ? -27.956 24.887 -18.808 1.00 24.93 781 ASN A CA 1
ATOM 5475 C C . ASN A 1 726 ? -26.603 25.039 -19.522 1.00 26.00 781 ASN A C 1
ATOM 5476 O O . ASN A 1 726 ? -26.543 25.096 -20.745 1.00 26.14 781 ASN A O 1
ATOM 5481 N N . ASP A 1 727 ? -25.529 25.144 -18.747 1.00 27.01 782 ASP A N 1
ATOM 5482 C CA . ASP A 1 727 ? -24.166 25.163 -19.295 1.00 28.51 782 ASP A CA 1
ATOM 5483 C C . ASP A 1 727 ? -23.694 23.776 -19.738 1.00 28.53 782 ASP A C 1
ATOM 5484 O O . ASP A 1 727 ? -22.696 23.662 -20.436 1.00 29.57 782 ASP A O 1
ATOM 5489 N N . ALA A 1 728 ? -24.372 22.730 -19.276 1.00 27.77 783 ALA A N 1
ATOM 5490 C CA . ALA A 1 728 ? -24.174 21.363 -19.770 1.00 27.77 783 ALA A CA 1
ATOM 5491 C C . ALA A 1 728 ? -25.332 20.997 -20.719 1.00 26.89 783 ALA A C 1
ATOM 5492 O O . ALA A 1 728 ? -25.786 21.859 -21.480 1.00 26.82 783 ALA A O 1
ATOM 5494 N N . SER A 1 729 ? -25.821 19.752 -20.667 1.00 26.12 784 SER A N 1
ATOM 5495 C CA . SER A 1 729 ? -26.790 19.258 -21.651 1.00 25.37 784 SER A CA 1
ATOM 5496 C C . SER A 1 729 ? -28.069 18.740 -21.027 1.00 24.11 784 SER A C 1
ATOM 5497 O O . SER A 1 729 ? -28.075 18.269 -19.893 1.00 23.88 784 SER A O 1
ATOM 5500 N N . TYR A 1 730 ? -29.151 18.836 -21.792 1.00 23.56 785 TYR A N 1
ATOM 5501 C CA . TYR A 1 730 ? -30.410 18.179 -21.470 1.00 22.95 785 TYR A CA 1
ATOM 5502 C C . TYR A 1 730 ? -30.352 16.814 -22.143 1.00 23.78 785 TYR A C 1
ATOM 5503 O O . TYR A 1 730 ? -30.308 16.728 -23.372 1.00 24.61 785 TYR A O 1
ATOM 5512 N N . LEU A 1 731 ? -30.306 15.753 -21.347 1.00 24.00 786 LEU A N 1
ATOM 5513 C CA . LEU A 1 731 ? -30.137 14.410 -21.878 1.00 24.94 786 LEU A CA 1
ATOM 5514 C C . LEU A 1 731 ? -31.468 13.682 -21.775 1.00 24.97 786 LEU A C 1
ATOM 5515 O O . LEU A 1 731 ? -31.969 13.476 -20.673 1.00 24.80 786 LEU A O 1
ATOM 5520 N N . LEU A 1 732 ? -32.049 13.315 -22.913 1.00 25.44 787 LEU A N 1
ATOM 5521 C CA . LEU A 1 732 ? -33.334 12.636 -22.919 1.00 25.65 787 LEU A CA 1
ATOM 5522 C C . LEU A 1 732 ? -33.042 11.146 -22.983 1.00 26.93 787 LEU A C 1
ATOM 5523 O O . LEU A 1 732 ? -32.588 10.644 -24.008 1.00 27.77 787 LEU A O 1
ATOM 5528 N N . THR A 1 733 ? -33.308 10.456 -21.870 1.00 26.98 788 THR A N 1
ATOM 5529 C CA . THR A 1 733 ? -32.749 9.129 -21.587 1.00 27.99 788 THR A CA 1
ATOM 5530 C C . THR A 1 733 ? -33.744 7.981 -21.745 1.00 29.05 788 THR A C 1
ATOM 5531 O O . THR A 1 733 ? -33.448 6.833 -21.390 1.00 29.66 788 THR A O 1
ATOM 5535 N N . ASP A 1 734 ? -34.913 8.285 -22.299 1.00 29.31 789 ASP A N 1
ATOM 5536 C CA . ASP A 1 734 ? -35.922 7.261 -22.555 1.00 30.43 789 ASP A CA 1
ATOM 5537 C C . ASP A 1 734 ? -36.784 7.601 -23.764 1.00 30.91 789 ASP A C 1
ATOM 5538 O O . ASP A 1 734 ? -37.035 8.772 -24.049 1.00 29.92 789 ASP A O 1
ATOM 5543 N N . ASP A 1 735 ? -37.225 6.558 -24.467 1.00 32.79 790 ASP A N 1
ATOM 5544 C CA . ASP A 1 735 ? -38.198 6.674 -25.563 1.00 33.73 790 ASP A CA 1
ATOM 5545 C C . ASP A 1 735 ? -39.443 7.471 -25.163 1.00 32.80 790 ASP A C 1
ATOM 5546 O O . ASP A 1 735 ? -40.051 8.142 -26.000 1.00 33.02 790 ASP A O 1
ATOM 5551 N N . SER A 1 736 ? -39.809 7.383 -23.884 1.00 31.99 791 SER A N 1
ATOM 5552 C CA . SER A 1 736 ? -40.991 8.043 -23.345 1.00 31.46 791 SER A CA 1
ATOM 5553 C C . SER A 1 736 ? -40.736 9.463 -22.834 1.00 29.57 791 SER A C 1
ATOM 5554 O O . SER A 1 736 ? -41.650 10.100 -22.326 1.00 28.88 791 SER A O 1
ATOM 5557 N N . ALA A 1 737 ? -39.510 9.962 -22.960 1.00 29.10 792 ALA A N 1
ATOM 5558 C CA . ALA A 1 737 ? -39.168 11.288 -22.434 1.00 28.03 792 ALA A CA 1
ATOM 5559 C C . ALA A 1 737 ? -39.894 12.402 -23.193 1.00 28.23 792 ALA A C 1
ATOM 5560 O O . ALA A 1 737 ? -40.152 12.277 -24.386 1.00 28.81 792 ALA A O 1
ATOM 5562 N N . ARG A 1 738 ? -40.232 13.479 -22.485 1.00 27.80 793 ARG A N 1
ATOM 5563 C CA . ARG A 1 738 ? -40.921 14.623 -23.079 1.00 28.59 793 ARG A CA 1
ATOM 5564 C C . ARG A 1 738 ? -40.320 15.911 -22.525 1.00 27.25 793 ARG A C 1
ATOM 5565 O O . ARG A 1 738 ? -40.431 16.176 -21.325 1.00 27.03 793 ARG A O 1
ATOM 5573 N N . LEU A 1 739 ? -39.654 16.683 -23.385 1.00 26.91 794 LEU A N 1
ATOM 5574 C CA . LEU A 1 739 ? -39.095 17.986 -23.008 1.00 25.81 794 LEU A CA 1
ATOM 5575 C C . LEU A 1 739 ? -40.000 19.042 -23.590 1.00 26.04 794 LEU A C 1
ATOM 5576 O O . LEU A 1 739 ? -40.217 19.078 -24.800 1.00 27.16 794 LEU A O 1
ATOM 5581 N N . VAL A 1 740 ? -40.530 19.896 -22.727 1.00 25.15 795 VAL A N 1
ATOM 5582 C CA . VAL A 1 740 ? -41.512 20.877 -23.131 1.00 25.26 795 VAL A CA 1
ATOM 5583 C C . VAL A 1 740 ? -41.049 22.238 -22.657 1.00 24.78 795 VAL A C 1
ATOM 5584 O O . VAL A 1 740 ? -40.552 22.377 -21.536 1.00 24.46 795 VAL A O 1
ATOM 5588 N N . ALA A 1 741 ? -41.174 23.228 -23.536 1.00 24.70 796 ALA A N 1
ATOM 5589 C CA . ALA A 1 741 ? -40.958 24.613 -23.177 1.00 24.28 796 ALA A CA 1
ATOM 5590 C C . ALA A 1 741 ? -42.087 25.396 -23.819 1.00 25.03 796 ALA A C 1
ATOM 5591 O O . ALA A 1 741 ? -42.399 25.180 -24.988 1.00 25.42 796 ALA A O 1
ATOM 5593 N N . LYS A 1 742 ? -42.725 26.270 -23.052 1.00 25.26 797 LYS A N 1
ATOM 5594 C CA . LYS A 1 742 ? -43.802 27.090 -23.581 1.00 26.56 797 LYS A CA 1
ATOM 5595 C C . LYS A 1 742 ? -44.102 28.276 -22.681 1.00 27.00 797 LYS A C 1
ATOM 5596 O O . LYS A 1 742 ? -43.547 28.405 -21.592 1.00 26.68 797 LYS A O 1
ATOM 5602 N N . ASN A 1 743 ? -44.989 29.141 -23.157 1.00 28.16 798 ASN A N 1
ATOM 5603 C CA . ASN A 1 743 ? -45.501 30.257 -22.371 1.00 28.83 798 ASN A CA 1
ATOM 5604 C C . ASN A 1 743 ? -44.395 31.133 -21.795 1.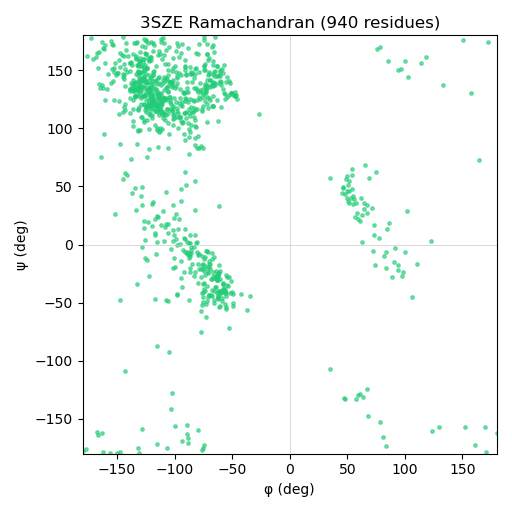00 28.08 798 ASN A C 1
ATOM 5605 O O . ASN A 1 743 ? -44.197 31.209 -20.591 1.00 27.45 798 ASN A O 1
ATOM 5610 N N . LYS A 1 744 ? -43.668 31.774 -22.702 1.00 28.61 799 LYS A N 1
ATOM 5611 C CA . LYS A 1 744 ? -42.677 32.807 -22.376 1.00 28.73 799 LYS A CA 1
ATOM 5612 C C . LYS A 1 744 ? -41.452 32.264 -21.654 1.00 27.27 799 LYS A C 1
ATOM 5613 O O . LYS A 1 744 ? -41.096 32.711 -20.567 1.00 27.70 799 LYS A O 1
ATOM 5619 N N . ALA A 1 745 ? -40.795 31.307 -22.295 1.00 26.02 800 ALA A N 1
ATOM 5620 C CA . ALA A 1 745 ? -39.627 30.659 -21.722 1.00 24.98 800 ALA A CA 1
ATOM 5621 C C . ALA A 1 745 ? -38.428 30.817 -22.651 1.00 24.76 800 ALA A C 1
ATOM 5622 O O . ALA A 1 745 ? -38.526 30.569 -23.854 1.00 24.23 800 ALA A O 1
ATOM 5624 N N . SER A 1 746 ? -37.299 31.233 -22.081 1.00 25.05 801 SER A N 1
ATOM 5625 C CA . SER A 1 746 ? -36.040 31.299 -22.809 1.00 25.29 801 SER A CA 1
ATOM 5626 C C . SER A 1 746 ? -35.107 30.214 -22.294 1.00 24.59 801 SER A C 1
ATOM 5627 O O . SER A 1 746 ? -34.659 30.275 -21.153 1.00 24.59 801 SER A O 1
ATOM 5630 N N . VAL A 1 747 ? -34.839 29.221 -23.147 1.00 24.12 80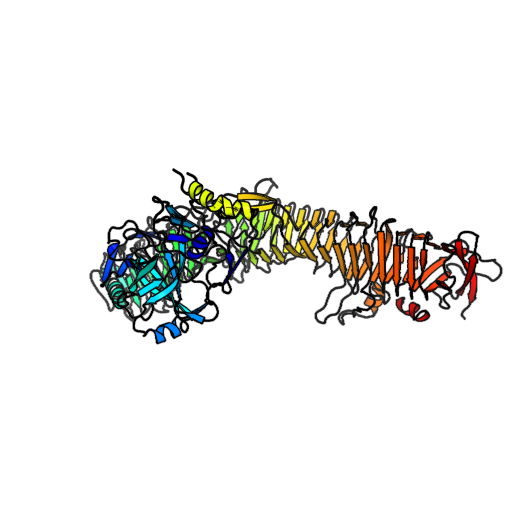2 VAL A N 1
ATOM 5631 C CA . VAL A 1 747 ? -34.055 28.039 -22.797 1.00 23.19 802 VAL A CA 1
ATOM 5632 C C . VAL A 1 747 ? -32.686 28.095 -23.487 1.00 23.76 802 VAL A C 1
ATOM 5633 O O . VAL A 1 747 ? -32.566 28.517 -24.635 1.00 24.46 802 VAL A O 1
ATOM 5637 N N . VAL A 1 748 ? -31.653 27.680 -22.766 1.00 23.59 803 VAL A N 1
ATOM 5638 C CA . VAL A 1 748 ? -30.303 27.624 -23.299 1.00 24.01 803 VAL A CA 1
ATOM 5639 C C . VAL A 1 748 ? -29.695 26.298 -22.870 1.00 24.01 803 VAL A C 1
ATOM 5640 O O . VAL A 1 748 ? -29.814 25.913 -21.700 1.00 23.67 803 VAL A O 1
ATOM 5644 N N . GLY A 1 749 ? -29.064 25.594 -23.812 1.00 24.23 804 GLY A N 1
ATOM 5645 C CA . GLY A 1 749 ? -28.365 24.349 -23.497 1.00 24.25 804 GLY A CA 1
ATOM 5646 C C . GLY A 1 749 ? -28.679 23.221 -24.462 1.00 24.14 804 GLY A C 1
ATOM 5647 O O . GLY A 1 749 ? -29.830 23.004 -24.827 1.00 24.06 804 GLY A O 1
ATOM 5648 N N . ASP A 1 750 ? -27.646 22.484 -24.848 1.00 24.87 805 ASP A N 1
ATOM 5649 C CA . ASP A 1 750 ? -27.768 21.454 -25.868 1.00 25.28 805 ASP A CA 1
ATOM 5650 C C . ASP A 1 750 ? -28.654 20.305 -25.423 1.00 24.67 805 ASP A C 1
ATOM 5651 O O . ASP A 1 750 ? -28.725 19.983 -24.239 1.00 24.24 805 ASP A O 1
ATOM 5656 N N . ILE A 1 751 ? -29.333 19.694 -26.386 1.00 24.80 806 ILE A N 1
ATOM 5657 C CA . ILE A 1 751 ? -30.135 18.505 -26.128 1.00 24.59 806 ILE A CA 1
ATOM 5658 C C . ILE A 1 751 ? -29.481 17.319 -26.846 1.00 25.66 806 ILE A C 1
ATOM 5659 O O . ILE A 1 751 ? -29.134 17.420 -28.032 1.00 26.09 806 ILE A O 1
ATOM 5664 N N . HIS A 1 752 ? -29.282 16.225 -26.106 1.00 25.80 807 HIS A N 1
ATOM 5665 C CA A HIS A 1 752 ? -28.784 14.973 -26.682 0.50 27.20 807 HIS A CA 1
ATOM 5666 C CA B HIS A 1 752 ? -28.770 14.980 -26.666 0.50 27.25 807 HIS A CA 1
ATOM 5667 C C . HIS A 1 752 ? -29.738 13.835 -26.335 1.00 27.28 807 HIS A C 1
ATOM 5668 O O . HIS A 1 752 ? -30.296 13.784 -25.234 1.00 26.09 807 HIS A O 1
ATOM 5681 N N . SER A 1 753 ? -29.937 12.932 -27.291 1.00 28.59 808 SER A N 1
ATOM 5682 C CA . SER A 1 753 ? -30.756 11.759 -27.067 1.00 29.39 808 SER A CA 1
ATOM 5683 C C . SER A 1 753 ? -30.435 10.658 -28.058 1.00 31.44 808 SER A C 1
ATOM 5684 O O . SER A 1 753 ? -30.344 10.886 -29.264 1.00 31.87 808 SER A O 1
ATOM 5687 N N . THR A 1 754 ? -30.291 9.459 -27.513 1.00 32.92 809 THR A N 1
ATOM 5688 C CA . THR A 1 754 ? -30.124 8.227 -28.278 1.00 35.24 809 THR A CA 1
ATOM 5689 C C . THR A 1 754 ? -31.475 7.619 -28.635 1.00 35.96 809 THR A C 1
ATOM 5690 O O . THR A 1 754 ? -31.558 6.674 -29.413 1.00 37.71 809 THR A O 1
ATOM 5694 N N . LYS A 1 755 ? -32.533 8.196 -28.077 1.00 35.15 810 LYS A N 1
ATOM 5695 C CA . LYS A 1 755 ? -33.840 7.565 -28.037 1.00 36.07 810 LYS A CA 1
ATOM 5696 C C . LYS A 1 755 ? -34.902 8.377 -28.770 1.00 36.19 810 LYS A C 1
ATOM 5697 O O . LYS A 1 755 ? -34.647 9.499 -29.226 1.00 35.93 810 LYS A O 1
ATOM 5703 N N . SER A 1 756 ? -36.092 7.799 -28.895 1.00 37.13 811 SER A N 1
ATOM 5704 C CA . SER A 1 756 ? -37.176 8.423 -29.641 1.00 37.19 811 SER A CA 1
ATOM 5705 C C . SER A 1 756 ? -38.033 9.308 -28.726 1.00 35.63 811 SER A C 1
ATOM 5706 O O . SER A 1 756 ? -39.255 9.199 -28.711 1.00 36.15 811 SER A O 1
ATOM 5709 N N . ALA A 1 757 ? -37.380 10.196 -27.976 1.00 34.08 812 ALA A N 1
ATOM 5710 C CA . ALA A 1 757 ? -38.076 11.149 -27.103 1.00 32.82 812 ALA A CA 1
ATOM 5711 C C . ALA A 1 757 ? -38.776 12.239 -27.914 1.00 32.75 812 ALA A C 1
ATOM 5712 O O . ALA A 1 757 ? -38.612 12.321 -29.133 1.00 33.62 812 ALA A O 1
ATOM 5714 N N . SER A 1 758 ? -39.555 13.068 -27.225 1.00 32.00 813 SER A N 1
ATOM 5715 C CA . SER A 1 758 ? -40.303 14.151 -27.852 1.00 32.35 813 SER A CA 1
ATOM 5716 C C . SER A 1 758 ? -39.828 15.493 -27.321 1.00 31.08 813 SER A C 1
ATOM 5717 O O . SER A 1 758 ? -39.545 15.632 -26.133 1.00 30.18 813 SER A O 1
ATOM 5720 N N . ILE A 1 759 ? -39.739 16.474 -28.211 1.00 31.25 814 ILE A N 1
ATOM 5721 C CA . ILE A 1 759 ? -39.437 17.844 -27.832 1.00 30.45 814 ILE A CA 1
ATOM 5722 C C . ILE A 1 759 ? -40.594 18.680 -28.330 1.00 31.16 814 ILE A C 1
ATOM 5723 O O . ILE A 1 759 ? -41.018 18.517 -29.469 1.00 32.11 814 ILE A O 1
ATOM 5728 N N . MET A 1 760 ? -41.111 19.558 -27.478 1.00 31.05 815 MET A N 1
ATOM 5729 C CA . MET A 1 760 ? -42.228 20.421 -27.854 1.00 32.57 815 MET A CA 1
ATOM 5730 C C . MET A 1 760 ? -41.983 21.849 -27.368 1.00 31.92 815 MET A C 1
ATOM 5731 O O . MET A 1 760 ? -42.066 22.129 -26.174 1.00 31.08 815 MET A O 1
ATOM 5736 N N . PHE A 1 761 ? -41.656 22.739 -28.300 1.00 32.51 816 PHE A N 1
ATOM 5737 C CA . PHE A 1 761 ? -41.432 24.137 -27.972 1.00 32.89 816 PHE A CA 1
ATOM 5738 C C . PHE A 1 761 ? -42.634 24.978 -28.402 1.00 34.37 816 PHE A C 1
ATOM 5739 O O . PHE A 1 761 ? -43.233 24.759 -29.466 1.00 35.09 816 PHE A O 1
ATOM 5747 N N . GLY A 1 762 ? -42.982 25.932 -27.548 1.00 35.03 817 GLY A N 1
ATOM 5748 C CA . GLY A 1 762 ? -44.064 26.868 -27.816 1.00 37.11 817 GLY A CA 1
ATOM 5749 C C . GLY A 1 762 ? -45.443 26.371 -27.427 1.00 38.44 817 GLY A C 1
ATOM 5750 O O . GLY A 1 762 ? -45.685 25.171 -27.328 1.00 38.24 817 GLY A O 1
ATOM 5751 N N . HIS A 1 763 ? -46.354 27.308 -27.217 1.00 40.32 818 HIS A N 1
ATOM 5752 C CA . HIS A 1 763 ? -47.750 26.960 -26.998 1.00 42.42 818 HIS A CA 1
ATOM 5753 C C . HIS A 1 763 ? -48.345 26.342 -28.254 1.00 44.31 818 HIS A C 1
ATOM 5754 O O . HIS A 1 763 ? -47.772 26.435 -29.335 1.00 44.24 818 HIS A O 1
ATOM 5761 N N . ASP A 1 764 ? -49.505 25.715 -28.104 1.00 46.61 819 ASP A N 1
ATOM 5762 C CA . ASP A 1 764 ? -50.211 25.126 -29.241 1.00 48.93 819 ASP A CA 1
ATOM 5763 C C . ASP A 1 764 ? -50.690 26.228 -30.189 1.00 51.08 819 ASP A C 1
ATOM 5764 O O . ASP A 1 764 ? -51.173 27.267 -29.729 1.00 51.96 819 ASP A O 1
ATOM 5769 N N . GLU A 1 765 ? -50.580 25.990 -31.498 1.00 52.33 820 GLU A N 1
ATOM 5770 C CA . GLU A 1 765 ? -50.987 26.967 -32.537 1.00 54.34 820 GLU A CA 1
ATOM 5771 C C . GLU A 1 765 ? -52.213 27.862 -32.224 1.00 56.39 820 GLU A C 1
ATOM 5772 O O . GLU A 1 765 ? -52.202 29.071 -32.497 1.00 57.11 820 GLU A O 1
ATOM 5778 N N . SER A 1 766 ? -53.268 27.261 -31.683 1.00 57.62 821 SER A N 1
ATOM 5779 C CA . SER A 1 766 ? -54.506 27.991 -31.377 1.00 59.78 821 SER A CA 1
ATOM 5780 C C . SER A 1 766 ? -54.445 28.745 -30.048 1.00 59.19 821 SER A C 1
ATOM 5781 O O . SER A 1 766 ? -55.190 29.714 -29.842 1.00 61.02 821 SER A O 1
ATOM 5784 N N . ASP A 1 767 ? -53.566 28.285 -29.160 1.00 56.66 822 ASP A N 1
ATOM 5785 C CA . ASP A 1 767 ? -53.637 28.600 -27.744 1.00 55.76 822 ASP A CA 1
ATOM 5786 C C . ASP A 1 767 ? -52.553 29.609 -27.329 1.00 54.17 822 ASP A C 1
ATOM 5787 O O . ASP A 1 767 ? -51.501 29.233 -26.806 1.00 52.08 822 ASP A O 1
ATOM 5792 N N . LEU A 1 768 ? -52.842 30.894 -27.548 1.00 55.06 823 LEU A N 1
ATOM 5793 C CA . LEU A 1 768 ? -51.881 31.990 -27.323 1.00 53.63 823 LEU A CA 1
ATOM 5794 C C . LEU A 1 768 ? -51.787 32.418 -25.843 1.00 52.79 823 LEU A C 1
ATOM 5795 O O . LEU A 1 768 ? -52.756 32.299 -25.077 1.00 53.54 823 LEU A O 1
ATOM 5800 N N . SER A 1 769 ? -50.609 32.927 -25.472 1.00 50.93 824 SER A N 1
ATOM 5801 C CA . SER A 1 769 ? -50.327 33.437 -24.126 1.00 50.12 824 SER A CA 1
ATOM 5802 C C . SER A 1 769 ? -49.733 34.847 -24.185 1.00 50.37 824 SER A C 1
ATOM 5803 O O . SER A 1 769 ? -49.009 35.181 -25.125 1.00 49.94 824 SER A O 1
ATOM 5806 N N . GLN A 1 770 ? -50.013 35.652 -23.161 1.00 50.90 825 GLN A N 1
ATOM 5807 C CA . GLN A 1 770 ? -49.620 37.064 -23.146 1.00 51.78 825 GLN A CA 1
ATOM 5808 C C . GLN A 1 770 ? -48.531 37.374 -22.109 1.00 50.29 825 GLN A C 1
ATOM 5809 O O . GLN A 1 770 ? -48.333 36.631 -21.141 1.00 48.81 825 GLN A O 1
ATOM 5815 N N . LEU A 1 771 ? -47.845 38.492 -22.323 1.00 50.66 826 LEU A N 1
ATOM 5816 C CA . LEU A 1 771 ? -46.788 38.968 -21.425 1.00 50.18 826 LEU A CA 1
ATOM 5817 C C . LEU A 1 771 ? -47.357 39.643 -20.180 1.00 51.37 826 LEU A C 1
ATOM 5818 O O . LEU A 1 771 ? -48.315 40.408 -20.259 1.00 53.25 826 LEU A O 1
ATOM 5823 N N . SER A 1 772 ? -46.740 39.372 -19.035 1.00 50.42 827 SER A N 1
ATOM 5824 C CA . SER A 1 772 ? -47.095 40.028 -17.786 1.00 51.78 827 SER A CA 1
ATOM 5825 C C . SER A 1 772 ? -46.823 41.527 -17.887 1.00 53.92 827 SER A C 1
ATOM 5826 O O . SER A 1 772 ? -45.853 41.945 -18.525 1.00 53.58 827 SER A O 1
ATOM 5829 N N . ASP A 1 773 ? -47.666 42.339 -17.252 1.00 56.37 828 ASP A N 1
ATOM 5830 C CA . ASP A 1 773 ? -47.433 43.791 -17.233 1.00 58.82 828 ASP A CA 1
ATOM 5831 C C . ASP A 1 773 ? -46.214 44.118 -16.365 1.00 58.44 828 ASP A C 1
ATOM 5832 O O . ASP A 1 773 ? -45.681 45.229 -16.412 1.00 60.00 828 ASP A O 1
ATOM 5837 N N . ARG A 1 774 ? -45.786 43.131 -15.580 1.00 56.40 829 ARG A N 1
ATOM 5838 C CA . ARG A 1 774 ? -44.559 43.216 -14.798 1.00 55.85 829 ARG A CA 1
ATOM 5839 C C . ARG A 1 774 ? -43.329 43.352 -15.693 1.00 54.96 829 ARG A C 1
ATOM 5840 O O . ARG A 1 774 ? -42.339 43.963 -15.301 1.00 56.01 829 ARG A O 1
ATOM 5848 N N . THR A 1 775 ? -43.401 42.776 -16.889 1.00 53.36 830 THR A N 1
ATOM 5849 C CA . THR A 1 775 ? -42.260 42.684 -17.789 1.00 52.14 830 THR A CA 1
ATOM 5850 C C . THR A 1 775 ? -42.269 43.833 -18.780 1.00 53.72 830 THR A C 1
ATOM 5851 O O . THR A 1 775 ? -43.266 44.049 -19.467 1.00 54.45 830 THR A O 1
ATOM 5855 N N . SER A 1 776 ? -41.165 44.572 -18.853 1.00 54.42 831 SER A N 1
ATOM 5856 C CA . SER A 1 776 ? -41.037 45.637 -19.845 1.00 55.98 831 SER A CA 1
ATOM 5857 C C . SER A 1 776 ? -40.830 44.998 -21.212 1.00 54.30 831 SER A C 1
ATOM 5858 O O . SER A 1 776 ? -40.265 43.905 -21.317 1.00 52.05 831 SER A O 1
ATOM 5861 N N . LYS A 1 777 ? -41.297 45.681 -22.252 1.00 55.42 832 LYS A N 1
ATOM 5862 C CA . LYS A 1 777 ? -41.206 45.172 -23.620 1.00 54.13 832 LYS A CA 1
ATOM 5863 C C . LYS A 1 777 ? -39.753 45.023 -24.093 1.00 52.83 832 LYS A C 1
ATOM 5864 O O . LYS A 1 777 ? -39.462 44.180 -24.939 1.00 51.27 832 LYS A O 1
ATOM 5870 N N . GLY A 1 778 ? -38.855 45.837 -23.539 1.00 53.49 833 GLY A N 1
ATOM 5871 C CA . GLY A 1 778 ? -37.425 45.720 -23.812 1.00 52.50 833 GLY A CA 1
ATOM 5872 C C . GLY A 1 778 ? -36.883 44.372 -23.374 1.00 49.54 833 GLY A C 1
ATOM 5873 O O . GLY A 1 778 ? -36.285 43.651 -24.162 1.00 48.10 833 GLY A O 1
ATOM 5874 N N . LEU A 1 779 ? -37.113 44.029 -22.114 1.00 48.70 834 LEU A N 1
ATOM 5875 C CA . LEU A 1 779 ? -36.714 42.726 -21.578 1.00 46.22 834 LEU A CA 1
ATOM 5876 C C . LEU A 1 779 ? -37.310 41.566 -22.385 1.00 43.86 834 LEU A C 1
ATOM 5877 O O . LEU A 1 779 ? -36.628 40.583 -22.658 1.00 42.31 834 LEU A O 1
ATOM 5882 N N . ALA A 1 780 ? -38.578 41.693 -22.768 1.00 43.75 835 ALA A N 1
ATOM 5883 C CA . ALA A 1 780 ? -39.263 40.659 -23.546 1.00 41.89 835 ALA A CA 1
ATOM 5884 C C . ALA A 1 780 ? -38.578 40.411 -24.888 1.00 40.90 835 ALA A C 1
ATOM 5885 O O . ALA A 1 780 ? -38.258 39.270 -25.218 1.00 39.45 835 ALA A O 1
ATOM 5887 N N . LEU A 1 781 ? -38.364 41.474 -25.661 1.00 41.76 836 LEU A N 1
ATOM 5888 C CA . LEU A 1 781 ? -37.630 41.367 -26.922 1.00 41.13 836 LEU A CA 1
ATOM 5889 C C . LEU A 1 781 ? -36.267 40.740 -26.687 1.00 39.43 836 LEU A C 1
ATOM 5890 O O . LEU A 1 781 ? -35.816 39.903 -27.464 1.00 37.85 836 LEU A O 1
ATOM 5895 N N . GLY A 1 782 ? -35.620 41.164 -25.606 1.00 39.40 837 GLY A N 1
ATOM 5896 C CA . GLY A 1 782 ? -34.289 40.694 -25.259 1.00 38.50 837 GLY A CA 1
ATOM 5897 C C . GLY A 1 782 ? -34.193 39.191 -25.145 1.00 36.09 837 GLY A C 1
ATOM 5898 O O . GLY A 1 782 ? -33.363 38.578 -25.803 1.00 35.47 837 GLY A O 1
ATOM 5899 N N . LEU A 1 783 ? -35.061 38.598 -24.329 1.00 34.71 838 LEU A N 1
ATOM 5900 C CA . LEU A 1 783 ? -34.985 37.176 -24.026 1.00 32.55 838 LEU A CA 1
ATOM 5901 C C . LEU A 1 783 ? -35.714 36.287 -25.036 1.00 31.27 838 LEU A C 1
ATOM 5902 O O . LEU A 1 783 ? -35.388 35.104 -25.154 1.00 30.16 838 LEU A O 1
ATOM 5907 N N . LEU A 1 784 ? -36.690 36.841 -25.755 1.00 31.49 839 LEU A N 1
ATOM 5908 C CA . LEU A 1 784 ? -37.597 36.029 -26.580 1.00 30.45 839 LEU A CA 1
ATOM 5909 C C . LEU A 1 784 ? -37.662 36.396 -28.068 1.00 30.88 839 LEU A C 1
ATOM 5910 O O . LEU A 1 784 ? -38.211 35.638 -28.870 1.00 30.16 839 LEU A O 1
ATOM 5915 N N . GLY A 1 785 ? -37.125 37.554 -28.441 1.00 31.98 840 GLY A N 1
ATOM 5916 C CA . GLY A 1 785 ? -37.146 37.990 -29.838 1.00 32.66 840 GLY A CA 1
ATOM 5917 C C . GLY A 1 785 ? -38.540 38.129 -30.436 1.00 33.33 840 GLY A C 1
ATOM 5918 O O . GLY A 1 785 ? -38.693 38.106 -31.663 1.00 33.68 840 GLY A O 1
ATOM 5919 N N . GLY A 1 786 ? -39.553 38.292 -29.578 1.00 33.51 841 GLY A N 1
ATOM 5920 C CA . GLY A 1 786 ? -40.944 38.411 -30.015 1.00 34.30 841 GLY A CA 1
ATOM 5921 C C . GLY A 1 786 ? -41.707 37.100 -30.079 1.00 33.21 841 GLY A C 1
ATOM 5922 O O . GLY A 1 786 ? -42.898 37.091 -30.378 1.00 34.24 841 GLY A O 1
ATOM 5923 N N . PHE A 1 787 ? -41.030 35.995 -29.796 1.00 31.70 842 PHE A N 1
ATOM 5924 C CA . PHE A 1 787 ? -41.632 34.676 -29.859 1.00 30.94 842 PHE A CA 1
ATOM 5925 C C . PHE A 1 787 ? -42.089 34.247 -28.469 1.00 30.52 842 PHE A C 1
ATOM 5926 O O . PHE A 1 787 ? -41.786 34.908 -27.474 1.00 30.54 842 PHE A O 1
ATOM 5934 N N . ASP A 1 788 ? -42.824 33.136 -28.412 1.00 30.34 843 ASP A N 1
ATOM 5935 C CA . ASP A 1 788 ? -43.264 32.534 -27.146 1.00 29.81 843 ASP A CA 1
ATOM 5936 C C . ASP A 1 788 ? -42.108 31.832 -26.440 1.00 28.68 843 ASP A C 1
ATOM 5937 O O . ASP A 1 788 ? -42.015 31.844 -25.210 1.00 28.51 843 ASP A O 1
ATOM 5942 N N . VAL A 1 789 ? -41.250 31.186 -27.223 1.00 28.07 844 VAL A N 1
ATOM 5943 C CA . VAL A 1 789 ? -40.102 30.467 -26.683 1.00 26.88 844 VAL A CA 1
ATOM 5944 C C . VAL A 1 789 ? -38.849 30.789 -27.486 1.00 27.12 844 VAL A C 1
ATOM 5945 O O . VAL A 1 789 ? -38.897 30.913 -28.715 1.00 27.72 844 VAL A O 1
ATOM 5949 N N . SER A 1 790 ? -37.740 30.953 -26.772 1.00 26.90 845 SER A N 1
ATOM 5950 C CA . SER A 1 790 ? -36.412 30.971 -27.372 1.00 26.95 845 SER A CA 1
ATOM 5951 C C . SER A 1 790 ? -35.710 29.698 -26.957 1.00 25.98 845 SER A C 1
ATOM 5952 O O . SER A 1 790 ? -35.755 29.328 -25.783 1.00 25.49 845 SER A O 1
ATOM 5955 N N . TYR A 1 791 ? -35.092 29.015 -27.916 1.00 26.03 846 TYR A N 1
ATOM 5956 C CA . TYR A 1 791 ? -34.222 27.885 -27.612 1.00 25.29 846 TYR A CA 1
ATOM 5957 C C . TYR A 1 791 ? -32.863 28.093 -28.265 1.00 25.72 846 TYR A C 1
ATOM 5958 O O . TYR A 1 791 ? -32.768 28.193 -29.480 1.00 25.98 846 TYR A O 1
ATOM 5967 N N . ARG A 1 792 ? -31.818 28.134 -27.441 1.00 25.71 847 ARG A N 1
ATOM 5968 C CA . ARG A 1 792 ? -30.453 28.333 -27.903 1.00 26.23 847 ARG A CA 1
ATOM 5969 C C . ARG A 1 792 ? -29.606 27.090 -27.592 1.00 25.89 847 ARG A C 1
ATOM 5970 O O . ARG A 1 792 ? -29.440 26.715 -26.430 1.00 25.77 847 ARG A O 1
ATOM 5978 N N . GLY A 1 793 ? -29.071 26.459 -28.633 1.00 25.92 848 GLY A N 1
ATOM 5979 C CA . GLY A 1 793 ? -28.314 25.221 -28.484 1.00 25.84 848 GLY A CA 1
ATOM 5980 C C . GLY A 1 793 ? -28.418 24.340 -29.717 1.00 26.04 848 GLY A C 1
ATOM 5981 O O . GLY A 1 793 ? -29.136 24.671 -30.665 1.00 25.80 848 GLY A O 1
ATOM 5982 N N . SER A 1 794 ? -27.692 23.223 -29.702 1.00 26.27 849 SER A N 1
ATOM 5983 C CA . SER A 1 794 ? -27.804 22.199 -30.736 1.00 26.77 849 SER A CA 1
ATOM 5984 C C . SER A 1 794 ? -28.659 21.040 -30.229 1.00 26.24 849 SER A C 1
ATOM 5985 O O . SER A 1 794 ? -28.737 20.799 -29.025 1.00 25.69 849 SER A O 1
ATOM 5988 N N . VAL A 1 795 ? -29.323 20.346 -31.148 1.00 26.69 850 VAL A N 1
ATOM 5989 C CA . VAL A 1 795 ? -30.128 19.182 -30.803 1.00 26.71 850 VAL A CA 1
ATOM 5990 C C . VAL A 1 795 ? -29.606 18.004 -31.601 1.00 28.22 850 VAL A C 1
ATOM 5991 O O . VAL A 1 795 ? -29.716 17.985 -32.823 1.00 29.17 850 VAL A O 1
ATOM 5995 N N . ASN A 1 796 ? -29.013 17.037 -30.908 1.00 28.81 851 ASN A N 1
ATOM 5996 C CA . ASN A 1 796 ? -28.557 15.806 -31.534 1.00 30.07 851 ASN A CA 1
ATOM 5997 C C . ASN A 1 796 ? -29.361 14.649 -30.983 1.00 29.85 851 ASN A C 1
ATOM 5998 O O . ASN A 1 796 ? -28.953 13.987 -30.027 1.00 29.75 851 ASN A O 1
ATOM 6003 N N . ALA A 1 797 ? -30.529 14.454 -31.589 1.00 29.69 852 ALA A N 1
ATOM 6004 C CA . ALA A 1 797 ? -31.461 13.396 -31.227 1.00 29.82 852 ALA A CA 1
ATOM 6005 C C . ALA A 1 797 ? -32.006 12.793 -32.518 1.00 30.89 852 ALA A C 1
ATOM 6006 O O . ALA A 1 797 ? -33.153 13.039 -32.884 1.00 30.81 852 ALA A O 1
ATOM 6008 N N . PRO A 1 798 ? -31.174 12.003 -33.218 1.00 32.18 853 PRO A N 1
ATOM 6009 C CA . PRO A 1 798 ? -31.536 11.497 -34.549 1.00 33.63 853 PRO A CA 1
ATOM 6010 C C . PRO A 1 798 ? -32.784 10.612 -34.591 1.00 34.18 853 PRO A C 1
ATOM 6011 O O . PRO A 1 798 ? -33.340 10.410 -35.669 1.00 35.38 853 PRO A O 1
ATOM 6015 N N . SER A 1 799 ? -33.208 10.083 -33.448 1.00 33.38 854 SER A N 1
ATOM 6016 C CA . SER A 1 799 ? -34.423 9.274 -33.382 1.00 34.34 854 SER A CA 1
ATOM 6017 C C . SER A 1 799 ? -35.613 10.041 -32.795 1.00 32.96 854 SER A C 1
ATOM 6018 O O . SER A 1 799 ? -36.730 9.517 -32.738 1.00 33.75 854 SER A O 1
ATOM 6021 N N . ALA A 1 800 ? -35.380 11.278 -32.362 1.00 31.14 855 ALA A N 1
ATOM 6022 C CA . ALA A 1 800 ? -36.401 12.048 -31.649 1.00 29.82 855 ALA A CA 1
ATOM 6023 C C . ALA A 1 800 ? -37.270 12.903 -32.578 1.00 29.97 855 ALA A C 1
ATOM 6024 O O . ALA A 1 800 ? -36.891 13.226 -33.709 1.00 29.97 855 ALA A O 1
ATOM 6026 N N . SER A 1 801 ? -38.446 13.246 -32.065 1.00 29.66 856 SER A N 1
ATOM 6027 C CA . SER A 1 801 ? -39.378 14.140 -32.725 1.00 30.16 856 SER A CA 1
ATOM 6028 C C . SER A 1 801 ? -39.319 15.496 -32.029 1.00 28.62 856 SER A C 1
ATOM 6029 O O . SER A 1 801 ? -39.209 15.567 -30.808 1.00 27.45 856 SER A O 1
ATOM 6032 N N . ALA A 1 802 ? -39.372 16.567 -32.808 1.00 28.59 857 ALA A N 1
ATOM 6033 C CA . ALA A 1 802 ? -39.426 17.903 -32.248 1.00 27.43 857 ALA A CA 1
ATOM 6034 C C . ALA A 1 802 ? -40.582 18.657 -32.879 1.00 28.08 857 ALA A C 1
ATOM 6035 O O . ALA A 1 802 ? -40.790 18.612 -34.088 1.00 28.72 857 ALA A O 1
ATOM 6037 N N . THR A 1 803 ? -41.339 19.333 -32.031 1.00 27.86 858 THR A N 1
ATOM 6038 C CA . THR A 1 803 ? -42.402 20.221 -32.459 1.00 28.89 858 THR A CA 1
ATOM 6039 C C . THR A 1 803 ? -42.083 21.632 -31.984 1.00 28.14 858 THR A C 1
ATOM 6040 O O . THR A 1 803 ? -41.753 21.838 -30.811 1.00 27.17 858 THR A O 1
ATOM 6044 N N . MET A 1 804 ? -42.163 22.596 -32.896 1.00 28.60 859 MET A N 1
ATOM 6045 C CA . MET A 1 804 ? -41.861 23.983 -32.562 1.00 28.14 859 MET A CA 1
ATOM 6046 C C . MET A 1 804 ? -42.896 24.909 -33.172 1.00 29.09 859 MET A C 1
ATOM 6047 O O . MET A 1 804 ? -43.033 24.990 -34.393 1.00 29.84 859 MET A O 1
ATOM 6052 N N . ASN A 1 805 ? -43.636 25.593 -32.306 1.00 28.92 860 ASN A N 1
ATOM 6053 C CA . ASN A 1 805 ? -44.567 26.614 -32.740 1.00 29.94 860 ASN A CA 1
ATOM 6054 C C . ASN A 1 805 ? -44.247 27.928 -32.054 1.00 29.30 860 ASN A C 1
ATOM 6055 O O . ASN A 1 805 ? -43.930 27.938 -30.875 1.00 28.35 860 ASN A O 1
ATOM 6060 N N . ASN A 1 806 ? -44.332 29.032 -32.796 1.00 29.92 861 ASN A N 1
ATOM 6061 C CA . ASN A 1 806 ? -44.019 30.354 -32.248 1.00 29.80 861 ASN A CA 1
ATOM 6062 C C . ASN A 1 806 ? -42.708 30.317 -31.462 1.00 28.08 861 ASN A C 1
ATOM 6063 O O . ASN A 1 806 ? -42.627 30.801 -30.334 1.00 27.22 861 ASN A O 1
ATOM 6068 N N . THR A 1 807 ? -41.687 29.739 -32.087 1.00 27.62 862 THR A N 1
ATOM 6069 C CA . THR A 1 807 ? -40.406 29.503 -31.436 1.00 26.82 862 THR A CA 1
ATOM 6070 C C . THR A 1 807 ? -39.250 30.075 -32.230 1.00 27.30 862 THR A C 1
ATOM 6071 O O . THR A 1 807 ? -39.244 30.034 -33.460 1.00 28.28 862 THR A O 1
ATOM 6075 N N . TRP A 1 808 ? -38.280 30.618 -31.496 1.00 27.10 863 TRP A N 1
ATOM 6076 C CA . TRP A 1 808 ? -37.032 31.113 -32.041 1.00 27.04 863 TRP A CA 1
ATOM 6077 C C . TRP A 1 808 ? -35.969 30.104 -31.676 1.00 26.43 863 TRP A C 1
ATOM 6078 O O . TRP A 1 808 ? -35.559 30.023 -30.518 1.00 26.36 863 TRP A O 1
ATOM 6089 N N . TRP A 1 809 ? -35.550 29.306 -32.649 1.00 26.34 864 TRP A N 1
ATOM 6090 C CA . TRP A 1 809 ? -34.485 28.352 -32.436 1.00 25.83 864 TRP A CA 1
ATOM 6091 C C . TRP A 1 809 ? -33.159 28.998 -32.850 1.00 26.65 864 TRP A C 1
ATOM 6092 O O . TRP A 1 809 ? -32.857 29.130 -34.043 1.00 27.18 864 TRP A O 1
ATOM 6103 N N . GLN A 1 810 ? -32.372 29.395 -31.853 1.00 26.71 865 GLN A N 1
ATOM 6104 C CA . GLN A 1 810 ? -31.003 29.830 -32.084 1.00 27.40 865 GLN A CA 1
ATOM 6105 C C . GLN A 1 810 ? -30.116 28.581 -32.166 1.00 27.12 865 GLN A C 1
ATOM 6106 O O . GLN A 1 810 ? -29.624 28.070 -31.160 1.00 26.53 865 GLN A O 1
ATOM 6112 N N . LEU A 1 811 ? -29.955 28.087 -33.389 1.00 27.44 866 LEU A N 1
ATOM 6113 C CA . LEU A 1 811 ? -29.248 26.853 -33.660 1.00 27.47 866 LEU A CA 1
ATOM 6114 C C . LEU A 1 811 ? -27.755 27.158 -33.718 1.00 28.54 866 LEU A C 1
ATOM 6115 O O . LEU A 1 811 ? -27.278 27.800 -34.653 1.00 29.44 866 LEU A O 1
ATOM 6120 N N . THR A 1 812 ? -27.025 26.687 -32.710 1.00 28.64 867 THR A N 1
ATOM 6121 C CA . THR A 1 812 ? -25.636 27.097 -32.488 1.00 29.70 867 THR A CA 1
ATOM 6122 C C . THR A 1 812 ? -24.612 26.004 -32.789 1.00 30.64 867 THR A C 1
ATOM 6123 O O . THR A 1 812 ? -23.412 26.213 -32.594 1.00 32.05 867 THR A O 1
ATOM 6127 N N . GLY A 1 813 ? -25.084 24.856 -33.274 1.00 30.38 868 GLY A N 1
ATOM 6128 C CA . GLY A 1 813 ? -24.207 23.737 -33.628 1.00 31.14 868 GLY A CA 1
ATOM 6129 C C . GLY A 1 813 ? -24.917 22.686 -34.459 1.00 31.11 868 GLY A C 1
ATOM 6130 O O . GLY A 1 813 ? -26.142 22.682 -34.541 1.00 30.47 868 GLY A O 1
ATOM 6131 N N . ASP A 1 814 ? -24.141 21.796 -35.075 1.00 32.33 869 ASP A N 1
ATOM 6132 C CA . ASP A 1 814 ? -24.680 20.720 -35.909 1.00 32.49 869 ASP A CA 1
ATOM 6133 C C . ASP A 1 814 ? -25.771 19.952 -35.175 1.00 31.23 869 ASP A C 1
ATOM 6134 O O . ASP A 1 814 ? -25.585 19.530 -34.037 1.00 30.63 869 ASP A O 1
ATOM 6139 N N . SER A 1 815 ? -26.905 19.777 -35.845 1.00 30.85 870 SER A N 1
ATOM 6140 C CA . SER A 1 815 ? -28.107 19.248 -35.218 1.00 30.13 870 SER A CA 1
ATOM 6141 C C . SER A 1 815 ? -28.731 18.140 -36.057 1.00 31.19 870 SER A C 1
ATOM 6142 O O . SER A 1 815 ? -28.556 18.103 -37.278 1.00 32.27 870 SER A O 1
ATOM 6145 N N . ALA A 1 816 ? -29.475 17.256 -35.385 1.00 31.05 871 ALA A N 1
ATOM 6146 C CA . ALA A 1 816 ? -30.077 16.072 -36.013 1.00 32.13 871 ALA A CA 1
ATOM 6147 C C . ALA A 1 816 ? -31.350 15.634 -35.280 1.00 31.55 871 ALA A C 1
ATOM 6148 O O . ALA A 1 816 ? -31.339 15.398 -34.069 1.00 30.53 871 ALA A O 1
ATOM 6150 N N . LEU A 1 817 ? -32.444 15.546 -36.031 1.00 32.22 872 LEU A N 1
ATOM 6151 C CA . LEU A 1 817 ? -33.721 15.047 -35.524 1.00 32.10 872 LEU A CA 1
ATOM 6152 C C . LEU A 1 817 ? -34.236 13.998 -36.508 1.00 33.90 872 LEU A C 1
ATOM 6153 O O . LEU A 1 817 ? -33.824 13.985 -37.664 1.00 34.77 872 LEU A O 1
ATOM 6158 N N . LYS A 1 818 ? -35.118 13.114 -36.049 1.00 34.49 873 LYS A N 1
ATOM 6159 C CA . LYS A 1 818 ? -35.863 12.256 -36.954 1.00 36.50 873 LYS A CA 1
ATOM 6160 C C . LYS A 1 818 ? -36.913 13.104 -37.664 1.00 36.96 873 LYS A C 1
ATOM 6161 O O . LYS A 1 818 ? -36.878 13.248 -38.883 1.00 37.95 873 LYS A O 1
ATOM 6167 N N . THR A 1 819 ? -37.843 13.675 -36.901 1.00 36.39 874 THR A N 1
ATOM 6168 C CA . THR A 1 819 ? -38.880 14.529 -37.482 1.00 36.92 874 THR A CA 1
ATOM 6169 C C . THR A 1 819 ? -38.870 15.879 -36.795 1.00 35.26 874 THR A C 1
ATOM 6170 O O . THR A 1 819 ? -38.644 15.962 -35.592 1.00 34.09 874 THR A O 1
ATOM 6174 N N . LEU A 1 820 ? -39.093 16.932 -37.576 1.00 35.51 875 LEU A N 1
ATOM 6175 C CA . LEU A 1 820 ? -39.234 18.286 -37.052 1.00 34.46 875 LEU A CA 1
ATOM 6176 C C . LEU A 1 820 ? -40.442 18.952 -37.707 1.00 35.47 875 LEU A C 1
ATOM 6177 O O . LEU A 1 820 ? -40.623 18.850 -38.921 1.00 36.45 875 LEU A O 1
ATOM 6182 N N . LYS A 1 821 ? -41.258 19.622 -36.894 1.00 35.22 876 LYS A N 1
ATOM 6183 C CA . LYS A 1 821 ? -42.390 20.417 -37.378 1.00 36.51 876 LYS A CA 1
ATOM 6184 C C . LYS A 1 821 ? -42.250 21.853 -36.876 1.00 35.50 876 LYS A C 1
ATOM 6185 O O . LYS A 1 821 ? -42.244 22.096 -35.667 1.00 34.60 876 LYS A O 1
ATOM 6191 N N . SER A 1 822 ? -42.114 22.798 -37.801 1.00 35.94 877 SER A N 1
ATOM 6192 C CA . SER A 1 822 ? -41.957 24.209 -37.444 1.00 35.35 877 SER A CA 1
ATOM 6193 C C . SER A 1 822 ? -43.094 25.027 -38.026 1.00 36.49 877 SER A C 1
ATOM 6194 O O . SER A 1 822 ? -43.202 25.175 -39.243 1.00 37.80 877 SER A O 1
ATOM 6197 N N . THR A 1 823 ? -43.949 25.534 -37.146 1.00 36.17 878 THR A N 1
ATOM 6198 C CA . THR A 1 823 ? -45.012 26.436 -37.531 1.00 37.37 878 THR A CA 1
ATOM 6199 C C . THR A 1 823 ? -44.764 27.778 -36.855 1.00 36.63 878 THR A C 1
ATOM 6200 O O . THR A 1 823 ? -44.445 27.827 -35.668 1.00 35.40 878 THR A O 1
ATOM 6204 N N . ASN A 1 824 ? -44.890 28.863 -37.617 1.00 37.50 879 ASN A N 1
ATOM 6205 C CA . ASN A 1 824 ? -44.666 30.220 -37.106 1.00 37.33 879 ASN A CA 1
ATOM 6206 C C . ASN A 1 824 ? -43.391 30.344 -36.262 1.00 35.75 879 ASN A C 1
ATOM 6207 O O . ASN A 1 824 ? -43.399 30.974 -35.206 1.00 35.50 879 ASN A O 1
ATOM 6212 N N . SER A 1 825 ? -42.301 29.750 -36.742 1.00 35.02 880 SER A N 1
ATOM 6213 C CA . SER A 1 825 ? -41.037 29.724 -36.013 1.00 33.82 880 SER A CA 1
ATOM 6214 C C . SER A 1 825 ? -39.909 30.274 -36.865 1.00 34.11 880 SER A C 1
ATOM 6215 O O . SER A 1 825 ? -40.056 30.409 -38.074 1.00 34.95 880 SER A O 1
ATOM 6218 N N . MET A 1 826 ? -38.783 30.590 -36.230 1.00 33.64 881 MET A N 1
ATOM 6219 C CA . MET A 1 826 ? -37.569 30.947 -36.959 1.00 34.06 881 MET A CA 1
ATOM 6220 C C . MET A 1 826 ? -36.413 30.053 -36.529 1.00 33.56 881 MET A C 1
ATOM 6221 O O . MET A 1 826 ? -36.020 30.063 -35.360 1.00 33.26 881 MET A O 1
ATOM 6226 N N . VAL A 1 827 ? -35.869 29.284 -37.470 1.00 33.80 882 VAL A N 1
ATOM 6227 C CA . VAL A 1 827 ? -34.627 28.575 -37.234 1.00 33.30 882 VAL A CA 1
ATOM 6228 C C . VAL A 1 827 ? -33.494 29.507 -37.673 1.00 34.05 882 VAL A C 1
ATOM 6229 O O . VAL A 1 827 ? -33.288 29.750 -38.862 1.00 34.68 882 VAL A O 1
ATOM 6233 N N . TYR A 1 828 ? -32.771 30.014 -36.678 1.00 34.07 883 TYR A N 1
ATOM 6234 C CA . TYR A 1 828 ? -31.776 31.070 -36.826 1.00 34.97 883 TYR A CA 1
ATOM 6235 C C . TYR A 1 828 ? -30.393 30.477 -36.554 1.00 35.21 883 TYR A C 1
ATOM 6236 O O . TYR A 1 828 ? -30.002 30.278 -35.403 1.00 34.01 883 TYR A O 1
ATOM 6245 N N . PHE A 1 829 ? -29.669 30.172 -37.626 1.00 36.68 884 PHE A N 1
ATOM 6246 C CA . PHE A 1 829 ? -28.327 29.609 -37.514 1.00 37.71 884 PHE A CA 1
ATOM 6247 C C . PHE A 1 829 ? -27.377 30.695 -37.037 1.00 38.91 884 PHE A C 1
ATOM 6248 O O . PHE A 1 829 ? -27.238 31.722 -37.691 1.00 39.61 884 PHE A O 1
ATOM 6256 N N . THR A 1 830 ? -26.729 30.465 -35.901 1.00 39.50 885 THR A N 1
ATOM 6257 C CA . THR A 1 830 ? -25.877 31.481 -35.300 1.00 41.21 885 THR A CA 1
ATOM 6258 C C . THR A 1 830 ? -24.726 30.864 -34.509 1.00 42.31 885 THR A C 1
ATOM 6259 O O . THR A 1 830 ? -24.594 29.646 -34.431 1.00 41.72 885 THR A O 1
ATOM 6263 N N . ASP A 1 831 ? -23.903 31.724 -33.924 1.00 44.54 886 ASP A N 1
ATOM 6264 C CA . ASP A 1 831 ? -22.653 31.308 -33.312 1.00 46.55 886 ASP A CA 1
ATOM 6265 C C . ASP A 1 831 ? -22.703 31.461 -31.800 1.00 47.02 886 ASP A C 1
ATOM 6266 O O . ASP A 1 831 ? -23.695 31.945 -31.253 1.00 46.31 886 ASP A O 1
ATOM 6271 N N . SER A 1 832 ? -21.621 31.038 -31.146 1.00 48.93 887 SER A N 1
ATOM 6272 C CA . SER A 1 832 ? -21.471 31.097 -29.688 1.00 49.71 887 SER A CA 1
ATOM 6273 C C . SER A 1 832 ? -20.150 31.777 -29.309 1.00 52.68 887 SER A C 1
ATOM 6274 O O . SER A 1 832 ? -19.568 32.531 -30.108 1.00 54.19 887 SER A O 1
ATOM 6277 N N . ALA A 1 833 ? -19.693 31.516 -28.082 1.00 53.84 888 ALA A N 1
ATOM 6278 C CA . ALA A 1 833 ? -18.375 31.949 -27.639 1.00 56.35 888 ALA A CA 1
ATOM 6279 C C . ALA A 1 833 ? -17.320 31.478 -28.644 1.00 58.43 888 ALA A C 1
ATOM 6280 O O . ALA A 1 833 ? -16.770 32.285 -29.412 1.00 60.19 888 ALA A O 1
ATOM 6282 N N . ASN A 1 834 ? -17.056 30.169 -28.654 1.00 58.65 889 ASN A N 1
ATOM 6283 C CA . ASN A 1 834 ? -16.112 29.583 -29.622 1.00 60.14 889 ASN A CA 1
ATOM 6284 C C . ASN A 1 834 ? -16.762 28.467 -30.434 1.00 58.94 889 ASN A C 1
ATOM 6285 O O . ASN A 1 834 ? -16.555 27.274 -30.185 1.00 59.12 889 ASN A O 1
ATOM 6290 N N . ASN A 1 835 ? -17.596 28.893 -31.378 1.00 57.86 890 ASN A N 1
ATOM 6291 C CA . ASN A 1 835 ? -17.906 28.108 -32.560 1.00 57.02 890 ASN A CA 1
ATOM 6292 C C . ASN A 1 835 ? -17.365 28.875 -33.754 1.00 58.15 890 ASN A C 1
ATOM 6293 O O . ASN A 1 835 ? -16.215 28.672 -34.148 1.00 60.13 890 ASN A O 1
ATOM 6298 N N . LYS A 1 836 ? -18.175 29.785 -34.290 1.00 56.85 891 LYS A N 1
ATOM 6299 C CA . LYS A 1 836 ? -17.822 30.565 -35.476 1.00 57.40 891 LYS A CA 1
ATOM 6300 C C . LYS A 1 836 ? -17.608 29.693 -36.719 1.00 56.99 891 LYS A C 1
ATOM 6301 O O . LYS A 1 836 ? -16.895 30.082 -37.644 1.00 58.68 891 LYS A O 1
ATOM 6307 N N . LYS A 1 837 ? -18.253 28.525 -36.726 1.00 54.75 892 LYS A N 1
ATOM 6308 C CA . LYS A 1 837 ? -18.275 27.611 -37.864 1.00 54.24 892 LYS A CA 1
ATOM 6309 C C . LYS A 1 837 ? -19.695 27.585 -38.398 1.00 51.64 892 LYS A C 1
ATOM 6310 O O . LYS A 1 837 ? -20.628 27.995 -37.700 1.00 50.25 892 LYS A O 1
ATOM 6316 N N . PHE A 1 838 ? -19.868 27.081 -39.616 1.00 50.64 893 PHE A N 1
ATOM 6317 C CA . PHE A 1 838 ? -21.205 26.879 -40.168 1.00 48.49 893 PHE A CA 1
ATOM 6318 C C . PHE A 1 838 ? -21.759 25.529 -39.717 1.00 46.69 893 PHE A C 1
ATOM 6319 O O . PHE A 1 838 ? -21.007 24.575 -39.528 1.00 47.36 893 PHE A O 1
ATOM 6327 N N . HIS A 1 839 ? -23.075 25.467 -39.533 1.00 44.19 894 HIS A N 1
ATOM 6328 C CA . HIS A 1 839 ? -23.729 24.296 -38.961 1.00 42.52 894 HIS A CA 1
ATOM 6329 C C . HIS A 1 839 ? -24.627 23.625 -39.991 1.00 41.67 894 HIS A C 1
ATOM 6330 O O . HIS A 1 839 ? -24.920 24.198 -41.033 1.00 42.02 894 HIS A O 1
ATOM 6337 N N . THR A 1 840 ? -25.065 22.410 -39.686 1.00 40.34 895 THR A N 1
ATOM 6338 C CA . THR A 1 840 ? -25.956 21.667 -40.564 1.00 40.18 895 THR A CA 1
ATOM 6339 C C . THR A 1 840 ? -27.118 21.079 -39.761 1.00 38.36 895 THR A C 1
ATOM 6340 O O . THR A 1 840 ? -26.907 20.435 -38.738 1.00 37.74 895 THR A O 1
ATOM 6344 N N . LEU A 1 841 ? -28.341 21.322 -40.229 1.00 37.37 896 LEU A N 1
ATOM 6345 C CA . LEU A 1 841 ? -29.537 20.701 -39.664 1.00 36.45 896 LEU A CA 1
ATOM 6346 C C . LEU A 1 841 ? -29.904 19.506 -40.537 1.00 37.11 896 LEU A C 1
ATOM 6347 O O . LEU A 1 841 ? -30.192 19.656 -41.720 1.00 37.78 896 LEU A O 1
ATOM 6352 N N . THR A 1 842 ? -29.875 18.321 -39.944 1.00 37.11 897 THR A N 1
ATOM 6353 C CA . THR A 1 842 ? -30.215 17.094 -40.643 1.00 38.51 897 THR A CA 1
ATOM 6354 C C . THR A 1 842 ? -31.483 16.505 -40.036 1.00 37.94 897 THR A C 1
ATOM 6355 O O . THR A 1 842 ? -31.588 16.362 -38.829 1.00 37.09 897 THR A O 1
ATOM 6359 N N . VAL A 1 843 ? -32.450 16.189 -40.887 1.00 38.90 898 VAL A N 1
ATOM 6360 C CA . VAL A 1 843 ? -33.762 15.716 -40.454 1.00 38.82 898 VAL A CA 1
ATOM 6361 C C . VAL A 1 843 ? -34.271 14.665 -41.439 1.00 40.55 898 VAL A C 1
ATOM 6362 O O . VAL A 1 843 ? -34.035 14.787 -42.637 1.00 41.71 898 VAL A O 1
ATOM 6366 N N . ASP A 1 844 ? -34.950 13.631 -40.949 1.00 40.89 899 ASP A N 1
ATOM 6367 C CA . ASP A 1 844 ? -35.610 12.686 -41.852 1.00 43.08 899 ASP A CA 1
ATOM 6368 C C . ASP A 1 844 ? -36.840 13.344 -42.475 1.00 43.21 899 ASP A C 1
ATOM 6369 O O . ASP A 1 844 ? -36.999 13.343 -43.697 1.00 45.03 899 ASP A O 1
ATOM 6374 N N . GLU A 1 845 ? -37.698 13.919 -41.639 1.00 41.70 900 GLU A N 1
ATOM 6375 C CA . GLU A 1 845 ? -38.936 14.524 -42.109 1.00 42.31 900 GLU A CA 1
ATOM 6376 C C . GLU A 1 845 ? -39.083 15.928 -41.563 1.00 40.26 900 GLU A C 1
ATOM 6377 O O . GLU A 1 845 ? -38.998 16.136 -40.365 1.00 39.22 900 GLU A O 1
ATOM 6383 N N . LEU A 1 846 ? -39.296 16.892 -42.449 1.00 40.33 901 LEU A N 1
ATOM 6384 C CA . LEU A 1 846 ? -39.530 18.267 -42.043 1.00 38.71 901 LEU A CA 1
ATOM 6385 C C . LEU A 1 846 ? -40.889 18.680 -42.583 1.00 39.58 901 LEU A C 1
ATOM 6386 O O . LEU A 1 846 ? -41.111 18.644 -43.796 1.00 41.13 901 LEU A O 1
ATOM 6391 N N . ALA A 1 847 ? -41.801 19.026 -41.678 1.00 38.59 902 ALA A N 1
ATOM 6392 C CA . ALA A 1 847 ? -43.058 19.669 -42.037 1.00 39.47 902 ALA A CA 1
ATOM 6393 C C . ALA A 1 847 ? -42.947 21.096 -41.531 1.00 37.92 902 ALA A C 1
ATOM 6394 O O . ALA A 1 847 ? -42.872 21.327 -40.335 1.00 36.58 902 ALA A O 1
ATOM 6396 N N . THR A 1 848 ? -42.915 22.055 -42.443 1.00 38.44 903 THR A N 1
ATOM 6397 C CA . THR A 1 848 ? -42.665 23.438 -42.064 1.00 37.43 903 THR A CA 1
ATOM 6398 C C . THR A 1 848 ? -43.635 24.350 -42.784 1.00 38.75 903 THR A C 1
ATOM 6399 O O . THR A 1 848 ? -43.831 24.220 -43.988 1.00 40.74 903 THR A O 1
ATOM 6403 N N . SER A 1 849 ? -44.253 25.263 -42.041 1.00 38.32 904 SER A N 1
ATOM 6404 C CA . SER A 1 849 ? -45.171 26.237 -42.621 1.00 39.61 904 SER A CA 1
ATOM 6405 C C . SER A 1 849 ? -45.067 27.563 -41.892 1.00 38.70 904 SER A C 1
ATOM 6406 O O . SER A 1 849 ? -44.814 27.586 -40.694 1.00 37.17 904 SER A O 1
ATOM 6409 N N . ASN A 1 850 ? -45.250 28.660 -42.628 1.00 39.79 905 ASN A N 1
ATOM 6410 C CA . ASN A 1 850 ? -45.279 30.010 -42.051 1.00 39.48 905 ASN A CA 1
ATOM 6411 C C . ASN A 1 850 ? -44.072 30.320 -41.162 1.00 37.62 905 ASN A C 1
ATOM 6412 O O . ASN A 1 850 ? -44.193 31.021 -40.162 1.00 37.40 905 ASN A O 1
ATOM 6417 N N . SER A 1 851 ? -42.915 29.799 -41.550 1.00 36.73 906 SER A N 1
ATOM 6418 C CA . SER A 1 851 ? -41.700 29.886 -40.753 1.00 35.28 906 SER A CA 1
ATOM 6419 C C . SER A 1 851 ? -40.545 30.439 -41.588 1.00 35.31 906 SER A C 1
ATOM 6420 O O . SER A 1 851 ? -40.657 30.587 -42.808 1.00 36.34 906 SER A O 1
ATOM 6423 N N . ALA A 1 852 ? -39.440 30.745 -40.912 1.00 34.25 907 ALA A N 1
ATOM 6424 C CA . ALA A 1 852 ? -38.248 31.280 -41.550 1.00 34.28 907 ALA A CA 1
ATOM 6425 C C . ALA A 1 852 ? -37.022 30.473 -41.147 1.00 33.39 907 ALA A C 1
ATOM 6426 O O . ALA A 1 852 ? -36.903 30.023 -40.007 1.00 32.27 907 ALA A O 1
ATOM 6428 N N . TYR A 1 853 ? -36.129 30.279 -42.109 1.00 33.89 908 TYR A N 1
ATOM 6429 C CA . TYR A 1 853 ? -34.842 29.658 -41.884 1.00 33.47 908 TYR A CA 1
ATOM 6430 C C . TYR A 1 853 ? -33.807 30.673 -42.338 1.00 34.07 908 TYR A C 1
ATOM 6431 O O . TYR A 1 853 ? -33.847 31.143 -43.473 1.00 34.91 908 TYR A O 1
ATOM 6440 N N . ALA A 1 854 ? -32.911 31.040 -41.428 1.00 33.83 909 ALA A N 1
ATOM 6441 C CA . ALA A 1 854 ? -31.955 32.110 -41.659 1.00 34.45 909 ALA A CA 1
ATOM 6442 C C . ALA A 1 854 ? -30.550 31.535 -41.626 1.00 34.61 909 ALA A C 1
ATOM 6443 O O . ALA A 1 854 ? -30.029 31.252 -40.546 1.00 34.02 909 ALA A O 1
ATOM 6445 N N . MET A 1 855 ? -29.961 31.354 -42.816 1.00 35.67 910 MET A N 1
ATOM 6446 C CA . MET A 1 855 ? -28.611 30.794 -42.992 1.00 36.14 910 MET A CA 1
ATOM 6447 C C . MET A 1 855 ? -27.559 31.878 -43.172 1.00 36.99 910 MET A C 1
ATOM 6448 O O . MET A 1 855 ? -27.808 32.895 -43.810 1.00 37.87 910 MET A O 1
ATOM 6453 N N . ARG A 1 856 ? -26.366 31.633 -42.646 1.00 37.18 911 ARG A N 1
ATOM 6454 C CA . ARG A 1 856 ? -25.241 32.553 -42.815 1.00 38.17 911 ARG A CA 1
ATOM 6455 C C . ARG A 1 856 ? -24.317 32.055 -43.931 1.00 39.46 911 ARG A C 1
ATOM 6456 O O . ARG A 1 856 ? -24.261 30.858 -44.209 1.00 39.17 911 ARG A O 1
ATOM 6464 N N . THR A 1 857 ? -23.595 32.973 -44.566 1.00 40.78 912 THR A N 1
ATOM 6465 C CA . THR A 1 857 ? -22.610 32.604 -45.578 1.00 42.14 912 THR A CA 1
ATOM 6466 C C . THR A 1 857 ? -21.483 33.625 -45.681 1.00 43.83 912 THR A C 1
ATOM 6467 O O . THR A 1 857 ? -21.686 34.824 -45.462 1.00 44.26 912 THR A O 1
ATOM 6471 N N . ASN A 1 858 ? -20.298 33.122 -46.022 1.00 45.11 913 ASN A N 1
ATOM 6472 C CA . ASN A 1 858 ? -19.124 33.949 -46.305 1.00 46.89 913 ASN A CA 1
ATOM 6473 C C . ASN A 1 858 ? -18.809 33.959 -47.800 1.00 48.16 913 ASN A C 1
ATOM 6474 O O . ASN A 1 858 ? -17.708 34.320 -48.213 1.00 49.88 913 ASN A O 1
ATOM 6479 N N . LEU A 1 859 ? -19.802 33.561 -48.595 1.00 47.59 914 LEU A N 1
ATOM 6480 C CA . LEU A 1 859 ? -19.752 33.578 -50.064 1.00 48.83 914 LEU A CA 1
ATOM 6481 C C . LEU A 1 859 ? -19.082 32.346 -50.688 1.00 49.70 914 LEU A C 1
ATOM 6482 O O . LEU A 1 859 ? -18.782 32.351 -51.879 1.00 50.77 914 LEU A O 1
ATOM 6487 N N . SER A 1 860 ? -18.880 31.294 -49.893 1.00 49.31 915 SER A N 1
ATOM 6488 C CA . SER A 1 860 ? -18.401 30.003 -50.413 1.00 50.38 915 SER A CA 1
ATOM 6489 C C . SER A 1 860 ? -18.958 28.813 -49.618 1.00 49.10 915 SER A C 1
ATOM 6490 O O . SER A 1 860 ? -19.423 27.847 -50.212 1.00 48.98 915 SER A O 1
ATOM 6493 N N . GLU A 1 861 ? -18.892 28.873 -48.289 1.00 48.41 916 GLU A N 1
ATOM 6494 C CA . GLU A 1 861 ? -19.638 27.941 -47.435 1.00 47.20 916 GLU A CA 1
ATOM 6495 C C . GLU A 1 861 ? -20.857 28.613 -46.800 1.00 45.37 916 GLU A C 1
ATOM 6496 O O . GLU A 1 861 ? -21.030 29.833 -46.880 1.00 45.17 916 GLU A O 1
ATOM 6502 N N . SER A 1 862 ? -21.705 27.799 -46.179 1.00 44.04 917 SER A N 1
ATOM 6503 C CA . SER A 1 862 ? -22.894 28.305 -45.500 1.00 42.44 917 SER A CA 1
ATOM 6504 C C . SER A 1 862 ? -23.465 27.303 -44.512 1.00 41.16 917 SER A C 1
ATOM 6505 O O . SER A 1 862 ? -23.075 26.135 -44.481 1.00 41.40 917 SER A O 1
ATOM 6508 N N . ASP A 1 863 ? -24.401 27.779 -43.705 1.00 39.75 918 ASP A N 1
ATOM 6509 C CA . ASP A 1 863 ? -25.242 26.897 -42.928 1.00 38.78 918 ASP A CA 1
ATOM 6510 C C . ASP A 1 863 ? -26.092 26.143 -43.929 1.00 39.17 918 ASP A C 1
ATOM 6511 O O . ASP A 1 863 ? -26.319 26.639 -45.037 1.00 39.86 918 ASP A O 1
ATOM 6516 N N . LYS A 1 864 ? -26.547 24.950 -43.555 1.00 38.84 919 LYS A N 1
ATOM 6517 C CA . LYS A 1 864 ? -27.242 24.075 -44.497 1.00 39.64 919 LYS A CA 1
ATOM 6518 C C . LYS A 1 864 ? -28.361 23.284 -43.833 1.00 38.63 919 LYS A C 1
ATOM 6519 O O . LYS A 1 864 ? -28.263 22.911 -42.668 1.00 37.71 919 LYS A O 1
ATOM 6525 N N . LEU A 1 865 ? -29.430 23.050 -44.587 1.00 39.02 920 LEU A N 1
ATOM 6526 C CA . LEU A 1 865 ? -30.538 22.217 -44.138 1.00 38.90 920 LEU A CA 1
ATOM 6527 C C . LEU A 1 865 ? -30.610 20.988 -45.031 1.00 40.37 920 LEU A C 1
ATOM 6528 O O . LEU A 1 865 ? -30.613 21.108 -46.252 1.00 41.40 920 LEU A O 1
ATOM 6533 N N . GLU A 1 866 ? -30.670 19.813 -44.410 1.00 40.67 921 GLU A N 1
ATOM 6534 C CA . GLU A 1 866 ? -30.703 18.551 -45.129 1.00 42.56 921 GLU A CA 1
ATOM 6535 C C . GLU A 1 866 ? -31.910 17.745 -44.667 1.00 42.32 921 GLU A C 1
ATOM 6536 O O . GLU A 1 866 ? -32.006 17.381 -43.501 1.00 41.14 921 GLU A O 1
ATOM 6542 N N . VAL A 1 867 ? -32.845 17.500 -45.577 1.00 43.65 922 VAL A N 1
ATOM 6543 C CA . VAL A 1 867 ? -34.026 16.705 -45.275 1.00 44.42 922 VAL A CA 1
ATOM 6544 C C . VAL A 1 867 ? -33.912 15.412 -46.064 1.00 46.73 922 VAL A C 1
ATOM 6545 O O . VAL A 1 867 ? -33.923 15.432 -47.288 1.00 48.26 922 VAL A O 1
ATOM 6549 N N . LYS A 1 868 ? -33.796 14.291 -45.361 1.00 47.51 923 LYS A N 1
ATOM 6550 C CA . LYS A 1 868 ? -33.426 13.024 -45.993 1.00 50.05 923 LYS A CA 1
ATOM 6551 C C . LYS A 1 868 ? -34.579 12.252 -46.647 1.00 52.15 923 LYS A C 1
ATOM 6552 O O . LYS A 1 868 ? -34.338 11.500 -47.590 1.00 54.16 923 LYS A O 1
ATOM 6558 N N . LYS A 1 869 ? -35.813 12.426 -46.162 1.00 51.91 924 LYS A N 1
ATOM 6559 C CA . LYS A 1 869 ? -36.933 11.551 -46.573 1.00 54.08 924 LYS A CA 1
ATOM 6560 C C . LYS A 1 869 ? -38.260 12.219 -46.972 1.00 54.42 924 LYS A C 1
ATOM 6561 O O . LYS A 1 869 ? -38.963 11.694 -47.835 1.00 56.59 924 LYS A O 1
ATOM 6567 N N . HIS A 1 870 ? -38.623 13.338 -46.350 1.00 52.64 925 HIS A N 1
ATOM 6568 C CA . HIS A 1 870 ? -39.910 13.981 -46.652 1.00 53.03 925 HIS A CA 1
ATOM 6569 C C . HIS A 1 870 ? -39.923 15.445 -46.213 1.00 50.87 925 HIS A C 1
ATOM 6570 O O . HIS A 1 870 ? -39.667 15.749 -45.046 1.00 48.99 925 HIS A O 1
ATOM 6577 N N . LEU A 1 871 ? -40.212 16.345 -47.152 1.00 51.20 926 LEU A N 1
ATOM 6578 C CA . LEU A 1 871 ? -40.290 17.779 -46.863 1.00 49.61 926 LEU A CA 1
ATOM 6579 C C . LEU A 1 871 ? -41.609 18.324 -47.371 1.00 50.68 926 LEU A C 1
ATOM 6580 O O . LEU A 1 871 ? -41.814 18.426 -48.573 1.00 52.42 926 LEU A O 1
ATOM 6585 N N . SER A 1 872 ? -42.494 18.678 -46.447 1.00 50.01 927 SER A N 1
ATOM 6586 C CA . SER A 1 872 ? -43.816 19.188 -46.784 1.00 51.24 927 SER A CA 1
ATOM 6587 C C . SER A 1 872 ? -44.053 20.531 -46.106 1.00 49.80 927 SER A C 1
ATOM 6588 O O . SER A 1 872 ? -43.257 20.958 -45.264 1.00 47.84 927 SER A O 1
ATOM 6591 N N . GLY A 1 873 ? -45.144 21.193 -46.496 1.00 51.05 928 GLY A N 1
ATOM 6592 C CA . GLY A 1 873 ? -45.561 22.466 -45.900 1.00 50.00 928 GLY A CA 1
ATOM 6593 C C . GLY A 1 873 ? -45.499 23.637 -46.863 1.00 50.51 928 GLY A C 1
ATOM 6594 O O . GLY A 1 873 ? -44.740 23.613 -47.837 1.00 50.57 928 GLY A O 1
ATOM 6595 N N . GLU A 1 874 ? -46.299 24.667 -46.580 1.00 50.70 929 GLU A N 1
ATOM 6596 C CA . GLU A 1 874 ? -46.376 25.857 -47.433 1.00 51.36 929 GLU A CA 1
ATOM 6597 C C . GLU A 1 874 ? -45.924 27.143 -46.709 1.00 49.55 929 GLU A C 1
ATOM 6598 O O . GLU A 1 874 ? -46.030 27.259 -45.491 1.00 48.44 929 GLU A O 1
ATOM 6604 N N . ASN A 1 875 ? -45.372 28.077 -47.481 1.00 49.22 930 ASN A N 1
ATOM 6605 C CA . ASN A 1 875 ? -45.161 29.465 -47.061 1.00 48.24 930 ASN A CA 1
ATOM 6606 C C . ASN A 1 875 ? -44.005 29.681 -46.082 1.00 45.52 930 ASN A C 1
ATOM 6607 O O . ASN A 1 875 ? -44.203 30.140 -44.960 1.00 44.70 930 ASN A O 1
ATOM 6612 N N . ASN A 1 876 ? -42.792 29.372 -46.530 1.00 44.29 931 ASN A N 1
ATOM 6613 C CA . ASN A 1 876 ? -41.580 29.572 -45.731 1.00 42.22 931 ASN A CA 1
ATOM 6614 C C . ASN A 1 876 ? -40.544 30.408 -46.488 1.00 41.98 931 ASN A C 1
ATOM 6615 O O . ASN A 1 876 ? -40.360 30.228 -47.694 1.00 42.92 931 ASN A O 1
ATOM 6620 N N . ILE A 1 877 ? -39.866 31.315 -45.786 1.00 40.59 932 ILE A N 1
ATOM 6621 C CA . ILE A 1 877 ? -38.806 32.117 -46.407 1.00 40.34 932 ILE A CA 1
ATOM 6622 C C . ILE A 1 877 ? -37.406 31.671 -45.987 1.00 39.01 932 ILE A C 1
ATOM 6623 O O . ILE A 1 877 ? -37.187 31.242 -44.850 1.00 37.85 932 ILE A O 1
ATOM 6628 N N . LEU A 1 878 ? -36.458 31.782 -46.916 1.00 39.21 933 LEU A N 1
ATOM 6629 C CA . LEU A 1 878 ? -35.046 31.617 -46.597 1.00 38.19 933 LEU A CA 1
ATOM 6630 C C . LEU A 1 878 ? -34.408 32.999 -46.494 1.00 38.19 933 LEU A C 1
ATOM 6631 O O . LEU A 1 878 ? -34.438 33.777 -47.444 1.00 39.20 933 LEU A O 1
ATOM 6636 N N . LEU A 1 879 ? -33.881 33.311 -45.317 1.00 37.29 934 LEU A N 1
ATOM 6637 C CA . LEU A 1 879 ? -33.130 34.536 -45.089 1.00 37.64 934 LEU A CA 1
ATOM 6638 C C . LEU A 1 879 ? -31.670 34.169 -45.189 1.00 37.58 934 LEU A C 1
ATOM 6639 O O . LEU A 1 879 ? -31.288 33.088 -44.758 1.00 36.48 934 LEU A O 1
ATOM 6644 N N . VAL A 1 880 ? -30.857 35.057 -45.754 1.00 38.65 935 VAL A N 1
ATOM 6645 C CA . VAL A 1 880 ? -29.415 34.842 -45.807 1.00 39.13 935 VAL A CA 1
ATOM 6646 C C . VAL A 1 880 ? -28.674 36.022 -45.173 1.00 39.87 935 VAL A C 1
ATOM 6647 O O . VAL A 1 880 ? -28.791 37.157 -45.630 1.00 40.77 935 VAL A O 1
ATOM 6651 N N . ASP A 1 881 ? -27.929 35.739 -44.105 1.00 39.61 936 ASP A N 1
ATOM 6652 C CA . ASP A 1 881 ? -27.007 36.703 -43.521 1.00 40.56 936 ASP A CA 1
ATOM 6653 C C . ASP A 1 881 ? -25.726 36.645 -44.335 1.00 41.92 936 ASP A C 1
ATOM 6654 O O . ASP A 1 881 ? -24.980 35.675 -44.242 1.00 41.67 936 ASP A O 1
ATOM 6659 N N . PHE A 1 882 ? -25.484 37.673 -45.143 1.00 43.72 937 PHE A N 1
ATOM 6660 C CA . PHE A 1 882 ? -24.246 37.761 -45.919 1.00 45.55 937 PHE A CA 1
ATOM 6661 C C . PHE A 1 882 ? -23.131 38.306 -45.036 1.00 46.87 937 PHE A C 1
ATOM 6662 O O . PHE A 1 882 ? -23.061 39.511 -44.798 1.00 47.91 937 PHE A O 1
ATOM 6670 N N . LEU A 1 883 ? -22.273 37.415 -44.542 1.00 47.32 938 LEU A N 1
ATOM 6671 C CA . LEU A 1 883 ? -21.167 37.814 -43.667 1.00 48.88 938 LEU A CA 1
ATOM 6672 C C . LEU A 1 883 ? -20.074 38.563 -44.436 1.00 51.65 938 LEU A C 1
ATOM 6673 O O . LEU A 1 883 ? -19.270 39.262 -43.835 1.00 53.38 938 LEU A O 1
ATOM 6678 N N . GLN A 1 884 ? -20.031 38.400 -45.756 1.00 52.83 939 GLN A N 1
ATOM 6679 C CA . GLN A 1 884 ? -19.164 39.212 -46.605 1.00 55.44 939 GLN A CA 1
ATOM 6680 C C . GLN A 1 884 ? -19.992 39.805 -47.721 1.00 55.98 939 GLN A C 1
ATOM 6681 O O . GLN A 1 884 ? -20.900 39.156 -48.241 1.00 54.80 939 GLN A O 1
ATOM 6687 N N . LYS A 1 885 ? -19.661 41.039 -48.087 1.00 58.11 940 LYS A N 1
ATOM 6688 C CA . LYS A 1 885 ? -20.408 41.774 -49.089 1.00 58.89 940 LYS A CA 1
ATOM 6689 C C . LYS A 1 885 ? -20.155 41.161 -50.451 1.00 59.60 940 LYS A C 1
ATOM 6690 O O . LYS A 1 885 ? -19.022 41.179 -50.923 1.00 61.57 940 LYS A O 1
ATOM 6696 N N . PRO A 1 886 ? -21.204 40.629 -51.100 1.00 58.77 941 PRO A N 1
ATOM 6697 C CA . PRO A 1 886 ? -20.982 40.035 -52.412 1.00 59.59 941 PRO A CA 1
ATOM 6698 C C . PRO A 1 886 ? -20.689 41.102 -53.457 1.00 61.69 941 PRO A C 1
ATOM 6699 O O . PRO A 1 886 ? -21.027 42.271 -53.258 1.00 62.19 941 PRO A O 1
ATOM 6703 N N . THR A 1 887 ? -20.049 40.696 -54.549 1.00 63.16 942 THR A N 1
ATOM 6704 C CA . THR A 1 887 ? -19.785 41.589 -55.669 1.00 65.36 942 THR A CA 1
ATOM 6705 C C . THR A 1 887 ? -20.390 40.975 -56.928 1.00 65.54 942 THR A C 1
ATOM 6706 O O . THR A 1 887 ? -20.655 39.777 -56.956 1.00 64.49 942 THR A O 1
ATOM 6710 N N . PRO A 1 888 ? -20.610 41.789 -57.978 1.00 67.29 943 PRO A N 1
ATOM 6711 C CA . PRO A 1 888 ? -21.233 41.262 -59.202 1.00 67.64 943 PRO A CA 1
ATOM 6712 C C . PRO A 1 888 ? -20.339 40.338 -60.036 1.00 68.90 943 PRO A C 1
ATOM 6713 O O . PRO A 1 888 ? -20.810 39.767 -61.022 1.00 69.27 943 PRO A O 1
ATOM 6717 N N . GLU A 1 889 ? -19.073 40.195 -59.652 1.00 70.01 944 GLU A N 1
ATOM 6718 C CA . GLU A 1 889 ? -18.124 39.400 -60.427 1.00 71.37 944 GLU A CA 1
ATOM 6719 C C . GLU A 1 889 ? -18.342 37.913 -60.189 1.00 70.32 944 GLU A C 1
ATOM 6720 O O . GLU A 1 889 ? -18.590 37.161 -61.131 1.00 70.81 944 GLU A O 1
ATOM 6726 N N . LYS A 1 890 ? -18.269 37.501 -58.927 1.00 69.05 945 LYS A N 1
ATOM 6727 C CA . LYS A 1 890 ? -18.247 36.075 -58.586 1.00 68.15 945 LYS A CA 1
ATOM 6728 C C . LYS A 1 890 ? -19.569 35.385 -58.929 1.00 66.66 945 LYS A C 1
ATOM 6729 O O . LYS A 1 890 ? -20.637 35.932 -58.673 1.00 65.68 945 LYS A O 1
ATOM 6735 N N . GLN A 1 891 ? -19.486 34.190 -59.511 1.00 66.75 946 GLN A N 1
ATOM 6736 C CA . GLN A 1 891 ? -20.648 33.306 -59.630 1.00 65.36 946 GLN A CA 1
ATOM 6737 C C . GLN A 1 891 ? -20.909 32.666 -58.267 1.00 63.22 946 GLN A C 1
ATOM 6738 O O . GLN A 1 891 ? -20.075 31.916 -57.761 1.00 63.16 946 GLN A O 1
ATOM 6744 N N . LEU A 1 892 ? -22.053 33.002 -57.674 1.00 61.19 947 LEU A N 1
ATOM 6745 C CA . LEU A 1 892 ? -22.518 32.367 -56.444 1.00 59.23 947 LEU A CA 1
ATOM 6746 C C . LEU A 1 892 ? -23.257 31.081 -56.796 1.00 58.58 947 LEU A C 1
ATOM 6747 O O . LEU A 1 892 ? -23.993 31.025 -57.781 1.00 58.89 947 LEU A O 1
ATOM 6752 N N . ASN A 1 893 ? -23.033 30.045 -55.996 1.00 57.62 948 ASN A N 1
ATOM 6753 C CA . ASN A 1 893 ? -23.772 28.794 -56.118 1.00 57.22 948 ASN A CA 1
ATOM 6754 C C . ASN A 1 893 ? -23.607 27.950 -54.857 1.00 55.86 948 ASN A C 1
ATOM 6755 O O . ASN A 1 893 ? -22.875 26.966 -54.847 1.00 56.56 948 ASN A O 1
ATOM 6760 N N . ILE A 1 894 ? -24.298 28.356 -53.797 1.00 53.94 949 ILE A N 1
ATOM 6761 C CA . ILE A 1 894 ? -24.151 27.738 -52.487 1.00 52.70 949 ILE A CA 1
ATOM 6762 C C . ILE A 1 894 ? -25.460 27.060 -52.107 1.00 51.52 949 ILE A C 1
ATOM 6763 O O . ILE A 1 894 ? -26.494 27.717 -51.981 1.00 50.75 949 ILE A O 1
ATOM 6768 N N . GLU A 1 895 ? -25.398 25.741 -51.939 1.00 51.54 950 GLU A N 1
ATOM 6769 C CA . GLU A 1 895 ? -26.545 24.935 -51.545 1.00 50.67 950 GLU A CA 1
ATOM 6770 C C . GLU A 1 895 ? -26.953 25.277 -50.109 1.00 48.76 950 GLU A C 1
ATOM 6771 O O . GLU A 1 895 ? -26.160 25.106 -49.175 1.00 48.31 950 GLU A O 1
ATOM 6777 N N . LEU A 1 896 ? -28.184 25.761 -49.948 1.00 47.63 951 LEU A N 1
ATOM 6778 C CA . LEU A 1 896 ? -28.735 26.105 -48.630 1.00 45.78 951 LEU A CA 1
ATOM 6779 C C . LEU A 1 896 ? -29.601 24.979 -48.086 1.00 45.05 951 LEU A C 1
ATOM 6780 O O . LEU A 1 896 ? -29.520 24.655 -46.906 1.00 43.74 951 LEU A O 1
ATOM 6785 N N . VAL A 1 897 ? -30.443 24.407 -48.945 1.00 45.83 952 VAL A N 1
ATOM 6786 C CA . VAL A 1 897 ? -31.358 23.341 -48.543 1.00 45.90 952 VAL A CA 1
ATOM 6787 C C . VAL A 1 897 ? -31.253 22.173 -49.510 1.00 47.60 952 VAL A C 1
ATOM 6788 O O . VAL A 1 897 ? -30.978 22.360 -50.696 1.00 48.67 952 VAL A O 1
ATOM 6792 N N . SER A 1 898 ? -31.471 20.972 -48.985 1.00 47.81 953 SER A N 1
ATOM 6793 C CA . SER A 1 898 ? -31.450 19.751 -49.774 1.00 49.72 953 SER A CA 1
ATOM 6794 C C . SER A 1 898 ? -32.597 18.849 -49.323 1.00 49.87 953 SER A C 1
ATOM 6795 O O . SER A 1 898 ? -32.735 18.555 -48.142 1.00 48.54 953 SER A O 1
ATOM 6798 N N . ALA A 1 899 ? -33.421 18.425 -50.272 1.00 51.72 954 ALA A N 1
ATOM 6799 C CA . ALA A 1 899 ? -34.590 17.615 -49.976 1.00 52.61 954 ALA A CA 1
ATOM 6800 C C . ALA A 1 899 ? -34.797 16.570 -51.066 1.00 55.33 954 ALA A C 1
ATOM 6801 O O . ALA A 1 899 ? -34.181 16.656 -52.130 1.00 56.58 954 ALA A O 1
ATOM 6803 N N . PRO A 1 900 ? -35.673 15.581 -50.811 1.00 56.68 955 PRO A N 1
ATOM 6804 C CA . PRO A 1 900 ? -35.969 14.555 -51.816 1.00 59.53 955 PRO A CA 1
ATOM 6805 C C . PRO A 1 900 ? -36.695 15.090 -53.056 1.00 61.27 955 PRO A C 1
ATOM 6806 O O . PRO A 1 900 ? -37.347 16.134 -52.996 1.00 60.46 955 PRO A O 1
ATOM 6810 N N . LYS A 1 901 ? -36.587 14.348 -54.158 1.00 64.03 956 LYS A N 1
ATOM 6811 C CA . LYS A 1 901 ? -36.996 14.820 -55.480 1.00 65.73 956 LYS A CA 1
ATOM 6812 C C . LYS A 1 901 ? -38.443 15.305 -55.555 1.00 66.18 956 LYS A C 1
ATOM 6813 O O . LYS A 1 901 ? -38.720 16.348 -56.148 1.00 66.14 956 LYS A O 1
ATOM 6819 N N . ASP A 1 902 ? -39.359 14.547 -54.959 1.00 66.93 957 ASP A N 1
ATOM 6820 C CA . ASP A 1 902 ? -40.794 14.827 -55.087 1.00 67.89 957 ASP A CA 1
ATOM 6821 C C . ASP A 1 902 ? -41.274 16.056 -54.300 1.00 65.49 957 ASP A C 1
ATOM 6822 O O . ASP A 1 902 ? -42.445 16.430 -54.404 1.00 66.31 957 ASP A O 1
ATOM 6827 N N . THR A 1 903 ? -40.391 16.669 -53.510 1.00 62.51 958 THR A N 1
ATOM 6828 C CA . THR A 1 903 ? -40.744 17.866 -52.750 1.00 60.35 958 THR A CA 1
ATOM 6829 C C . THR A 1 903 ? -41.165 18.998 -53.685 1.00 60.75 958 THR A C 1
ATOM 6830 O O . THR A 1 903 ? -40.580 19.177 -54.752 1.00 61.40 958 THR A O 1
ATOM 6834 N N . ASN A 1 904 ? -42.186 19.749 -53.284 1.00 60.32 959 ASN A N 1
ATOM 6835 C CA . ASN A 1 904 ? -42.614 20.919 -54.040 1.00 60.72 959 ASN A CA 1
ATOM 6836 C C . ASN A 1 904 ? -41.606 22.048 -53.863 1.00 58.54 959 ASN A C 1
ATOM 6837 O O . ASN A 1 904 ? -41.214 22.373 -52.750 1.00 56.37 959 ASN A O 1
ATOM 6842 N N . GLU A 1 905 ? -41.205 22.651 -54.974 1.00 59.33 960 GLU A N 1
ATOM 6843 C CA . GLU A 1 905 ? -40.200 23.712 -54.968 1.00 57.85 960 GLU A CA 1
ATOM 6844 C C . GLU A 1 905 ? -40.630 24.961 -54.185 1.00 56.16 960 GLU A C 1
ATOM 6845 O O . GLU A 1 905 ? -39.786 25.708 -53.693 1.00 54.58 960 GLU A O 1
ATOM 6851 N N . ASN A 1 906 ? -41.933 25.181 -54.053 1.00 56.53 961 ASN A N 1
ATOM 6852 C CA . ASN A 1 906 ? -42.423 26.370 -53.359 1.00 55.38 961 ASN A CA 1
ATOM 6853 C C . ASN A 1 906 ? -42.423 26.275 -51.819 1.00 53.09 961 ASN A C 1
ATOM 6854 O O . ASN A 1 906 ? -42.848 27.219 -51.150 1.00 52.51 961 ASN A O 1
ATOM 6859 N N . VAL A 1 907 ? -41.952 25.159 -51.257 1.00 51.75 962 VAL A N 1
ATOM 6860 C CA . VAL A 1 907 ? -41.898 25.009 -49.799 1.00 49.56 962 VAL A CA 1
ATOM 6861 C C . VAL A 1 907 ? -41.052 26.118 -49.184 1.00 47.48 962 VAL A C 1
ATOM 6862 O O . VAL A 1 907 ? -41.390 26.640 -48.126 1.00 46.50 962 VAL A O 1
ATOM 6866 N N . PHE A 1 908 ? -39.954 26.468 -49.851 1.00 46.95 963 PHE A N 1
ATOM 6867 C CA . PHE A 1 908 ? -39.147 27.620 -49.465 1.00 45.49 963 PHE A CA 1
ATOM 6868 C C . PHE A 1 908 ? -39.106 28.658 -50.590 1.00 46.30 963 PHE A C 1
ATOM 6869 O O . PHE A 1 908 ? -39.119 28.309 -51.768 1.00 47.69 963 PHE A O 1
ATOM 6877 N N . LYS A 1 909 ? -39.064 29.931 -50.203 1.00 45.55 964 LYS A N 1
ATOM 6878 C CA . LYS A 1 909 ? -38.825 31.045 -51.115 1.00 46.13 964 LYS A CA 1
ATOM 6879 C C . LYS A 1 909 ? -37.724 31.912 -50.528 1.00 44.52 964 LYS A C 1
ATOM 6880 O O . LYS A 1 909 ? -37.457 31.853 -49.333 1.00 42.94 964 LYS A O 1
ATOM 6886 N N . ALA A 1 910 ? -37.089 32.721 -51.370 1.00 44.87 965 ALA A N 1
ATOM 6887 C CA . ALA A 1 910 ? -36.105 33.691 -50.900 1.00 43.96 965 ALA A CA 1
ATOM 6888 C C . ALA A 1 910 ? -36.827 34.814 -50.173 1.00 43.62 965 ALA A C 1
ATOM 6889 O O . ALA A 1 910 ? -37.857 35.284 -50.640 1.00 44.79 965 ALA A O 1
ATOM 6891 N N . SER A 1 911 ? -36.302 35.228 -49.024 1.00 42.26 966 SER A N 1
ATOM 6892 C CA . SER A 1 911 ? -36.802 36.416 -48.350 1.00 42.33 966 SER A CA 1
ATOM 6893 C C . SER A 1 911 ? -36.429 37.681 -49.130 1.00 43.50 966 SER A C 1
ATOM 6894 O O . SER A 1 911 ? -35.392 37.738 -49.791 1.00 43.69 966 SER A O 1
ATOM 6897 N N . LYS A 1 912 ? -37.292 38.688 -49.047 1.00 44.62 967 LYS A N 1
ATOM 6898 C CA . LYS A 1 912 ? -37.012 40.011 -49.600 1.00 46.20 967 LYS A CA 1
ATOM 6899 C C . LYS A 1 912 ? -36.590 40.987 -48.494 1.00 46.00 967 LYS A C 1
ATOM 6900 O O . LYS A 1 912 ? -36.537 42.200 -48.706 1.00 46.89 967 LYS A O 1
ATOM 6906 N N . GLN A 1 913 ? -36.291 40.439 -47.316 1.00 44.69 968 GLN A N 1
ATOM 6907 C CA . GLN A 1 913 ? -35.761 41.204 -46.196 1.00 44.57 968 GLN A CA 1
ATOM 6908 C C . GLN A 1 913 ? -34.293 40.856 -45.968 1.00 43.83 968 GLN A C 1
ATOM 6909 O O . GLN A 1 913 ? -33.835 39.767 -46.318 1.00 42.59 968 GLN A O 1
ATOM 6915 N N . THR A 1 914 ? -33.571 41.788 -45.356 1.00 44.55 969 THR A N 1
ATOM 6916 C CA . THR A 1 914 ? -32.194 41.557 -44.956 1.00 44.21 969 THR A CA 1
ATOM 6917 C C . THR A 1 914 ? -32.117 41.130 -43.494 1.00 43.27 969 THR A C 1
ATOM 6918 O O . THR A 1 914 ? -32.923 41.552 -42.667 1.00 43.22 969 THR A O 1
ATOM 6922 N N . ILE A 1 915 ? -31.141 40.288 -43.185 1.00 42.96 970 ILE A N 1
ATOM 6923 C CA . ILE A 1 915 ? -30.804 39.968 -41.802 1.00 42.43 970 ILE A CA 1
ATOM 6924 C C . ILE A 1 915 ? -29.297 40.094 -41.636 1.00 43.32 970 ILE A C 1
ATOM 6925 O O . ILE A 1 915 ? -28.530 39.884 -42.588 1.00 44.00 970 ILE A O 1
ATOM 6930 N N . GLY A 1 916 ? -28.876 40.462 -40.433 1.00 43.77 971 GLY A N 1
ATOM 6931 C CA . GLY A 1 916 ? -27.465 40.702 -40.163 1.00 44.99 971 GLY A CA 1
ATOM 6932 C C . GLY A 1 916 ? -27.067 42.080 -40.640 1.00 47.14 971 GLY A C 1
ATOM 6933 O O . GLY A 1 916 ? -27.927 42.904 -40.935 1.00 47.83 971 GLY A O 1
ATOM 6934 N N . PHE A 1 917 ? -25.762 42.319 -40.732 1.00 48.68 972 PHE A N 1
ATOM 6935 C CA . PHE A 1 917 ? -25.222 43.653 -41.049 1.00 51.18 972 PHE A CA 1
ATOM 6936 C C . PHE A 1 917 ? -24.958 43.808 -42.547 1.00 52.14 972 PHE A C 1
ATOM 6937 O O . PHE A 1 917 ? -23.983 44.442 -42.968 1.00 54.16 972 PHE A O 1
ATOM 6945 N N . SER A 1 918 ? -25.852 43.228 -43.341 1.00 51.00 973 SER A N 1
ATOM 6946 C CA . SER A 1 918 ? -25.738 43.198 -44.787 1.00 51.32 973 SER A CA 1
ATOM 6947 C C . SER A 1 918 ? -26.874 44.036 -45.361 1.00 51.80 973 SER A C 1
ATOM 6948 O O . SER A 1 918 ? -27.970 44.062 -44.800 1.00 51.24 973 SER A O 1
ATOM 6951 N N . ASP A 1 919 ? -26.594 44.734 -46.460 1.00 52.99 974 ASP A N 1
ATOM 6952 C CA . ASP A 1 919 ? -27.603 45.503 -47.199 1.00 53.59 974 ASP A CA 1
ATOM 6953 C C . ASP A 1 919 ? -28.098 44.691 -48.399 1.00 52.63 974 ASP A C 1
ATOM 6954 O O . ASP A 1 919 ? -28.589 45.251 -49.386 1.00 53.62 974 ASP A O 1
ATOM 6959 N N . VAL A 1 920 ? -28.001 43.366 -48.278 1.00 50.68 975 VAL A N 1
ATOM 6960 C CA . VAL A 1 920 ? -28.098 42.448 -49.404 1.00 50.05 975 VAL A CA 1
ATOM 6961 C C . VAL A 1 920 ? -29.187 41.376 -49.173 1.00 48.22 975 VAL A C 1
ATOM 6962 O O . VAL A 1 920 ? -29.300 40.814 -48.085 1.00 47.01 975 VAL A O 1
ATOM 6966 N N . THR A 1 921 ? -29.990 41.132 -50.209 1.00 48.27 976 THR A N 1
ATOM 6967 C CA . THR A 1 921 ? -31.072 40.143 -50.202 1.00 47.18 976 THR A CA 1
ATOM 6968 C C . THR A 1 921 ? -30.653 38.977 -51.097 1.00 46.74 976 THR A C 1
ATOM 6969 O O . THR A 1 921 ? -29.983 39.185 -52.100 1.00 47.71 976 THR A O 1
ATOM 6973 N N . PRO A 1 922 ? -31.028 37.744 -50.734 1.00 45.47 977 PRO A N 1
ATOM 6974 C CA . PRO A 1 922 ? -30.611 36.593 -51.530 1.00 45.47 977 PRO A CA 1
ATOM 6975 C C . PRO A 1 922 ? -31.474 36.338 -52.764 1.00 46.26 977 PRO A C 1
ATOM 6976 O O . PRO A 1 922 ? -32.662 36.662 -52.769 1.00 46.18 977 PRO A O 1
ATOM 6980 N N . VAL A 1 923 ? -30.855 35.762 -53.797 1.00 47.05 978 VAL A N 1
ATOM 6981 C CA . VAL A 1 923 ? -31.575 35.184 -54.928 1.00 48.00 978 VAL A CA 1
ATOM 6982 C C . VAL A 1 923 ? -31.351 33.676 -54.849 1.00 47.68 978 VAL A C 1
ATOM 6983 O O . VAL A 1 923 ? -30.220 33.221 -54.848 1.00 47.71 978 VAL A O 1
ATOM 6987 N N . ILE A 1 924 ? -32.434 32.913 -54.749 1.00 48.08 979 ILE A N 1
ATOM 6988 C CA . ILE A 1 924 ? -32.370 31.457 -54.604 1.00 48.08 979 ILE A CA 1
ATOM 6989 C C . ILE A 1 924 ? -32.982 30.794 -55.831 1.00 49.91 979 ILE A C 1
ATOM 6990 O O . ILE A 1 924 ? -34.027 31.234 -56.324 1.00 50.53 979 ILE A O 1
ATOM 6995 N N . THR A 1 925 ? -32.340 29.737 -56.321 1.00 51.13 980 THR A N 1
ATOM 6996 C CA . THR A 1 925 ? -32.894 28.964 -57.430 1.00 53.18 980 THR A CA 1
ATOM 6997 C C . THR A 1 925 ? -33.033 27.481 -57.085 1.00 53.66 980 THR A C 1
ATOM 6998 O O . THR A 1 925 ? -32.286 26.933 -56.273 1.00 52.49 980 THR A O 1
ATOM 7002 N N . THR A 1 926 ? -34.020 26.863 -57.728 1.00 55.74 981 THR A N 1
ATOM 7003 C CA . THR A 1 926 ? -34.430 25.483 -57.486 1.00 56.73 981 THR A CA 1
ATOM 7004 C C . THR A 1 926 ? -33.888 24.581 -58.594 1.00 59.08 981 THR A C 1
ATOM 7005 O O . THR A 1 926 ? -33.940 24.938 -59.770 1.00 60.48 981 THR A O 1
ATOM 7009 N N . ARG A 1 927 ? -33.352 23.424 -58.215 1.00 59.85 982 ARG A N 1
ATOM 7010 C CA . ARG A 1 927 ? -32.803 22.472 -59.186 1.00 62.41 982 ARG A CA 1
ATOM 7011 C C . ARG A 1 927 ? -33.175 21.046 -58.827 1.00 63.14 982 ARG A C 1
ATOM 7012 O O . ARG A 1 927 ? -33.316 20.715 -57.656 1.00 61.74 982 ARG A O 1
ATOM 7020 N N . GLU A 1 928 ? -33.318 20.210 -59.847 1.00 65.66 983 GLU A N 1
ATOM 7021 C CA . GLU A 1 928 ? -33.528 18.784 -59.662 1.00 67.15 983 GLU A CA 1
ATOM 7022 C C . GLU A 1 928 ? -32.332 18.024 -60.185 1.00 68.46 983 GLU A C 1
ATOM 7023 O O . GLU A 1 928 ? -32.099 17.991 -61.390 1.00 70.41 983 GLU A O 1
ATOM 7029 N N . THR A 1 929 ? -31.566 17.411 -59.293 1.00 67.85 984 THR A N 1
ATOM 7030 C CA . THR A 1 929 ? -30.734 16.296 -59.714 1.00 69.83 984 THR A CA 1
ATOM 7031 C C . THR A 1 929 ? -31.717 15.134 -59.873 1.00 71.74 984 THR A C 1
ATOM 7032 O O . THR A 1 929 ? -32.936 15.321 -59.742 1.00 71.51 984 THR A O 1
ATOM 7036 N N . ASP A 1 930 ? -31.207 13.944 -60.165 1.00 73.85 985 ASP A N 1
ATOM 7037 C CA . ASP A 1 930 ? -32.075 12.777 -60.356 1.00 75.87 985 ASP A CA 1
ATOM 7038 C C . ASP A 1 930 ? -32.661 12.248 -59.038 1.00 74.50 985 ASP A C 1
ATOM 7039 O O . ASP A 1 930 ? -33.658 11.523 -59.056 1.00 76.01 985 ASP A O 1
ATOM 7044 N N . ASP A 1 931 ? -32.064 12.619 -57.905 1.00 71.71 986 ASP A N 1
ATOM 7045 C CA . ASP A 1 931 ? -32.480 12.072 -56.614 1.00 70.27 986 ASP A CA 1
ATOM 7046 C C . ASP A 1 931 ? -32.918 13.122 -55.572 1.00 66.94 986 ASP A C 1
ATOM 7047 O O . ASP A 1 931 ? -33.728 12.814 -54.690 1.00 65.98 986 ASP A O 1
ATOM 7052 N N . LYS A 1 932 ? -32.398 14.347 -55.673 1.00 64.95 987 LYS A N 1
ATOM 7053 C CA . LYS A 1 932 ? -32.702 15.405 -54.705 1.00 61.91 987 LYS A CA 1
ATOM 7054 C C . LYS A 1 932 ? -33.008 16.716 -55.399 1.00 60.86 987 LYS A C 1
ATOM 7055 O O . LYS A 1 932 ? -32.343 17.063 -56.371 1.00 61.81 987 LYS A O 1
ATOM 7061 N N . ILE A 1 933 ? -34.013 17.445 -54.914 1.00 58.96 988 ILE A N 1
ATOM 7062 C CA . ILE A 1 933 ? -34.161 18.845 -55.310 1.00 57.66 988 ILE A CA 1
ATOM 7063 C C . ILE A 1 933 ? -33.467 19.703 -54.268 1.00 54.63 988 ILE A C 1
ATOM 7064 O O . ILE A 1 933 ? -33.453 19.356 -53.087 1.00 53.28 988 ILE A O 1
ATOM 7069 N N . THR A 1 934 ? -32.877 20.812 -54.707 1.00 53.38 989 THR A N 1
ATOM 7070 C CA . THR A 1 934 ? -32.155 21.692 -53.795 1.00 50.93 989 THR A CA 1
ATOM 7071 C C . THR A 1 934 ? -32.438 23.168 -54.050 1.00 49.80 989 THR A C 1
ATOM 7072 O O . THR A 1 934 ? -32.792 23.566 -55.159 1.00 51.08 989 THR A O 1
ATOM 7076 N N . TRP A 1 935 ? -32.272 23.959 -52.992 1.00 47.40 990 TRP A N 1
ATOM 7077 C CA . TRP A 1 935 ? -32.315 25.411 -53.048 1.00 46.16 990 TRP A CA 1
ATOM 7078 C C . TRP A 1 935 ? -30.887 25.917 -52.934 1.00 45.29 990 TRP A C 1
ATOM 7079 O O . TRP A 1 935 ? -30.169 25.568 -52.000 1.00 44.34 990 TRP A O 1
ATOM 7090 N N . SER A 1 936 ? -30.467 26.745 -53.875 1.00 45.66 991 SER A N 1
ATOM 7091 C CA . SER A 1 936 ? -29.110 27.253 -53.854 1.00 45.36 991 SER A CA 1
ATOM 7092 C C . SER A 1 936 ? -29.121 28.774 -53.892 1.00 44.71 991 SER A C 1
ATOM 7093 O O . SER A 1 936 ? -29.931 29.362 -54.597 1.00 45.42 991 SER A O 1
ATOM 7096 N N . LEU A 1 937 ? -28.234 29.401 -53.121 1.00 43.60 992 LEU A N 1
ATOM 7097 C CA . LEU A 1 937 ? -27.965 30.834 -53.255 1.00 43.59 992 LEU A CA 1
ATOM 7098 C C . LEU A 1 937 ? -27.185 31.059 -54.544 1.00 44.94 992 LEU A C 1
ATOM 7099 O O . LEU A 1 937 ? -26.001 30.742 -54.613 1.00 45.43 992 LEU A O 1
ATOM 7104 N N . THR A 1 938 ? -27.847 31.593 -55.568 1.00 45.66 993 THR A N 1
ATOM 7105 C CA . THR A 1 938 ? -27.201 31.802 -56.875 1.00 47.12 993 THR A CA 1
ATOM 7106 C C . THR A 1 938 ? -27.108 33.273 -57.292 1.00 47.51 993 THR A C 1
ATOM 7107 O O . THR A 1 938 ? -26.725 33.575 -58.415 1.00 48.76 993 THR A O 1
ATOM 7111 N N . GLY A 1 939 ? -27.444 34.181 -56.380 1.00 46.69 994 GLY A N 1
ATOM 7112 C CA . GLY A 1 939 ? -27.338 35.608 -56.637 1.00 47.24 994 GLY A CA 1
ATOM 7113 C C . GLY A 1 939 ? -27.769 36.454 -55.455 1.00 46.33 994 GLY A C 1
ATOM 7114 O O . GLY A 1 939 ? -28.131 35.934 -54.393 1.00 44.91 994 GLY A O 1
ATOM 7115 N N . TYR A 1 940 ? -27.732 37.768 -55.649 1.00 47.14 995 TYR A N 1
ATOM 7116 C CA . TYR A 1 940 ? -28.139 38.712 -54.621 1.00 46.72 995 TYR A CA 1
ATOM 7117 C C . TYR A 1 940 ? -28.770 39.974 -55.219 1.00 47.86 995 TYR A C 1
ATOM 7118 O O . TYR A 1 940 ? -28.643 40.251 -56.410 1.00 49.02 995 TYR A O 1
ATOM 7127 N N . ASN A 1 941 ? -29.450 40.720 -54.355 1.00 47.65 996 ASN A N 1
ATOM 7128 C CA . ASN A 1 941 ? -30.067 41.992 -54.682 1.00 48.75 996 ASN A CA 1
ATOM 7129 C C . ASN A 1 941 ? -29.670 43.002 -53.609 1.00 48.91 996 ASN A C 1
ATOM 7130 O O . ASN A 1 941 ? -29.481 42.633 -52.451 1.00 47.57 996 ASN A O 1
ATOM 7135 N N . THR A 1 942 ? -29.560 44.270 -53.986 1.00 50.62 997 THR A N 1
ATOM 7136 C CA . THR A 1 942 ? -29.170 45.326 -53.055 1.00 51.43 997 THR A CA 1
ATOM 7137 C C . THR A 1 942 ? -30.360 46.215 -52.680 1.00 52.21 997 THR A C 1
ATOM 7138 O O . THR A 1 942 ? -31.201 46.507 -53.522 1.00 53.21 997 THR A O 1
ATOM 7142 N N . VAL A 1 943 ? -30.415 46.633 -51.416 1.00 52.18 998 VAL A N 1
ATOM 7143 C CA . VAL A 1 943 ? -31.371 47.634 -50.944 1.00 53.23 998 VAL A CA 1
ATOM 7144 C C . VAL A 1 943 ? -30.612 48.899 -50.539 1.00 55.12 998 VAL A C 1
ATOM 7145 O O . VAL A 1 943 ? -29.745 48.838 -49.679 1.00 55.12 998 VAL A O 1
ATOM 7149 N N . ALA A 1 944 ? -30.931 50.044 -51.141 1.00 57.44 999 ALA A N 1
ATOM 7150 C CA . ALA A 1 944 ? -30.215 51.302 -50.839 1.00 59.41 999 ALA A CA 1
ATOM 7151 C C . ALA A 1 944 ? -30.364 51.724 -49.369 1.00 59.82 999 ALA A C 1
ATOM 7152 O O . ALA A 1 944 ? -31.401 52.251 -48.952 1.00 60.77 999 ALA A O 1
ATOM 7154 N N . SER A 1 957 ? -32.301 45.771 -29.977 1.00 53.93 1012 SER A N 1
ATOM 7155 C CA . SER A 1 957 ? -32.982 44.489 -29.783 1.00 51.48 1012 SER A CA 1
ATOM 7156 C C . SER A 1 957 ? -33.947 44.209 -30.925 1.00 50.86 1012 SER A C 1
ATOM 7157 O O . SER A 1 957 ? -34.959 44.898 -31.073 1.00 52.23 1012 SER A O 1
ATOM 7160 N N . VAL A 1 958 ? -33.633 43.194 -31.725 1.00 49.07 1013 VAL A N 1
ATOM 7161 C CA . VAL A 1 958 ? -34.400 42.897 -32.934 1.00 48.29 1013 VAL A CA 1
ATOM 7162 C C . VAL A 1 958 ? -35.639 42.060 -32.643 1.00 46.81 1013 VAL A C 1
ATOM 7163 O O . VAL A 1 958 ? -35.584 41.082 -31.898 1.00 45.32 1013 VAL A O 1
ATOM 7167 N N . ASP A 1 959 ? -36.755 42.468 -33.244 1.00 47.27 1014 ASP A N 1
ATOM 7168 C CA . ASP A 1 959 ? -38.008 41.730 -33.180 1.00 46.25 1014 ASP A CA 1
ATOM 7169 C C . ASP A 1 959 ? -37.997 40.722 -34.317 1.00 44.93 1014 ASP A C 1
ATOM 7170 O O . ASP A 1 959 ? -38.399 41.034 -35.440 1.00 45.56 1014 ASP A O 1
ATOM 7175 N N . TYR A 1 960 ? -37.530 39.514 -34.019 1.00 43.10 1015 TYR A N 1
ATOM 7176 C CA . TYR A 1 960 ? -37.405 38.472 -35.032 1.00 42.20 1015 TYR A CA 1
ATOM 7177 C C . TYR A 1 960 ? -38.758 37.888 -35.449 1.00 42.17 1015 TYR A C 1
ATOM 7178 O O . TYR A 1 960 ? -38.907 37.409 -36.572 1.00 42.44 1015 TYR A O 1
ATOM 7187 N N . LYS A 1 961 ? -39.749 37.936 -34.565 1.00 42.09 1016 LYS A N 1
ATOM 7188 C CA . LYS A 1 961 ? -41.093 37.480 -34.924 1.00 42.36 1016 LYS A CA 1
ATOM 7189 C C . LYS A 1 961 ? -41.651 38.336 -36.069 1.00 43.79 1016 LYS A C 1
ATOM 7190 O O . LYS A 1 961 ? -42.421 37.848 -36.895 1.00 44.11 1016 LYS A O 1
ATOM 7196 N N . ALA A 1 962 ? -41.244 39.603 -36.115 1.00 44.73 1017 ALA A N 1
ATOM 7197 C CA . ALA A 1 962 ? -41.674 40.535 -37.163 1.00 46.53 1017 ALA A CA 1
ATOM 7198 C C . ALA A 1 962 ? -41.318 40.046 -38.574 1.00 46.37 1017 ALA A C 1
ATOM 7199 O O . ALA A 1 962 ? -42.066 40.290 -39.516 1.00 47.38 1017 ALA A O 1
ATOM 7201 N N . PHE A 1 963 ? -40.190 39.345 -38.716 1.00 45.30 1018 PHE A N 1
ATOM 7202 C CA . PHE A 1 963 ? -39.794 38.756 -40.012 1.00 45.27 1018 PHE A CA 1
ATOM 7203 C C . PHE A 1 963 ? -40.882 37.857 -40.610 1.00 45.55 1018 PHE A C 1
ATOM 7204 O O . PHE A 1 963 ? -41.045 37.810 -41.829 1.00 46.43 1018 PHE A O 1
ATOM 7212 N N . LEU A 1 964 ? -41.623 37.149 -39.757 1.00 45.10 1019 LEU A N 1
ATOM 7213 C CA . LEU A 1 964 ? -42.637 36.199 -40.229 1.00 45.42 1019 LEU A CA 1
ATOM 7214 C C . LEU A 1 964 ? -43.861 36.866 -40.841 1.00 47.36 1019 LEU A C 1
ATOM 7215 O O . LEU A 1 964 ? -44.732 36.181 -41.375 1.00 48.16 1019 LEU A O 1
ATOM 7220 N N . ASN A 1 965 ? -43.940 38.191 -40.765 1.00 48.72 1020 ASN A N 1
ATOM 7221 C CA . ASN A 1 965 ? -45.003 38.915 -41.457 1.00 50.93 1020 ASN A CA 1
ATOM 7222 C C . ASN A 1 965 ? -44.965 38.628 -42.945 1.00 51.42 1020 ASN A C 1
ATOM 7223 O O . ASN A 1 965 ? -46.003 38.461 -43.570 1.00 52.69 1020 ASN A O 1
ATOM 7228 N N . GLU A 1 966 ? -43.762 38.527 -43.499 1.00 50.66 1021 GLU A N 1
ATOM 7229 C CA . GLU A 1 966 ? -43.588 38.200 -44.917 1.00 51.37 1021 GLU A CA 1
ATOM 7230 C C . GLU A 1 966 ? -44.341 36.938 -45.348 1.00 51.51 1021 GLU A C 1
ATOM 7231 O O . GLU A 1 966 ? -44.720 36.820 -46.509 1.00 52.81 1021 GLU A O 1
ATOM 7237 N N . VAL A 1 967 ? -44.558 36.002 -44.427 1.00 50.46 1022 VAL A N 1
ATOM 7238 C CA . VAL A 1 967 ? -45.290 34.772 -44.739 1.00 51.05 1022 VAL A CA 1
ATOM 7239 C C . VAL A 1 967 ? -46.557 34.665 -43.879 1.00 52.04 1022 VAL A C 1
ATOM 7240 O O . VAL A 1 967 ? -46.958 33.575 -43.465 1.00 51.73 1022 VAL A O 1
ATOM 7244 N N . ASN A 1 968 ? -47.187 35.818 -43.649 1.00 53.70 1023 ASN A N 1
ATOM 7245 C CA . ASN A 1 968 ? -48.364 35.962 -42.781 1.00 54.74 1023 ASN A CA 1
ATOM 7246 C C . ASN A 1 968 ? -48.148 35.495 -41.356 1.00 53.32 1023 ASN A C 1
ATOM 7247 O O . ASN A 1 968 ? -47.767 34.356 -41.099 1.00 52.13 1023 ASN A O 1
#

Organism: Escherichia coli O157:H7 (NCBI:txid83334)

Nearest PDB structures (foldseek):
  3sze-assembly1_A  TM=1.001E+00  e=0.000E+00  Escherichia coli O157:H7 str. EDL933
  4om9-assembly1_A  TM=9.358E-01  e=1.288E-78  Escherichia coli 042
  3ak5-assembly2_B  TM=8.055E-01  e=4.187E-54  Escherichia coli
  1wxr-assembly1_A  TM=7.827E-01  e=3.341E-54  Escherichia coli
  3h09-assembly2_B  TM=5.634E-01  e=6.927E-31  Haemophilus influenzae

CATH classification: 2.40.10.120 (+1 more: 2.160.20.20)

Foldseek 3Di:
DAFALQWHALLVQLCLLQCFDQQPAQDAQGWGQTLVRDTFTDWGARRHDNQQAWLLQQWGDQFFQKIKHWCVCDCPNPCRQWTHGFQAIWGFPDWFDDPPTIIMTGTLATDQFDRTQNAADPLPDDPVRQQVFFFTDGPHDTFNKKWWKHFAFYWYHHPHDIDGPRVGHSRSLSIGIAIWGFPDRNDQWTKTFQPPDPRHDDDHHRNGTGWIWTAGPVVSGIHTFFTFHAKDADPPGTIIGTGHGDDVVSVVVVQVVQAAEWECAVQAEWEDEPQWTDSTPRGDSDDASHAYEYDREHEYEYQAAEERGSYEYEYAELYEYEYYYDAHEYHTNAYEYEHQYEYEYAYAHDLVDEHEYHYQHEYEDQEAHNHEYEHRAHEYEQNYAQNHQAYFYHDLHYEYEYNDANRFCDDQASRYAAAFLGYEYEPAQEEDEHLDHRHQAASYEYEHPHPHEYEYEHEHPFDDEDHYEYEYRYEYEYEDPAQDPGHEYEYAHEYYYQAEYEYYSHEYEYEHAFTFTRFDDDDDDVPPLVVSLVVCPVSCVVVVCSQSSVRFRGDLPDDDTGAYEYEYEEYEAHCYEYEYEARYAYEYEYEYEVYEYEFFDQKDKHWSCRNPQADHSRRHGDTDIDIDGHGHAYEHEEEYAYANYEYEFDANYEYEHLAEYEAHNYAAEYADNGEYEYAHEYEHADEHEFQHEYEYEFHQDPPQAGAAYEYHYNEEHEDEHQDGEYHYERRYEYEHEYEYQYAYEYEYYDDPVDDGHHDPVDDVVVSLVRFLQFGYEYEYEYAHQNYEYEYESYEYAHAAAHHYAEYEYELYENHDDHDPPDPDAYEYEYQEYEYELYEYEKEDQQAEIHAYEHNHYYHYAQYEYAYAHPDADDPPDFGWYWHYKAWQPYDPRRYDWQPDHDHPYQKGFDWDWDDDPTIITIIRGDIDGDPSHNPSVSSVSRD

Sequence (943 aa):
SQMDISNFYIRDYMDFAQNKGIFQAGATNIEIVKKDGSTLKLPEVPFPDFSPVANKGSTTSIGGAYSITATHNTKNHHSVATQNWGNSTYKQTDWNTSHPDFAVSRLDKFVVETRGATEGADISLSKQQALERYGVNYKGEKKLIAFRAGSGVVSVKKNGRITPFNEVSYKPEMLNGSFVHIDDWSGWLILTNNQFDEFNNIASQGDAGSALFVYDNQKKKWVVAGTVWGIYNYANGKNHAAYSKWNQTTIDNLKNKYSYNVDMSGAQVATIENGKLTGTGSDTTDIKNKDLIFTGGGDILLKSSFDNGAGGLVFNDKKTYRVNGDDFTFKGAGVDTRNGSTVEWNIRYDNKDNLHKIGDGTLDVRKTQNTNLKTGEGLVILGAEKTFNNIYITSGDGTVRLNAENALSGGEYNGIFFAKNGGTLDLNGYNQSFNKIAATDSGAVITNTSTKKSILSLNNTADYIYHGNINGNLDVLQHHETKKENRRLILDGGVDTTNDISLRNTQLSMQGHATEHAIYRDGAFSDYVAGMQNTEADAVKQNGNAYKTNNAVSDLSQPDWETGTFRFGTLHLENSDFSVGRNANVIGDIQASKSNITIGDTTAYIDLHAGKNITGDGFGFRQNIVRGNSQGETLFTGGITAEDSTIVIKDKAKALFSNYVYLLNTKATIENGADVTTQSGMFSTSDISISGNLSMTGNPDKDNKFEPSIYLNDASYLLTDDSARLVAKNKASVVGDIHHSTKSASIMFGHDESDLSQLSDRTSKGLALGLLGGFDVSYRGSVNAPSASATMNNTWWQLTGDSALKTLKSTNSMVYFTDSANNKKFHTLTVDELATSNSAYAMRTNLSESDKLEVKKHLSGENNILLVDFLQKPTPEKQLNIELVSAPKDTNENVFKASKQTIGFSDVTPVITTRETDDKITWSLTGYNTVASVDYKAFLNEVN

B-factor: mean 32.21, std 11.07, range [10.69, 80.92]

GO terms:
  GO:0005515 protein binding (F, IPI)

Secondary structure (DSSP, 8-state):
-EEE-SSS-HHHHHHHHHT-TT--TT--S-EEEPTTS-EEEPPSSPPP--TTB-TTSS-EE-STTEEEEEGGG-TT-HHHHEEEETTEEEEEEEEEEETTTEEEEEESS---S------B--TTS-HHHHHHHH-EESSSSEE-EEEEEE-PSEEEEETTEEEEETT-SS-GGG-EEEEEEEEESSSSSEEEETTSSSS-EE--TT-TT-EEEEEETTTTEEEEEEEEEEEEE-GGG-EEEEEEEP-HHHHHHHHHHTEEEEE-SS--EEEEETTEEESSSS-BS---SSEEEEES-EEEEESS-EE-TT--EEE-SS-EEEEE-TT-EEESS-EEE-TT-EEEE-SEEPTTSPEEEESSSEEEE-S--SS-EEEEEEEEEE-STT--S-EEEEEEEEEEEE-STT-S--SSSTTEEE-TT-EEEE-TT--EEES--EE-STTEEEE--SSS-EEEEE--SS-EEE-SEEESSEEEEEE-SS--SS--EEE-SEEE-SS-EEEES-EEEE--EEPP---S-SS----HHHHHHHHTHHHHHHHT-GGGGSS-S--TT-S-EE-EEEEEEEEEEES-EEEE-TTEEEEEEEEEES-EEEES-SEEEEETTTT--EETTTTEE---EEEEE----EEEES-EEEES-EEEE-TTEEEEE-S-EEEES-EEEE-TT-EEEE-S-EEESS-EEESSEEEEE-EE-TTS-EE-EEEEEEEEEEE-STT-EEEEESSEEEEEEEEESS--EEEESS-TT----B-TTS-HHHHHHHHTTSSEEEEE-EEEEEEEEEEESEEEEE-S-EEEEEEEEES-EEEE---SS--S--EEEEEEEEEES-EEEEEESSS-B-EEEEEEEEE-S-EEEEEEESS---SSS---EEEEEEETTS-GGGEEE-SS--SS--EEEEEEEEE-SSEEEEEEEEEEE-----GGGGGGGG-

Radius of gyration: 37.74 Å; Cα contacts (8 Å, |Δi|>4): 2995; chains: 1; bounding box: 77×73×120 Å

Solvent-accessible surface area: 36052 Å² total; per-residue (Å²): 0,40,0,26,1,40,42,3,9,0,11,8,0,0,6,0,1,17,17,64,6,82,4,85,54,44,32,82,133,14,73,3,89,28,25,93,60,56,55,4,138,18,6,124,10,49,5,1,69,6,22,10,10,3,42,58,0,1,1,0,0,1,10,19,0,13,0,0,0,0,41,105,16,70,96,127,44,93,2,0,39,37,3,43,4,43,31,0,60,0,102,27,58,26,38,49,58,25,161,37,7,1,0,0,0,0,0,40,24,2,1,0,14,5,64,13,6,66,59,17,5,68,62,96,24,46,81,137,93,0,58,78,45,4,5,8,64,14,129,67,114,84,77,14,1,0,2,0,0,0,1,0,36,1,15,1,48,55,113,53,186,94,54,72,20,119,138,1,31,33,75,60,41,0,15,0,0,0,3,0,32,6,63,39,1,70,21,157,8,0,28,0,30,2,51,54,46,50,5,23,0,15,4,18,152,6,0,17,0,0,0,0,5,0,20,7,62,125,112,140,70,35,1,0,0,0,0,1,79,16,65,80,120,95,75,135,58,111,8,27,0,0,1,0,35,7,41,82,87,8,1,59,96,2,65,105,113,23,24,51,99,1,63,3,73,78,25,152,57,0,22,2,70,113,22,111,0,70,40,20,63,22,77,44,99,93,2,87,60,70,5,0,18,0,46,26,8,20,38,3,66,6,108,12,62,6,75,0,27,8,0,0,6,0,0,52,33,180,110,59,0,93,1,48,3,113,87,64,23,1,81,4,0,0,0,7,0,88,92,37,0,42,0,39,0,50,0,50,0,29,64,183,32,21,0,4,0,11,5,92,3,22,0,11,0,102,54,54,0,81,6,28,0,4,0,0,34,15,34,0,29,0,22,14,109,93,0,3,37,37,3,0,0,2,23,38,75,1,34,0,60,0,67,17,129,103,1,10,19,53,62,85,26,12,6,1,6,0,5,84,70,0,2,34,0,0,0,32,9,56,92,24,70,1,65,39,0,0,1,2,15,64,26,0,30,0,14,3,94,28,143,142,110,0,62,0,22,2,51,0,104,51,30,2,0,1,3,1,34,1,37,31,40,0,24,7,49,1,49,27,175,70,66,111,124,105,37,36,3,0,8,4,13,4,3,69,9,128,16,50,7,25,3,96,31,4,14,1,3,0,2,0,18,3,12,34,14,1,15,4,38,56,46,101,166,131,45,33,9,43,26,0,51,115,20,0,31,74,9,22,171,153,68,72,13,66,41,38,12,54,36,20,6,3,35,29,79,3,98,46,25,73,85,0,49,0,94,8,26,24,0,59,3,84,60,0,27,1,10,0,3,27,35,4,34,0,54,10,48,2,86,5,36,124,1,60,0,30,1,5,29,39,44,0,13,6,2,54,35,4,26,46,0,14,46,66,69,0,44,21,27,75,44,67,33,54,112,24,117,6,74,17,133,4,70,0,34,4,3,2,54,0,76,72,3,46,4,35,4,50,50,103,1,94,0,56,7,33,70,104,2,82,4,54,81,1,145,6,29,6,57,66,47,0,43,0,31,0,27,31,3,10,36,2,40,37,61,3,28,0,17,4,37,0,21,0,13,0,46,59,23,96,86,144,59,40,47,21,8,75,0,63,5,101,29,27,2,46,3,56,38,90,63,1,101,0,12,0,83,20,16,0,10,1,43,6,60,2,93,2,100,77,58,0,36,1,62,1,12,8,111,112,104,91,140,20,115,64,2,130,150,14,72,175,48,93,7,53,44,44,3,0,38,4,0,0,1,0,72,4,14,0,56,0,81,46,0,41,2,47,2,9,20,0,19,1,22,0,11,12,86,4,20,3,101,29,1,107,0,30,43,2,0,1,45,2,15,44,32,98,136,49,150,139,56,6,40,0,31,0,22,74,1,39,1,24,45,0,0,0,4,1,21,1,40,27,77,97,3,0,63,1,63,2,116,144,86,7,43,29,133,66,2,6,0,0,2,28,9,87,100,159,14,52,114,140,84,164,9,87,9,68,0,0,0,0,22,102,120,13,82,96,69,3,4,138,25,1,166,58,48,12,40,220,12,67,5,9,3,52,26,56,58,104,118,82,130,109,84,5,19,5,5,0,31,16,56,79,89,85,145,117,76,63,30,62,47,22,7,111,63,4,160

InterPro domains:
  IPR000710 Peptidase S6, IgA endopeptidase [PR00921] (64-84)
  IPR000710 Peptidase S6, IgA endopeptidase [PR00921] (261-279)
  IPR005546 Autotransporter beta-domain [PF03797] (1041-1278)
  IPR005546 Autotransporter beta-domain [PS51208] (1034-1300)
  IPR005546 Autotransporter beta-domain [SM00869] (1038-1289)
  IPR006315 Outer membrane autotransporter barrel domain [TIGR01414] (890-1300)
  IPR011050 Pectin lyase fold/virulence factor [SSF51126] (384-995)
  IPR012332 Autotransporter, pectate lyase C-like domain superfamily [G3DSA:2.160.20.20] (314-995)
  IPR030396 Peptidase family S6 domain [PF02395] (68-293)
  IPR030396 Peptidase family S6 domain [PS51691] (57-311)
  IPR036709 Autotransporter beta-domain superfamily [G3DSA:2.40.128.130] (996-1300)
  IPR036709 Autotransporter beta-domain superfamily [SSF103515] (1017-1300)